Protein AF-A0A257MKI0-F1 (afdb_monomer_lite)

Foldseek 3Di:
DDKDKQAFDPFDQWWWKKFKWFWAFPVREGDLAQQVLCCLQPVHGDQWDDAQQWIWGDDFKSRMIMTTHPDIHHLVVNLVSRVRRVVRSCVSVVVGIDIWTWQARQQYDLVNIDGDCPPPNVLSVLLCVQQNPSAGQEQPTARMKIWTADDDWVSCLSLLLLVLLCLLQLLLLQQADQHHNNAGDLWSRCNLVSNCVSNPQPNLQCVSLRDDRDPTPVVLVVSLVSSCVSCVVVVNNVCNVPDRHRRQWDQDPVRNTIMGGSHHHGDDSLLNSLSVLLSSLLSRFTDIGDRDPVVSSVSNVQSGRNRLVSPLVVLVVSLVSSCVRGDPSNVVSSVVSVCCSVVHHNSVVVVVVVVVQAAEWQEEEEAQALSVLLQVLCVVVVTQYEYEEQDQHRPCCLAQHVQLLVLLLVVLVVLVLQVCVVLLPDHDDDDDDDPQVSLVVSCVRSVVVSVVRVVVQVPRPRYHYQNAFWADRAAQWIDGPPHIYGHLAYEYANAWDFDDDPAACDVVQDAAESNRVSVDPDQWQEEEEEAQALVLQSVLSSNLSNPHAYEYAHLAQFHHPPDDPLQRVLSCVQSVVRYHYHYQWAFRHWDHDPQKIKTWIARNPPRDIDIDITSHYYYPHDIAACCVRHVCVNNPFDADPRRATDADQLQATPRPNYGYFANSRVPLNDSVRRNQSSVQCSCQNPPDPDDVRRDGDDQQWRKDWRSGVFIKIKTADDPVRCVVVVFFKWKFKFALCVAPVSVSVVPRSWMKMWIAGPPQQATRMIMTTGPCRRVLNVVLSVLCPDPSNHCVVVCPDDDDPPDSNVRVVRRNVRIDGDPDDDDPDDDDPDDDDD

Structure (mmCIF, N/CA/C/O backbone):
data_AF-A0A257MKI0-F1
#
_entry.id   AF-A0A257MKI0-F1
#
loop_
_atom_site.group_PDB
_atom_site.id
_atom_site.type_symbol
_atom_site.label_atom_id
_atom_site.label_alt_id
_atom_site.label_comp_id
_atom_site.label_asym_id
_atom_site.label_entity_id
_atom_site.label_seq_id
_atom_site.pdbx_PDB_ins_code
_atom_site.Cartn_x
_atom_site.Cartn_y
_atom_site.Cartn_z
_atom_site.occupancy
_atom_site.B_iso_or_equiv
_atom_site.auth_seq_id
_atom_site.auth_comp_id
_atom_site.auth_asym_id
_atom_site.auth_atom_id
_atom_site.pdbx_PDB_model_num
ATOM 1 N N . MET A 1 1 ? 16.111 -20.413 -36.134 1.00 58.50 1 MET A N 1
ATOM 2 C CA . MET A 1 1 ? 16.837 -19.368 -36.867 1.00 58.50 1 MET A CA 1
ATOM 3 C C . MET A 1 1 ? 17.080 -19.854 -38.273 1.00 58.50 1 MET A C 1
ATOM 5 O O . MET A 1 1 ? 17.811 -20.827 -38.455 1.00 58.50 1 MET A O 1
ATOM 9 N N . GLN A 1 2 ? 16.389 -19.249 -39.230 1.00 78.50 2 GLN A N 1
ATOM 10 C CA . GLN A 1 2 ? 16.575 -19.495 -40.651 1.00 78.50 2 GLN A CA 1
ATOM 11 C C . GLN A 1 2 ? 17.319 -18.280 -41.199 1.00 78.50 2 GLN A C 1
ATOM 13 O O . GLN A 1 2 ? 16.771 -17.188 -41.295 1.00 78.50 2 GLN A O 1
ATOM 18 N N . THR A 1 3 ? 18.603 -18.441 -41.500 1.00 85.69 3 THR A N 1
ATOM 19 C CA . THR A 1 3 ? 19.423 -17.328 -41.981 1.00 85.69 3 THR A CA 1
ATOM 20 C C . THR A 1 3 ? 19.542 -17.347 -43.497 1.00 85.69 3 THR A C 1
ATOM 22 O O . THR A 1 3 ? 19.715 -18.402 -44.110 1.00 85.69 3 THR A O 1
ATOM 25 N N . ALA A 1 4 ? 19.491 -16.164 -44.104 1.00 88.44 4 ALA A N 1
ATOM 26 C CA . ALA A 1 4 ? 19.697 -15.965 -45.533 1.00 88.44 4 ALA A CA 1
ATOM 27 C C . ALA A 1 4 ? 20.921 -15.083 -45.793 1.00 88.44 4 ALA A C 1
ATOM 29 O O . ALA A 1 4 ? 21.214 -14.148 -45.043 1.00 88.44 4 ALA A O 1
ATOM 30 N N . LEU A 1 5 ? 21.639 -15.387 -46.879 1.00 92.50 5 LEU A N 1
ATOM 31 C CA . LEU A 1 5 ? 22.705 -14.535 -47.396 1.00 92.50 5 LEU A CA 1
ATOM 32 C C . LEU A 1 5 ? 22.103 -13.467 -48.315 1.00 92.50 5 LEU A C 1
ATOM 34 O O . LEU A 1 5 ? 21.694 -13.757 -49.439 1.00 92.50 5 LEU A O 1
ATOM 38 N N . PHE A 1 6 ? 22.121 -12.222 -47.858 1.00 92.31 6 PHE A N 1
ATOM 39 C CA . PHE A 1 6 ? 21.768 -11.045 -48.638 1.00 92.31 6 PHE A CA 1
ATOM 40 C C . PHE A 1 6 ? 23.021 -10.451 -49.274 1.00 92.31 6 PHE A C 1
ATOM 42 O O . PHE A 1 6 ? 23.910 -9.961 -48.574 1.00 92.31 6 PHE A O 1
ATOM 49 N N . LYS A 1 7 ? 23.082 -10.467 -50.608 1.00 92.06 7 LYS A N 1
ATOM 50 C CA . LYS A 1 7 ? 24.214 -9.907 -51.354 1.00 92.06 7 LYS A CA 1
ATOM 51 C C . LYS A 1 7 ? 24.302 -8.385 -51.213 1.00 92.06 7 LYS A C 1
ATOM 53 O O . LYS A 1 7 ? 23.307 -7.710 -50.924 1.00 92.06 7 LYS A O 1
ATOM 58 N N . ALA A 1 8 ? 25.497 -7.844 -51.418 1.00 91.00 8 ALA A N 1
ATOM 59 C CA . ALA A 1 8 ? 25.722 -6.415 -51.587 1.00 91.00 8 ALA A CA 1
ATOM 60 C C . ALA A 1 8 ? 24.879 -5.857 -52.748 1.00 91.00 8 ALA A C 1
ATOM 62 O O . ALA A 1 8 ? 24.812 -6.452 -53.825 1.00 91.00 8 ALA A O 1
ATOM 63 N N . LEU A 1 9 ? 24.243 -4.709 -52.517 1.00 89.81 9 LEU A N 1
ATOM 64 C CA . LEU A 1 9 ? 23.454 -3.982 -53.510 1.00 89.81 9 LEU A CA 1
ATOM 65 C C . LEU A 1 9 ? 24.205 -2.728 -53.961 1.00 89.81 9 LEU A C 1
ATOM 67 O O . LEU A 1 9 ? 25.016 -2.172 -53.213 1.00 89.81 9 LEU A O 1
ATOM 71 N N . ALA A 1 10 ? 23.910 -2.258 -55.173 1.00 80.50 10 ALA A N 1
ATOM 72 C CA . ALA A 1 10 ? 24.357 -0.951 -55.635 1.00 80.50 10 ALA A CA 1
ATOM 73 C C . ALA A 1 10 ? 23.570 0.130 -54.881 1.00 80.50 10 ALA A C 1
ATOM 75 O O . ALA A 1 10 ? 22.524 0.576 -55.332 1.00 80.50 10 ALA A O 1
ATOM 76 N N . ALA A 1 11 ? 24.033 0.514 -53.689 1.00 70.69 11 ALA A N 1
ATOM 77 C CA . ALA A 1 11 ? 23.329 1.537 -52.927 1.00 70.69 11 ALA A CA 1
ATOM 78 C C . ALA A 1 11 ? 23.373 2.884 -53.668 1.00 70.69 11 ALA A C 1
ATOM 80 O O . ALA A 1 11 ? 24.420 3.248 -54.220 1.00 70.69 11 ALA A O 1
ATOM 81 N N . PRO A 1 12 ? 22.262 3.632 -53.664 1.00 80.00 12 PRO A N 1
ATOM 82 C CA . PRO A 1 12 ? 22.152 4.854 -54.434 1.00 80.00 12 PRO A CA 1
ATOM 83 C C . PRO A 1 12 ? 23.088 5.938 -53.900 1.00 80.00 12 PRO A C 1
ATOM 85 O O . PRO A 1 12 ? 23.335 6.051 -52.700 1.00 80.00 12 PRO A O 1
ATOM 88 N N . SER A 1 13 ? 23.598 6.767 -54.811 1.00 73.81 13 SER A N 1
ATOM 89 C CA . SER A 1 13 ? 24.434 7.928 -54.482 1.00 73.81 13 SER A CA 1
ATOM 90 C C . SER A 1 13 ? 23.629 9.132 -53.980 1.00 73.81 13 SER A C 1
ATOM 92 O O . SER A 1 13 ? 24.208 10.160 -53.641 1.00 73.81 13 SER A O 1
ATOM 94 N N . SER A 1 14 ? 22.299 9.034 -53.992 1.00 89.06 14 SER A N 1
ATOM 95 C CA . SER A 1 14 ? 21.373 10.073 -53.560 1.00 89.06 14 SER A CA 1
ATOM 96 C C . SER A 1 14 ? 20.139 9.434 -52.927 1.00 89.06 14 SER A C 1
ATOM 98 O O . SER A 1 14 ? 19.568 8.504 -53.495 1.00 89.06 14 SER A O 1
ATOM 100 N N . ILE A 1 15 ? 19.744 9.937 -51.760 1.00 94.94 15 ILE A N 1
ATOM 101 C CA . ILE A 1 15 ? 18.533 9.533 -51.036 1.00 94.94 15 ILE A CA 1
ATOM 102 C C . ILE A 1 15 ? 17.690 10.765 -50.702 1.00 94.94 15 ILE A C 1
ATOM 104 O O . ILE A 1 15 ? 18.186 11.891 -50.777 1.00 94.94 15 ILE A O 1
ATOM 108 N N . GLY A 1 16 ? 16.424 10.559 -50.349 1.00 94.75 16 GLY A N 1
ATOM 109 C CA . GLY A 1 16 ? 15.595 11.579 -49.703 1.00 94.75 16 GLY A CA 1
ATOM 110 C C . GLY A 1 16 ? 15.445 11.294 -48.211 1.00 94.75 16 GLY A C 1
ATOM 111 O O . GLY A 1 16 ? 15.561 10.140 -47.794 1.00 94.75 16 GLY A O 1
ATOM 112 N N . THR A 1 17 ? 15.150 12.322 -47.423 1.00 93.56 17 THR A N 1
ATOM 113 C CA . THR A 1 17 ? 14.766 12.186 -46.013 1.00 93.56 17 THR A CA 1
ATOM 114 C C . THR A 1 17 ? 13.592 13.106 -45.698 1.00 93.56 17 THR A C 1
ATOM 116 O O . THR A 1 17 ? 13.433 14.133 -46.350 1.00 93.56 17 THR A O 1
ATOM 119 N N . GLU A 1 18 ? 12.756 12.732 -44.741 1.00 91.44 18 GLU A N 1
ATOM 120 C CA . GLU A 1 18 ? 11.653 13.551 -44.219 1.00 91.44 18 GLU A CA 1
ATOM 121 C C . GLU A 1 18 ? 11.814 13.561 -42.693 1.00 91.44 18 GLU A C 1
ATOM 123 O O . GLU A 1 18 ? 12.143 12.522 -42.115 1.00 91.44 18 GLU A O 1
ATOM 128 N N . HIS A 1 19 ? 11.712 14.732 -42.061 1.00 90.12 19 HIS A N 1
ATOM 129 C CA . HIS A 1 19 ? 12.033 14.903 -40.641 1.00 90.12 19 HIS A CA 1
ATOM 130 C C . HIS A 1 19 ? 10.906 15.606 -39.911 1.00 90.12 19 HIS A C 1
ATOM 132 O O . HIS A 1 19 ? 10.547 16.730 -40.264 1.00 90.12 19 HIS A O 1
ATOM 138 N N . GLU A 1 20 ? 10.398 14.994 -38.854 1.00 88.25 20 GLU A N 1
ATOM 139 C CA . GLU A 1 20 ? 9.270 15.540 -38.113 1.00 88.25 20 GLU A CA 1
ATOM 140 C C . GLU A 1 20 ? 9.707 16.108 -36.764 1.00 88.25 20 GLU A C 1
ATOM 142 O O . GLU A 1 20 ? 10.469 15.497 -36.003 1.00 88.25 20 GLU A O 1
ATOM 147 N N . TYR A 1 21 ? 9.186 17.294 -36.454 1.00 87.81 21 TYR A N 1
ATOM 148 C CA . TYR A 1 21 ? 9.556 18.057 -35.272 1.00 87.81 21 TYR A CA 1
ATOM 149 C C . TYR A 1 21 ? 8.351 18.469 -34.440 1.00 87.81 21 TYR A C 1
ATOM 151 O O . TYR A 1 21 ? 7.369 19.001 -34.957 1.00 87.81 21 TYR A O 1
ATOM 159 N N . SER A 1 22 ? 8.486 18.306 -33.125 1.00 87.31 22 SER A N 1
ATOM 160 C CA . SER A 1 22 ? 7.577 18.836 -32.116 1.00 87.31 22 SER A CA 1
ATOM 161 C C . SER A 1 22 ? 7.799 20.327 -32.035 1.00 87.31 22 SER A C 1
ATOM 163 O O . SER A 1 22 ? 8.946 20.770 -31.939 1.00 87.31 22 SER A O 1
ATOM 165 N N . ILE A 1 23 ? 6.717 21.089 -32.018 1.00 89.00 23 ILE A N 1
ATOM 166 C CA . ILE A 1 23 ? 6.736 22.521 -31.767 1.00 89.00 23 ILE A CA 1
ATOM 167 C C . ILE A 1 23 ? 6.593 22.725 -30.265 1.00 89.00 23 ILE A C 1
ATOM 169 O O . ILE A 1 23 ? 5.569 22.357 -29.694 1.00 89.00 23 ILE A O 1
ATOM 173 N N . ASN A 1 24 ? 7.591 23.330 -29.626 1.00 88.62 24 ASN A N 1
ATOM 174 C CA . ASN A 1 24 ? 7.605 23.495 -28.175 1.00 88.62 24 ASN A CA 1
ATOM 175 C C . ASN A 1 24 ? 7.844 24.947 -27.765 1.00 88.62 24 ASN A C 1
ATOM 177 O O . ASN A 1 24 ? 8.478 25.711 -28.494 1.00 88.62 24 ASN A O 1
ATOM 181 N N . ASP A 1 25 ? 7.361 25.328 -26.586 1.00 90.25 25 ASP A N 1
ATOM 182 C CA . ASP A 1 25 ? 7.714 26.602 -25.961 1.00 90.25 25 ASP A CA 1
ATOM 183 C C . ASP A 1 25 ? 9.135 26.585 -25.357 1.00 90.25 25 ASP A C 1
ATOM 185 O O . ASP A 1 25 ? 9.897 25.622 -25.479 1.00 90.25 25 ASP A O 1
ATOM 189 N N . LYS A 1 26 ? 9.517 27.679 -24.689 1.00 87.94 26 LYS A N 1
ATOM 190 C CA . LYS A 1 26 ? 10.836 27.816 -24.046 1.00 87.94 26 LYS A CA 1
ATOM 191 C C . LYS A 1 26 ? 11.028 26.874 -22.859 1.00 87.94 26 LYS A C 1
ATOM 193 O O . LYS A 1 26 ? 12.166 26.558 -22.514 1.00 87.94 26 LYS A O 1
ATOM 198 N N . GLU A 1 27 ? 9.935 26.431 -22.251 1.00 87.25 27 GLU A N 1
ATOM 199 C CA . GLU A 1 27 ? 9.901 25.435 -21.185 1.00 87.25 27 GLU A CA 1
ATOM 200 C C . GLU A 1 27 ? 9.820 23.996 -21.732 1.00 87.25 27 GLU A C 1
ATOM 202 O O . GLU A 1 27 ? 9.684 23.058 -20.947 1.00 87.25 27 GLU A O 1
ATOM 207 N N . GLN A 1 28 ? 9.955 23.813 -23.053 1.00 85.56 28 GLN A N 1
ATOM 208 C CA . GLN A 1 28 ? 9.859 22.533 -23.759 1.00 85.56 28 GLN A CA 1
ATOM 209 C C . GLN A 1 28 ? 8.482 21.871 -23.638 1.00 85.56 28 GLN A C 1
ATOM 211 O O . GLN A 1 28 ? 8.385 20.652 -23.631 1.00 85.56 28 GLN A O 1
ATOM 216 N N . ARG A 1 29 ? 7.394 22.632 -23.512 1.00 85.81 29 ARG A N 1
ATOM 217 C CA . ARG A 1 29 ? 6.031 22.083 -23.592 1.00 85.81 29 ARG A CA 1
ATOM 218 C C . ARG A 1 29 ? 5.551 22.122 -25.032 1.00 85.81 29 ARG A C 1
ATOM 220 O O . ARG A 1 29 ? 5.674 23.155 -25.684 1.00 85.81 29 ARG A O 1
ATOM 227 N N . ALA A 1 30 ? 4.981 21.017 -25.502 1.00 86.44 30 ALA A N 1
ATOM 228 C CA . ALA A 1 30 ? 4.439 20.915 -26.849 1.00 86.44 30 ALA A CA 1
ATOM 229 C C . ALA A 1 30 ? 3.257 21.883 -27.054 1.00 86.44 30 ALA A C 1
ATOM 231 O O . ALA A 1 30 ? 2.401 22.034 -26.182 1.00 86.44 30 ALA A O 1
ATOM 232 N N . LEU A 1 31 ? 3.209 22.534 -28.215 1.00 88.00 31 LEU A N 1
ATOM 233 C CA . LEU A 1 31 ? 2.236 23.566 -28.567 1.00 88.00 31 LEU A CA 1
ATOM 234 C C . LEU A 1 31 ? 1.491 23.201 -29.846 1.00 88.00 31 LEU A C 1
ATOM 236 O O . LEU A 1 31 ? 2.104 22.887 -30.858 1.00 88.00 31 LEU A O 1
ATOM 240 N N . THR A 1 32 ? 0.170 23.348 -29.850 1.00 89.06 32 THR A N 1
ATOM 241 C CA . THR A 1 32 ? -0.695 23.050 -31.001 1.00 89.06 32 THR A CA 1
ATOM 242 C C . THR A 1 32 ? -0.822 24.234 -31.971 1.00 89.06 32 THR A C 1
ATOM 244 O O . THR A 1 32 ? -1.911 24.757 -32.203 1.00 89.06 32 THR A O 1
ATOM 247 N N . VAL A 1 33 ? 0.311 24.696 -32.512 1.00 91.12 33 VAL A N 1
ATOM 248 C CA . VAL A 1 33 ? 0.424 25.967 -33.261 1.00 91.12 33 VAL A CA 1
ATOM 249 C C . VAL A 1 33 ? 0.991 25.839 -34.683 1.00 91.12 33 VAL A C 1
ATOM 251 O O . VAL A 1 33 ? 1.382 26.851 -35.269 1.00 91.12 33 VAL A O 1
ATOM 254 N N . SER A 1 34 ? 1.021 24.636 -35.268 1.00 90.56 34 SER A N 1
ATOM 255 C CA . SER A 1 34 ? 1.506 24.396 -36.642 1.00 90.56 34 SER A CA 1
ATOM 256 C C . SER A 1 34 ? 0.906 25.361 -37.670 1.00 90.56 34 SER A C 1
ATOM 258 O O . SER A 1 34 ? 1.637 25.942 -38.471 1.00 90.56 34 SER A O 1
ATOM 260 N N . ASP A 1 35 ? -0.405 25.600 -37.599 1.00 89.75 35 ASP A N 1
ATOM 261 C CA . ASP A 1 35 ? -1.166 26.445 -38.526 1.00 89.75 35 ASP A CA 1
ATOM 262 C C . ASP A 1 35 ? -0.619 27.879 -38.515 1.00 89.75 35 ASP A C 1
ATOM 264 O O . ASP A 1 35 ? -0.352 28.471 -39.559 1.00 89.75 35 ASP A O 1
ATOM 268 N N . GLY A 1 36 ? -0.375 28.410 -37.312 1.00 89.81 36 GLY A N 1
ATOM 269 C CA . GLY A 1 36 ? 0.153 29.756 -37.118 1.00 89.81 36 GLY A CA 1
ATOM 270 C C . GLY A 1 36 ? 1.599 29.901 -37.590 1.00 89.81 36 GLY A C 1
ATOM 271 O O . GLY A 1 36 ? 1.990 30.983 -38.028 1.00 89.81 36 GLY A O 1
ATOM 272 N N . ILE A 1 37 ? 2.397 28.828 -37.543 1.00 92.12 37 ILE A N 1
ATOM 273 C CA . ILE A 1 37 ? 3.754 28.821 -38.107 1.00 92.12 37 ILE A CA 1
ATOM 274 C C . ILE A 1 37 ? 3.690 28.851 -39.634 1.00 92.12 37 ILE A C 1
ATOM 276 O O . ILE A 1 37 ? 4.359 29.688 -40.243 1.00 92.12 37 ILE A O 1
ATOM 280 N N . ILE A 1 38 ? 2.869 27.991 -40.244 1.00 91.94 38 ILE A N 1
ATOM 281 C CA . ILE A 1 38 ? 2.697 27.915 -41.703 1.00 91.94 38 ILE A CA 1
ATOM 282 C C . ILE A 1 38 ? 2.172 29.244 -42.255 1.00 91.94 38 ILE A C 1
ATOM 284 O O . ILE A 1 38 ? 2.754 29.804 -43.187 1.00 91.94 38 ILE A O 1
ATOM 288 N N . GLU A 1 39 ? 1.135 29.808 -41.636 1.00 91.31 39 GLU A N 1
ATOM 289 C CA . GLU A 1 39 ? 0.577 31.099 -42.040 1.00 91.31 39 GLU A CA 1
ATOM 290 C C . GLU A 1 39 ? 1.610 32.227 -41.915 1.00 91.31 39 GLU A C 1
ATOM 292 O O . GLU A 1 39 ? 1.707 33.082 -42.797 1.00 91.31 39 GLU A O 1
ATOM 297 N N . ARG A 1 40 ? 2.451 32.205 -40.872 1.00 91.75 40 ARG A N 1
ATOM 298 C CA . ARG A 1 40 ? 3.508 33.207 -40.667 1.00 91.75 40 ARG A CA 1
ATOM 299 C C . ARG A 1 40 ? 4.583 33.158 -41.754 1.00 91.75 40 ARG A C 1
ATOM 301 O O . ARG A 1 40 ? 5.063 34.217 -42.158 1.00 91.75 40 ARG A O 1
ATOM 308 N N . ILE A 1 41 ? 4.968 31.971 -42.228 1.00 92.69 41 ILE A N 1
ATOM 309 C CA . ILE A 1 41 ? 6.018 31.829 -43.254 1.00 92.69 41 ILE A CA 1
ATOM 310 C C . ILE A 1 41 ? 5.491 31.977 -44.687 1.00 92.69 41 ILE A C 1
ATOM 312 O O . ILE A 1 41 ? 6.238 32.423 -45.557 1.00 92.69 41 ILE A O 1
ATOM 316 N N . ALA A 1 42 ? 4.226 31.632 -44.939 1.00 89.62 42 ALA A N 1
ATOM 317 C CA . ALA A 1 42 ? 3.641 31.614 -46.284 1.00 89.62 42 ALA A CA 1
ATOM 318 C C . ALA A 1 42 ? 2.679 32.782 -46.564 1.00 89.62 42 ALA A C 1
ATOM 320 O O . ALA A 1 42 ? 2.344 33.046 -47.720 1.00 89.62 42 ALA A O 1
ATOM 321 N N . GLY A 1 43 ? 2.202 33.469 -45.520 1.00 88.06 43 GLY A N 1
ATOM 322 C CA . GLY A 1 43 ? 1.152 34.491 -45.600 1.00 88.06 43 GLY A CA 1
ATOM 323 C C . GLY A 1 43 ? -0.254 33.934 -45.855 1.00 88.06 43 GLY A C 1
ATOM 324 O O . GLY A 1 43 ? -1.174 34.705 -46.124 1.00 88.06 43 GLY A O 1
ATOM 325 N N . ARG A 1 44 ? -0.413 32.608 -45.826 1.00 87.50 44 ARG A N 1
ATOM 326 C CA . ARG A 1 44 ? -1.668 31.869 -46.000 1.00 87.50 44 ARG A CA 1
ATOM 327 C C . ARG A 1 44 ? -1.524 30.473 -45.404 1.00 87.50 44 ARG A C 1
ATOM 329 O O . ARG A 1 44 ? -0.408 30.002 -45.206 1.00 87.50 44 ARG A O 1
ATOM 336 N N . LEU A 1 45 ? -2.647 29.815 -45.164 1.00 85.94 45 LEU A N 1
ATOM 337 C CA . LEU A 1 45 ? -2.665 28.439 -44.697 1.00 85.94 45 LEU A CA 1
ATOM 338 C C . LEU A 1 45 ? -2.637 27.490 -45.902 1.00 85.94 45 LEU A C 1
ATOM 340 O O . LEU A 1 45 ? -3.557 27.509 -46.712 1.00 85.94 45 LEU A O 1
ATOM 344 N N . ASP A 1 46 ? -1.562 26.714 -46.032 1.00 85.75 46 ASP A N 1
ATOM 345 C CA . ASP A 1 46 ? -1.358 25.695 -47.070 1.00 85.75 46 ASP A CA 1
ATOM 346 C C . ASP A 1 46 ? -0.908 24.381 -46.406 1.00 85.75 46 ASP A C 1
ATOM 348 O O . ASP A 1 46 ? -0.397 24.383 -45.288 1.00 85.75 46 ASP A O 1
ATOM 352 N N . HIS A 1 47 ? -1.064 23.250 -47.100 1.00 83.56 47 HIS A N 1
ATOM 353 C CA . HIS A 1 47 ? -0.606 21.946 -46.600 1.00 83.56 47 HIS A CA 1
ATOM 354 C C . HIS A 1 47 ? 0.925 21.829 -46.582 1.00 83.56 47 HIS A C 1
ATOM 356 O O . HIS A 1 47 ? 1.488 21.269 -45.649 1.00 83.56 47 HIS A O 1
ATOM 362 N N . GLU A 1 48 ? 1.583 22.373 -47.605 1.00 89.62 48 GLU A N 1
ATOM 363 C CA . GLU A 1 48 ? 3.026 22.292 -47.816 1.00 89.62 48 GLU A CA 1
ATOM 364 C C . GLU A 1 48 ? 3.528 23.621 -48.391 1.00 89.62 48 GLU A C 1
ATOM 366 O O . GLU A 1 48 ? 2.940 24.172 -49.327 1.00 89.62 48 GLU A O 1
ATOM 371 N N . VAL A 1 49 ? 4.619 24.148 -47.833 1.00 92.81 49 VAL A N 1
ATOM 372 C CA . VAL A 1 49 ? 5.180 25.450 -48.207 1.00 92.81 49 VAL A CA 1
ATOM 373 C C . VAL A 1 49 ? 6.683 25.341 -48.418 1.00 92.81 49 VAL A C 1
ATOM 375 O O . VAL A 1 49 ? 7.425 24.906 -47.542 1.00 92.81 49 VAL A O 1
ATOM 378 N N . ALA A 1 50 ? 7.167 25.818 -49.564 1.00 93.12 50 ALA A N 1
ATOM 379 C CA . ALA A 1 50 ? 8.599 25.971 -49.794 1.00 93.12 50 ALA A CA 1
ATOM 380 C C . ALA A 1 50 ? 9.155 27.153 -48.989 1.00 93.12 50 ALA A C 1
ATOM 382 O O . ALA A 1 50 ? 8.808 28.308 -49.242 1.00 93.12 50 ALA A O 1
ATOM 383 N N . PHE A 1 51 ? 10.062 26.875 -48.055 1.00 92.81 51 PHE A N 1
ATOM 384 C CA . PHE A 1 51 ? 10.661 27.881 -47.187 1.00 92.81 51 PHE A CA 1
ATOM 385 C C . PHE A 1 51 ? 12.126 27.549 -46.894 1.00 92.81 51 PHE A C 1
ATOM 387 O O . PHE A 1 51 ? 12.473 26.415 -46.586 1.00 92.81 51 PHE A O 1
ATOM 394 N N . GLY A 1 52 ? 13.021 28.529 -47.031 1.00 86.62 52 GLY A N 1
ATOM 395 C CA . GLY A 1 52 ? 14.437 28.381 -46.674 1.00 86.62 52 GLY A CA 1
ATOM 396 C C . GLY A 1 52 ? 15.209 27.238 -47.341 1.00 86.62 52 GLY A C 1
ATOM 397 O O . GLY A 1 52 ? 16.199 26.760 -46.794 1.00 86.62 52 GLY A O 1
ATOM 398 N N . GLY A 1 53 ? 14.785 26.817 -48.536 1.00 88.44 53 GLY A N 1
ATOM 399 C CA . GLY A 1 53 ? 15.414 25.725 -49.282 1.00 88.44 53 GLY A CA 1
ATOM 400 C C . GLY A 1 53 ? 14.937 24.327 -48.885 1.00 88.44 53 GLY A C 1
ATOM 401 O O . GLY A 1 53 ? 15.484 23.358 -49.406 1.00 88.44 53 GLY A O 1
ATOM 402 N N . ILE A 1 54 ? 13.928 24.228 -48.020 1.00 94.19 54 ILE A N 1
ATOM 403 C CA . ILE A 1 54 ? 13.198 23.007 -47.666 1.00 94.19 54 ILE A CA 1
ATOM 404 C C . ILE A 1 54 ? 11.706 23.192 -47.985 1.00 94.19 54 ILE A C 1
ATOM 406 O O . ILE A 1 54 ? 11.270 24.281 -48.374 1.00 94.19 54 ILE A O 1
ATOM 410 N N . LEU A 1 55 ? 10.932 22.123 -47.874 1.00 94.94 55 LEU A N 1
ATOM 411 C CA . LEU A 1 55 ? 9.480 22.154 -47.776 1.00 94.94 55 LEU A CA 1
ATOM 412 C C . LEU A 1 55 ? 9.120 21.997 -46.298 1.00 94.94 55 LEU A C 1
ATOM 414 O O . LEU A 1 55 ? 9.707 21.170 -45.602 1.00 94.94 55 LEU A O 1
ATOM 418 N N . VAL A 1 56 ? 8.197 22.827 -45.827 1.00 93.94 56 VAL A N 1
ATOM 419 C CA . VAL A 1 56 ? 7.593 22.748 -44.498 1.00 93.94 56 VAL A CA 1
ATOM 420 C C . VAL A 1 56 ? 6.163 22.280 -44.708 1.00 93.94 56 VAL A C 1
ATOM 422 O O . VAL A 1 56 ? 5.371 22.994 -45.327 1.00 93.94 56 VAL A O 1
ATOM 425 N N . SER A 1 57 ? 5.855 21.081 -44.237 1.00 90.62 57 SER A N 1
ATOM 426 C CA . SER A 1 57 ? 4.545 20.451 -44.363 1.00 90.62 57 SER A CA 1
ATOM 427 C C . SER A 1 57 ? 3.878 20.339 -42.997 1.00 90.62 57 SER A C 1
ATOM 429 O O . SER A 1 57 ? 4.543 20.220 -41.961 1.00 90.62 57 SER A O 1
ATOM 431 N N . LYS A 1 58 ? 2.548 20.422 -42.980 1.00 84.94 58 LYS A N 1
ATOM 432 C CA . LYS A 1 58 ? 1.774 20.120 -41.775 1.00 84.94 58 LYS A CA 1
ATOM 433 C C . LYS A 1 58 ? 1.713 18.615 -41.549 1.00 84.94 58 LYS A C 1
ATOM 435 O O . LYS A 1 58 ? 1.591 17.845 -42.496 1.00 84.94 58 LYS A O 1
ATOM 440 N N . GLU A 1 59 ? 1.649 18.232 -40.282 1.00 85.31 59 GLU A N 1
ATOM 441 C CA . GLU A 1 59 ? 1.322 16.868 -39.884 1.00 85.31 59 GLU A CA 1
ATOM 442 C C . GLU A 1 59 ? -0.125 16.739 -39.412 1.00 85.31 59 GLU A C 1
ATOM 444 O O . GLU A 1 59 ? -0.889 17.708 -39.336 1.00 85.31 59 GLU A O 1
ATOM 449 N N . LEU A 1 60 ? -0.542 15.510 -39.103 1.00 81.88 60 LEU A N 1
ATOM 450 C CA . LEU A 1 60 ? -1.913 15.259 -38.660 1.00 81.88 60 LEU A CA 1
ATOM 451 C C . LEU A 1 60 ? -2.254 15.957 -37.337 1.00 81.88 60 LEU A C 1
ATOM 453 O O . LEU A 1 60 ? -3.407 16.337 -37.108 1.00 81.88 60 LEU A O 1
ATOM 457 N N . GLN A 1 61 ? -1.252 16.116 -36.474 1.00 84.12 61 GLN A N 1
ATOM 458 C CA . GLN A 1 61 ? -1.363 16.767 -35.177 1.00 84.12 61 GLN A CA 1
ATOM 459 C C . GLN A 1 61 ? -0.786 18.176 -35.229 1.00 84.12 61 GLN A C 1
ATOM 461 O O . GLN A 1 61 ? 0.298 18.397 -35.762 1.00 84.12 61 GLN A O 1
ATOM 466 N N . LYS A 1 62 ? -1.464 19.129 -34.582 1.00 88.19 62 LYS A N 1
ATOM 467 C CA . LYS A 1 62 ? -1.083 20.548 -34.656 1.00 88.19 62 LYS A CA 1
ATOM 468 C C . LYS A 1 62 ? 0.194 20.916 -33.896 1.00 88.19 62 LYS A C 1
ATOM 470 O O . LYS A 1 62 ? 0.614 22.069 -33.918 1.00 88.19 62 LYS A O 1
ATOM 475 N N . HIS A 1 63 ? 0.781 19.968 -33.170 1.00 87.69 63 HIS A N 1
ATOM 476 C CA . HIS A 1 63 ? 2.044 20.167 -32.459 1.00 87.69 63 HIS A CA 1
ATOM 477 C C . HIS A 1 63 ? 3.254 19.621 -33.209 1.00 87.69 63 HIS A C 1
ATOM 479 O O . HIS A 1 63 ? 4.361 19.682 -32.681 1.00 87.69 63 HIS A O 1
ATOM 485 N N . ALA A 1 64 ? 3.052 19.111 -34.422 1.00 88.56 64 ALA A N 1
ATOM 486 C CA . ALA A 1 64 ? 4.100 18.568 -35.262 1.00 88.56 64 ALA A CA 1
ATOM 487 C C . ALA A 1 64 ? 4.150 19.299 -36.610 1.00 88.56 64 ALA A C 1
ATOM 489 O O . ALA A 1 64 ? 3.126 19.747 -37.133 1.00 88.56 64 ALA A O 1
ATOM 490 N N . ILE A 1 65 ? 5.353 19.414 -37.164 1.00 89.88 65 ILE A N 1
ATOM 491 C CA . ILE A 1 65 ? 5.599 19.827 -38.549 1.00 89.88 65 ILE A CA 1
ATOM 492 C C . ILE A 1 65 ? 6.639 18.909 -39.175 1.00 89.88 65 ILE A C 1
ATOM 494 O O . ILE A 1 65 ? 7.545 18.435 -38.489 1.00 89.88 65 ILE A O 1
ATOM 498 N N . GLU A 1 66 ? 6.539 18.716 -40.480 1.00 91.38 66 GLU A N 1
ATOM 499 C CA . GLU A 1 66 ? 7.474 17.918 -41.261 1.00 91.38 66 GLU A CA 1
ATOM 500 C C . GLU A 1 66 ? 8.355 18.832 -42.120 1.00 91.38 66 GLU A C 1
ATOM 502 O O . GLU A 1 66 ? 7.887 19.791 -42.740 1.00 91.38 66 GLU A O 1
ATOM 507 N N . LEU A 1 67 ? 9.657 18.556 -42.131 1.00 92.31 67 LEU A N 1
ATOM 508 C CA . LEU A 1 67 ? 10.668 19.261 -42.905 1.00 92.31 67 LEU A CA 1
ATOM 509 C C . LEU A 1 67 ? 11.264 18.314 -43.948 1.00 92.31 67 LEU A C 1
ATOM 511 O O . LEU A 1 67 ? 11.863 17.291 -43.610 1.00 92.31 67 LEU A O 1
ATOM 515 N N . ILE A 1 68 ? 11.145 18.691 -45.221 1.00 94.00 68 ILE A N 1
ATOM 516 C CA . ILE A 1 68 ? 11.549 17.855 -46.356 1.00 94.00 68 ILE A CA 1
ATOM 517 C C . ILE A 1 68 ? 12.561 18.618 -47.225 1.00 94.00 68 ILE A C 1
ATOM 519 O O . ILE A 1 68 ? 12.275 19.726 -47.687 1.00 94.00 68 ILE A O 1
ATOM 523 N N . PRO A 1 69 ? 13.751 18.069 -47.514 1.00 93.44 69 PRO A N 1
ATOM 524 C CA . PRO A 1 69 ? 14.665 18.632 -48.502 1.00 93.44 69 PRO A CA 1
ATOM 525 C C . PRO A 1 69 ? 14.005 18.696 -49.883 1.00 93.44 69 PRO A C 1
ATOM 527 O O . PRO A 1 69 ? 13.418 17.724 -50.351 1.00 93.44 69 PRO A O 1
ATOM 530 N N . GLN A 1 70 ? 14.162 19.815 -50.597 1.00 89.00 70 GLN A N 1
ATOM 531 C CA . GLN A 1 70 ? 13.499 20.027 -51.899 1.00 89.00 70 GLN A CA 1
ATOM 532 C C . GLN A 1 70 ? 13.896 19.019 -52.985 1.00 89.00 70 GLN A C 1
ATOM 534 O O . GLN A 1 70 ? 13.217 18.891 -54.005 1.00 89.00 70 GLN A O 1
ATOM 539 N N . ARG A 1 71 ? 15.029 18.338 -52.812 1.00 90.44 71 ARG A N 1
ATOM 540 C CA . ARG A 1 71 ? 15.466 17.263 -53.697 1.00 90.44 71 ARG A CA 1
ATOM 541 C C . ARG A 1 71 ? 16.276 16.220 -52.932 1.00 90.44 71 ARG A C 1
ATOM 543 O O . ARG A 1 71 ? 16.987 16.581 -51.993 1.00 90.44 71 ARG A O 1
ATOM 550 N N . PRO A 1 72 ? 16.264 14.961 -53.396 1.00 92.94 72 PRO A N 1
ATOM 551 C CA . PRO A 1 72 ? 17.217 13.956 -52.952 1.00 92.94 72 PRO A CA 1
ATOM 552 C C . PRO A 1 72 ? 18.671 14.417 -53.142 1.00 92.94 72 PRO A C 1
ATOM 554 O O . PRO A 1 72 ? 18.988 15.165 -54.073 1.00 92.94 72 PRO A O 1
ATOM 557 N N . GLY A 1 73 ? 19.581 13.944 -52.290 1.00 94.50 73 GLY A N 1
ATOM 558 C CA . GLY A 1 73 ? 21.000 14.299 -52.368 1.00 94.50 73 GLY A CA 1
ATOM 559 C C . GLY A 1 73 ? 21.908 13.402 -51.531 1.00 94.50 73 GLY A C 1
ATOM 560 O O . GLY A 1 73 ? 21.493 12.330 -51.095 1.00 94.50 73 GLY A O 1
ATOM 561 N N . SER A 1 74 ? 23.165 13.824 -51.364 1.00 95.00 74 SER A N 1
ATOM 562 C CA . SER A 1 74 ? 24.112 13.166 -50.456 1.00 95.00 74 SER A CA 1
ATOM 563 C C . SER A 1 74 ? 23.778 13.497 -48.998 1.00 95.00 74 SER A C 1
ATOM 565 O O . SER A 1 74 ? 23.109 14.497 -48.736 1.00 95.00 74 SER A O 1
ATOM 567 N N . LEU A 1 75 ? 24.277 12.709 -48.045 1.00 95.00 75 LEU A N 1
ATOM 568 C CA . LEU A 1 75 ? 23.988 12.911 -46.619 1.00 95.00 75 LEU A CA 1
ATOM 569 C C . LEU A 1 75 ? 24.377 14.314 -46.142 1.00 95.00 75 LEU A C 1
ATOM 571 O O . LEU A 1 75 ? 23.570 15.009 -45.535 1.00 95.00 75 LEU A O 1
ATOM 575 N N . SER A 1 76 ? 25.568 14.790 -46.508 1.00 94.38 76 SER A N 1
ATOM 576 C CA . SER A 1 76 ? 26.018 16.139 -46.162 1.00 94.38 76 SER A CA 1
ATOM 577 C C . SER A 1 76 ? 25.202 17.232 -46.854 1.00 94.38 76 SER A C 1
ATOM 579 O O . SER A 1 76 ? 25.078 18.327 -46.312 1.00 94.38 76 SER A O 1
ATOM 581 N N . TYR A 1 77 ? 24.644 16.988 -48.044 1.00 94.94 77 TYR A N 1
ATOM 582 C CA . TYR A 1 77 ? 23.726 17.952 -48.655 1.00 94.94 77 TYR A CA 1
ATOM 583 C C . TYR A 1 77 ? 22.421 18.050 -47.861 1.00 94.94 77 TYR A C 1
ATOM 585 O O . TYR A 1 77 ? 22.001 19.163 -47.546 1.00 94.94 77 TYR A O 1
ATOM 593 N N . LEU A 1 78 ? 21.816 16.906 -47.529 1.00 95.12 78 LEU A N 1
ATOM 594 C CA . LEU A 1 78 ? 20.555 16.842 -46.789 1.00 95.12 78 LEU A CA 1
ATOM 595 C C . LEU A 1 78 ? 20.713 17.485 -45.406 1.00 95.12 78 LEU A C 1
ATOM 597 O O . LEU A 1 78 ? 19.949 18.387 -45.071 1.00 95.12 78 LEU A O 1
ATOM 601 N N . GLU A 1 79 ? 21.771 17.128 -44.672 1.00 94.50 79 GLU A N 1
ATOM 602 C CA . GLU A 1 79 ? 22.101 17.702 -43.361 1.00 94.50 79 GLU A CA 1
ATOM 603 C C . GLU A 1 79 ? 22.204 19.228 -43.405 1.00 94.50 79 GLU A C 1
ATOM 605 O O . GLU A 1 79 ? 21.538 19.925 -42.642 1.00 94.50 79 GLU A O 1
ATOM 610 N N . ASN A 1 80 ? 23.014 19.763 -44.327 1.00 94.31 80 ASN A N 1
ATOM 611 C CA . ASN A 1 80 ? 23.225 21.205 -44.434 1.00 94.31 80 ASN A CA 1
ATOM 612 C C . ASN A 1 80 ? 21.948 21.931 -44.873 1.00 94.31 80 ASN A C 1
ATOM 614 O O . ASN A 1 80 ? 21.647 23.012 -44.369 1.00 94.31 80 ASN A O 1
ATOM 618 N N . ASN A 1 81 ? 21.195 21.361 -45.816 1.00 94.38 81 ASN A N 1
ATOM 619 C CA . ASN A 1 81 ? 19.968 21.968 -46.316 1.00 94.38 81 ASN A CA 1
ATOM 620 C C . ASN A 1 81 ? 18.892 22.046 -45.226 1.00 94.38 81 ASN A C 1
ATOM 622 O O . ASN A 1 81 ? 18.325 23.121 -45.028 1.00 94.38 81 ASN A O 1
ATOM 626 N N . LEU A 1 82 ? 18.684 20.961 -44.477 1.00 93.44 82 LEU A N 1
ATOM 627 C CA . LEU A 1 82 ? 17.759 20.919 -43.343 1.00 93.44 82 LEU A CA 1
ATOM 628 C C . LEU A 1 82 ? 18.203 21.838 -42.214 1.00 93.44 82 LEU A C 1
ATOM 630 O O . LEU A 1 82 ? 17.391 22.608 -41.711 1.00 93.44 82 LEU A O 1
ATOM 634 N N . TYR A 1 83 ? 19.491 21.828 -41.862 1.00 93.56 83 TYR A N 1
ATOM 635 C CA . TYR A 1 83 ? 20.030 22.715 -40.834 1.00 93.56 83 TYR A CA 1
ATOM 636 C C . TYR A 1 83 ? 19.783 24.190 -41.178 1.00 93.56 83 TYR A C 1
ATOM 638 O O . TYR A 1 83 ? 19.271 24.951 -40.356 1.00 93.56 83 TYR A O 1
ATOM 646 N N . HIS A 1 84 ? 20.077 24.598 -42.417 1.00 94.31 84 HIS A N 1
ATOM 647 C CA . HIS A 1 84 ? 19.821 25.964 -42.870 1.00 94.31 84 HIS A CA 1
ATOM 648 C C . HIS A 1 84 ? 18.328 26.308 -42.902 1.00 94.31 84 HIS A C 1
ATOM 650 O O . HIS A 1 84 ? 17.962 27.400 -42.462 1.00 94.31 84 HIS A O 1
ATOM 656 N N . GLY A 1 85 ? 17.479 25.398 -43.382 1.00 93.44 85 GLY A N 1
ATOM 657 C CA . GLY A 1 85 ? 16.028 25.581 -43.393 1.00 93.44 85 GLY A CA 1
ATOM 658 C C . GLY A 1 85 ? 15.455 25.743 -41.984 1.00 93.44 85 GLY A C 1
ATOM 659 O O . GLY A 1 85 ? 14.730 26.701 -41.720 1.00 93.44 85 GLY A O 1
ATOM 660 N N . LEU A 1 86 ? 15.870 24.887 -41.046 1.00 91.25 86 LEU A N 1
ATOM 661 C CA . LEU A 1 86 ? 15.476 24.945 -39.639 1.00 91.25 86 LEU A CA 1
ATOM 662 C C . LEU A 1 86 ? 15.939 26.247 -38.967 1.00 91.25 86 LEU A C 1
ATOM 664 O O . LEU A 1 86 ? 15.164 26.884 -38.255 1.00 91.25 86 LEU A O 1
ATOM 668 N N . CYS A 1 87 ? 17.172 26.699 -39.226 1.00 92.56 87 CYS A N 1
ATOM 669 C CA . CYS A 1 87 ? 17.655 27.991 -38.729 1.00 92.56 87 CYS A CA 1
ATOM 670 C C . CYS A 1 87 ? 16.821 29.169 -39.253 1.00 92.56 87 CYS A C 1
ATOM 672 O O . CYS A 1 87 ? 16.532 30.096 -38.496 1.00 92.56 87 CYS A O 1
ATOM 674 N N . GLN A 1 88 ? 16.428 29.147 -40.529 1.00 93.31 88 GLN A N 1
ATOM 675 C CA . GLN A 1 88 ? 15.567 30.188 -41.093 1.00 93.31 88 GLN A CA 1
ATOM 676 C C . GLN A 1 88 ? 14.158 30.134 -40.504 1.00 93.31 88 GLN A C 1
ATOM 678 O O . GLN A 1 88 ? 13.591 31.183 -40.206 1.00 93.31 88 GLN A O 1
ATOM 683 N N . LEU A 1 89 ? 13.609 28.937 -40.286 1.00 91.44 89 LEU A N 1
ATOM 684 C CA . LEU A 1 89 ? 12.303 28.763 -39.652 1.00 91.44 89 LEU A CA 1
ATOM 685 C C . LEU A 1 89 ? 12.315 29.313 -38.220 1.00 91.44 89 LEU A C 1
ATOM 687 O O . LEU A 1 89 ? 11.441 30.090 -37.848 1.00 91.44 89 LEU A O 1
ATOM 691 N N . TYR A 1 90 ? 13.362 29.001 -37.454 1.00 90.12 90 TYR A N 1
ATOM 692 C CA . TYR A 1 90 ? 13.570 29.513 -36.099 1.00 90.12 90 TYR A CA 1
ATOM 693 C C . TYR A 1 90 ? 13.700 31.047 -36.044 1.00 90.12 90 TYR A C 1
ATOM 695 O O . TYR A 1 90 ? 13.263 31.682 -35.084 1.00 90.12 90 TYR A O 1
ATOM 703 N N . GLN A 1 91 ? 14.282 31.667 -37.076 1.00 91.62 91 GLN A N 1
ATOM 704 C CA . GLN A 1 91 ? 14.325 33.127 -37.217 1.00 91.62 91 GLN A CA 1
ATOM 705 C C . GLN A 1 91 ? 12.958 33.708 -37.604 1.00 91.62 91 GLN A C 1
ATOM 707 O O . GLN A 1 91 ? 12.536 34.712 -37.030 1.00 91.62 91 GLN A O 1
ATOM 712 N N . ALA A 1 92 ? 12.246 33.081 -38.543 1.00 91.31 92 ALA A N 1
ATOM 713 C CA . ALA A 1 92 ? 10.940 33.541 -39.021 1.00 91.31 92 ALA A CA 1
ATOM 714 C C . ALA A 1 92 ? 9.852 33.484 -37.940 1.00 91.31 92 ALA A C 1
ATOM 716 O O . ALA A 1 92 ? 8.925 34.294 -37.931 1.00 91.31 92 ALA A O 1
ATOM 717 N N . THR A 1 93 ? 9.993 32.567 -36.983 1.00 90.62 93 THR A N 1
ATOM 718 C CA . THR A 1 93 ? 9.137 32.479 -35.795 1.00 90.62 93 THR A CA 1
ATOM 719 C C . THR A 1 93 ? 9.606 33.379 -34.645 1.00 90.62 93 THR A C 1
ATOM 721 O O . THR A 1 93 ? 9.040 33.306 -33.560 1.00 90.62 93 THR A O 1
ATOM 724 N N . ASN A 1 94 ? 10.588 34.266 -34.860 1.00 90.31 94 ASN A N 1
ATOM 725 C CA . ASN A 1 94 ? 11.149 35.168 -33.845 1.00 90.31 94 ASN A CA 1
ATOM 726 C C . ASN A 1 94 ? 11.659 34.432 -32.590 1.00 90.31 94 ASN A C 1
ATOM 728 O O . ASN A 1 94 ? 11.539 34.936 -31.471 1.00 90.31 94 ASN A O 1
ATOM 732 N N . HIS A 1 95 ? 12.211 33.227 -32.769 1.00 90.44 95 HIS A N 1
ATOM 733 C CA . HIS A 1 95 ? 12.730 32.388 -31.681 1.00 90.44 95 HIS A CA 1
ATOM 734 C C . HIS A 1 95 ? 11.680 32.032 -30.614 1.00 90.44 95 HIS A C 1
ATOM 736 O O . HIS A 1 95 ? 12.012 31.806 -29.448 1.00 90.44 95 HIS A O 1
ATOM 742 N N . GLU A 1 96 ? 10.401 32.040 -30.996 1.00 90.38 96 GLU A N 1
ATOM 743 C CA . GLU A 1 96 ? 9.282 31.745 -30.101 1.00 90.38 96 GLU A CA 1
ATOM 744 C C . GLU A 1 96 ? 9.199 30.248 -29.773 1.00 90.38 96 GLU A C 1
ATOM 746 O O . GLU A 1 96 ? 8.828 29.896 -28.654 1.00 90.38 96 GLU A O 1
ATOM 751 N N . TYR A 1 97 ? 9.601 29.389 -30.718 1.00 91.44 97 TYR A N 1
ATOM 752 C CA . TYR A 1 97 ? 9.409 27.941 -30.643 1.00 91.44 97 TYR A CA 1
ATOM 753 C C . TYR A 1 97 ? 10.716 27.159 -30.759 1.00 91.44 97 TYR A C 1
ATOM 755 O O . TYR A 1 97 ? 11.552 27.468 -31.610 1.00 91.44 97 TYR A O 1
ATOM 763 N N . ALA A 1 98 ? 10.859 26.110 -29.953 1.00 88.62 98 ALA A N 1
ATOM 764 C CA . ALA A 1 98 ? 11.903 25.101 -30.077 1.00 88.62 98 ALA A CA 1
ATOM 765 C C . ALA A 1 98 ? 11.381 23.886 -30.859 1.00 88.62 98 ALA A C 1
ATOM 767 O O . ALA A 1 98 ? 10.312 23.358 -30.554 1.00 88.62 98 ALA A O 1
ATOM 768 N N . PHE A 1 99 ? 12.156 23.426 -31.841 1.00 86.81 99 PHE A N 1
ATOM 769 C CA . PHE A 1 99 ? 11.835 22.260 -32.663 1.00 86.81 99 PHE A CA 1
ATOM 770 C C . PHE A 1 99 ? 12.652 21.056 -32.190 1.00 86.81 99 PHE A C 1
ATOM 772 O O . PHE A 1 99 ? 13.880 21.080 -32.266 1.00 86.81 99 PHE A O 1
ATOM 779 N N . MET A 1 100 ? 11.984 20.023 -31.679 1.00 80.75 100 MET A N 1
ATOM 780 C CA . MET A 1 100 ? 12.621 18.797 -31.168 1.00 80.75 100 MET A CA 1
ATOM 781 C C . MET A 1 100 ? 12.219 17.597 -32.024 1.00 80.75 100 MET A C 1
ATOM 783 O O . MET A 1 100 ? 11.061 17.536 -32.424 1.00 80.75 100 MET A O 1
ATOM 787 N N . GLY A 1 101 ? 13.130 16.658 -32.300 1.00 72.12 101 GLY A N 1
ATOM 788 C CA . GLY A 1 101 ? 12.791 15.442 -33.056 1.00 72.12 101 GLY A CA 1
ATOM 789 C C . GLY A 1 101 ? 11.684 14.645 -32.356 1.00 72.12 101 GLY A C 1
ATOM 790 O O . GLY A 1 101 ? 11.634 14.609 -31.123 1.00 72.12 101 GLY A O 1
ATOM 791 N N . LEU A 1 102 ? 10.758 14.060 -33.122 1.00 65.25 102 LEU A N 1
ATOM 792 C CA . LEU A 1 102 ? 9.540 13.441 -32.585 1.00 65.25 102 LEU A CA 1
ATOM 793 C C . LEU A 1 102 ? 9.516 11.909 -32.609 1.00 65.25 102 LEU A C 1
ATOM 795 O O . LEU A 1 102 ? 9.564 11.276 -33.654 1.00 65.25 102 LEU A O 1
ATOM 799 N N . GLY A 1 103 ? 9.220 11.318 -31.458 1.00 57.00 103 GLY A N 1
ATOM 800 C CA . GLY A 1 103 ? 8.701 9.948 -31.361 1.00 57.00 103 GLY A CA 1
ATOM 801 C C . GLY A 1 103 ? 7.796 9.770 -30.146 1.00 57.00 103 GLY A C 1
ATOM 802 O O . GLY A 1 103 ? 6.728 9.174 -30.275 1.00 57.00 103 GLY A O 1
ATOM 803 N N . MET A 1 104 ? 8.147 10.380 -29.006 1.00 74.88 104 MET A N 1
ATOM 804 C CA . MET A 1 104 ? 7.293 10.540 -27.818 1.00 74.88 104 MET A CA 1
ATOM 805 C C . MET A 1 104 ? 7.743 11.751 -26.988 1.00 74.88 104 MET A C 1
ATOM 807 O O . MET A 1 104 ? 8.700 11.656 -26.223 1.00 74.88 104 MET A O 1
ATOM 811 N N . HIS A 1 105 ? 7.059 12.894 -27.100 1.00 76.94 105 HIS A N 1
ATOM 812 C CA . HIS A 1 105 ? 7.451 14.092 -26.352 1.00 76.94 105 HIS A CA 1
ATOM 813 C C . HIS A 1 105 ? 7.248 13.908 -24.823 1.00 76.94 105 HIS A C 1
ATOM 815 O O . HIS A 1 105 ? 6.109 13.710 -24.390 1.00 76.94 105 HIS A O 1
ATOM 821 N N . PRO A 1 106 ? 8.293 14.025 -23.971 1.00 73.31 106 PRO A N 1
ATOM 822 C CA . PRO A 1 106 ? 8.212 13.670 -22.549 1.00 73.31 106 PRO A CA 1
ATOM 823 C C . PRO A 1 106 ? 7.232 14.489 -21.708 1.00 73.31 106 PRO A C 1
ATOM 825 O O . PRO A 1 106 ? 6.720 13.976 -20.722 1.00 73.31 106 PRO A O 1
ATOM 828 N N . LEU A 1 107 ? 6.986 15.755 -22.055 1.00 77.69 107 LEU A N 1
ATOM 829 C CA . LEU A 1 107 ? 6.075 16.632 -21.302 1.00 77.69 107 LEU A CA 1
ATOM 830 C C . LEU A 1 107 ? 4.702 16.790 -21.961 1.00 77.69 107 LEU A C 1
ATOM 832 O O . LEU A 1 107 ? 3.883 17.548 -21.453 1.00 77.69 107 LEU A O 1
ATOM 836 N N . LEU A 1 108 ? 4.458 16.120 -23.091 1.00 79.12 108 LEU A N 1
ATOM 837 C CA . LEU A 1 108 ? 3.167 16.209 -23.764 1.00 79.12 108 LEU A CA 1
ATOM 838 C C . LEU A 1 108 ? 2.141 15.402 -22.970 1.00 79.12 108 LEU A C 1
ATOM 840 O O . LEU A 1 108 ? 2.385 14.237 -22.657 1.00 79.12 108 LEU A O 1
ATOM 844 N N . LYS A 1 109 ? 0.992 16.008 -22.673 1.00 77.31 109 LYS A N 1
ATOM 845 C CA . LYS A 1 109 ? -0.173 15.293 -22.150 1.00 77.31 109 LYS A CA 1
ATOM 846 C C . LYS A 1 109 ? -1.202 15.122 -23.249 1.00 77.31 109 LYS A C 1
ATOM 848 O O . LYS A 1 109 ? -1.456 16.047 -24.019 1.00 77.31 109 LYS A O 1
ATOM 853 N N . LEU A 1 110 ? -1.854 13.965 -23.296 1.00 77.25 110 LEU A N 1
ATOM 854 C CA . LEU A 1 110 ? -2.806 13.676 -24.372 1.00 77.25 110 LEU A CA 1
ATOM 855 C C . LEU A 1 110 ? -4.011 14.628 -24.389 1.00 77.25 110 LEU A C 1
ATOM 857 O O . LEU A 1 110 ? -4.530 14.937 -25.460 1.00 77.25 110 LEU A O 1
ATOM 861 N N . GLU A 1 111 ? -4.414 15.150 -23.228 1.00 74.88 111 GLU A N 1
ATOM 862 C CA . GLU A 1 111 ? -5.491 16.145 -23.100 1.00 74.88 111 GLU A CA 1
ATOM 863 C C . GLU A 1 111 ? -5.185 17.488 -23.788 1.00 74.88 111 GLU A C 1
ATOM 865 O O . GLU A 1 111 ? -6.102 18.253 -24.079 1.00 74.88 111 GLU A O 1
ATOM 870 N N . GLU A 1 112 ? -3.911 17.757 -24.082 1.00 74.12 112 GLU A N 1
ATOM 871 C CA . GLU A 1 112 ? -3.426 18.992 -24.708 1.00 74.12 112 GLU A CA 1
ATOM 872 C C . GLU A 1 112 ? -3.263 18.845 -26.234 1.00 74.12 112 GLU A C 1
ATOM 874 O O . GLU A 1 112 ? -2.986 19.822 -26.933 1.00 74.12 112 GLU A O 1
ATOM 879 N N . THR A 1 113 ? -3.449 17.636 -26.778 1.00 80.25 113 THR A N 1
ATOM 880 C CA . THR A 1 113 ? -3.286 17.370 -28.212 1.00 80.25 113 THR A CA 1
ATOM 881 C C . THR A 1 113 ? -4.520 17.770 -29.021 1.00 80.25 113 THR A C 1
ATOM 883 O O . THR A 1 113 ? -5.670 17.557 -28.631 1.00 80.25 113 THR A O 1
ATOM 886 N N . THR A 1 114 ? -4.277 18.322 -30.209 1.00 83.56 114 THR A N 1
ATOM 887 C CA . THR A 1 114 ? -5.307 18.599 -31.213 1.00 83.56 114 THR A CA 1
ATOM 888 C C . THR A 1 114 ? -4.820 18.181 -32.597 1.00 83.56 114 THR A C 1
ATOM 890 O O . THR A 1 114 ? -3.616 18.054 -32.844 1.00 83.56 114 THR A O 1
ATOM 893 N N . TYR A 1 115 ? -5.769 17.947 -33.498 1.00 84.19 115 TYR A N 1
ATOM 894 C CA . TYR A 1 115 ? -5.517 17.599 -34.892 1.00 84.19 115 TYR A CA 1
ATOM 895 C C . TYR A 1 115 ? -6.086 18.657 -35.829 1.00 84.19 115 TYR A C 1
ATOM 897 O O . TYR A 1 115 ? -6.830 19.549 -35.415 1.00 84.19 115 TYR A O 1
ATOM 905 N N . TRP A 1 116 ? -5.722 18.552 -37.098 1.00 79.69 116 TRP A N 1
ATOM 906 C CA . TRP A 1 116 ? -6.184 19.458 -38.138 1.00 79.69 116 TRP A CA 1
ATOM 907 C C . TRP A 1 116 ? -7.704 19.392 -38.355 1.00 79.69 116 TRP A C 1
ATOM 909 O O . TRP A 1 116 ? -8.268 18.344 -38.659 1.00 79.69 116 TRP A O 1
ATOM 919 N N . ASP A 1 117 ? -8.377 20.526 -38.196 1.00 79.00 117 ASP A N 1
ATOM 920 C CA . ASP A 1 117 ? -9.822 20.609 -37.973 1.00 79.00 117 ASP A CA 1
ATOM 921 C C . ASP A 1 117 ? -10.550 21.502 -38.984 1.00 79.00 117 ASP A C 1
ATOM 923 O O . ASP A 1 117 ? -11.613 22.025 -38.669 1.00 79.00 117 ASP A O 1
ATOM 927 N N . HIS A 1 118 ? -10.026 21.686 -40.196 1.00 77.62 118 HIS A N 1
ATOM 928 C CA . HIS A 1 118 ? -10.688 22.469 -41.249 1.00 77.62 118 HIS A CA 1
ATOM 929 C C . HIS A 1 118 ? -10.579 21.799 -42.627 1.00 77.62 118 HIS A C 1
ATOM 931 O O . HIS A 1 118 ? -11.509 21.091 -43.013 1.00 77.62 118 HIS A O 1
ATOM 937 N N . ASP A 1 119 ? -9.475 21.946 -43.361 1.00 78.69 119 ASP A N 1
ATOM 938 C CA . ASP A 1 119 ? -9.345 21.290 -44.669 1.00 78.69 119 ASP A CA 1
ATOM 939 C C . ASP A 1 119 ? -9.259 19.767 -44.511 1.00 78.69 119 ASP A C 1
ATOM 941 O O . ASP A 1 119 ? -8.631 19.265 -43.579 1.00 78.69 119 ASP A O 1
ATOM 945 N N . GLU A 1 120 ? -9.916 19.021 -45.405 1.00 80.81 120 GLU A N 1
ATOM 946 C CA . GLU A 1 120 ? -9.900 17.547 -45.411 1.00 80.81 120 GLU A CA 1
ATOM 947 C C . GLU A 1 120 ? -10.440 16.882 -44.124 1.00 80.81 120 GLU A C 1
ATOM 949 O O . GLU A 1 120 ? -10.166 15.710 -43.865 1.00 80.81 120 GLU A O 1
ATOM 954 N N . GLN A 1 121 ? -11.267 17.590 -43.338 1.00 83.94 121 GLN A N 1
ATOM 955 C CA . GLN A 1 121 ? -11.876 17.120 -42.077 1.00 83.94 121 GLN A CA 1
ATOM 956 C C . GLN A 1 121 ? -12.419 15.681 -42.118 1.00 83.94 121 GLN A C 1
ATOM 958 O O . GLN A 1 121 ? -12.312 14.954 -41.130 1.00 83.94 121 GLN A O 1
ATOM 963 N N . GLU A 1 122 ? -13.002 15.259 -43.242 1.00 87.31 122 GLU A N 1
ATOM 964 C CA . GLU A 1 122 ? -13.568 13.916 -43.404 1.00 87.31 122 GLU A CA 1
ATOM 965 C C . GLU A 1 122 ? -12.514 12.806 -43.223 1.00 87.31 122 GLU A C 1
ATOM 967 O O . GLU A 1 122 ? -12.818 11.763 -42.642 1.00 87.31 122 GLU A O 1
ATOM 972 N N . TYR A 1 123 ? -11.263 13.027 -43.646 1.00 87.81 123 TYR A N 1
ATOM 973 C CA . TYR A 1 123 ? -10.165 12.075 -43.442 1.00 87.81 123 TYR A CA 1
ATOM 974 C C . TYR A 1 123 ? -9.763 12.005 -41.966 1.00 87.81 123 TYR A C 1
ATOM 976 O O . TYR A 1 123 ? -9.685 10.916 -41.392 1.00 87.81 123 TYR A O 1
ATOM 984 N N . TYR A 1 124 ? -9.591 13.164 -41.325 1.00 87.00 124 TYR A N 1
ATOM 985 C CA . TYR A 1 124 ? -9.218 13.279 -39.913 1.00 87.00 124 TYR A CA 1
ATOM 986 C C . TYR A 1 124 ? -10.245 12.645 -38.978 1.00 87.00 124 TYR A C 1
ATOM 988 O O . TYR A 1 124 ? -9.877 11.907 -38.068 1.00 87.00 124 TYR A O 1
ATOM 996 N N . GLN A 1 125 ? -11.538 12.852 -39.234 1.00 88.88 125 GLN A N 1
ATOM 997 C CA . GLN A 1 125 ? -12.613 12.240 -38.449 1.00 88.88 125 GLN A CA 1
ATOM 998 C C . GLN A 1 125 ? -12.593 10.710 -38.534 1.00 88.88 125 GLN A C 1
ATOM 1000 O O . GLN A 1 125 ? -12.825 10.025 -37.536 1.00 88.88 125 GLN A O 1
ATOM 1005 N N . VAL A 1 126 ? -12.310 10.149 -39.715 1.00 89.75 126 VAL A N 1
ATOM 1006 C CA . VAL A 1 126 ? -12.230 8.693 -39.890 1.00 89.75 126 VAL A CA 1
ATOM 1007 C C . VAL A 1 126 ? -10.968 8.129 -39.240 1.00 89.75 126 VAL A C 1
ATOM 1009 O O . VAL A 1 126 ? -11.041 7.072 -38.608 1.00 89.75 126 VAL A O 1
ATOM 1012 N N . TYR A 1 127 ? -9.842 8.836 -39.335 1.00 88.25 127 TYR A N 1
ATOM 1013 C CA . TYR A 1 127 ? -8.612 8.472 -38.641 1.00 88.25 127 TYR A CA 1
ATOM 1014 C C . TYR A 1 127 ? -8.758 8.517 -37.114 1.00 88.25 127 TYR A C 1
ATOM 1016 O O . TYR A 1 127 ? -8.375 7.556 -36.448 1.00 88.25 127 TYR A O 1
ATOM 1024 N N . ASP A 1 128 ? -9.385 9.558 -36.562 1.00 87.81 128 ASP A N 1
ATOM 1025 C CA . ASP A 1 128 ? -9.687 9.676 -35.129 1.00 87.81 128 ASP A CA 1
ATOM 1026 C C . ASP A 1 128 ? -10.605 8.543 -34.659 1.00 87.81 128 ASP A C 1
ATOM 1028 O O . ASP A 1 128 ? -10.321 7.865 -33.674 1.00 87.81 128 ASP A O 1
ATOM 1032 N N . ARG A 1 129 ? -11.663 8.251 -35.424 1.00 90.12 129 ARG A N 1
ATOM 1033 C CA . ARG A 1 129 ? -12.604 7.169 -35.108 1.00 90.12 129 ARG A CA 1
ATOM 1034 C C . ARG A 1 129 ? -11.935 5.796 -35.063 1.00 90.12 129 ARG A C 1
ATOM 1036 O O . ARG A 1 129 ? -12.291 4.986 -34.213 1.00 90.12 129 ARG A O 1
ATOM 1043 N N . LEU A 1 130 ? -11.057 5.495 -36.020 1.00 88.19 130 LEU A N 1
ATOM 1044 C CA . LEU A 1 130 ? -10.457 4.163 -36.133 1.00 88.19 130 LEU A CA 1
ATOM 1045 C C . LEU A 1 130 ? -9.237 3.968 -35.243 1.00 88.19 130 LEU A C 1
ATOM 1047 O O . LEU A 1 130 ? -9.016 2.858 -34.764 1.00 88.19 130 LEU A O 1
ATOM 1051 N N . PHE A 1 131 ? -8.444 5.018 -35.062 1.00 85.19 131 PHE A N 1
ATOM 1052 C CA . PHE A 1 131 ? -7.092 4.891 -34.534 1.00 85.19 131 PHE A CA 1
ATOM 1053 C C . PHE A 1 131 ? -6.767 5.930 -33.455 1.00 85.19 131 PHE A C 1
ATOM 1055 O O . PHE A 1 131 ? -5.644 5.935 -32.970 1.00 85.19 131 PHE A O 1
ATOM 1062 N N . ASN A 1 132 ? -7.703 6.822 -33.106 1.00 84.69 132 ASN A N 1
ATOM 1063 C CA . ASN A 1 132 ? -7.549 7.853 -32.078 1.00 84.69 132 ASN A CA 1
ATOM 1064 C C . ASN A 1 132 ? -6.292 8.727 -32.267 1.00 84.69 132 ASN A C 1
ATOM 1066 O O . ASN A 1 132 ? -5.299 8.597 -31.551 1.00 84.69 132 ASN A O 1
ATOM 1070 N N . ILE A 1 133 ? -6.343 9.652 -33.232 1.00 82.06 133 ILE A N 1
ATOM 1071 C CA . ILE A 1 133 ? -5.224 10.553 -33.592 1.00 82.06 133 ILE A CA 1
ATOM 1072 C C . ILE A 1 133 ? -4.853 11.550 -32.489 1.00 82.06 133 ILE A C 1
ATOM 1074 O O . ILE A 1 133 ? -3.895 12.302 -32.645 1.00 82.06 133 ILE A O 1
ATOM 1078 N N . ARG A 1 134 ? -5.593 11.575 -31.377 1.00 79.31 134 ARG A N 1
ATOM 1079 C CA . ARG A 1 134 ? -5.269 12.362 -30.177 1.00 79.31 134 ARG A CA 1
ATOM 1080 C C . ARG A 1 134 ? -4.324 11.631 -29.224 1.00 79.31 134 ARG A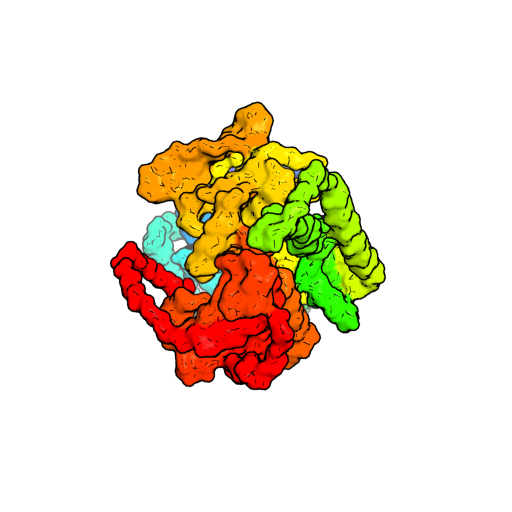 C 1
ATOM 1082 O O . ARG A 1 134 ? -3.994 12.163 -28.174 1.00 79.31 134 ARG A O 1
ATOM 1089 N N . GLN A 1 135 ? -3.931 10.396 -29.533 1.00 77.12 135 GLN A N 1
ATOM 1090 C CA . GLN A 1 135 ? -2.977 9.642 -28.726 1.00 77.12 135 GLN A CA 1
ATOM 1091 C C . GLN A 1 135 ? -1.551 9.736 -29.268 1.00 77.12 135 GLN A C 1
ATOM 1093 O O . GLN A 1 135 ? -1.279 10.216 -30.370 1.00 77.12 135 GLN A O 1
ATOM 1098 N N . HIS A 1 136 ? -0.627 9.256 -28.448 1.00 75.94 136 HIS A N 1
ATOM 1099 C CA . HIS A 1 136 ? 0.761 9.044 -28.801 1.00 75.94 136 HIS A CA 1
ATOM 1100 C C . HIS A 1 136 ? 0.911 7.931 -29.851 1.00 75.94 136 HIS A C 1
ATOM 1102 O O . HIS A 1 136 ? 0.092 7.018 -29.904 1.00 75.94 136 HIS A O 1
ATOM 1108 N N . GLY A 1 137 ? 1.989 7.957 -30.642 1.00 62.78 137 GLY A N 1
ATOM 1109 C CA . GLY A 1 137 ? 2.348 6.848 -31.533 1.00 62.78 137 GLY A CA 1
ATOM 1110 C C . GLY A 1 137 ? 1.354 6.612 -32.675 1.00 62.78 137 GLY A C 1
ATOM 1111 O O . GLY A 1 137 ? 0.866 5.497 -32.865 1.00 62.78 137 GLY A O 1
ATOM 1112 N N . TRP A 1 138 ? 1.036 7.652 -33.438 1.00 65.12 138 TRP A N 1
ATOM 1113 C CA . TRP A 1 138 ? 0.155 7.542 -34.599 1.00 65.12 138 TRP A CA 1
ATOM 1114 C C . TRP A 1 138 ? 0.939 7.404 -35.925 1.00 65.12 138 TRP A C 1
ATOM 1116 O O . TRP A 1 138 ? 2.148 7.615 -35.924 1.00 65.12 138 TRP A O 1
ATOM 1126 N N . LEU A 1 139 ? 0.278 7.015 -37.036 1.00 48.28 139 LEU A N 1
ATOM 1127 C CA . LEU A 1 139 ? 0.861 6.551 -38.326 1.00 48.28 139 LEU A CA 1
ATOM 1128 C C . LEU A 1 139 ? 1.974 7.419 -38.952 1.00 48.28 139 LEU A C 1
ATOM 1130 O O . LEU A 1 139 ? 2.636 6.937 -39.869 1.00 48.28 139 LEU A O 1
ATOM 1134 N N . ASN A 1 140 ? 2.173 8.652 -38.497 1.00 46.72 140 ASN A N 1
ATOM 1135 C CA . ASN A 1 140 ? 3.069 9.631 -39.106 1.00 46.72 140 ASN A CA 1
ATOM 1136 C C . ASN A 1 140 ? 3.719 10.534 -38.040 1.00 46.72 140 ASN A C 1
ATOM 1138 O O . ASN A 1 140 ? 3.693 11.742 -38.163 1.00 46.72 140 ASN A O 1
ATOM 1142 N N . ILE A 1 141 ? 4.144 9.949 -36.911 1.00 55.16 141 ILE A N 1
ATOM 1143 C CA . ILE A 1 141 ? 4.979 10.649 -35.920 1.00 55.16 141 ILE A CA 1
ATOM 1144 C C . ILE A 1 141 ? 6.300 9.902 -35.823 1.00 55.16 141 ILE A C 1
ATOM 1146 O O . ILE A 1 141 ? 6.413 8.928 -35.066 1.00 55.16 141 ILE A O 1
ATOM 1150 N N . GLN A 1 142 ? 7.238 10.268 -36.684 1.00 69.12 142 GLN A N 1
ATOM 1151 C CA . GLN A 1 142 ? 8.567 9.690 -36.823 1.00 69.12 142 GLN A CA 1
ATOM 1152 C C . GLN A 1 142 ? 9.558 10.806 -37.035 1.00 69.12 142 GLN A C 1
ATOM 1154 O O . GLN A 1 142 ? 9.486 11.542 -38.010 1.00 69.12 142 GLN A O 1
ATOM 1159 N N . ALA A 1 143 ? 10.555 10.870 -36.169 1.00 74.88 143 ALA A N 1
ATOM 1160 C CA . ALA A 1 143 ? 11.557 11.904 -36.286 1.00 74.88 143 ALA A CA 1
ATOM 1161 C C . ALA A 1 143 ? 12.323 11.828 -37.615 1.00 74.88 143 ALA A C 1
ATOM 1163 O O . ALA A 1 143 ? 12.754 12.861 -38.121 1.00 74.88 143 ALA A O 1
ATOM 1164 N N . LEU A 1 144 ? 12.445 10.624 -38.196 1.00 88.88 144 LEU A N 1
ATOM 1165 C CA . LEU A 1 144 ? 13.142 10.390 -39.453 1.00 88.88 144 LEU A CA 1
ATOM 1166 C C . LEU A 1 144 ? 12.435 9.364 -40.341 1.00 88.88 144 LEU A C 1
ATOM 1168 O O . LEU A 1 144 ? 12.245 8.206 -39.961 1.00 88.88 144 LEU A O 1
ATOM 1172 N N . GLN A 1 145 ? 12.208 9.755 -41.590 1.00 90.69 145 GLN A N 1
ATOM 1173 C CA . GLN A 1 145 ? 11.856 8.866 -42.688 1.00 90.69 145 GLN A CA 1
ATOM 1174 C C . GLN A 1 145 ? 12.977 8.872 -43.736 1.00 90.69 145 GLN A C 1
ATOM 1176 O O . GLN A 1 145 ? 13.446 9.931 -44.155 1.00 90.69 145 GLN A O 1
ATOM 1181 N N . ILE A 1 146 ? 13.414 7.693 -44.190 1.00 94.00 146 ILE A N 1
ATOM 1182 C CA . ILE A 1 146 ? 14.477 7.563 -45.204 1.00 94.00 146 ILE A CA 1
ATOM 1183 C C . ILE A 1 146 ? 13.883 7.030 -46.505 1.00 94.00 146 ILE A C 1
ATOM 1185 O O . ILE A 1 146 ? 13.288 5.957 -46.516 1.00 94.00 146 ILE A O 1
ATOM 1189 N N . ASN A 1 147 ? 14.106 7.736 -47.613 1.00 95.12 147 ASN A N 1
ATOM 1190 C CA . ASN A 1 147 ? 13.623 7.381 -48.945 1.00 95.12 147 ASN A CA 1
ATOM 1191 C C . ASN A 1 147 ? 14.778 6.906 -49.843 1.00 95.12 147 ASN A C 1
ATOM 1193 O O . ASN A 1 147 ? 15.587 7.711 -50.313 1.00 95.12 147 ASN A O 1
ATOM 1197 N N . ILE A 1 148 ? 14.838 5.601 -50.125 1.00 95.62 148 ILE A N 1
ATOM 1198 C CA . ILE A 1 148 ? 15.895 4.970 -50.935 1.00 95.62 148 ILE A CA 1
ATOM 1199 C C . ILE A 1 148 ? 15.346 4.601 -52.325 1.00 95.62 148 ILE A C 1
ATOM 1201 O O . ILE A 1 148 ? 14.449 3.757 -52.404 1.00 95.62 148 ILE A O 1
ATOM 1205 N N . PRO A 1 149 ? 15.841 5.200 -53.426 1.00 94.81 149 PRO A N 1
ATOM 1206 C CA . PRO A 1 149 ? 15.350 4.904 -54.774 1.00 94.81 149 PRO A CA 1
ATOM 1207 C C . PRO A 1 149 ? 15.704 3.484 -55.245 1.00 94.81 149 PRO A C 1
ATOM 1209 O O . PRO A 1 149 ? 16.718 2.923 -54.831 1.00 94.81 149 PRO A O 1
ATOM 1212 N N . TYR A 1 150 ? 14.890 2.932 -56.149 1.00 93.12 150 TYR A N 1
ATOM 1213 C CA . TYR A 1 150 ? 15.126 1.654 -56.838 1.00 93.12 150 TYR A CA 1
ATOM 1214 C C . TYR A 1 150 ? 14.865 1.781 -58.351 1.00 93.12 150 TYR A C 1
ATOM 1216 O O . TYR A 1 150 ? 14.100 2.644 -58.780 1.00 93.12 150 TYR A O 1
ATOM 1224 N N . HIS A 1 151 ? 15.467 0.907 -59.165 1.00 89.88 151 HIS A N 1
ATOM 1225 C CA . HIS A 1 151 ? 15.416 0.978 -60.636 1.00 89.88 151 HIS A CA 1
ATOM 1226 C C . HIS A 1 151 ? 14.712 -0.216 -61.300 1.00 89.88 151 HIS A C 1
ATOM 1228 O O . HIS A 1 151 ? 14.535 -0.227 -62.518 1.00 89.88 151 HIS A O 1
ATOM 1234 N N . GLY A 1 152 ? 14.292 -1.220 -60.526 1.00 90.94 152 GLY A N 1
ATOM 1235 C CA . GLY A 1 152 ? 13.560 -2.378 -61.036 1.00 90.94 152 GLY A CA 1
ATOM 1236 C C . GLY A 1 152 ? 12.993 -3.275 -59.937 1.00 90.94 152 GLY A C 1
ATOM 1237 O O . GLY A 1 152 ? 13.311 -3.119 -58.760 1.00 90.94 152 GLY A O 1
ATOM 1238 N N . GLU A 1 153 ? 12.152 -4.229 -60.337 1.00 92.94 153 GLU A N 1
ATOM 1239 C CA . GLU A 1 153 ? 11.441 -5.130 -59.420 1.00 92.94 153 GLU A CA 1
ATOM 1240 C C . GLU A 1 153 ? 12.378 -6.042 -58.614 1.00 92.94 153 GLU A C 1
ATOM 1242 O O . GLU A 1 153 ? 12.192 -6.203 -57.410 1.00 92.94 153 GLU A O 1
ATOM 1247 N N . GLU A 1 154 ? 13.418 -6.598 -59.245 1.00 91.69 154 GLU A N 1
ATOM 1248 C CA . GLU A 1 154 ? 14.386 -7.469 -58.560 1.00 91.69 154 GLU A CA 1
ATOM 1249 C C . GLU A 1 154 ? 15.174 -6.712 -57.482 1.00 91.69 154 GLU A C 1
ATOM 1251 O O . GLU A 1 154 ? 15.340 -7.205 -56.364 1.00 91.69 154 GLU A O 1
ATOM 1256 N N . GLU A 1 155 ? 15.627 -5.494 -57.800 1.00 92.50 155 GLU A N 1
ATOM 1257 C CA . GLU A 1 155 ? 16.332 -4.620 -56.857 1.00 92.50 155 GLU A CA 1
ATOM 1258 C C . GLU A 1 155 ? 15.419 -4.225 -55.695 1.00 92.50 155 GLU A C 1
ATOM 1260 O O . GLU A 1 155 ? 15.829 -4.327 -54.538 1.00 92.50 155 GLU A O 1
ATOM 1265 N N . LEU A 1 156 ? 14.172 -3.842 -55.992 1.00 94.44 156 LEU A N 1
ATOM 1266 C CA . LEU A 1 156 ? 13.166 -3.530 -54.982 1.00 94.44 156 LEU A CA 1
ATOM 1267 C C . LEU A 1 156 ? 12.994 -4.696 -54.008 1.00 94.44 156 LEU A C 1
ATOM 1269 O O . LEU A 1 156 ? 13.131 -4.501 -52.803 1.00 94.44 156 LEU A O 1
ATOM 1273 N N . THR A 1 157 ? 12.692 -5.897 -54.504 1.00 95.00 157 THR A N 1
ATOM 1274 C CA . THR A 1 157 ? 12.417 -7.058 -53.649 1.00 95.00 157 THR A CA 1
ATOM 1275 C C . THR A 1 157 ? 13.643 -7.448 -52.820 1.00 95.00 157 THR A C 1
ATOM 1277 O O . THR A 1 157 ? 13.520 -7.701 -51.618 1.00 95.00 157 THR A O 1
ATOM 1280 N N . ALA A 1 158 ? 14.838 -7.438 -53.418 1.00 94.06 158 ALA A N 1
ATOM 1281 C CA . ALA A 1 158 ? 16.078 -7.735 -52.706 1.00 94.06 158 ALA A CA 1
ATOM 1282 C C . ALA A 1 158 ? 16.373 -6.705 -51.604 1.00 94.06 158 ALA A C 1
ATOM 1284 O O . ALA A 1 158 ? 16.692 -7.080 -50.472 1.00 94.06 158 ALA A O 1
ATOM 1285 N N . MET A 1 159 ? 16.233 -5.413 -51.913 1.00 95.31 159 MET A N 1
ATOM 1286 C CA . MET A 1 159 ? 16.452 -4.325 -50.961 1.00 95.31 159 MET A CA 1
ATOM 1287 C C . MET A 1 159 ? 15.409 -4.346 -49.841 1.00 95.31 159 MET A C 1
ATOM 1289 O O . MET A 1 159 ? 15.775 -4.291 -48.670 1.00 95.31 159 MET A O 1
ATOM 1293 N N . PHE A 1 160 ? 14.131 -4.518 -50.179 1.00 96.38 160 PHE A N 1
ATOM 1294 C CA . PHE A 1 160 ? 13.028 -4.583 -49.224 1.00 96.38 160 PHE A CA 1
ATOM 1295 C C . PHE A 1 160 ? 13.239 -5.686 -48.186 1.00 96.38 160 PHE A C 1
ATOM 1297 O O . PHE A 1 160 ? 13.215 -5.420 -46.985 1.00 96.38 160 PHE A O 1
ATOM 1304 N N . ASN A 1 161 ? 13.517 -6.915 -48.633 1.00 96.38 161 ASN A N 1
ATOM 1305 C CA . ASN A 1 161 ? 13.716 -8.047 -47.728 1.00 96.38 161 ASN A CA 1
ATOM 1306 C C . ASN A 1 161 ? 14.980 -7.895 -46.873 1.00 96.38 161 ASN A C 1
ATOM 1308 O O . ASN A 1 161 ? 14.991 -8.298 -45.712 1.00 96.38 161 ASN A O 1
ATOM 1312 N N . LYS A 1 162 ? 16.033 -7.272 -47.415 1.00 96.56 162 LYS A N 1
ATOM 1313 C CA . LYS A 1 162 ? 17.253 -6.984 -46.656 1.00 96.56 162 LYS A CA 1
ATOM 1314 C C . LYS A 1 162 ? 16.998 -5.965 -45.543 1.00 96.56 162 LYS A C 1
ATOM 1316 O O . LYS A 1 162 ? 17.425 -6.190 -44.414 1.00 96.56 162 LYS A O 1
ATOM 1321 N N . ILE A 1 163 ? 16.275 -4.878 -45.830 1.00 96.44 163 ILE A N 1
ATOM 1322 C CA . ILE A 1 163 ? 15.910 -3.861 -44.826 1.00 96.44 163 ILE A CA 1
ATOM 1323 C C . ILE A 1 163 ? 14.955 -4.456 -43.786 1.00 96.44 163 ILE A C 1
ATOM 1325 O O . ILE A 1 163 ? 15.152 -4.245 -42.591 1.00 96.44 163 ILE A O 1
ATOM 1329 N N . ARG A 1 164 ? 13.978 -5.265 -44.216 1.00 96.06 164 ARG A N 1
ATOM 1330 C CA . ARG A 1 164 ? 13.101 -6.035 -43.321 1.00 96.06 164 ARG A CA 1
ATOM 1331 C C . ARG A 1 164 ? 13.910 -6.829 -42.290 1.00 96.06 164 ARG A C 1
ATOM 1333 O O . ARG A 1 164 ? 13.626 -6.737 -41.102 1.00 96.06 164 ARG A O 1
ATOM 1340 N N . SER A 1 165 ? 14.930 -7.569 -42.722 1.00 97.00 165 SER A N 1
ATOM 1341 C CA . SER A 1 165 ? 15.789 -8.352 -41.822 1.00 97.00 165 SER A CA 1
ATOM 1342 C C . SER A 1 165 ? 16.737 -7.503 -40.963 1.00 97.00 165 SER A C 1
ATOM 1344 O O . SER A 1 165 ? 17.194 -7.962 -39.919 1.00 97.00 165 SER A O 1
ATOM 1346 N N . LEU A 1 166 ? 17.030 -6.262 -41.363 1.00 97.06 166 LEU A N 1
ATOM 1347 C CA . LEU A 1 166 ? 17.815 -5.311 -40.566 1.00 97.06 166 LEU A CA 1
ATOM 1348 C C . LEU A 1 166 ? 16.989 -4.584 -39.494 1.00 97.06 166 LEU A C 1
ATOM 1350 O O . LEU A 1 166 ? 17.565 -3.979 -38.588 1.00 97.06 166 LEU A O 1
ATOM 1354 N N . MET A 1 167 ? 15.659 -4.657 -39.576 1.00 95.19 167 MET A N 1
ATOM 1355 C CA . MET A 1 167 ? 14.738 -3.850 -38.777 1.00 95.19 167 MET A CA 1
ATOM 1356 C C . MET A 1 167 ? 14.995 -3.893 -37.266 1.00 95.19 167 MET A C 1
ATOM 1358 O O . MET A 1 167 ? 15.119 -2.819 -36.675 1.00 95.19 167 MET A O 1
ATOM 1362 N N . PRO A 1 168 ? 15.137 -5.072 -36.621 1.00 96.69 168 PRO A N 1
ATOM 1363 C CA . PRO A 1 168 ? 15.324 -5.123 -35.171 1.00 96.69 168 PRO A CA 1
ATOM 1364 C C . PRO A 1 168 ? 16.579 -4.375 -34.712 1.00 96.69 168 PRO A C 1
ATOM 1366 O O . PRO A 1 168 ? 16.581 -3.741 -33.663 1.00 96.69 168 PRO A O 1
ATOM 1369 N N . TYR A 1 169 ? 17.641 -4.405 -35.518 1.00 97.06 169 TYR A N 1
ATOM 1370 C CA . TYR A 1 169 ? 18.912 -3.757 -35.201 1.00 97.06 169 TYR A CA 1
ATOM 1371 C C . TYR A 1 169 ? 18.838 -2.239 -35.358 1.00 97.06 169 TYR A C 1
ATOM 1373 O O . TYR A 1 169 ? 19.374 -1.512 -34.525 1.00 97.06 169 TYR A O 1
ATOM 1381 N N . LEU A 1 170 ? 18.161 -1.762 -36.407 1.00 95.25 170 LEU A N 1
ATOM 1382 C CA . LEU A 1 170 ? 17.943 -0.331 -36.620 1.00 95.25 170 LEU A CA 1
ATOM 1383 C C . LEU A 1 170 ? 17.125 0.257 -35.466 1.00 95.25 170 LEU A C 1
ATOM 1385 O O . LEU A 1 170 ? 17.563 1.232 -34.866 1.00 95.25 170 LEU A O 1
ATOM 1389 N N . VAL A 1 171 ? 16.024 -0.404 -35.094 1.00 94.19 171 VAL A N 1
ATOM 1390 C CA . VAL A 1 171 ? 15.170 -0.012 -33.960 1.00 94.19 171 VAL A CA 1
ATOM 1391 C C . VAL A 1 171 ? 15.944 -0.030 -32.643 1.00 94.19 171 VAL A C 1
ATOM 1393 O O . VAL A 1 171 ? 15.892 0.936 -31.888 1.00 94.19 171 VAL A O 1
ATOM 1396 N N . ALA A 1 172 ? 16.706 -1.097 -32.379 1.00 95.50 172 ALA A N 1
ATOM 1397 C CA . ALA A 1 172 ? 17.504 -1.222 -31.160 1.00 95.50 172 ALA A CA 1
ATOM 1398 C C . ALA A 1 172 ? 18.510 -0.078 -30.996 1.00 95.50 172 ALA A C 1
ATOM 1400 O O . ALA A 1 172 ? 18.682 0.440 -29.895 1.00 95.50 172 ALA A O 1
ATOM 1401 N N . ALA A 1 173 ? 19.195 0.292 -32.080 1.00 94.81 173 ALA A N 1
ATOM 1402 C CA . ALA A 1 173 ? 20.220 1.324 -32.048 1.00 94.81 173 ALA A CA 1
ATOM 1403 C C . ALA A 1 173 ? 19.637 2.742 -32.030 1.00 94.81 173 ALA A C 1
ATOM 1405 O O . ALA A 1 173 ? 20.235 3.612 -31.393 1.00 94.81 173 ALA A O 1
ATOM 1406 N N . SER A 1 174 ? 18.496 2.975 -32.689 1.00 92.25 174 SER A N 1
ATOM 1407 C CA . SER A 1 174 ? 17.879 4.302 -32.747 1.00 92.25 174 SER A CA 1
ATOM 1408 C C . SER A 1 174 ? 17.068 4.651 -31.504 1.00 92.25 174 SER A C 1
ATOM 1410 O O . SER A 1 174 ? 17.067 5.814 -31.136 1.00 92.25 174 SER A O 1
ATOM 1412 N N . ALA A 1 175 ? 16.450 3.671 -30.829 1.00 91.12 175 ALA A N 1
ATOM 1413 C CA . ALA A 1 175 ? 15.485 3.868 -29.740 1.00 91.12 175 ALA A CA 1
ATOM 1414 C C . ALA A 1 175 ? 15.739 5.113 -28.860 1.00 91.12 175 ALA A C 1
ATOM 1416 O O . ALA A 1 175 ? 16.768 5.234 -28.181 1.00 91.12 175 ALA A O 1
ATOM 1417 N N . SER A 1 176 ? 14.772 6.035 -28.850 1.00 88.00 176 SER A N 1
ATOM 1418 C CA . SER A 1 176 ? 14.902 7.325 -28.159 1.00 88.00 176 SER A CA 1
ATOM 1419 C C . SER A 1 176 ? 13.696 7.716 -27.300 1.00 88.00 176 SER A C 1
ATOM 1421 O O . SER A 1 176 ? 13.728 8.743 -26.627 1.00 88.00 176 SER A O 1
ATOM 1423 N N . SER A 1 177 ? 12.680 6.853 -27.230 1.00 86.38 177 SER A N 1
ATOM 1424 C CA . SER A 1 177 ? 11.376 7.129 -26.615 1.00 86.38 177 SER A CA 1
ATOM 1425 C C . SER A 1 177 ? 11.086 6.270 -25.367 1.00 86.38 177 SER A C 1
ATOM 1427 O O . SER A 1 177 ? 10.126 5.491 -25.392 1.00 86.38 177 SER A O 1
ATOM 1429 N N . PRO A 1 178 ? 11.849 6.362 -24.254 1.00 86.88 178 PRO A N 1
ATOM 1430 C CA . PRO A 1 178 ? 11.594 5.550 -23.055 1.00 86.88 178 PRO A CA 1
ATOM 1431 C C . PRO A 1 178 ? 10.438 6.073 -22.184 1.00 86.88 178 PRO A C 1
ATOM 1433 O O . PRO A 1 178 ? 9.999 5.401 -21.242 1.00 86.88 178 PRO A O 1
ATOM 1436 N N . LEU A 1 179 ? 9.973 7.290 -22.481 1.00 82.88 179 LEU A N 1
ATOM 1437 C CA . LEU A 1 179 ? 8.968 8.031 -21.729 1.00 82.88 179 LEU A CA 1
ATOM 1438 C C . LEU A 1 179 ? 7.665 8.148 -22.522 1.00 82.88 179 LEU A C 1
ATOM 1440 O O . LEU A 1 179 ? 7.693 8.306 -23.740 1.00 82.88 179 LEU A O 1
ATOM 1444 N N . VAL A 1 180 ? 6.536 8.136 -21.815 1.00 80.44 180 VAL A N 1
ATOM 1445 C CA . VAL A 1 180 ? 5.205 8.469 -22.349 1.00 80.44 180 VAL A CA 1
ATOM 1446 C C . VAL A 1 180 ? 4.465 9.292 -21.300 1.00 80.44 180 VAL A C 1
ATOM 1448 O O . VAL A 1 180 ? 4.402 8.874 -20.143 1.00 80.44 180 VAL A O 1
ATOM 1451 N N . GLU A 1 181 ? 3.960 10.473 -21.671 1.00 77.69 181 GLU A N 1
ATOM 1452 C CA . GLU A 1 181 ? 3.278 11.413 -20.758 1.00 77.69 181 GLU A CA 1
ATOM 1453 C C . GLU A 1 181 ? 4.041 11.655 -19.434 1.00 77.69 181 GLU A C 1
ATOM 1455 O O . GLU A 1 181 ? 3.475 11.640 -18.337 1.00 77.69 181 GLU A O 1
ATOM 1460 N N . GLY A 1 182 ? 5.365 11.809 -19.519 1.00 74.31 182 GLY A N 1
ATOM 1461 C CA . GLY A 1 182 ? 6.247 12.064 -18.375 1.00 74.31 182 GLY A CA 1
ATOM 1462 C C . GLY A 1 182 ? 6.600 10.841 -17.527 1.00 74.31 182 GLY A C 1
ATOM 1463 O O . GLY A 1 182 ? 7.256 10.991 -16.497 1.00 74.31 182 GLY A O 1
ATOM 1464 N N . LYS A 1 183 ? 6.192 9.632 -17.929 1.00 75.38 183 LYS A N 1
ATOM 1465 C CA . LYS A 1 183 ? 6.418 8.392 -17.171 1.00 75.38 183 LYS A CA 1
ATOM 1466 C C . LYS A 1 183 ? 7.411 7.480 -17.874 1.00 75.38 183 LYS A C 1
ATOM 1468 O O . LYS A 1 183 ? 7.286 7.240 -19.071 1.00 75.38 183 LYS A O 1
ATOM 1473 N N . ILE A 1 184 ? 8.351 6.922 -17.111 1.00 78.56 184 ILE A N 1
ATOM 1474 C CA . ILE A 1 184 ? 9.221 5.835 -17.578 1.00 78.56 184 ILE A CA 1
ATOM 1475 C C . ILE A 1 184 ? 8.385 4.573 -17.740 1.00 78.56 184 ILE A C 1
ATOM 1477 O O . ILE A 1 184 ? 7.574 4.230 -16.879 1.00 78.56 184 ILE A O 1
ATOM 1481 N N . THR A 1 185 ? 8.620 3.863 -18.833 1.00 81.88 185 THR A N 1
ATOM 1482 C CA . THR A 1 185 ? 7.997 2.569 -19.111 1.00 81.88 185 THR A CA 1
ATOM 1483 C C . THR A 1 185 ? 9.068 1.473 -19.212 1.00 81.88 185 THR A C 1
ATOM 1485 O O . THR A 1 185 ? 10.260 1.774 -19.288 1.00 81.88 185 THR A O 1
ATOM 1488 N N . PRO A 1 186 ? 8.677 0.188 -19.274 1.00 82.75 186 PRO A N 1
ATOM 1489 C CA . PRO A 1 186 ? 9.611 -0.904 -19.551 1.00 82.75 186 PRO A CA 1
ATOM 1490 C C . PRO A 1 186 ? 10.179 -0.938 -20.982 1.00 82.75 186 PRO A C 1
ATOM 1492 O O . PRO A 1 186 ? 10.946 -1.848 -21.290 1.00 82.75 186 PRO A O 1
ATOM 1495 N N . TYR A 1 187 ? 9.772 -0.023 -21.867 1.00 89.94 187 TYR A N 1
ATOM 1496 C CA . TYR A 1 187 ? 10.157 0.001 -23.277 1.00 89.94 187 TYR A CA 1
ATOM 1497 C C . TYR A 1 187 ? 11.124 1.150 -23.565 1.00 89.94 187 TYR A C 1
ATOM 1499 O O . TYR A 1 187 ? 10.947 2.249 -23.049 1.00 89.94 187 TYR A O 1
ATOM 1507 N N . MET A 1 188 ? 12.123 0.899 -24.413 1.00 91.06 188 MET A N 1
ATOM 1508 C CA . MET A 1 188 ? 13.050 1.914 -24.929 1.00 91.06 188 MET A CA 1
ATOM 1509 C C . MET A 1 188 ? 12.471 2.661 -26.139 1.00 91.06 188 MET A C 1
ATOM 1511 O O . MET A 1 188 ? 12.793 3.826 -26.354 1.00 91.06 188 MET A O 1
ATOM 1515 N N . ASP A 1 189 ? 11.595 2.011 -26.910 1.00 89.62 189 ASP A N 1
ATOM 1516 C CA . ASP A 1 189 ? 10.830 2.637 -27.993 1.00 89.62 189 ASP A CA 1
ATOM 1517 C C . ASP A 1 189 ? 9.328 2.417 -27.753 1.00 89.62 189 ASP A C 1
ATOM 1519 O O . ASP A 1 189 ? 8.733 1.422 -28.178 1.00 89.62 189 ASP A O 1
ATOM 1523 N N . ASN A 1 190 ? 8.704 3.352 -27.030 1.00 87.25 190 ASN A N 1
ATOM 1524 C CA . ASN A 1 190 ? 7.256 3.336 -26.818 1.00 87.25 190 ASN A CA 1
ATOM 1525 C C . ASN A 1 190 ? 6.468 3.686 -28.074 1.00 87.25 190 ASN A C 1
ATOM 1527 O O . ASN A 1 190 ? 5.321 3.260 -28.203 1.00 87.25 190 ASN A O 1
ATOM 1531 N N . ARG A 1 191 ? 7.051 4.434 -29.013 1.00 87.19 191 ARG A N 1
ATOM 1532 C CA . ARG A 1 191 ? 6.375 4.824 -30.254 1.00 87.19 191 ARG A CA 1
ATOM 1533 C C . ARG A 1 191 ? 5.893 3.596 -31.004 1.00 87.19 191 ARG A C 1
ATOM 1535 O O . ARG A 1 191 ? 4.705 3.504 -31.308 1.00 87.19 191 ARG A O 1
ATOM 1542 N N . LEU A 1 192 ? 6.749 2.596 -31.172 1.00 88.12 192 LEU A N 1
ATOM 1543 C CA . LEU A 1 192 ? 6.370 1.339 -31.819 1.00 88.12 192 LEU A CA 1
ATOM 1544 C C . LEU A 1 192 ? 5.355 0.508 -31.010 1.00 88.12 192 LEU A C 1
ATOM 1546 O O . LEU A 1 192 ? 4.585 -0.262 -31.588 1.00 88.12 192 LEU A O 1
ATOM 1550 N N . VAL A 1 193 ? 5.304 0.656 -29.681 1.00 88.44 193 VAL A N 1
ATOM 1551 C CA . VAL A 1 193 ? 4.272 0.009 -28.846 1.00 88.44 193 VAL A CA 1
ATOM 1552 C C . VAL A 1 193 ? 2.905 0.613 -29.144 1.00 88.44 193 VAL A C 1
ATOM 1554 O O . VAL A 1 193 ? 1.969 -0.123 -29.464 1.00 88.44 193 VAL A O 1
ATOM 1557 N N . TYR A 1 194 ? 2.807 1.941 -29.099 1.00 85.00 194 TYR A N 1
ATOM 1558 C CA . TYR A 1 194 ? 1.560 2.657 -29.348 1.00 85.00 194 TYR A CA 1
ATOM 1559 C C . TYR A 1 194 ? 1.108 2.544 -30.808 1.00 85.00 194 TYR A C 1
ATOM 1561 O O . TYR A 1 194 ? -0.085 2.392 -31.048 1.00 85.00 194 TYR A O 1
ATOM 1569 N N . TYR A 1 195 ? 2.032 2.456 -31.774 1.00 82.81 195 TYR A N 1
ATOM 1570 C CA . TYR A 1 195 ? 1.693 2.155 -33.175 1.00 82.81 195 TYR A CA 1
ATOM 1571 C C . TYR A 1 195 ? 0.853 0.877 -33.293 1.00 82.81 195 TYR A C 1
ATOM 1573 O O . TYR A 1 195 ? -0.165 0.852 -33.986 1.00 82.81 195 TYR A O 1
ATOM 1581 N N . ARG A 1 196 ? 1.264 -0.188 -32.590 1.00 86.12 196 ARG A N 1
ATOM 1582 C CA . ARG A 1 196 ? 0.555 -1.476 -32.597 1.00 86.12 196 ARG A CA 1
ATOM 1583 C C . ARG A 1 196 ? -0.792 -1.383 -31.888 1.00 86.12 196 ARG A C 1
ATOM 1585 O O . ARG A 1 196 ? -1.772 -1.938 -32.377 1.00 86.12 196 ARG A O 1
ATOM 1592 N N . GLN A 1 197 ? -0.841 -0.692 -30.750 1.00 87.06 197 GLN A N 1
ATOM 1593 C CA . GLN A 1 197 ? -2.068 -0.535 -29.964 1.00 87.06 197 GLN A CA 1
ATOM 1594 C C . GLN A 1 197 ? -3.125 0.269 -30.725 1.00 87.06 197 GLN A C 1
ATOM 1596 O O . GLN A 1 197 ? -4.269 -0.173 -30.837 1.00 87.06 197 GLN A O 1
ATOM 1601 N N . ASN A 1 198 ? -2.727 1.393 -31.321 1.00 84.88 198 ASN A N 1
ATOM 1602 C CA . ASN A 1 198 ? -3.625 2.285 -32.048 1.00 84.88 198 ASN A CA 1
ATOM 1603 C C . ASN A 1 198 ? -4.218 1.619 -33.292 1.00 84.88 198 ASN A C 1
ATOM 1605 O O . ASN A 1 198 ? -5.324 1.955 -33.696 1.00 84.88 198 ASN A O 1
ATOM 1609 N N . GLN A 1 199 ? -3.528 0.638 -33.878 1.00 86.00 199 GLN A N 1
ATOM 1610 C CA . GLN A 1 199 ? -3.981 -0.073 -35.077 1.00 86.00 199 GLN A CA 1
ATOM 1611 C C . GLN A 1 199 ? -4.673 -1.404 -34.807 1.00 86.00 199 GLN A C 1
ATOM 1613 O O . GLN A 1 199 ? -4.932 -2.164 -35.739 1.00 86.00 199 GLN A O 1
ATOM 1618 N N . ALA A 1 200 ? -5.054 -1.679 -33.560 1.00 86.44 200 ALA A N 1
ATOM 1619 C CA . ALA A 1 200 ? -5.751 -2.911 -33.201 1.00 86.44 200 ALA A CA 1
ATOM 1620 C C . ALA A 1 200 ? -7.045 -3.148 -34.011 1.00 86.44 200 ALA A C 1
ATOM 1622 O O . ALA A 1 200 ? -7.441 -4.296 -34.209 1.00 86.44 200 ALA A O 1
ATOM 1623 N N . ALA A 1 201 ? -7.686 -2.085 -34.515 1.00 87.06 201 ALA A N 1
ATOM 1624 C CA . ALA A 1 201 ? -8.872 -2.184 -35.367 1.00 87.06 201 ALA A CA 1
ATOM 1625 C C . ALA A 1 201 ? -8.589 -2.806 -36.749 1.00 87.06 201 ALA A C 1
ATOM 1627 O O . ALA A 1 201 ? -9.466 -3.467 -37.312 1.00 87.06 201 ALA A O 1
ATOM 1628 N N . ILE A 1 202 ? -7.389 -2.583 -37.303 1.00 90.81 202 ILE A N 1
ATOM 1629 C CA . ILE A 1 202 ? -6.929 -3.115 -38.595 1.00 90.81 202 ILE A CA 1
ATOM 1630 C C . ILE A 1 202 ? -5.427 -3.449 -38.474 1.00 90.81 202 ILE A C 1
ATOM 1632 O O . ILE A 1 202 ? -4.580 -2.693 -38.960 1.00 90.81 202 ILE A O 1
ATOM 1636 N N . PRO A 1 203 ? -5.072 -4.577 -37.828 1.00 89.50 203 PRO A N 1
ATOM 1637 C CA . PRO A 1 203 ? -3.677 -4.913 -37.529 1.00 89.50 203 PRO A CA 1
ATOM 1638 C C . PRO A 1 203 ? -2.789 -5.027 -38.775 1.00 89.50 203 PRO A C 1
ATOM 1640 O O . PRO A 1 203 ? -1.602 -4.707 -38.717 1.00 89.50 203 PRO A O 1
ATOM 1643 N N . ASP A 1 204 ? -3.374 -5.412 -39.914 1.00 90.06 204 ASP A N 1
ATOM 1644 C CA . ASP A 1 204 ? -2.697 -5.537 -41.210 1.00 90.06 204 ASP A CA 1
ATOM 1645 C C . ASP A 1 204 ? -2.101 -4.217 -41.725 1.00 90.06 204 ASP A C 1
ATOM 1647 O O . ASP A 1 204 ? -1.313 -4.255 -42.663 1.00 90.06 204 ASP A O 1
ATOM 1651 N N . ILE A 1 205 ? -2.450 -3.044 -41.186 1.00 89.38 205 ILE A N 1
ATOM 1652 C CA . ILE A 1 205 ? -1.811 -1.771 -41.579 1.00 89.38 205 ILE A CA 1
ATOM 1653 C C . ILE A 1 205 ? -0.372 -1.696 -41.044 1.00 89.38 205 ILE A C 1
ATOM 1655 O O . ILE A 1 205 ? 0.525 -1.219 -41.746 1.00 89.38 205 ILE A O 1
ATOM 1659 N N . CYS A 1 206 ? -0.148 -2.224 -39.841 1.00 88.81 206 CYS A N 1
ATOM 1660 C CA . CYS A 1 206 ? 1.128 -2.190 -39.131 1.00 88.81 206 CYS A CA 1
ATOM 1661 C C . CYS A 1 206 ? 1.898 -3.508 -39.246 1.00 88.81 206 CYS A C 1
ATOM 1663 O O . CYS A 1 206 ? 3.124 -3.477 -39.306 1.00 88.81 206 CYS A O 1
ATOM 1665 N N . HIS A 1 207 ? 1.197 -4.647 -39.262 1.00 92.38 207 HIS A N 1
ATOM 1666 C CA . HIS A 1 207 ? 1.764 -6.004 -39.207 1.00 92.38 207 HIS A CA 1
ATOM 1667 C C . HIS A 1 207 ? 2.823 -6.180 -38.104 1.00 92.38 207 HIS A C 1
ATOM 1669 O O . HIS A 1 207 ? 3.891 -6.749 -38.295 1.00 92.38 207 HIS A O 1
ATOM 1675 N N . GLY A 1 208 ? 2.563 -5.611 -36.921 1.00 89.06 208 GLY A N 1
ATOM 1676 C CA . GLY A 1 208 ? 3.533 -5.635 -35.823 1.00 89.06 208 GLY A CA 1
ATOM 1677 C C . GLY A 1 208 ? 4.826 -4.867 -36.126 1.00 89.06 208 GLY A C 1
ATOM 1678 O O . GLY A 1 208 ? 5.857 -5.188 -35.545 1.00 89.06 208 GLY A O 1
ATOM 1679 N N . ILE A 1 209 ? 4.767 -3.865 -37.012 1.00 91.44 209 ILE A N 1
ATOM 1680 C CA . ILE A 1 209 ? 5.857 -3.025 -37.541 1.00 91.44 209 ILE A CA 1
ATOM 1681 C C . ILE A 1 209 ? 6.725 -3.744 -38.576 1.00 91.44 209 ILE A C 1
ATOM 1683 O O . ILE A 1 209 ? 7.201 -3.115 -39.520 1.00 91.44 209 ILE A O 1
ATOM 1687 N N . LEU A 1 210 ? 6.926 -5.051 -38.456 1.00 94.31 210 LEU A N 1
ATOM 1688 C CA . LEU A 1 210 ? 7.711 -5.811 -39.419 1.00 94.31 210 LEU A CA 1
ATOM 1689 C C . LEU A 1 210 ? 6.883 -6.067 -40.694 1.00 94.31 210 LEU A C 1
ATOM 1691 O O . LEU A 1 210 ? 5.815 -6.651 -40.593 1.00 94.31 210 LEU A O 1
ATOM 1695 N N . PRO A 1 211 ? 7.336 -5.690 -41.901 1.00 93.44 211 PRO A N 1
ATOM 1696 C CA . PRO A 1 211 ? 6.642 -6.085 -43.125 1.00 93.44 211 PRO A CA 1
ATOM 1697 C C . PRO A 1 211 ? 6.769 -7.593 -43.406 1.00 93.44 211 PRO A C 1
ATOM 1699 O O . PRO A 1 211 ? 7.756 -8.230 -43.034 1.00 93.44 211 PRO A O 1
ATOM 1702 N N . GLU A 1 212 ? 5.816 -8.153 -44.145 1.00 94.00 212 GLU A N 1
ATOM 1703 C CA . GLU A 1 212 ? 5.868 -9.508 -44.701 1.00 94.00 212 GLU A CA 1
ATOM 1704 C C . GLU A 1 212 ? 7.015 -9.645 -45.717 1.00 94.00 212 GLU A C 1
ATOM 1706 O O . GLU A 1 212 ? 7.386 -8.682 -46.390 1.00 94.00 212 GLU A O 1
ATOM 1711 N N . LYS A 1 213 ? 7.583 -10.848 -45.869 1.00 94.94 213 LYS A N 1
ATOM 1712 C CA . LYS A 1 213 ? 8.590 -11.112 -46.912 1.00 94.94 213 LYS A CA 1
ATOM 1713 C C . LYS A 1 213 ? 7.953 -11.002 -48.303 1.00 94.94 213 LYS A C 1
ATOM 1715 O O . LYS A 1 213 ? 6.866 -11.527 -48.532 1.00 94.94 213 LYS A O 1
ATOM 1720 N N . LEU A 1 214 ? 8.652 -10.367 -49.242 1.00 95.38 214 LEU A N 1
ATOM 1721 C CA . LEU A 1 214 ? 8.223 -10.286 -50.640 1.00 95.38 214 LEU A CA 1
ATOM 1722 C C . LEU A 1 214 ? 8.968 -11.317 -51.485 1.00 95.38 214 LEU A C 1
ATOM 1724 O O . LEU A 1 214 ? 10.193 -11.294 -51.531 1.00 95.38 214 LEU A O 1
ATOM 1728 N N . GLU A 1 215 ? 8.251 -12.177 -52.202 1.00 94.44 215 GLU A N 1
ATOM 1729 C CA . GLU A 1 215 ? 8.857 -13.003 -53.257 1.00 94.44 215 GLU A CA 1
ATOM 1730 C C . GLU A 1 215 ? 8.840 -12.251 -54.594 1.00 94.44 215 GLU A C 1
ATOM 1732 O O . GLU A 1 215 ? 9.761 -12.360 -55.401 1.00 94.44 215 GLU A O 1
ATOM 1737 N N . LYS A 1 216 ? 7.805 -11.431 -54.809 1.00 94.19 216 LYS A N 1
ATOM 1738 C CA . LYS A 1 216 ? 7.669 -10.525 -55.953 1.00 94.19 216 LYS A CA 1
ATOM 1739 C C . LYS A 1 216 ? 6.867 -9.275 -55.596 1.00 94.19 216 LYS A C 1
ATOM 1741 O O . LYS A 1 216 ? 6.130 -9.247 -54.612 1.00 94.19 216 LYS A O 1
ATOM 1746 N N . VAL A 1 217 ? 6.953 -8.245 -56.436 1.00 92.00 217 VAL A N 1
ATOM 1747 C CA . VAL A 1 217 ? 6.270 -6.951 -56.229 1.00 92.00 217 VAL A CA 1
ATOM 1748 C C . VAL A 1 217 ? 4.749 -7.094 -56.096 1.00 92.00 217 VAL A C 1
ATOM 1750 O O . VAL A 1 217 ? 4.132 -6.421 -55.268 1.00 92.00 217 VAL A O 1
ATOM 1753 N N . ASP A 1 218 ? 4.145 -8.029 -56.839 1.00 93.56 218 ASP A N 1
ATOM 1754 C CA . ASP A 1 218 ? 2.715 -8.361 -56.742 1.00 93.56 218 ASP A CA 1
ATOM 1755 C C . ASP A 1 218 ? 2.260 -8.696 -55.316 1.00 93.56 218 ASP A C 1
ATOM 1757 O O . ASP A 1 218 ? 1.092 -8.491 -54.980 1.00 93.56 218 ASP A O 1
ATOM 1761 N N . ASP A 1 219 ? 3.138 -9.255 -54.481 1.00 93.69 219 ASP A N 1
ATOM 1762 C CA . ASP A 1 219 ? 2.777 -9.636 -53.116 1.00 93.69 219 ASP A CA 1
ATOM 1763 C C . ASP A 1 219 ? 2.491 -8.394 -52.267 1.00 93.69 219 ASP A C 1
ATOM 1765 O O . ASP A 1 219 ? 1.499 -8.365 -51.539 1.00 93.69 219 ASP A O 1
ATOM 1769 N N . TYR A 1 220 ? 3.243 -7.311 -52.479 1.00 91.88 220 TYR A N 1
ATOM 1770 C CA . TYR A 1 220 ? 2.985 -6.023 -51.836 1.00 91.88 220 TYR A CA 1
ATOM 1771 C C . TYR A 1 220 ? 1.653 -5.406 -52.293 1.00 91.88 220 TYR A C 1
ATOM 1773 O O . TYR A 1 220 ? 0.888 -4.862 -51.495 1.00 91.88 220 TYR A O 1
ATOM 1781 N N . VAL A 1 221 ? 1.309 -5.558 -53.577 1.00 90.81 221 VAL A N 1
ATOM 1782 C CA . VAL A 1 221 ? 0.008 -5.115 -54.111 1.00 90.81 221 VAL A CA 1
ATOM 1783 C C . VAL A 1 221 ? -1.149 -5.896 -53.473 1.00 90.81 221 VAL A C 1
ATOM 1785 O O . VAL A 1 221 ? -2.198 -5.315 -53.178 1.00 90.81 221 VAL A O 1
ATOM 1788 N N . LYS A 1 222 ? -0.980 -7.203 -53.230 1.00 92.94 222 LYS A N 1
ATOM 1789 C CA . LYS A 1 222 ? -1.983 -8.023 -52.526 1.00 92.94 222 LYS A CA 1
ATOM 1790 C C . LYS A 1 222 ? -2.154 -7.581 -51.075 1.00 92.94 222 LYS A C 1
ATOM 1792 O O . LYS A 1 222 ? -3.299 -7.466 -50.640 1.00 92.94 222 LYS A O 1
ATOM 1797 N N . ILE A 1 223 ? -1.057 -7.299 -50.370 1.00 92.06 223 ILE A N 1
ATOM 1798 C CA . ILE A 1 223 ? -1.075 -6.793 -48.989 1.00 92.06 223 ILE A CA 1
ATOM 1799 C C . ILE A 1 223 ? -1.896 -5.499 -48.917 1.00 92.06 223 ILE A C 1
ATOM 1801 O O . ILE A 1 223 ? -2.883 -5.430 -48.182 1.00 92.06 223 ILE A O 1
ATOM 1805 N N . ASN A 1 224 ? -1.595 -4.518 -49.775 1.00 90.56 224 ASN A N 1
ATOM 1806 C CA . ASN A 1 224 ? -2.336 -3.252 -49.818 1.00 90.56 224 ASN A CA 1
ATOM 1807 C C . ASN A 1 224 ? -3.825 -3.447 -50.151 1.00 90.56 224 ASN A C 1
ATOM 1809 O O . ASN A 1 224 ? -4.696 -2.813 -49.555 1.00 90.56 224 ASN A O 1
ATOM 1813 N N . ARG A 1 225 ? -4.158 -4.372 -51.061 1.00 91.50 225 ARG A N 1
ATOM 1814 C CA . ARG A 1 225 ? -5.561 -4.709 -51.361 1.00 91.50 225 ARG A CA 1
ATOM 1815 C C . ARG A 1 225 ? -6.279 -5.318 -50.150 1.00 91.50 225 ARG A C 1
ATOM 1817 O O . ARG A 1 225 ? -7.468 -5.049 -49.956 1.00 91.50 225 ARG A O 1
ATOM 1824 N N . GLY A 1 226 ? -5.578 -6.119 -49.349 1.00 92.44 226 GLY A N 1
ATOM 1825 C CA . GLY A 1 226 ? -6.069 -6.649 -48.077 1.00 92.44 226 GLY A CA 1
ATOM 1826 C C . GLY A 1 226 ? -6.435 -5.526 -47.108 1.00 92.44 226 GLY A C 1
ATOM 1827 O O . GLY A 1 226 ? -7.582 -5.457 -46.665 1.00 92.44 226 GLY A O 1
ATOM 1828 N N . ILE A 1 227 ? -5.514 -4.583 -46.897 1.00 92.12 227 ILE A N 1
ATOM 1829 C CA . ILE A 1 227 ? -5.718 -3.394 -46.053 1.00 92.12 227 ILE A CA 1
ATOM 1830 C C . ILE A 1 227 ? -6.945 -2.594 -46.507 1.00 92.12 227 ILE A C 1
ATOM 1832 O O . ILE A 1 227 ? -7.848 -2.337 -45.710 1.00 92.12 227 ILE A O 1
ATOM 1836 N N . TYR A 1 228 ? -7.052 -2.270 -47.801 1.00 93.62 228 TYR A N 1
ATOM 1837 C CA . TYR A 1 228 ? -8.211 -1.542 -48.334 1.00 93.62 228 TYR A CA 1
ATOM 1838 C C . TYR A 1 228 ? -9.526 -2.304 -48.155 1.00 93.62 228 TYR A C 1
ATOM 1840 O O . TYR A 1 228 ? -10.571 -1.706 -47.899 1.00 93.62 228 TYR A O 1
ATOM 1848 N N . THR A 1 229 ? -9.495 -3.634 -48.244 1.00 93.69 22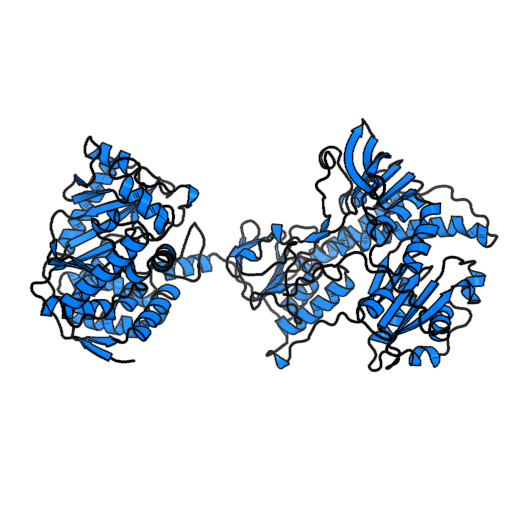9 THR A N 1
ATOM 1849 C CA . THR A 1 229 ? -10.677 -4.463 -47.976 1.00 93.69 229 THR A CA 1
ATOM 1850 C C . THR A 1 229 ? -11.115 -4.342 -46.515 1.00 93.69 229 THR A C 1
ATOM 1852 O O . THR A 1 229 ? -12.314 -4.249 -46.246 1.00 93.69 229 THR A O 1
ATOM 1855 N N . GLN A 1 230 ? -10.172 -4.311 -45.570 1.00 93.38 230 GLN A N 1
ATOM 1856 C CA . GLN A 1 230 ? -10.478 -4.114 -44.152 1.00 93.38 230 GLN A CA 1
ATOM 1857 C C . GLN A 1 230 ? -10.989 -2.694 -43.862 1.00 93.38 230 GLN A C 1
ATOM 1859 O O . GLN A 1 230 ? -12.010 -2.546 -43.192 1.00 93.38 230 GLN A O 1
ATOM 1864 N N . LEU A 1 231 ? -10.368 -1.661 -44.444 1.00 92.75 231 LEU A N 1
ATOM 1865 C CA . LEU A 1 231 ? -10.816 -0.267 -44.314 1.00 92.75 231 LEU A CA 1
ATOM 1866 C C . LEU A 1 231 ? -12.261 -0.084 -44.794 1.00 92.75 231 LEU A C 1
ATOM 1868 O O . LEU A 1 231 ? -13.080 0.519 -44.099 1.00 92.75 231 LEU A O 1
ATOM 1872 N N . LYS A 1 232 ? -12.622 -0.673 -45.941 1.00 93.44 232 LYS A N 1
ATOM 1873 C CA . LYS A 1 232 ? -14.006 -0.647 -46.442 1.00 93.44 232 LYS A CA 1
ATOM 1874 C C . LYS A 1 232 ? -14.984 -1.342 -45.495 1.00 93.44 232 LYS A C 1
ATOM 1876 O O . LYS A 1 232 ? -16.066 -0.812 -45.254 1.00 93.44 232 LYS A O 1
ATOM 1881 N N . LYS A 1 233 ? -14.607 -2.489 -44.913 1.00 93.94 233 LYS A N 1
ATOM 1882 C CA . LYS A 1 233 ? -15.436 -3.197 -43.915 1.00 93.94 233 LYS A CA 1
ATOM 1883 C C . LYS A 1 233 ? -15.683 -2.363 -42.657 1.00 93.94 233 LYS A C 1
ATOM 1885 O O . LYS A 1 233 ? -16.751 -2.479 -42.070 1.00 93.94 233 LYS A O 1
ATOM 1890 N N . GLN A 1 234 ? -14.733 -1.508 -42.284 1.00 93.12 234 GLN A N 1
ATOM 1891 C CA . GLN A 1 234 ? -14.842 -0.590 -41.146 1.00 93.12 234 GLN A CA 1
ATOM 1892 C C . GLN A 1 234 ? -15.498 0.757 -41.509 1.00 93.12 234 GLN A C 1
ATOM 1894 O O . GLN A 1 234 ? -15.425 1.717 -40.741 1.00 93.12 234 GLN A O 1
ATOM 1899 N N . GLY A 1 235 ? -16.116 0.873 -42.694 1.00 92.00 235 GLY A N 1
ATOM 1900 C CA . GLY A 1 235 ? -16.759 2.111 -43.143 1.00 92.00 235 GLY A CA 1
ATOM 1901 C C . GLY A 1 235 ? -15.780 3.280 -43.290 1.00 92.00 235 GLY A C 1
ATOM 1902 O O . GLY A 1 235 ? -16.142 4.421 -43.005 1.00 92.00 235 GLY A O 1
ATOM 1903 N N . ALA A 1 236 ? -14.527 2.999 -43.654 1.00 92.56 236 ALA A N 1
ATOM 1904 C CA . ALA A 1 236 ? -13.437 3.962 -43.815 1.00 92.56 236 ALA A CA 1
ATOM 1905 C C . ALA A 1 236 ? -12.910 3.990 -45.259 1.00 92.56 236 ALA A C 1
ATOM 1907 O O . ALA A 1 236 ? -11.714 4.119 -45.505 1.00 92.56 236 ALA A O 1
ATOM 1908 N N . GLU A 1 237 ? -13.809 3.853 -46.239 1.00 93.00 237 GLU A N 1
ATOM 1909 C CA . GLU A 1 237 ? -13.447 3.822 -47.662 1.00 93.00 237 GLU A CA 1
ATOM 1910 C C . GLU A 1 237 ? -12.754 5.107 -48.135 1.00 93.00 237 GLU A C 1
ATOM 1912 O O . GLU A 1 237 ? -11.926 5.046 -49.041 1.00 93.00 237 GLU A O 1
ATOM 1917 N N . ILE A 1 238 ? -13.031 6.248 -47.494 1.00 91.50 238 ILE A N 1
ATOM 1918 C CA . ILE A 1 238 ? -12.354 7.513 -47.801 1.00 91.50 238 ILE A CA 1
ATOM 1919 C C . ILE A 1 238 ? -10.831 7.385 -47.640 1.00 91.50 238 ILE A C 1
ATOM 1921 O O . ILE A 1 238 ? -10.087 7.837 -48.504 1.00 91.50 238 ILE A O 1
ATOM 1925 N N . LEU A 1 239 ? -10.369 6.624 -46.641 1.00 89.44 239 LEU A N 1
ATOM 1926 C CA . LEU A 1 239 ? -8.949 6.374 -46.402 1.00 89.44 239 LEU A CA 1
ATOM 1927 C C . LEU A 1 239 ? -8.303 5.457 -47.451 1.00 89.44 239 LEU A C 1
ATOM 1929 O O . LEU A 1 239 ? -7.089 5.343 -47.489 1.00 89.44 239 LEU A O 1
ATOM 1933 N N . CYS A 1 240 ? -9.072 4.808 -48.334 1.00 89.19 240 CYS A N 1
ATOM 1934 C CA . CYS A 1 240 ? -8.495 4.068 -49.464 1.00 89.19 240 CYS A CA 1
ATOM 1935 C C . CYS A 1 240 ? -7.965 4.997 -50.570 1.00 89.19 240 CYS A C 1
ATOM 1937 O O . CYS A 1 240 ? -7.312 4.519 -51.497 1.00 89.19 240 CYS A O 1
ATOM 1939 N N . ARG A 1 241 ? -8.302 6.294 -50.514 1.00 85.44 241 ARG A N 1
ATOM 1940 C CA . ARG A 1 241 ? -7.751 7.335 -51.396 1.00 85.44 241 ARG A CA 1
ATOM 1941 C C . ARG A 1 241 ? -6.438 7.903 -50.861 1.00 85.44 241 ARG A C 1
ATOM 1943 O O . ARG A 1 241 ? -5.667 8.436 -51.647 1.00 85.44 241 ARG A O 1
ATOM 1950 N N . GLU A 1 242 ? -6.187 7.695 -49.572 1.00 80.88 242 GLU A N 1
ATOM 1951 C CA . GLU A 1 242 ? -4.943 8.029 -48.892 1.00 80.88 242 GLU A CA 1
ATOM 1952 C C . GLU A 1 242 ? -4.036 6.807 -48.763 1.00 80.88 242 GLU A C 1
ATOM 1954 O O . GLU A 1 242 ? -4.441 5.647 -48.917 1.00 80.88 242 GLU A O 1
ATOM 1959 N N . TRP A 1 243 ? -2.769 7.065 -48.460 1.00 74.88 243 TRP A N 1
ATOM 1960 C CA . TRP A 1 243 ? -1.838 5.996 -48.141 1.00 74.88 243 TRP A CA 1
ATOM 1961 C C . TRP A 1 243 ? -1.900 5.631 -46.658 1.00 74.88 243 TRP A C 1
ATOM 1963 O O . TRP A 1 243 ? -1.452 6.393 -45.809 1.00 74.88 243 TRP A O 1
ATOM 1973 N N . VAL A 1 244 ? -2.392 4.426 -46.354 1.00 80.56 244 VAL A N 1
ATOM 1974 C CA . VAL A 1 244 ? -2.539 3.919 -44.981 1.00 80.56 244 VAL A CA 1
ATOM 1975 C C . VAL A 1 244 ? -1.695 2.657 -44.802 1.00 80.56 244 VAL A C 1
ATOM 1977 O O . VAL A 1 244 ? -2.184 1.534 -44.917 1.00 80.56 244 VAL A O 1
ATOM 1980 N N . ASN A 1 245 ? -0.396 2.833 -44.578 1.00 86.12 245 ASN A N 1
ATOM 1981 C CA . ASN A 1 245 ? 0.532 1.749 -44.252 1.00 86.12 245 ASN A CA 1
ATOM 1982 C C . ASN A 1 245 ? 1.548 2.278 -43.239 1.00 86.12 245 ASN A C 1
ATOM 1984 O O . ASN A 1 245 ? 2.119 3.341 -43.464 1.00 86.12 245 ASN A O 1
ATOM 1988 N N . SER A 1 246 ? 1.770 1.550 -42.147 1.00 86.19 246 SER A N 1
ATOM 1989 C CA . SER A 1 246 ? 2.716 1.935 -41.089 1.00 86.19 246 SER A CA 1
ATOM 1990 C C . SER A 1 246 ? 3.722 0.831 -40.775 1.00 86.19 246 SER A C 1
ATOM 1992 O O . SER A 1 246 ? 4.201 0.715 -39.641 1.00 86.19 246 SER A O 1
ATOM 1994 N N . ARG A 1 247 ? 3.985 -0.054 -41.735 1.00 91.56 247 ARG A N 1
ATOM 1995 C CA . ARG A 1 247 ? 5.106 -0.987 -41.623 1.00 91.56 247 ARG A CA 1
ATOM 1996 C C . ARG A 1 247 ? 6.412 -0.199 -41.559 1.00 91.56 247 ARG A C 1
ATOM 1998 O O . ARG A 1 247 ? 6.520 0.904 -42.084 1.00 91.56 247 ARG A O 1
ATOM 2005 N N . GLY A 1 248 ? 7.435 -0.804 -40.972 1.00 90.75 248 GLY A N 1
ATOM 2006 C CA . GLY A 1 248 ? 8.767 -0.220 -40.869 1.00 90.75 248 GLY A CA 1
ATOM 2007 C C . GLY A 1 248 ? 9.466 -0.026 -42.219 1.00 90.75 248 GLY A C 1
ATOM 2008 O O . GLY A 1 248 ? 10.363 0.808 -42.302 1.00 90.75 248 GLY A O 1
ATOM 2009 N N . VAL A 1 249 ? 9.060 -0.764 -43.265 1.00 93.62 249 VAL A N 1
ATOM 2010 C CA . VAL A 1 249 ? 9.463 -0.536 -44.668 1.00 93.62 249 VAL A CA 1
ATOM 2011 C C . VAL A 1 249 ? 8.227 -0.486 -45.553 1.00 93.62 249 VAL A C 1
ATOM 2013 O O . VAL A 1 249 ? 7.375 -1.378 -45.499 1.00 93.62 249 VAL A O 1
ATOM 2016 N N . ILE A 1 250 ? 8.157 0.528 -46.405 1.00 92.94 250 ILE A N 1
ATOM 2017 C CA . ILE A 1 250 ? 7.011 0.811 -47.262 1.00 92.94 250 ILE A CA 1
ATOM 2018 C C . ILE A 1 250 ? 7.491 1.000 -48.702 1.00 92.94 250 ILE A C 1
ATOM 2020 O O . ILE A 1 250 ? 8.485 1.674 -48.954 1.00 92.94 250 ILE A O 1
ATOM 2024 N N . VAL A 1 251 ? 6.782 0.418 -49.672 1.00 94.12 251 VAL A N 1
ATOM 2025 C CA . VAL A 1 251 ? 7.070 0.620 -51.099 1.00 94.12 251 VAL A CA 1
ATOM 2026 C C . VAL A 1 251 ? 6.259 1.802 -51.622 1.00 94.12 251 VAL A C 1
ATOM 2028 O O . VAL A 1 251 ? 5.028 1.751 -51.645 1.00 94.12 251 VAL A O 1
ATOM 2031 N N . ARG A 1 252 ? 6.934 2.844 -52.116 1.00 92.12 252 ARG A N 1
ATOM 2032 C CA . ARG A 1 252 ? 6.307 4.005 -52.762 1.00 92.12 252 ARG A CA 1
ATOM 2033 C C . ARG A 1 252 ? 6.467 3.923 -54.274 1.00 92.12 252 ARG A C 1
ATOM 2035 O O . ARG A 1 252 ? 7.444 4.401 -54.843 1.00 92.12 252 ARG A O 1
ATOM 2042 N N . PHE A 1 253 ? 5.476 3.339 -54.944 1.00 90.69 253 PHE A N 1
ATOM 2043 C CA . PHE A 1 253 ? 5.490 3.187 -56.405 1.00 90.69 253 PHE A CA 1
ATOM 2044 C C . PHE A 1 253 ? 5.504 4.523 -57.156 1.00 90.69 253 PHE A C 1
ATOM 2046 O O . PHE A 1 253 ? 6.216 4.660 -58.143 1.00 90.69 253 PHE A O 1
ATOM 2053 N N . THR A 1 254 ? 4.780 5.534 -56.669 1.00 88.94 254 THR A N 1
ATOM 2054 C CA . THR A 1 254 ? 4.707 6.865 -57.303 1.00 88.94 254 THR A CA 1
ATOM 2055 C C . THR A 1 254 ? 6.041 7.610 -57.290 1.00 88.94 254 THR A C 1
ATOM 2057 O O . THR A 1 254 ? 6.328 8.361 -58.217 1.00 88.94 254 THR A O 1
ATOM 2060 N N . ARG A 1 255 ? 6.862 7.379 -56.258 1.00 87.62 255 ARG A N 1
ATOM 2061 C CA . ARG A 1 255 ? 8.184 7.997 -56.069 1.00 87.62 255 ARG A CA 1
ATOM 2062 C C . ARG A 1 255 ? 9.344 7.086 -56.485 1.00 87.62 255 ARG A C 1
ATOM 2064 O O . ARG A 1 255 ? 10.484 7.531 -56.506 1.00 87.62 255 ARG A O 1
ATOM 2071 N N . SER A 1 256 ? 9.059 5.825 -56.825 1.00 92.44 256 SER A N 1
ATOM 2072 C CA . SER A 1 256 ? 10.063 4.782 -57.088 1.00 92.44 256 SER A CA 1
ATOM 2073 C C . SER A 1 256 ? 11.116 4.662 -55.972 1.00 92.44 256 SER A C 1
ATOM 2075 O O . SER A 1 256 ? 12.312 4.549 -56.236 1.00 92.44 256 SER A O 1
ATOM 2077 N N . CYS A 1 257 ? 10.669 4.689 -54.709 1.00 94.12 257 CYS A N 1
ATOM 2078 C CA . CYS A 1 257 ? 11.527 4.511 -53.535 1.00 94.12 257 CYS A CA 1
ATOM 2079 C C . CYS A 1 257 ? 10.954 3.524 -52.501 1.00 94.12 257 CYS A C 1
ATOM 2081 O O . CYS A 1 257 ? 9.754 3.227 -52.484 1.00 94.12 257 CYS A O 1
ATOM 2083 N N . LEU A 1 258 ? 11.836 3.010 -51.642 1.00 95.12 258 LEU A N 1
ATOM 2084 C CA . LEU A 1 258 ? 11.485 2.395 -50.365 1.00 95.12 258 LEU A CA 1
ATOM 2085 C C . LEU A 1 258 ? 11.577 3.448 -49.261 1.00 95.12 258 LEU A C 1
ATOM 2087 O O . LEU A 1 258 ? 12.589 4.135 -49.158 1.00 95.12 258 LEU A O 1
ATOM 2091 N N . GLU A 1 259 ? 10.539 3.537 -48.442 1.00 93.50 259 GLU A N 1
ATOM 2092 C CA . GLU A 1 259 ? 10.433 4.441 -47.298 1.00 93.50 259 GLU A CA 1
ATOM 2093 C C . GLU A 1 259 ? 10.635 3.637 -46.008 1.00 93.50 259 GLU A C 1
ATOM 2095 O O . GLU A 1 259 ? 9.951 2.635 -45.779 1.00 93.50 259 GLU A O 1
ATOM 2100 N N . ILE A 1 260 ? 11.612 4.035 -45.195 1.00 93.50 260 ILE A N 1
ATOM 2101 C CA . ILE A 1 260 ? 11.964 3.382 -43.932 1.00 93.50 260 ILE A CA 1
ATOM 2102 C C . ILE A 1 260 ? 11.480 4.262 -42.788 1.00 93.50 260 ILE A C 1
ATOM 2104 O O . ILE A 1 260 ? 11.887 5.416 -42.690 1.00 93.50 260 ILE A O 1
ATOM 2108 N N . LYS A 1 261 ? 10.639 3.674 -41.934 1.00 88.06 261 LYS A N 1
ATOM 2109 C CA . LYS A 1 261 ? 9.783 4.367 -40.960 1.00 88.06 261 LYS A CA 1
ATOM 2110 C C . LYS A 1 261 ? 9.946 3.899 -39.504 1.00 88.06 261 LYS A C 1
ATOM 2112 O O . LYS A 1 261 ? 9.314 4.372 -38.559 1.00 88.06 261 LYS A O 1
ATOM 2117 N N . ALA A 1 262 ? 10.782 2.890 -39.285 1.00 87.81 262 ALA A N 1
ATOM 2118 C CA . ALA A 1 262 ? 10.962 2.328 -37.949 1.00 87.81 262 ALA A CA 1
ATOM 2119 C C . ALA A 1 262 ? 12.048 3.023 -37.121 1.00 87.81 262 ALA A C 1
ATOM 2121 O O . ALA A 1 262 ? 12.140 2.732 -35.935 1.00 87.81 262 ALA A O 1
ATOM 2122 N N . ILE A 1 263 ? 12.859 3.898 -37.717 1.00 88.88 263 ILE A N 1
ATOM 2123 C CA . ILE A 1 263 ? 13.957 4.577 -37.023 1.00 88.88 263 ILE A CA 1
ATOM 2124 C C . ILE A 1 263 ? 13.375 5.755 -36.233 1.00 88.88 263 ILE A C 1
ATOM 2126 O O . ILE A 1 263 ? 12.635 6.565 -36.778 1.00 88.88 263 ILE A O 1
ATOM 2130 N N . ASP A 1 264 ? 13.688 5.811 -34.943 1.00 80.88 264 ASP A N 1
ATOM 2131 C CA . ASP A 1 264 ? 13.242 6.859 -34.017 1.00 80.88 264 ASP A CA 1
ATOM 2132 C C . ASP A 1 264 ? 14.467 7.561 -33.448 1.00 80.88 264 ASP A C 1
ATOM 2134 O O . ASP A 1 264 ? 15.127 7.003 -32.582 1.00 80.88 264 ASP A O 1
ATOM 2138 N N . GLU A 1 265 ? 14.792 8.743 -33.954 1.00 76.69 265 GLU A N 1
ATOM 2139 C CA . GLU A 1 265 ? 15.984 9.503 -33.581 1.00 76.69 265 GLU A CA 1
ATOM 2140 C C . GLU A 1 265 ? 15.553 10.910 -33.146 1.00 76.69 265 GLU A C 1
ATOM 2142 O O . GLU A 1 265 ? 15.063 11.683 -33.950 1.00 76.69 265 GLU A O 1
ATOM 2147 N N . GLN A 1 266 ? 15.684 11.249 -31.864 1.00 71.50 266 GLN A N 1
ATOM 2148 C CA . GLN A 1 266 ? 15.197 12.531 -31.323 1.00 71.50 266 GLN A CA 1
ATOM 2149 C C . GLN A 1 266 ? 16.313 13.501 -30.916 1.00 71.50 266 GLN A C 1
ATOM 2151 O O . GLN A 1 266 ? 16.043 14.526 -30.287 1.00 71.50 266 GLN A O 1
ATOM 2156 N N . GLU A 1 267 ? 17.576 13.183 -31.206 1.00 81.12 267 GLU A N 1
ATOM 2157 C CA . GLU A 1 267 ? 18.720 13.961 -30.737 1.00 81.12 267 GLU A CA 1
ATOM 2158 C C . GLU A 1 267 ? 19.019 15.139 -31.660 1.00 81.12 267 GLU A C 1
ATOM 2160 O O . GLU A 1 267 ? 19.075 16.278 -31.189 1.00 81.12 267 GLU A O 1
ATOM 2165 N N . CYS A 1 268 ? 19.275 14.877 -32.948 1.00 87.12 268 CYS A N 1
ATOM 2166 C CA . CYS A 1 268 ? 19.652 15.903 -33.920 1.00 87.12 268 CYS A CA 1
ATOM 2167 C C . CYS A 1 268 ? 19.776 15.370 -35.359 1.00 87.12 268 CYS A C 1
ATOM 2169 O O . CYS A 1 268 ? 20.089 14.208 -35.598 1.00 87.12 268 CYS A O 1
ATOM 2171 N N . LEU A 1 269 ? 19.744 16.301 -36.321 1.00 89.62 269 LEU A N 1
ATOM 2172 C CA . LEU A 1 269 ? 19.969 16.035 -37.751 1.00 89.62 269 LEU A CA 1
ATOM 2173 C C . LEU A 1 269 ? 21.239 15.222 -38.057 1.00 89.62 269 LEU A C 1
ATOM 2175 O O . LEU A 1 269 ? 21.248 14.395 -38.965 1.00 89.62 269 LEU A O 1
ATOM 2179 N N . HIS A 1 270 ? 22.330 15.444 -37.318 1.00 92.94 270 HIS A N 1
ATOM 2180 C CA . HIS A 1 270 ? 23.570 14.696 -37.536 1.00 92.94 270 HIS A CA 1
ATOM 2181 C C . HIS A 1 270 ? 23.396 13.203 -37.224 1.00 92.94 270 HIS A C 1
ATOM 2183 O O . HIS A 1 270 ? 23.975 12.341 -37.888 1.00 92.94 270 HIS A O 1
ATOM 2189 N N . SER A 1 271 ? 22.586 12.901 -36.211 1.00 91.69 271 SER A N 1
ATOM 2190 C CA . SER A 1 271 ? 22.259 11.542 -35.804 1.00 91.69 271 SER A CA 1
ATOM 2191 C C . SER A 1 271 ? 21.340 10.864 -36.817 1.00 91.69 271 SER A C 1
ATOM 2193 O O . SER A 1 271 ? 21.621 9.733 -37.222 1.00 91.69 271 SER A O 1
ATOM 2195 N N . ASP A 1 272 ? 20.367 11.591 -37.371 1.00 91.44 272 ASP A N 1
ATOM 2196 C CA . ASP A 1 272 ? 19.539 11.106 -38.484 1.00 91.44 272 ASP A CA 1
ATOM 2197 C C . ASP A 1 272 ? 20.384 10.660 -39.687 1.00 91.44 272 ASP A C 1
ATOM 2199 O O . ASP A 1 272 ? 20.203 9.580 -40.272 1.00 91.44 272 ASP A O 1
ATOM 2203 N N . MET A 1 273 ? 21.373 11.484 -40.045 1.00 94.19 273 MET A N 1
ATOM 2204 C CA . MET A 1 273 ? 22.304 11.161 -41.122 1.00 94.19 273 MET A CA 1
ATOM 2205 C C . MET A 1 273 ? 23.200 9.974 -40.772 1.00 94.19 273 MET A C 1
ATOM 2207 O O . MET A 1 273 ? 23.579 9.219 -41.668 1.00 94.19 273 MET A O 1
ATOM 2211 N N . ALA A 1 274 ? 23.511 9.755 -39.494 1.00 95.62 274 ALA A N 1
ATOM 2212 C CA . ALA A 1 274 ? 24.285 8.600 -39.058 1.00 95.62 274 ALA A CA 1
ATOM 2213 C C . ALA A 1 274 ? 23.537 7.281 -39.237 1.00 95.62 274 ALA A C 1
ATOM 2215 O O . ALA A 1 274 ? 24.127 6.314 -39.729 1.00 95.62 274 ALA A O 1
ATOM 2216 N N . PHE A 1 275 ? 22.242 7.239 -38.924 1.00 94.69 275 PHE A N 1
ATOM 2217 C CA . PHE A 1 275 ? 21.420 6.056 -39.193 1.00 94.69 275 PHE A CA 1
ATOM 2218 C C . PHE A 1 275 ? 21.214 5.831 -40.691 1.00 94.69 275 PHE A C 1
ATOM 2220 O O . PHE A 1 275 ? 21.286 4.690 -41.157 1.00 94.69 275 PHE A O 1
ATOM 2227 N N . SER A 1 276 ? 21.075 6.909 -41.465 1.00 95.31 276 SER A N 1
ATOM 2228 C CA . SER A 1 276 ? 21.044 6.845 -42.930 1.00 95.31 276 SER A CA 1
ATOM 2229 C C . SER A 1 276 ? 22.354 6.288 -43.508 1.00 95.31 276 SER A C 1
ATOM 2231 O O . SER A 1 276 ? 22.332 5.369 -44.329 1.00 95.31 276 SER A O 1
ATOM 2233 N N . ALA A 1 277 ? 23.507 6.766 -43.026 1.00 96.06 277 ALA A N 1
ATOM 2234 C CA . ALA A 1 277 ? 24.831 6.266 -43.400 1.00 96.06 277 ALA A CA 1
ATOM 2235 C C . ALA A 1 277 ? 25.004 4.783 -43.056 1.00 96.06 277 ALA A C 1
ATOM 2237 O O . ALA A 1 277 ? 25.514 4.005 -43.867 1.00 96.06 277 ALA A O 1
ATOM 2238 N N . PHE A 1 278 ? 24.566 4.388 -41.861 1.00 97.25 278 PHE A N 1
ATOM 2239 C CA . PHE A 1 278 ? 24.652 3.014 -41.390 1.00 97.25 278 PHE A CA 1
ATOM 2240 C C . PHE A 1 278 ? 23.823 2.070 -42.257 1.00 97.25 278 PHE A C 1
ATOM 2242 O O . PHE A 1 278 ? 24.347 1.064 -42.739 1.00 97.25 278 PHE A O 1
ATOM 2249 N N . LEU A 1 279 ? 22.568 2.430 -42.537 1.00 96.31 279 LEU A N 1
ATOM 2250 C CA . LEU A 1 279 ? 21.690 1.661 -43.412 1.00 96.31 279 LEU A CA 1
ATOM 2251 C C . LEU A 1 279 ? 22.285 1.510 -44.819 1.00 96.31 279 LEU A C 1
ATOM 2253 O O . LEU A 1 279 ? 22.403 0.389 -45.316 1.00 96.31 279 LEU A O 1
ATOM 2257 N N . LEU A 1 280 ? 22.727 2.606 -45.443 1.00 96.44 280 LEU A N 1
ATOM 2258 C CA . LEU A 1 280 ? 23.323 2.571 -46.784 1.00 96.44 280 LEU A CA 1
ATOM 2259 C C . LEU A 1 280 ? 24.575 1.682 -46.840 1.00 96.44 280 LEU A C 1
ATOM 2261 O O . LEU A 1 280 ? 24.738 0.884 -47.770 1.00 96.44 280 LEU A O 1
ATOM 2265 N N . ALA A 1 281 ? 25.442 1.768 -45.830 1.00 96.56 281 ALA A N 1
ATOM 2266 C CA . ALA A 1 281 ? 26.654 0.957 -45.751 1.00 96.56 281 ALA A CA 1
ATOM 2267 C C . ALA A 1 281 ? 26.349 -0.540 -45.571 1.00 96.56 281 ALA A C 1
ATOM 2269 O O . ALA A 1 281 ? 27.011 -1.394 -46.174 1.00 96.56 281 ALA A O 1
ATOM 2270 N N . LEU A 1 282 ? 25.309 -0.877 -44.807 1.00 96.62 282 LEU A N 1
ATOM 2271 C CA . LEU A 1 282 ? 24.820 -2.249 -44.671 1.00 96.62 282 LEU A CA 1
ATOM 2272 C C . LEU A 1 282 ? 24.210 -2.780 -45.974 1.00 96.62 282 LEU A C 1
ATOM 2274 O O . LEU A 1 282 ? 24.451 -3.933 -46.342 1.00 96.62 282 LEU A O 1
ATOM 2278 N N . LEU A 1 283 ? 23.491 -1.948 -46.733 1.00 95.81 283 LEU A N 1
ATOM 2279 C CA . LEU A 1 283 ? 22.969 -2.337 -48.046 1.00 95.81 283 LEU A CA 1
ATOM 2280 C C . LEU A 1 283 ? 24.093 -2.696 -49.034 1.00 95.81 283 LEU A C 1
ATOM 2282 O O . LEU A 1 283 ? 23.940 -3.671 -49.776 1.00 95.81 283 LEU A O 1
ATOM 2286 N N . ARG A 1 284 ? 25.251 -2.021 -48.970 1.00 94.56 284 ARG A N 1
ATOM 2287 C CA . ARG A 1 284 ? 26.463 -2.339 -49.764 1.00 94.56 284 ARG A CA 1
ATOM 2288 C C . ARG A 1 284 ? 27.290 -3.523 -49.256 1.00 94.56 284 ARG A C 1
ATOM 2290 O O . ARG A 1 284 ? 28.298 -3.858 -49.869 1.00 94.56 284 ARG A O 1
ATOM 2297 N N . SER A 1 285 ? 26.895 -4.158 -48.158 1.00 94.56 285 SER A N 1
ATOM 2298 C CA . SER A 1 285 ? 27.634 -5.280 -47.566 1.00 94.56 285 SER A CA 1
ATOM 2299 C C . SER A 1 285 ? 26.974 -6.620 -47.876 1.00 94.56 285 SER A C 1
ATOM 2301 O O . SER A 1 285 ? 25.750 -6.696 -47.940 1.00 94.56 285 SER A O 1
ATOM 2303 N N . ASP A 1 286 ? 27.748 -7.698 -47.995 1.00 94.88 286 ASP A N 1
ATOM 2304 C CA . ASP A 1 286 ? 27.189 -9.053 -47.922 1.00 94.88 286 ASP A CA 1
ATOM 2305 C C . ASP A 1 286 ? 26.825 -9.368 -46.464 1.00 94.88 286 ASP A C 1
ATOM 2307 O O . ASP A 1 286 ? 27.682 -9.321 -45.576 1.00 94.88 286 ASP A O 1
ATOM 2311 N N . LEU A 1 287 ? 25.551 -9.667 -46.202 1.00 95.25 287 LEU A N 1
ATOM 2312 C CA . LEU A 1 287 ? 25.029 -9.875 -44.852 1.00 95.25 287 LEU A CA 1
ATOM 2313 C C . LEU A 1 287 ? 24.357 -11.239 -44.737 1.00 95.25 287 LEU A C 1
ATOM 2315 O O . LEU A 1 287 ? 23.496 -11.584 -45.536 1.00 95.25 287 LEU A O 1
ATOM 2319 N N . VAL A 1 288 ? 24.711 -11.991 -43.699 1.00 94.94 288 VAL A N 1
ATOM 2320 C CA . VAL A 1 288 ? 23.911 -13.130 -43.237 1.00 94.94 288 VAL A CA 1
ATOM 2321 C C . VAL A 1 288 ? 22.991 -12.607 -42.142 1.00 94.94 288 VAL A C 1
ATOM 2323 O O . VAL A 1 288 ? 23.504 -12.098 -41.143 1.00 94.94 288 VAL A O 1
ATOM 2326 N N . LEU A 1 289 ? 21.677 -12.678 -42.357 1.00 95.50 289 LEU A N 1
ATOM 2327 C CA . LEU A 1 289 ? 20.648 -12.168 -41.442 1.00 95.50 289 LEU A CA 1
ATOM 2328 C C . LEU A 1 289 ? 19.543 -13.211 -41.246 1.00 95.50 289 LEU A C 1
ATOM 2330 O O . LEU A 1 289 ? 19.344 -14.070 -42.105 1.00 95.50 289 LEU A O 1
ATOM 2334 N N . GLU A 1 290 ? 18.823 -13.118 -40.131 1.00 95.19 290 GLU A N 1
ATOM 2335 C CA . GLU A 1 290 ? 17.585 -13.872 -39.908 1.00 95.19 290 GLU A CA 1
ATOM 2336 C C . GLU A 1 290 ? 16.514 -13.448 -40.925 1.00 95.19 290 GLU A C 1
ATOM 2338 O O . GLU A 1 290 ? 16.360 -12.259 -41.216 1.00 95.19 290 GLU A O 1
ATOM 2343 N N . GLU A 1 291 ? 15.772 -14.407 -41.477 1.00 93.25 291 GLU A N 1
ATOM 2344 C CA . GLU A 1 291 ? 14.656 -14.133 -42.392 1.00 93.25 291 GLU A CA 1
ATOM 2345 C C . GLU A 1 291 ? 13.304 -14.641 -41.884 1.00 93.25 291 GLU A C 1
ATOM 2347 O O . GLU A 1 291 ? 12.272 -14.146 -42.359 1.00 93.25 291 GLU A O 1
ATOM 2352 N N . ASP A 1 292 ? 13.288 -15.559 -40.909 1.00 94.81 292 ASP A N 1
ATOM 2353 C CA . ASP A 1 292 ? 12.051 -16.071 -40.326 1.00 94.81 292 ASP A CA 1
ATOM 2354 C C . ASP A 1 292 ? 11.269 -14.951 -39.636 1.00 94.81 292 ASP A C 1
ATOM 2356 O O . ASP A 1 292 ? 11.790 -14.186 -38.822 1.00 94.81 292 ASP A O 1
ATOM 2360 N N . GLU A 1 293 ? 9.986 -14.854 -39.972 1.00 94.12 293 GLU A N 1
ATOM 2361 C CA . GLU A 1 293 ? 9.119 -13.787 -39.484 1.00 94.12 293 GLU A CA 1
ATOM 2362 C C . GLU A 1 293 ? 8.919 -13.836 -37.970 1.00 94.12 293 GLU A C 1
ATOM 2364 O O . GLU A 1 293 ? 8.985 -12.799 -37.311 1.00 94.12 293 GLU A O 1
ATOM 2369 N N . SER A 1 294 ? 8.733 -15.030 -37.402 1.00 94.00 294 SER A N 1
ATOM 2370 C CA . SER A 1 294 ? 8.495 -15.182 -35.965 1.00 94.00 294 SER A CA 1
ATOM 2371 C C . SER A 1 294 ? 9.735 -14.810 -35.148 1.00 94.00 294 SER A C 1
ATOM 2373 O O . SER A 1 294 ? 9.628 -14.117 -34.133 1.00 94.00 294 SER A O 1
ATOM 2375 N N . CYS A 1 295 ? 10.925 -15.188 -35.627 1.00 95.19 295 CYS A N 1
ATOM 2376 C CA . CYS A 1 295 ? 12.193 -14.792 -35.024 1.00 95.19 295 CYS A CA 1
ATOM 2377 C C . CYS A 1 295 ? 12.420 -13.280 -35.131 1.00 95.19 295 CYS A C 1
ATOM 2379 O O . CYS A 1 295 ? 12.762 -12.656 -34.128 1.00 95.19 295 CYS A O 1
ATOM 2381 N N . LEU A 1 296 ? 12.177 -12.671 -36.296 1.00 95.81 296 LEU A N 1
ATOM 2382 C CA . LEU A 1 296 ? 12.337 -11.224 -36.471 1.00 95.81 296 LEU A CA 1
ATOM 2383 C C . LEU A 1 296 ? 11.361 -10.414 -35.612 1.00 95.81 296 LEU A C 1
ATOM 2385 O O . LEU A 1 296 ? 11.775 -9.419 -35.023 1.00 95.81 296 LEU A O 1
ATOM 2389 N N . LEU A 1 297 ? 10.104 -10.847 -35.478 1.00 94.88 297 LEU A N 1
ATOM 2390 C CA . LEU A 1 297 ? 9.137 -10.225 -34.565 1.00 94.88 297 LEU A CA 1
ATOM 2391 C C . LEU A 1 297 ? 9.592 -10.332 -33.104 1.00 94.88 297 LEU A C 1
ATOM 2393 O O . LEU A 1 297 ? 9.512 -9.355 -32.360 1.00 94.88 297 L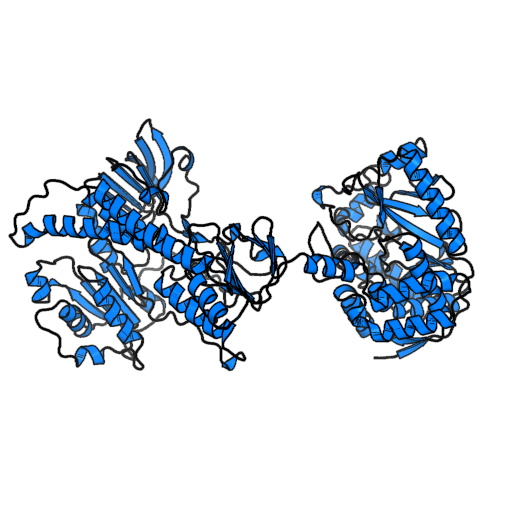EU A O 1
ATOM 2397 N N . SER A 1 298 ? 10.124 -11.488 -32.693 1.00 95.25 298 SER A N 1
ATOM 2398 C CA . SER A 1 298 ? 10.678 -11.663 -31.345 1.00 95.25 298 SER A CA 1
ATOM 2399 C C . SER A 1 298 ? 11.899 -10.774 -31.104 1.00 95.25 298 SER A C 1
ATOM 2401 O O . SER A 1 298 ? 12.033 -10.195 -30.028 1.00 95.25 298 SER A O 1
ATOM 2403 N N . MET A 1 299 ? 12.794 -10.660 -32.085 1.00 96.25 299 MET A N 1
ATOM 2404 C CA . MET A 1 299 ? 13.962 -9.783 -32.001 1.00 96.25 299 MET A CA 1
ATOM 2405 C C . MET A 1 299 ? 13.556 -8.311 -31.967 1.00 96.25 299 MET A C 1
ATOM 2407 O O . MET A 1 299 ? 14.183 -7.526 -31.263 1.00 96.25 299 MET A O 1
ATOM 2411 N N . LEU A 1 300 ? 12.513 -7.936 -32.708 1.00 94.69 300 LEU A N 1
ATOM 2412 C CA . LEU A 1 300 ? 11.971 -6.583 -32.706 1.00 94.69 300 LEU A CA 1
ATOM 2413 C C . LEU A 1 300 ? 11.359 -6.224 -31.346 1.00 94.69 300 LEU A C 1
ATOM 2415 O O . LEU A 1 300 ? 11.588 -5.126 -30.852 1.00 94.69 300 LEU A O 1
ATOM 2419 N N . GLU A 1 301 ? 10.651 -7.152 -30.699 1.00 94.19 301 GLU A N 1
ATOM 2420 C CA . GLU A 1 301 ? 10.153 -6.944 -29.332 1.00 94.19 301 GLU A CA 1
ATOM 2421 C C . GLU A 1 301 ? 11.310 -6.789 -28.326 1.00 94.19 301 GLU A C 1
ATOM 2423 O O . GLU A 1 301 ? 11.257 -5.906 -27.469 1.00 94.19 301 GLU A O 1
ATOM 2428 N N . GLU A 1 302 ? 12.380 -7.585 -28.448 1.00 94.38 302 GLU A N 1
ATOM 2429 C CA . GLU A 1 302 ? 13.586 -7.430 -27.616 1.00 94.38 302 GLU A CA 1
ATOM 2430 C C . GLU A 1 302 ? 14.259 -6.069 -27.860 1.00 94.38 302 GLU A C 1
ATOM 2432 O O . GLU A 1 302 ? 14.610 -5.379 -26.904 1.00 94.38 302 GLU A O 1
ATOM 2437 N N . ALA A 1 303 ? 14.370 -5.637 -29.120 1.00 94.69 303 ALA A N 1
ATOM 2438 C CA . ALA A 1 303 ? 14.900 -4.328 -29.495 1.00 94.69 303 ALA A CA 1
ATOM 2439 C C . ALA A 1 303 ? 14.081 -3.178 -28.891 1.00 94.69 303 ALA A C 1
ATOM 2441 O O . ALA A 1 303 ? 14.641 -2.268 -28.283 1.00 94.69 303 ALA A O 1
ATOM 2442 N N . MET A 1 304 ? 12.750 -3.238 -28.986 1.00 93.00 304 MET A N 1
ATOM 2443 C CA . MET A 1 304 ? 11.859 -2.228 -28.408 1.00 93.00 304 MET A CA 1
ATOM 2444 C C . MET A 1 304 ? 11.935 -2.182 -26.878 1.00 93.00 304 MET A C 1
ATOM 2446 O O . MET A 1 304 ? 11.764 -1.116 -26.289 1.00 93.00 304 MET A O 1
ATOM 2450 N N . ARG A 1 305 ? 12.175 -3.318 -26.210 1.00 92.38 305 ARG A N 1
ATOM 2451 C CA . ARG A 1 305 ? 12.258 -3.398 -24.740 1.00 92.38 305 ARG A CA 1
ATOM 2452 C C . ARG A 1 305 ? 13.618 -3.013 -24.182 1.00 92.38 305 ARG A C 1
ATOM 2454 O O . ARG A 1 305 ? 13.688 -2.410 -23.118 1.00 92.38 305 ARG A O 1
ATOM 2461 N N . ARG A 1 306 ? 14.695 -3.418 -24.850 1.00 90.81 306 ARG A N 1
ATOM 2462 C CA . ARG A 1 306 ? 16.059 -3.379 -24.300 1.00 90.81 306 ARG A CA 1
ATOM 2463 C C . ARG A 1 306 ? 17.044 -2.576 -25.132 1.00 90.81 306 ARG A C 1
ATOM 2465 O O . ARG A 1 306 ? 18.210 -2.515 -24.758 1.00 90.81 306 ARG A O 1
ATOM 2472 N N . GLY A 1 307 ? 16.600 -1.971 -26.230 1.00 92.75 307 GLY A N 1
ATOM 2473 C CA . GLY A 1 307 ? 17.468 -1.206 -27.115 1.00 92.75 307 GLY A CA 1
ATOM 2474 C C . GLY A 1 307 ? 18.641 -2.053 -27.603 1.00 92.75 307 GLY A C 1
ATOM 2475 O O . GLY A 1 307 ? 18.496 -3.226 -27.964 1.00 92.75 307 GLY A O 1
ATOM 2476 N N . THR A 1 308 ? 19.832 -1.468 -27.571 1.00 95.06 308 THR A N 1
ATOM 2477 C CA . THR A 1 308 ? 21.071 -2.115 -28.013 1.00 95.06 308 THR A CA 1
ATOM 2478 C C . THR A 1 308 ? 21.495 -3.274 -27.121 1.00 95.06 308 THR A C 1
ATOM 2480 O O . THR A 1 308 ? 22.072 -4.234 -27.634 1.00 95.06 308 THR A O 1
ATOM 2483 N N . ALA A 1 309 ? 21.200 -3.240 -25.815 1.00 89.81 309 ALA A N 1
ATOM 2484 C CA . ALA A 1 309 ? 21.634 -4.273 -24.876 1.00 89.81 309 ALA A CA 1
ATOM 2485 C C . ALA A 1 309 ? 21.155 -5.681 -25.268 1.00 89.81 309 ALA A C 1
ATOM 2487 O O . ALA A 1 309 ? 21.886 -6.652 -25.068 1.00 89.81 309 ALA A O 1
ATOM 2488 N N . GLY A 1 310 ? 19.967 -5.793 -25.873 1.00 86.00 310 GLY A N 1
ATOM 2489 C CA . GLY A 1 310 ? 19.403 -7.068 -26.326 1.00 86.00 310 GLY A CA 1
ATOM 2490 C C . GLY A 1 310 ? 20.087 -7.669 -27.562 1.00 86.00 310 GLY A C 1
ATOM 2491 O O . GLY A 1 310 ? 20.044 -8.881 -27.755 1.00 86.00 310 GLY A O 1
ATOM 2492 N N . LEU A 1 311 ? 20.742 -6.846 -28.394 1.00 94.62 311 LEU A N 1
ATOM 2493 C CA . LEU A 1 311 ? 21.276 -7.246 -29.710 1.00 94.62 311 LEU A CA 1
ATOM 2494 C C . LEU A 1 311 ? 22.749 -6.842 -29.938 1.00 94.62 311 LEU A C 1
ATOM 2496 O O . LEU A 1 311 ? 23.253 -6.937 -31.061 1.00 94.62 311 LEU A O 1
ATOM 2500 N N . ARG A 1 312 ? 23.462 -6.410 -28.889 1.00 94.62 312 ARG A N 1
ATOM 2501 C CA . ARG A 1 312 ? 24.798 -5.791 -28.976 1.00 94.62 312 ARG A CA 1
ATOM 2502 C C . ARG A 1 312 ? 25.838 -6.587 -29.780 1.00 94.62 312 ARG A C 1
ATOM 2504 O O . ARG A 1 312 ? 26.442 -5.983 -30.665 1.00 94.62 312 ARG A O 1
ATOM 2511 N N . PRO A 1 313 ? 26.044 -7.905 -29.570 1.00 95.31 313 PRO A N 1
ATOM 2512 C CA . PRO A 1 313 ? 27.091 -8.638 -30.293 1.00 95.31 313 PRO A CA 1
ATOM 2513 C C . PRO A 1 313 ? 26.917 -8.590 -31.815 1.00 95.31 313 PRO A C 1
ATOM 2515 O O . PRO A 1 313 ? 27.885 -8.506 -32.576 1.00 95.31 313 PRO A O 1
ATOM 2518 N N . GLU A 1 314 ? 25.663 -8.625 -32.259 1.00 96.00 314 GLU A N 1
ATOM 2519 C CA . GLU A 1 314 ? 25.321 -8.606 -33.672 1.00 96.00 314 GLU A CA 1
ATOM 2520 C C . GLU A 1 314 ? 25.351 -7.184 -34.240 1.00 96.00 314 GLU A C 1
ATOM 2522 O O . GLU A 1 314 ? 25.874 -6.975 -35.332 1.00 96.00 314 GLU A O 1
ATOM 2527 N N . LEU A 1 315 ? 24.916 -6.185 -33.469 1.00 97.12 315 LEU A N 1
ATOM 2528 C CA . LEU A 1 315 ? 25.087 -4.770 -33.809 1.00 97.12 315 LEU A CA 1
ATOM 2529 C C . LEU A 1 315 ? 26.561 -4.400 -34.033 1.00 97.12 315 LEU A C 1
ATOM 2531 O O . LEU A 1 315 ? 26.891 -3.758 -35.028 1.00 97.12 315 LEU A O 1
ATOM 2535 N N . GLU A 1 316 ? 27.470 -4.862 -33.173 1.00 97.62 316 GLU A N 1
ATOM 2536 C CA . GLU A 1 316 ? 28.913 -4.660 -33.348 1.00 97.62 316 GLU A CA 1
ATOM 2537 C C . GLU A 1 316 ? 29.447 -5.336 -34.621 1.00 97.62 316 GLU A C 1
ATOM 2539 O O . GLU A 1 316 ? 30.331 -4.804 -35.301 1.00 97.62 316 GLU A O 1
ATOM 2544 N N . ARG A 1 317 ? 28.923 -6.519 -34.971 1.00 97.31 317 ARG A N 1
ATOM 2545 C CA . ARG A 1 317 ? 29.266 -7.203 -36.227 1.00 97.31 317 ARG A CA 1
ATOM 2546 C C . ARG A 1 317 ? 28.806 -6.387 -37.431 1.00 97.31 317 ARG A C 1
ATOM 2548 O O . ARG A 1 317 ? 29.595 -6.202 -38.358 1.00 97.31 317 ARG A O 1
ATOM 2555 N N . LEU A 1 318 ? 27.567 -5.903 -37.406 1.00 97.88 318 LEU A N 1
ATOM 2556 C CA . LEU A 1 318 ? 26.984 -5.072 -38.457 1.00 97.88 318 LEU A CA 1
ATOM 2557 C C . LEU A 1 318 ? 27.748 -3.752 -38.610 1.00 97.88 318 LEU A C 1
ATOM 2559 O O . LEU A 1 318 ? 28.078 -3.383 -39.734 1.00 97.88 318 LEU A O 1
ATOM 2563 N N . LEU A 1 319 ? 28.136 -3.100 -37.512 1.00 97.94 319 LEU A N 1
ATOM 2564 C CA . LEU A 1 319 ? 28.971 -1.896 -37.535 1.00 97.94 319 LEU A CA 1
ATOM 2565 C C . LEU A 1 319 ? 30.307 -2.132 -38.248 1.00 97.94 319 LEU A C 1
ATOM 2567 O O . LEU A 1 319 ? 30.638 -1.398 -39.175 1.00 97.94 319 LEU A O 1
ATOM 2571 N N . ARG A 1 320 ? 31.037 -3.201 -37.903 1.00 97.62 320 ARG A N 1
ATOM 2572 C CA . ARG A 1 320 ? 32.310 -3.538 -38.572 1.00 97.62 320 ARG A CA 1
ATOM 2573 C C . ARG A 1 320 ? 32.149 -3.793 -40.072 1.00 97.62 320 ARG A C 1
ATOM 2575 O O . ARG A 1 320 ? 33.091 -3.588 -40.838 1.00 97.62 320 ARG A O 1
ATOM 2582 N N . LEU A 1 321 ? 30.996 -4.309 -40.499 1.00 97.00 321 LEU A N 1
ATOM 2583 C CA . LEU A 1 321 ? 30.688 -4.510 -41.918 1.00 97.00 321 LEU A CA 1
ATOM 2584 C C . LEU A 1 321 ? 30.336 -3.185 -42.598 1.00 97.00 321 LEU A C 1
ATOM 2586 O O . LEU A 1 321 ? 30.874 -2.897 -43.667 1.00 97.00 321 LEU A O 1
ATOM 2590 N N . ALA A 1 322 ? 29.528 -2.348 -41.947 1.00 96.88 322 ALA A N 1
ATOM 2591 C CA . ALA A 1 322 ? 29.214 -1.005 -42.413 1.00 96.88 322 ALA A CA 1
ATOM 2592 C C . ALA A 1 322 ? 30.487 -0.158 -42.599 1.00 96.88 322 ALA A C 1
ATOM 2594 O O . ALA A 1 322 ? 30.683 0.420 -43.661 1.00 96.88 322 ALA A O 1
ATOM 2595 N N . GLU A 1 323 ? 31.419 -0.157 -41.643 1.00 96.81 323 GLU A N 1
ATOM 2596 C CA . GLU A 1 323 ? 32.687 0.588 -41.740 1.00 96.81 323 GLU A CA 1
ATOM 2597 C C . GLU A 1 323 ? 33.550 0.179 -42.944 1.00 96.81 323 GLU A C 1
ATOM 2599 O O . GLU A 1 323 ? 34.253 1.010 -43.529 1.00 96.81 323 GLU A O 1
ATOM 2604 N N . LYS A 1 324 ? 33.501 -1.098 -43.338 1.00 96.12 324 LYS A N 1
ATOM 2605 C CA . LYS A 1 324 ? 34.231 -1.606 -44.508 1.00 96.12 324 LYS A CA 1
ATOM 2606 C C . LYS A 1 324 ? 33.598 -1.151 -45.821 1.00 96.12 324 LYS A C 1
ATOM 2608 O O . LYS A 1 324 ? 34.333 -0.825 -46.750 1.00 96.12 324 LYS A O 1
ATOM 2613 N N . SER A 1 325 ? 32.269 -1.114 -45.879 1.00 95.25 325 SER A N 1
ATOM 2614 C CA . SER A 1 325 ? 31.490 -0.844 -47.098 1.00 95.25 325 SER A CA 1
ATOM 2615 C C . SER A 1 325 ? 31.034 0.615 -47.242 1.00 95.25 325 SER A C 1
ATOM 2617 O O . SER A 1 325 ? 30.451 0.989 -48.263 1.00 95.25 325 SER A O 1
ATOM 2619 N N . ALA A 1 326 ? 31.269 1.440 -46.221 1.00 95.25 326 ALA A N 1
ATOM 2620 C CA . ALA A 1 326 ? 30.914 2.851 -46.204 1.00 95.25 326 ALA A CA 1
ATOM 2621 C C . ALA A 1 326 ? 31.804 3.694 -47.129 1.00 95.25 326 ALA A C 1
ATOM 2623 O O . ALA A 1 326 ? 33.021 3.497 -47.232 1.00 95.25 326 ALA A O 1
ATOM 2624 N N . THR A 1 327 ? 31.192 4.690 -47.762 1.00 94.94 327 THR A N 1
ATOM 2625 C CA . THR A 1 327 ? 31.879 5.739 -48.518 1.00 94.94 327 THR A CA 1
ATOM 2626 C C . THR A 1 327 ? 32.668 6.664 -47.583 1.00 94.94 327 THR A C 1
ATOM 2628 O O . THR A 1 327 ? 32.525 6.634 -46.360 1.00 94.94 327 THR A O 1
ATOM 2631 N N . ALA A 1 328 ? 33.524 7.520 -48.149 1.00 93.81 328 ALA A N 1
ATOM 2632 C CA . ALA A 1 328 ? 34.285 8.491 -47.359 1.00 93.81 328 ALA A CA 1
ATOM 2633 C C . ALA A 1 328 ? 33.396 9.520 -46.626 1.00 93.81 328 ALA A C 1
ATOM 2635 O O . ALA A 1 328 ? 33.815 10.053 -45.600 1.00 93.81 328 ALA A O 1
ATOM 2636 N N . GLU A 1 329 ? 32.199 9.805 -47.150 1.00 94.94 329 GLU A N 1
ATOM 2637 C CA . GLU A 1 329 ? 31.203 10.677 -46.517 1.00 94.94 329 GLU A CA 1
ATOM 2638 C C . GLU A 1 329 ? 30.546 9.965 -45.328 1.00 94.94 329 GLU A C 1
ATOM 2640 O O . GLU A 1 329 ? 30.606 10.453 -44.206 1.00 94.94 329 GLU A O 1
ATOM 2645 N N . GLU A 1 330 ? 30.024 8.757 -45.540 1.00 95.75 330 GLU A N 1
ATOM 2646 C CA . GLU A 1 330 ? 29.321 7.966 -44.518 1.00 95.75 330 GLU A CA 1
ATOM 2647 C C . GLU A 1 330 ? 30.202 7.602 -43.321 1.00 95.75 330 GLU A C 1
ATOM 2649 O O . GLU A 1 330 ? 29.745 7.631 -42.179 1.00 95.75 330 GLU A O 1
ATOM 2654 N N . LYS A 1 331 ? 31.493 7.325 -43.558 1.00 96.06 331 LYS A N 1
ATOM 2655 C CA . LYS A 1 331 ? 32.472 7.052 -42.490 1.00 96.06 331 LYS A CA 1
ATOM 2656 C C . LYS A 1 331 ? 32.573 8.171 -41.456 1.00 96.06 331 LYS A C 1
ATOM 2658 O O . LYS A 1 331 ? 33.023 7.907 -40.347 1.00 96.06 331 LYS A O 1
ATOM 2663 N N . ARG A 1 332 ? 32.173 9.401 -41.797 1.00 96.00 332 ARG A N 1
ATOM 2664 C CA . ARG A 1 332 ? 32.164 10.534 -40.860 1.00 96.00 332 ARG A CA 1
ATOM 2665 C C . ARG A 1 332 ? 31.050 10.426 -39.820 1.00 96.00 332 ARG A C 1
ATOM 2667 O O . ARG A 1 332 ? 31.223 10.967 -38.737 1.00 96.00 332 ARG A O 1
ATOM 2674 N N . TYR A 1 333 ? 29.970 9.704 -40.123 1.00 96.25 333 TYR A N 1
ATOM 2675 C CA . TYR A 1 333 ? 28.814 9.565 -39.236 1.00 96.25 333 TYR A CA 1
ATOM 2676 C C . TYR A 1 333 ? 28.829 8.273 -38.402 1.00 96.25 333 TYR A C 1
ATOM 2678 O O . TYR A 1 333 ? 28.309 8.243 -37.287 1.00 96.25 333 TYR A O 1
ATOM 2686 N N . LEU A 1 334 ? 29.467 7.203 -38.897 1.00 97.06 334 LEU A N 1
ATOM 2687 C CA . LEU A 1 334 ? 29.526 5.911 -38.194 1.00 97.06 334 LEU A CA 1
ATOM 2688 C C . LEU A 1 334 ? 30.093 5.949 -36.756 1.00 97.06 334 LEU A C 1
ATOM 2690 O O . LEU A 1 334 ? 29.635 5.133 -35.954 1.00 97.06 334 LEU A O 1
ATOM 2694 N N . PRO A 1 335 ? 31.004 6.868 -36.360 1.00 97.19 335 PRO A N 1
ATOM 2695 C CA . PRO A 1 335 ? 31.428 6.981 -34.962 1.00 97.19 335 PRO A CA 1
ATOM 2696 C C . PRO A 1 335 ? 30.277 7.209 -33.973 1.00 97.19 335 PRO A C 1
ATOM 2698 O O . PRO A 1 335 ? 30.349 6.745 -32.836 1.00 97.19 335 PRO A O 1
ATOM 2701 N N . LEU A 1 336 ? 29.195 7.878 -34.390 1.00 95.00 336 LEU A N 1
ATOM 2702 C CA . LEU A 1 336 ? 28.020 8.055 -33.537 1.00 95.00 336 LEU A CA 1
ATOM 2703 C C . LEU A 1 336 ? 27.267 6.734 -33.332 1.00 95.00 336 LEU A C 1
ATOM 2705 O O . LEU A 1 336 ? 26.864 6.424 -32.214 1.00 95.00 336 LEU A O 1
ATOM 2709 N N . ILE A 1 337 ? 27.143 5.918 -34.380 1.00 96.19 337 ILE A N 1
ATOM 2710 C CA . ILE A 1 337 ? 26.533 4.583 -34.297 1.00 96.19 337 ILE A CA 1
ATOM 2711 C C . ILE A 1 337 ? 27.373 3.665 -33.409 1.00 96.19 337 ILE A C 1
ATOM 2713 O O . ILE A 1 337 ? 26.827 2.956 -32.567 1.00 96.19 337 ILE A O 1
ATOM 2717 N N . ALA A 1 338 ? 28.703 3.733 -33.529 1.00 96.81 338 ALA A N 1
ATOM 2718 C CA . ALA A 1 338 ? 29.618 3.032 -32.632 1.00 96.81 338 ALA A CA 1
ATOM 2719 C C . ALA A 1 338 ? 29.362 3.403 -31.168 1.00 96.81 338 ALA A C 1
ATOM 2721 O O . ALA A 1 338 ? 29.170 2.522 -30.330 1.00 96.81 338 ALA A O 1
ATOM 2722 N N . LYS A 1 339 ? 29.255 4.706 -30.885 1.00 94.81 339 LYS A N 1
ATOM 2723 C CA . LYS A 1 339 ? 28.939 5.217 -29.550 1.00 94.81 339 LYS A CA 1
ATOM 2724 C C . LYS A 1 339 ? 27.584 4.710 -29.040 1.00 94.81 339 LYS A C 1
ATOM 2726 O O . LYS A 1 339 ? 27.499 4.325 -27.879 1.00 94.81 339 LYS A O 1
ATOM 2731 N N . ARG A 1 340 ? 26.545 4.671 -29.884 1.00 92.81 340 ARG A N 1
ATOM 2732 C CA . ARG A 1 340 ? 25.208 4.147 -29.531 1.00 92.81 340 ARG A CA 1
ATOM 2733 C C . ARG A 1 340 ? 25.243 2.657 -29.193 1.00 92.81 340 ARG A C 1
ATOM 2735 O O . ARG A 1 340 ? 24.620 2.233 -28.231 1.00 92.81 340 ARG A O 1
ATOM 2742 N N . ILE A 1 341 ? 25.997 1.860 -29.943 1.00 95.38 341 ILE A N 1
ATOM 2743 C CA . ILE A 1 341 ? 26.116 0.416 -29.688 1.00 95.38 341 ILE A CA 1
ATOM 2744 C C . ILE A 1 341 ? 26.902 0.145 -28.395 1.00 95.38 341 ILE A C 1
ATOM 2746 O O . ILE A 1 341 ? 26.533 -0.744 -27.623 1.00 95.38 341 ILE A O 1
ATOM 2750 N N . GLU A 1 342 ? 27.962 0.919 -28.150 1.00 94.31 342 GLU A N 1
ATOM 2751 C CA . GLU A 1 342 ? 28.826 0.788 -26.973 1.00 94.31 342 GLU A CA 1
ATOM 2752 C C . GLU A 1 342 ? 28.134 1.264 -25.685 1.00 94.31 342 GLU A C 1
ATOM 2754 O O . GLU A 1 342 ? 28.112 0.543 -24.687 1.00 94.31 342 GLU A O 1
ATOM 2759 N N . GLN A 1 343 ? 27.568 2.473 -25.705 1.00 92.94 343 GLN A N 1
ATOM 2760 C CA . GLN A 1 343 ? 27.042 3.154 -24.516 1.00 92.94 343 GLN A CA 1
ATOM 2761 C C . GLN A 1 343 ? 25.552 2.898 -24.274 1.00 92.94 343 GLN A C 1
ATOM 2763 O O . GLN A 1 343 ? 25.071 3.151 -23.172 1.00 92.94 343 GLN A O 1
ATOM 2768 N N . GLY A 1 344 ? 24.827 2.405 -25.278 1.00 93.06 344 GLY A N 1
ATOM 2769 C CA . GLY A 1 344 ? 23.371 2.339 -25.276 1.00 93.06 344 GLY A CA 1
ATOM 2770 C C . GLY A 1 344 ? 22.734 3.331 -26.252 1.00 93.06 344 GLY A C 1
ATOM 2771 O O . GLY A 1 344 ? 23.283 4.397 -26.560 1.00 93.06 344 GLY A O 1
ATOM 2772 N N . SER A 1 345 ? 21.537 2.983 -26.722 1.00 92.62 345 SER A N 1
ATOM 2773 C CA . SER A 1 345 ? 20.626 3.897 -27.419 1.00 92.62 345 SER A CA 1
ATOM 2774 C C . SER A 1 345 ? 20.310 5.132 -26.561 1.00 92.62 345 SER A C 1
ATOM 2776 O O . SER A 1 345 ? 20.592 5.169 -25.359 1.00 92.62 345 SER A O 1
ATOM 2778 N N . LEU A 1 346 ? 19.733 6.184 -27.156 1.00 89.88 346 LEU A N 1
ATOM 2779 C CA . LEU A 1 346 ? 19.397 7.397 -26.397 1.00 89.88 346 LEU A CA 1
ATOM 2780 C C . LEU A 1 346 ? 18.431 7.089 -25.248 1.00 89.88 346 LEU A C 1
ATOM 2782 O O . LEU A 1 346 ? 18.612 7.600 -24.143 1.00 89.88 346 LEU A O 1
ATOM 2786 N N . ALA A 1 347 ? 17.469 6.201 -25.491 1.00 89.94 347 ALA A N 1
ATOM 2787 C CA . ALA A 1 347 ? 16.533 5.731 -24.486 1.00 89.94 347 ALA A CA 1
ATOM 2788 C C . ALA A 1 347 ? 17.235 5.064 -23.292 1.00 89.94 347 ALA A C 1
ATOM 2790 O O . ALA A 1 347 ? 16.960 5.415 -22.144 1.00 89.94 347 ALA A O 1
ATOM 2791 N N . GLU A 1 348 ? 18.192 4.166 -23.551 1.00 90.94 348 GLU A N 1
ATOM 2792 C CA . GLU A 1 348 ? 18.974 3.495 -22.501 1.00 90.94 348 GLU A CA 1
ATOM 2793 C C . GLU A 1 348 ? 19.764 4.509 -21.657 1.00 90.94 348 GLU A C 1
ATOM 2795 O O . GLU A 1 348 ? 19.776 4.425 -20.428 1.00 90.94 348 GLU A O 1
ATOM 2800 N N . VAL A 1 349 ? 20.365 5.517 -22.298 1.00 89.81 349 VAL A N 1
ATOM 2801 C CA . VAL A 1 349 ? 21.106 6.584 -21.605 1.00 89.81 349 VAL A CA 1
ATOM 2802 C C . VAL A 1 349 ? 20.182 7.452 -20.742 1.00 89.81 349 VAL A C 1
ATOM 2804 O O . VAL A 1 349 ? 20.554 7.806 -19.622 1.00 89.81 349 VAL A O 1
ATOM 2807 N N . ILE A 1 350 ? 18.987 7.801 -21.234 1.00 86.69 350 ILE A N 1
ATOM 2808 C CA . ILE A 1 350 ? 17.985 8.559 -20.466 1.00 86.69 350 ILE A CA 1
ATOM 2809 C C . ILE A 1 350 ? 17.568 7.767 -19.225 1.00 86.69 350 ILE A C 1
ATOM 2811 O O . ILE A 1 350 ? 17.599 8.306 -18.119 1.00 86.69 350 ILE A O 1
ATOM 2815 N N . VAL A 1 351 ? 17.230 6.485 -19.391 1.00 85.44 351 VAL A N 1
ATOM 2816 C CA . VAL A 1 351 ? 16.817 5.610 -18.285 1.00 85.44 351 VAL A CA 1
ATOM 2817 C C . VAL A 1 351 ? 17.934 5.462 -17.256 1.00 85.44 351 VAL A C 1
ATOM 2819 O O . VAL A 1 351 ? 17.673 5.584 -16.061 1.00 85.44 351 VAL A O 1
ATOM 2822 N N . GLN A 1 352 ? 19.183 5.282 -17.692 1.00 83.50 352 GLN A N 1
ATOM 2823 C CA . GLN A 1 352 ? 20.316 5.187 -16.773 1.00 83.50 352 GLN A CA 1
ATOM 2824 C C . GLN A 1 352 ? 20.510 6.475 -15.964 1.00 83.50 352 GLN A C 1
ATOM 2826 O O . GLN A 1 352 ? 20.623 6.416 -14.744 1.00 83.50 352 GLN A O 1
ATOM 2831 N N . LYS A 1 353 ? 20.473 7.648 -16.609 1.00 83.31 353 LYS A N 1
ATOM 2832 C CA . LYS A 1 353 ? 20.585 8.936 -15.903 1.00 83.31 353 LYS A CA 1
ATOM 2833 C C . LYS A 1 353 ? 19.447 9.161 -14.909 1.00 83.31 353 LYS A C 1
ATOM 2835 O O . LYS A 1 353 ? 19.670 9.751 -13.856 1.00 83.31 353 LYS A O 1
ATOM 2840 N N . LEU A 1 354 ? 18.237 8.707 -15.242 1.00 75.81 354 LEU A N 1
ATOM 2841 C CA . LEU A 1 354 ? 17.090 8.756 -14.337 1.00 75.81 354 LEU A CA 1
ATOM 2842 C C . LEU A 1 354 ? 17.246 7.785 -13.163 1.00 75.81 354 LEU A C 1
ATOM 2844 O O . LEU A 1 354 ? 16.813 8.108 -12.067 1.00 75.81 354 LEU A O 1
ATOM 2848 N N . HIS A 1 355 ? 17.897 6.637 -13.341 1.00 71.44 355 HIS A N 1
ATOM 2849 C CA . HIS A 1 355 ? 18.254 5.772 -12.215 1.00 71.44 355 HIS A CA 1
ATOM 2850 C C . HIS A 1 355 ? 19.343 6.387 -11.328 1.00 71.44 355 HIS A C 1
ATOM 2852 O O . HIS A 1 355 ? 19.246 6.288 -10.109 1.00 71.44 355 HIS A O 1
ATOM 2858 N N . ASP A 1 356 ? 20.339 7.063 -11.904 1.00 72.25 356 ASP A N 1
ATOM 2859 C CA . ASP A 1 356 ? 21.453 7.652 -11.146 1.00 72.25 356 ASP A CA 1
ATOM 2860 C C . ASP A 1 356 ? 21.009 8.788 -10.198 1.00 72.25 356 ASP A C 1
ATOM 2862 O O . ASP A 1 356 ? 21.685 9.071 -9.209 1.00 72.25 356 ASP A O 1
ATOM 2866 N N . ILE A 1 357 ? 19.863 9.431 -10.461 1.00 75.56 357 ILE A N 1
ATOM 2867 C CA . ILE A 1 357 ? 19.258 10.435 -9.562 1.00 75.56 357 ILE A CA 1
ATOM 2868 C C . ILE A 1 357 ? 18.399 9.818 -8.445 1.00 75.56 357 ILE A C 1
ATOM 2870 O O . ILE A 1 357 ? 17.926 10.544 -7.570 1.00 75.56 357 ILE A O 1
ATOM 2874 N N . MET A 1 358 ? 18.160 8.504 -8.469 1.00 82.69 358 MET A N 1
ATOM 2875 C CA . MET A 1 358 ? 17.311 7.813 -7.500 1.00 82.69 358 MET A CA 1
ATOM 2876 C C . MET A 1 358 ? 18.142 7.207 -6.375 1.00 82.69 358 MET A C 1
ATOM 2878 O O . MET A 1 358 ? 19.170 6.569 -6.594 1.00 82.69 358 MET A O 1
ATOM 2882 N N . GLU A 1 359 ? 17.659 7.326 -5.143 1.00 90.06 359 GLU A N 1
ATOM 2883 C CA . GLU A 1 359 ? 18.301 6.662 -4.015 1.00 90.06 359 GLU A CA 1
ATOM 2884 C C . GLU A 1 359 ? 17.860 5.197 -3.936 1.00 90.06 359 GLU A C 1
ATOM 2886 O O . GLU A 1 359 ? 16.692 4.879 -3.693 1.00 90.06 359 GLU A O 1
ATOM 2891 N N . GLN A 1 360 ? 18.813 4.290 -4.135 1.00 92.44 360 GLN A N 1
ATOM 2892 C CA . GLN A 1 360 ? 18.570 2.853 -4.101 1.00 92.44 360 GLN A CA 1
ATOM 2893 C C . GLN A 1 360 ? 18.704 2.281 -2.683 1.00 92.44 360 GLN A C 1
ATOM 2895 O O . GLN A 1 360 ? 19.694 2.526 -1.985 1.00 92.44 360 GLN A O 1
ATOM 2900 N N . PHE A 1 361 ? 17.726 1.466 -2.292 1.00 96.00 361 PHE A N 1
ATOM 2901 C CA . PHE A 1 361 ? 17.694 0.730 -1.028 1.00 96.00 361 PHE A CA 1
ATOM 2902 C C . PHE A 1 361 ? 17.543 -0.773 -1.281 1.00 96.00 361 PHE A C 1
ATOM 2904 O O . PHE A 1 361 ? 16.945 -1.198 -2.274 1.00 96.00 361 PHE A O 1
ATOM 2911 N N . ASP A 1 362 ? 18.030 -1.589 -0.351 1.00 97.38 362 ASP A N 1
ATOM 2912 C CA . ASP A 1 362 ? 17.824 -3.039 -0.388 1.00 97.38 362 ASP A CA 1
ATOM 2913 C C . ASP A 1 362 ? 16.384 -3.410 -0.023 1.00 97.38 362 ASP A C 1
ATOM 2915 O O . ASP A 1 362 ? 15.855 -4.401 -0.525 1.00 97.38 362 ASP A O 1
ATOM 2919 N N . LEU A 1 363 ? 15.744 -2.593 0.822 1.00 98.44 363 LEU A N 1
ATOM 2920 C CA . LEU A 1 363 ? 14.347 -2.722 1.222 1.00 98.44 363 LEU A CA 1
ATOM 2921 C C . LEU A 1 363 ? 13.726 -1.344 1.472 1.00 98.44 363 LEU A C 1
ATOM 2923 O O . LEU A 1 363 ? 14.312 -0.505 2.156 1.00 98.44 363 LEU A O 1
ATOM 2927 N N . ILE A 1 364 ? 12.502 -1.142 0.985 1.00 98.62 364 ILE A N 1
ATOM 2928 C CA . ILE A 1 364 ? 11.666 -0.003 1.383 1.00 98.62 364 ILE A CA 1
ATOM 2929 C C . ILE A 1 364 ? 10.452 -0.500 2.171 1.00 98.62 364 ILE A C 1
ATOM 2931 O O . ILE A 1 364 ? 9.673 -1.316 1.684 1.00 98.62 364 ILE A O 1
ATOM 2935 N N . VAL A 1 365 ? 10.258 0.021 3.378 1.00 98.69 365 VAL A N 1
ATOM 2936 C CA . VAL A 1 365 ? 9.081 -0.238 4.212 1.00 98.69 365 VAL A CA 1
ATOM 2937 C C . VAL A 1 365 ? 8.242 1.031 4.307 1.00 98.69 365 VAL A C 1
ATOM 2939 O O . VAL A 1 365 ? 8.748 2.100 4.644 1.00 98.69 365 VAL A O 1
ATOM 2942 N N . ILE A 1 366 ? 6.948 0.920 4.019 1.00 98.56 366 ILE A N 1
ATOM 2943 C CA . ILE A 1 366 ? 6.015 2.048 3.985 1.00 98.56 366 ILE A CA 1
ATOM 2944 C C . ILE A 1 366 ? 5.068 1.925 5.182 1.00 98.56 366 ILE A C 1
ATOM 2946 O O . ILE A 1 366 ? 4.168 1.089 5.175 1.00 98.56 366 ILE A O 1
ATOM 2950 N N . GLY A 1 367 ? 5.256 2.766 6.198 1.00 97.56 367 GLY A N 1
ATOM 2951 C CA . GLY A 1 367 ? 4.475 2.806 7.436 1.00 97.56 367 GLY A CA 1
ATOM 2952 C C . GLY A 1 367 ? 5.262 2.346 8.669 1.00 97.56 367 GLY A C 1
ATOM 2953 O O . GLY A 1 367 ? 5.698 1.200 8.766 1.00 97.56 367 GLY A O 1
ATOM 2954 N N . SER A 1 368 ? 5.366 3.227 9.667 1.00 96.12 368 SER A N 1
ATOM 2955 C CA . SER A 1 368 ? 6.098 3.035 10.935 1.00 96.12 368 SER A CA 1
ATOM 2956 C C . SER A 1 368 ? 5.293 2.300 12.019 1.00 96.12 368 SER A C 1
ATOM 2958 O O . SER A 1 368 ? 5.664 2.278 13.192 1.00 96.12 368 SER A O 1
ATOM 2960 N N . GLY A 1 369 ? 4.156 1.705 11.644 1.00 95.69 369 GLY A N 1
ATOM 2961 C CA . GLY A 1 369 ? 3.313 0.899 12.522 1.00 95.69 369 GLY A CA 1
ATOM 2962 C C . GLY A 1 369 ? 3.911 -0.482 12.794 1.00 95.69 369 GLY A C 1
ATOM 2963 O O . GLY A 1 369 ? 4.811 -0.638 13.615 1.00 95.69 369 GLY A O 1
ATOM 2964 N N . ALA A 1 370 ? 3.335 -1.527 12.196 1.00 96.44 370 ALA A N 1
ATOM 2965 C CA . ALA A 1 370 ? 3.894 -2.883 12.277 1.00 96.44 370 ALA A CA 1
ATOM 2966 C C . ALA A 1 370 ? 5.082 -3.072 11.315 1.00 96.44 370 ALA A C 1
ATOM 2968 O O . ALA A 1 370 ? 5.943 -3.908 11.569 1.00 96.44 370 ALA A O 1
ATOM 2969 N N . GLY A 1 371 ? 5.184 -2.233 10.272 1.00 97.38 371 GLY A N 1
ATOM 2970 C CA . GLY A 1 371 ? 6.309 -2.234 9.332 1.00 97.38 371 GLY A CA 1
ATOM 2971 C C . GLY A 1 371 ? 7.668 -2.021 10.003 1.00 97.38 371 GLY A C 1
ATOM 2972 O O . GLY A 1 371 ? 8.662 -2.579 9.549 1.00 97.38 371 GLY A O 1
ATOM 2973 N N . THR A 1 372 ? 7.713 -1.313 11.135 1.00 96.50 372 THR A N 1
ATOM 2974 C CA . THR A 1 372 ? 8.939 -1.129 11.926 1.00 96.50 372 THR A CA 1
ATOM 2975 C C . THR A 1 372 ? 9.586 -2.454 12.328 1.00 96.50 372 THR A C 1
ATOM 2977 O O . THR A 1 372 ? 10.804 -2.548 12.276 1.00 96.50 372 THR A O 1
ATOM 2980 N N . ASN A 1 373 ? 8.809 -3.505 12.627 1.00 96.88 373 ASN A N 1
ATOM 2981 C CA . ASN A 1 373 ? 9.369 -4.824 12.950 1.00 96.88 373 ASN A CA 1
ATOM 2982 C C . ASN A 1 373 ? 10.194 -5.375 11.772 1.00 96.88 373 ASN A C 1
ATOM 2984 O O . ASN A 1 373 ? 11.311 -5.856 11.956 1.00 96.88 373 ASN A O 1
ATOM 2988 N N . VAL A 1 374 ? 9.666 -5.242 10.548 1.00 98.19 374 VAL A N 1
ATOM 2989 C CA . VAL A 1 374 ? 10.342 -5.696 9.326 1.00 98.19 374 VAL A CA 1
ATOM 2990 C C . VAL A 1 374 ? 11.559 -4.826 9.016 1.00 98.19 374 VAL A C 1
ATOM 2992 O O . VAL A 1 374 ? 12.625 -5.347 8.696 1.00 98.19 374 VAL A O 1
ATOM 2995 N N . ALA A 1 375 ? 11.417 -3.504 9.147 1.00 97.62 375 ALA A N 1
ATOM 2996 C CA . ALA A 1 375 ? 12.495 -2.555 8.891 1.00 97.62 375 ALA A CA 1
ATOM 2997 C C . ALA A 1 375 ? 13.681 -2.767 9.845 1.00 97.62 375 ALA A C 1
ATOM 2999 O O . ALA A 1 375 ? 14.822 -2.848 9.391 1.00 97.62 375 ALA A O 1
ATOM 3000 N N . SER A 1 376 ? 13.413 -2.922 11.146 1.00 95.50 376 SER A N 1
ATOM 3001 C CA . SER A 1 376 ? 14.435 -3.197 12.158 1.00 95.50 376 SER A CA 1
ATOM 3002 C C . SER A 1 376 ? 15.138 -4.527 11.902 1.00 95.50 376 SER A C 1
ATOM 3004 O O . SER A 1 376 ? 16.364 -4.556 11.859 1.00 95.50 376 SER A O 1
ATOM 3006 N N . ARG A 1 377 ? 14.396 -5.612 11.633 1.00 96.75 377 ARG A N 1
ATOM 3007 C CA . ARG A 1 377 ? 15.013 -6.918 11.353 1.00 96.75 377 ARG A CA 1
ATOM 3008 C C . ARG A 1 377 ? 15.855 -6.918 10.074 1.00 96.75 377 ARG A C 1
ATOM 3010 O O . ARG A 1 377 ? 16.901 -7.562 10.027 1.00 96.75 377 ARG A O 1
ATOM 3017 N N . ALA A 1 378 ? 15.426 -6.209 9.033 1.00 97.12 378 ALA A N 1
ATOM 3018 C CA . ALA A 1 378 ? 16.212 -6.055 7.810 1.00 97.12 378 ALA A CA 1
ATOM 3019 C C . ALA A 1 378 ? 17.509 -5.265 8.057 1.00 97.12 378 ALA A C 1
ATOM 3021 O O . ALA A 1 378 ? 18.573 -5.678 7.592 1.00 97.12 378 ALA A O 1
ATOM 3022 N N . ALA A 1 379 ? 17.437 -4.184 8.838 1.00 95.44 379 ALA A N 1
ATOM 3023 C CA . ALA A 1 379 ? 18.601 -3.394 9.231 1.00 95.44 379 ALA A CA 1
ATOM 3024 C C . ALA A 1 379 ? 19.586 -4.203 10.100 1.00 95.44 379 ALA A C 1
ATOM 3026 O O . ALA A 1 379 ? 20.792 -4.145 9.872 1.00 95.44 379 ALA A O 1
ATOM 3027 N N . GLU A 1 380 ? 19.093 -5.030 11.031 1.00 94.69 380 GLU A N 1
ATOM 3028 C CA . GLU A 1 380 ? 19.906 -5.969 11.828 1.00 94.69 380 GLU A CA 1
ATOM 3029 C C . GLU A 1 380 ? 20.669 -6.982 10.956 1.00 94.69 380 GLU A C 1
ATOM 3031 O O . GLU A 1 380 ? 21.769 -7.404 11.313 1.00 94.69 380 GLU A O 1
ATOM 3036 N N . LYS A 1 381 ? 20.120 -7.347 9.788 1.00 94.38 381 LYS A N 1
ATOM 3037 C CA . LYS A 1 381 ? 20.786 -8.195 8.783 1.00 94.38 381 LYS A CA 1
ATOM 3038 C C . LYS A 1 381 ? 21.744 -7.417 7.863 1.00 94.38 381 LYS A C 1
ATOM 3040 O O . LYS A 1 381 ? 22.286 -8.002 6.928 1.00 94.38 381 LYS A O 1
ATOM 3045 N N . GLY A 1 382 ? 21.969 -6.127 8.116 1.00 94.31 382 GLY A N 1
ATOM 3046 C CA . GLY A 1 382 ? 22.899 -5.279 7.364 1.00 94.31 382 GLY A CA 1
ATOM 3047 C C . GLY A 1 382 ? 22.360 -4.758 6.032 1.00 94.31 382 GLY A C 1
ATOM 3048 O O . GLY A 1 382 ? 23.142 -4.268 5.221 1.00 94.31 382 GLY A O 1
ATOM 3049 N N . LEU A 1 383 ? 21.050 -4.866 5.786 1.00 96.00 383 LEU A N 1
ATOM 3050 C CA . LEU A 1 383 ? 20.428 -4.292 4.594 1.00 96.00 383 LEU A CA 1
ATOM 3051 C C . LEU A 1 383 ? 20.290 -2.777 4.742 1.00 96.00 383 LEU A C 1
ATOM 3053 O O . LEU A 1 383 ? 19.960 -2.279 5.819 1.00 96.00 383 LEU A O 1
ATOM 3057 N N . ARG A 1 384 ? 20.468 -2.043 3.642 1.00 96.12 384 ARG A N 1
ATOM 3058 C CA . ARG A 1 384 ? 20.158 -0.614 3.579 1.00 96.12 384 ARG A CA 1
ATOM 3059 C C . ARG A 1 384 ? 18.647 -0.437 3.456 1.00 96.12 384 ARG A C 1
ATOM 3061 O O . ARG A 1 384 ? 18.075 -0.682 2.391 1.00 96.12 384 ARG A O 1
ATOM 3068 N N . VAL A 1 385 ? 17.998 0.010 4.527 1.00 98.12 385 VAL A N 1
ATOM 3069 C CA . VAL A 1 385 ? 16.532 0.113 4.602 1.00 98.12 385 VAL A CA 1
ATOM 3070 C C . VAL A 1 385 ? 16.079 1.569 4.541 1.00 98.12 385 VAL A C 1
ATOM 3072 O O . VAL A 1 385 ? 16.635 2.417 5.233 1.00 98.12 385 VAL A O 1
ATOM 3075 N N . ALA A 1 386 ? 15.033 1.863 3.768 1.00 97.81 386 ALA A N 1
ATOM 3076 C CA . ALA A 1 386 ? 14.250 3.085 3.952 1.00 97.81 386 ALA A CA 1
ATOM 3077 C C . ALA A 1 386 ? 12.942 2.752 4.671 1.00 97.81 386 ALA A C 1
ATOM 3079 O O . ALA A 1 386 ? 12.174 1.915 4.196 1.00 97.81 386 ALA A O 1
ATOM 3080 N N . LEU A 1 387 ? 12.664 3.426 5.785 1.00 98.00 387 LEU A N 1
ATOM 3081 C CA . LEU A 1 387 ? 11.354 3.405 6.435 1.00 98.00 387 LEU A CA 1
ATOM 3082 C C . LEU A 1 387 ? 10.666 4.739 6.155 1.00 98.00 387 LEU A C 1
ATOM 3084 O O . LEU A 1 387 ? 11.198 5.783 6.521 1.00 98.00 387 LEU A O 1
ATOM 3088 N N . VAL A 1 388 ? 9.499 4.721 5.519 1.00 97.44 388 VAL A N 1
ATOM 3089 C CA . VAL A 1 388 ? 8.800 5.941 5.092 1.00 97.44 388 VAL A CA 1
ATOM 3090 C C . VAL A 1 388 ? 7.449 6.053 5.782 1.00 97.44 388 VAL A C 1
ATOM 3092 O O . VAL A 1 388 ? 6.651 5.120 5.722 1.00 97.44 388 VAL A O 1
ATOM 3095 N N . ASP A 1 389 ? 7.168 7.181 6.430 1.00 95.62 389 ASP A N 1
ATOM 3096 C CA . ASP A 1 389 ? 5.868 7.450 7.053 1.00 95.62 389 ASP A CA 1
ATOM 3097 C C . ASP A 1 389 ? 5.603 8.960 7.147 1.00 95.62 389 ASP A C 1
ATOM 3099 O O . ASP A 1 389 ? 6.493 9.736 7.469 1.00 95.62 389 ASP A O 1
ATOM 3103 N N . GLN A 1 390 ? 4.366 9.390 6.902 1.00 92.44 390 GLN A N 1
ATOM 3104 C CA . GLN A 1 390 ? 3.949 10.787 7.080 1.00 92.44 390 GLN A CA 1
ATOM 3105 C C . GLN A 1 390 ? 3.468 11.094 8.503 1.00 92.44 390 GLN A C 1
ATOM 3107 O O . GLN A 1 390 ? 3.378 12.258 8.893 1.00 92.44 390 GLN A O 1
ATOM 3112 N N . GLY A 1 391 ? 3.043 10.066 9.238 1.00 87.00 391 GLY A N 1
ATOM 3113 C CA . GLY A 1 391 ? 2.377 10.217 10.522 1.00 87.00 391 GLY A CA 1
ATOM 3114 C C . GLY A 1 391 ? 3.346 10.410 11.689 1.00 87.00 391 GLY A C 1
ATOM 3115 O O . GLY A 1 391 ? 4.569 10.369 11.533 1.00 87.00 391 GLY A O 1
ATOM 3116 N N . PRO A 1 392 ? 2.806 10.587 12.905 1.00 90.56 392 PRO A N 1
ATOM 3117 C CA . PRO A 1 392 ? 3.582 10.376 14.114 1.00 90.56 392 PRO A CA 1
ATOM 3118 C C . PRO A 1 392 ? 4.154 8.953 14.125 1.00 90.56 392 PRO A C 1
ATOM 3120 O O . PRO A 1 392 ? 3.454 7.980 13.827 1.00 90.56 392 PRO A O 1
ATOM 3123 N N . THR A 1 393 ? 5.426 8.843 14.487 1.00 92.56 393 THR A N 1
ATOM 3124 C CA . THR A 1 393 ? 6.181 7.589 14.480 1.00 92.56 393 THR A CA 1
ATOM 3125 C C . THR A 1 393 ? 5.517 6.533 15.370 1.00 92.56 393 THR A C 1
ATOM 3127 O O . THR A 1 393 ? 5.025 6.848 16.454 1.00 92.56 393 THR A O 1
ATOM 3130 N N . GLY A 1 394 ? 5.468 5.281 14.910 1.00 92.06 394 GLY A N 1
ATOM 3131 C CA . GLY A 1 394 ? 4.798 4.165 15.597 1.00 92.06 394 GLY A CA 1
ATOM 3132 C C . GLY A 1 394 ? 3.377 3.873 15.094 1.00 92.06 394 GLY A C 1
ATOM 3133 O O . GLY A 1 394 ? 2.709 2.957 15.589 1.00 92.06 394 GLY A O 1
ATOM 3134 N N . GLY A 1 395 ? 2.898 4.633 14.104 1.00 94.25 395 GLY A N 1
ATOM 3135 C CA . GLY A 1 395 ? 1.609 4.428 13.443 1.00 94.25 395 GLY A CA 1
ATOM 3136 C C . GLY A 1 395 ? 0.391 4.596 14.362 1.00 94.25 395 GLY A C 1
ATOM 3137 O O . GLY A 1 395 ? 0.447 5.221 15.423 1.00 94.25 395 GLY A O 1
ATOM 3138 N N . THR A 1 396 ? -0.755 4.035 13.958 1.00 93.88 396 THR A N 1
ATOM 3139 C CA . THR A 1 396 ? -2.037 4.248 14.654 1.00 93.88 396 THR A CA 1
ATOM 3140 C C . THR A 1 396 ? -2.059 3.685 16.072 1.00 93.88 396 THR A C 1
ATOM 3142 O O . THR A 1 396 ? -2.567 4.348 16.967 1.00 93.88 396 THR A O 1
ATOM 3145 N N . CYS A 1 397 ? -1.534 2.478 16.301 1.00 93.44 397 CYS A N 1
ATOM 3146 C CA . CYS A 1 397 ? -1.677 1.785 17.587 1.00 93.44 397 CYS A CA 1
ATOM 3147 C C . CYS A 1 397 ? -1.066 2.569 18.758 1.00 93.44 397 CYS A C 1
ATOM 3149 O O . CYS A 1 397 ? -1.684 2.652 19.822 1.00 93.44 397 CYS A O 1
ATOM 3151 N N . LEU A 1 398 ? 0.129 3.129 18.548 1.00 94.62 398 LEU A N 1
ATOM 3152 C CA . LEU A 1 398 ? 0.840 3.910 19.554 1.00 94.62 398 LEU A CA 1
ATOM 3153 C C . LEU A 1 398 ? 0.183 5.276 19.772 1.00 94.62 398 LEU A C 1
ATOM 3155 O O . LEU A 1 398 ? -0.019 5.679 20.911 1.00 94.62 398 LEU A O 1
ATOM 3159 N N . ASN A 1 399 ? -0.162 5.962 18.682 1.00 94.44 399 ASN A N 1
ATOM 3160 C CA . ASN A 1 399 ? -0.506 7.381 18.734 1.00 94.44 399 ASN A CA 1
ATOM 3161 C C . ASN A 1 399 ? -2.005 7.648 18.883 1.00 94.44 399 ASN A C 1
ATOM 3163 O O . ASN A 1 399 ? -2.400 8.513 19.652 1.00 94.44 399 ASN A O 1
ATOM 3167 N N . ASN A 1 400 ? -2.839 6.902 18.152 1.00 91.50 400 ASN A N 1
ATOM 3168 C CA . ASN A 1 400 ? -4.255 7.224 17.934 1.00 91.50 400 ASN A CA 1
ATOM 3169 C C . ASN A 1 400 ? -5.171 5.987 18.033 1.00 91.50 400 ASN A C 1
ATOM 3171 O O . ASN A 1 400 ? -6.190 5.895 17.344 1.00 91.50 400 ASN A O 1
ATOM 3175 N N . GLY A 1 401 ? -4.761 4.975 18.799 1.00 91.75 401 GLY A N 1
ATOM 3176 C CA . GLY A 1 401 ? -5.372 3.647 18.774 1.00 91.75 401 GLY A CA 1
ATOM 3177 C C . GLY A 1 401 ? -5.332 2.951 20.127 1.00 91.75 401 GLY A C 1
ATOM 3178 O O . GLY A 1 401 ? -5.830 3.473 21.124 1.00 91.75 401 GLY A O 1
ATOM 3179 N N . CYS A 1 402 ? -4.779 1.739 20.164 1.00 92.19 402 CYS A N 1
ATOM 3180 C CA . CYS A 1 402 ? -4.873 0.842 21.313 1.00 92.19 402 CYS A CA 1
ATOM 3181 C C . CYS A 1 402 ? -4.270 1.436 22.593 1.00 92.19 402 CYS A C 1
ATOM 3183 O O . CYS A 1 402 ? -4.937 1.444 23.619 1.00 92.19 402 CYS A O 1
ATOM 3185 N N . ILE A 1 403 ? -3.041 1.961 22.547 1.00 93.62 403 ILE A N 1
ATOM 3186 C CA . ILE A 1 403 ? -2.367 2.476 23.750 1.00 93.62 403 ILE A CA 1
ATOM 3187 C C . ILE A 1 403 ? -3.152 3.629 24.396 1.00 93.62 403 ILE A C 1
ATOM 3189 O O . ILE A 1 403 ? -3.523 3.496 25.565 1.00 93.62 403 ILE A O 1
ATOM 3193 N N . PRO A 1 404 ? -3.477 4.722 23.679 1.00 95.81 404 PRO A N 1
ATOM 3194 C CA . PRO A 1 404 ? -4.216 5.821 24.285 1.00 95.81 404 PRO A CA 1
ATOM 3195 C C . PRO A 1 404 ? -5.630 5.410 24.703 1.00 95.81 404 PRO A C 1
ATOM 3197 O O . PRO A 1 404 ? -6.031 5.716 25.821 1.00 95.81 404 PRO A O 1
ATOM 3200 N N . SER A 1 405 ? -6.368 4.651 23.881 1.00 95.00 405 SER A N 1
ATOM 3201 C CA . SER A 1 405 ? -7.724 4.211 24.255 1.00 95.00 405 SER A CA 1
ATOM 3202 C C . SER A 1 405 ? -7.730 3.379 25.538 1.00 95.00 405 SER A C 1
ATOM 3204 O O . SER A 1 405 ? -8.558 3.623 26.409 1.00 95.00 405 SER A O 1
ATOM 3206 N N . LYS A 1 406 ? -6.776 2.459 25.728 1.00 95.69 406 LYS A N 1
ATOM 3207 C CA . LYS A 1 406 ? -6.739 1.597 26.923 1.00 95.69 406 LYS A CA 1
ATOM 3208 C C . LYS A 1 406 ? -6.330 2.379 28.176 1.00 95.69 406 LYS A C 1
ATOM 3210 O O . LYS A 1 406 ? -6.795 2.068 29.270 1.00 95.69 406 LYS A O 1
ATOM 3215 N N . MET A 1 407 ? -5.552 3.452 28.016 1.00 96.75 407 MET A N 1
ATOM 3216 C CA . MET A 1 407 ? -5.264 4.405 29.096 1.00 96.75 407 MET A CA 1
ATOM 3217 C C . MET A 1 407 ? -6.498 5.207 29.535 1.00 96.75 407 MET A C 1
ATOM 3219 O O . MET A 1 407 ? -6.561 5.607 30.697 1.00 96.75 407 MET A O 1
ATOM 3223 N N . LEU A 1 408 ? -7.465 5.425 28.635 1.00 97.38 408 LEU A N 1
ATOM 3224 C CA . LEU A 1 408 ? -8.730 6.114 28.920 1.00 97.38 408 LEU A CA 1
ATOM 3225 C C . LEU A 1 408 ? -9.811 5.166 29.461 1.00 97.38 408 LEU A C 1
ATOM 3227 O O . LEU A 1 408 ? -10.512 5.510 30.411 1.00 97.38 408 LEU A O 1
ATOM 3231 N N . ILE A 1 409 ? -9.918 3.959 28.903 1.00 97.56 409 ILE A N 1
ATOM 3232 C CA . ILE A 1 409 ? -10.942 2.972 29.275 1.00 97.56 409 ILE A CA 1
ATOM 3233 C C . ILE A 1 409 ? -10.740 2.455 30.702 1.00 97.56 409 ILE A C 1
ATOM 3235 O O . ILE A 1 409 ? -11.708 2.333 31.444 1.00 97.56 409 ILE A O 1
ATOM 3239 N N . TYR A 1 410 ? -9.499 2.222 31.135 1.00 97.56 410 TYR A N 1
ATOM 3240 C CA . TYR A 1 410 ? -9.257 1.683 32.476 1.00 97.56 410 TYR A CA 1
ATOM 3241 C C . TYR A 1 410 ? -9.813 2.573 33.615 1.00 97.56 410 TYR A C 1
ATOM 3243 O O . TYR A 1 410 ? -10.481 2.054 34.508 1.00 97.56 410 TYR A O 1
ATOM 3251 N N . PRO A 1 411 ? -9.625 3.912 33.616 1.00 97.81 411 PRO A N 1
ATOM 3252 C CA . PRO A 1 411 ? -10.361 4.802 34.519 1.00 97.81 411 PRO A CA 1
ATOM 3253 C C . PRO A 1 411 ? -11.887 4.623 34.488 1.00 97.81 411 PRO A C 1
ATOM 3255 O O . PRO A 1 411 ? -12.519 4.650 35.543 1.00 97.81 411 PRO A O 1
ATOM 3258 N N . ALA A 1 412 ? -12.483 4.412 33.310 1.00 97.81 412 ALA A N 1
ATOM 3259 C CA . ALA A 1 412 ? -13.916 4.153 33.188 1.00 97.81 412 ALA A CA 1
ATOM 3260 C C . ALA A 1 412 ? -14.317 2.812 33.826 1.00 97.81 412 ALA A C 1
ATOM 3262 O O . ALA A 1 412 ? -15.341 2.754 34.506 1.00 97.81 412 ALA A O 1
ATOM 3263 N N . ASP A 1 413 ? -13.493 1.768 33.701 1.00 97.19 413 ASP A N 1
ATOM 3264 C CA . ASP A 1 413 ? -13.705 0.482 34.385 1.00 97.19 413 ASP A CA 1
ATOM 3265 C C . ASP A 1 413 ? -13.690 0.640 35.911 1.00 97.19 413 ASP A C 1
ATOM 3267 O O . ASP A 1 413 ? -14.526 0.062 36.612 1.00 97.19 413 ASP A O 1
ATOM 3271 N N . VAL A 1 414 ? -12.781 1.468 36.441 1.00 97.00 414 VAL A N 1
ATOM 3272 C CA . VAL A 1 414 ? -12.729 1.792 37.878 1.00 97.00 414 VAL A CA 1
ATOM 3273 C C . VAL A 1 414 ? -14.009 2.506 38.318 1.00 97.00 414 VAL A C 1
ATOM 3275 O O . VAL A 1 414 ? -14.583 2.148 39.346 1.00 97.00 414 VAL A O 1
ATOM 3278 N N . ILE A 1 415 ? -14.496 3.475 37.536 1.00 97.31 415 ILE A N 1
ATOM 3279 C CA . ILE A 1 415 ? -15.743 4.190 37.839 1.00 97.31 415 ILE A CA 1
ATOM 3280 C C . ILE A 1 415 ? -16.938 3.229 37.847 1.00 97.31 415 ILE A C 1
ATOM 3282 O O . ILE A 1 415 ? -17.736 3.261 38.785 1.00 97.31 415 ILE A O 1
ATOM 3286 N N . ARG A 1 416 ? -17.051 2.342 36.852 1.00 95.50 416 ARG A N 1
ATOM 3287 C CA . ARG A 1 416 ? -18.118 1.327 36.829 1.00 95.50 416 ARG A CA 1
ATOM 3288 C C . ARG A 1 416 ? -18.024 0.376 38.011 1.00 95.50 416 ARG A C 1
ATOM 3290 O O . ARG A 1 416 ? -19.028 0.127 38.663 1.00 95.50 416 ARG A O 1
ATOM 3297 N N . SER A 1 417 ? -16.815 -0.050 38.368 1.00 94.12 417 SER A N 1
ATOM 3298 C CA . SER A 1 417 ? -16.590 -0.894 39.547 1.00 94.12 417 SER A CA 1
ATOM 3299 C C . SER A 1 417 ? -17.086 -0.229 40.838 1.00 94.12 417 SER A C 1
ATOM 3301 O O . SER A 1 417 ? -17.705 -0.892 41.664 1.00 94.12 417 SER A O 1
ATOM 3303 N N . ILE A 1 418 ? -16.876 1.084 41.004 1.00 95.38 418 ILE A N 1
ATOM 3304 C CA . ILE A 1 418 ? -17.418 1.855 42.140 1.00 95.38 418 ILE A CA 1
ATOM 3305 C C . ILE A 1 418 ? -18.953 1.878 42.103 1.00 95.38 418 ILE A C 1
ATOM 3307 O O . ILE A 1 418 ? -19.596 1.671 43.129 1.00 95.38 418 ILE A O 1
ATOM 3311 N N . GLN A 1 419 ? -19.547 2.109 40.930 1.00 92.88 419 GLN A N 1
ATOM 3312 C CA . GLN A 1 419 ? -21.004 2.163 40.761 1.00 92.88 419 GLN A CA 1
ATOM 3313 C C . GLN A 1 419 ? -21.677 0.809 41.035 1.00 92.88 419 GLN A C 1
ATOM 3315 O O . GLN A 1 419 ? -22.756 0.767 41.631 1.00 92.88 419 GLN A O 1
ATOM 3320 N N . ASP A 1 420 ? -21.037 -0.289 40.637 1.00 92.44 420 ASP A N 1
ATOM 3321 C CA . ASP A 1 420 ? -21.542 -1.650 40.818 1.00 92.44 420 ASP A CA 1
ATOM 3322 C C . ASP A 1 420 ? -21.232 -2.254 42.187 1.00 92.44 420 ASP A C 1
ATOM 3324 O O . ASP A 1 420 ? -21.884 -3.219 42.586 1.00 92.44 420 ASP A O 1
ATOM 3328 N N . ALA A 1 421 ? -20.326 -1.652 42.963 1.00 94.25 421 ALA A N 1
ATOM 3329 C CA . ALA A 1 421 ? -19.990 -2.083 44.321 1.00 94.25 421 ALA A CA 1
ATOM 3330 C C . ALA A 1 421 ? -21.231 -2.218 45.230 1.00 94.25 421 ALA A C 1
ATOM 3332 O O . ALA A 1 421 ? -21.292 -3.093 46.099 1.00 94.25 421 ALA A O 1
ATOM 3333 N N . ARG A 1 422 ? -22.276 -1.415 44.980 1.00 93.12 422 ARG A N 1
ATOM 3334 C CA . ARG A 1 422 ? -23.551 -1.491 45.711 1.00 93.12 422 ARG A CA 1
ATOM 3335 C C . ARG A 1 422 ? -24.256 -2.842 45.562 1.00 93.12 422 ARG A C 1
ATOM 3337 O O . ARG A 1 422 ? -24.949 -3.256 46.487 1.00 93.12 422 ARG A O 1
ATOM 3344 N N . ASN A 1 423 ? -24.071 -3.533 44.434 1.00 90.38 423 ASN A N 1
ATOM 3345 C CA . ASN A 1 423 ? -24.721 -4.816 44.147 1.00 90.38 423 ASN A CA 1
ATOM 3346 C C . ASN A 1 423 ? -24.203 -5.924 45.080 1.00 90.38 423 ASN A C 1
ATOM 3348 O O . ASN A 1 423 ? -24.908 -6.893 45.341 1.00 90.38 423 ASN A O 1
ATOM 3352 N N . ILE A 1 424 ? -23.002 -5.743 45.638 1.00 95.00 424 ILE A N 1
ATOM 3353 C CA . ILE A 1 424 ? -22.381 -6.637 46.626 1.00 95.00 424 ILE A CA 1
ATOM 3354 C C . ILE A 1 424 ? -22.351 -6.029 48.039 1.00 95.00 424 ILE A C 1
ATOM 3356 O O . ILE A 1 424 ? -21.599 -6.477 48.902 1.00 95.00 424 ILE A O 1
ATOM 3360 N N . GLY A 1 425 ? -23.164 -4.997 48.292 1.00 95.69 425 GLY A N 1
ATOM 3361 C CA . GLY A 1 425 ? -23.315 -4.381 49.614 1.00 95.69 425 GLY A CA 1
ATOM 3362 C C . GLY A 1 425 ? -22.219 -3.383 50.006 1.00 95.69 425 GLY A C 1
ATOM 3363 O O . GLY A 1 425 ? -22.129 -3.016 51.177 1.00 95.69 425 GLY A O 1
ATOM 3364 N N . VAL A 1 426 ? -21.393 -2.922 49.060 1.00 96.69 426 VAL A N 1
ATOM 3365 C CA . VAL A 1 426 ? -20.374 -1.890 49.303 1.00 96.69 426 VAL A CA 1
ATOM 3366 C C . VAL A 1 426 ? -20.886 -0.535 48.817 1.00 96.69 426 VAL A C 1
ATOM 3368 O O . VAL A 1 426 ? -21.085 -0.314 47.626 1.00 96.69 426 VAL A O 1
ATOM 3371 N N . HIS A 1 427 ? -21.077 0.402 49.744 1.00 94.50 427 HIS A N 1
ATOM 3372 C CA . HIS A 1 427 ? -21.454 1.777 49.421 1.00 94.50 427 HIS A CA 1
ATOM 3373 C C . HIS A 1 427 ? -20.202 2.647 49.283 1.00 94.50 427 HIS A C 1
ATOM 3375 O O . HIS A 1 427 ? -19.458 2.824 50.247 1.00 94.50 427 HIS A O 1
ATOM 3381 N N . ALA A 1 428 ? -19.983 3.196 48.091 1.00 94.25 428 ALA A N 1
ATOM 3382 C CA . ALA A 1 428 ? -18.900 4.124 47.795 1.00 94.25 428 ALA A CA 1
ATOM 3383 C C . ALA A 1 428 ? -19.447 5.320 47.005 1.00 94.25 428 ALA A C 1
ATOM 3385 O O . ALA A 1 428 ? -20.277 5.152 46.112 1.00 94.25 428 ALA A O 1
ATOM 3386 N N . GLU A 1 429 ? -18.982 6.523 47.336 1.00 89.75 429 GLU A N 1
ATOM 3387 C CA . GLU A 1 429 ? -19.351 7.761 46.645 1.00 89.75 429 GLU A CA 1
ATOM 3388 C C . GLU A 1 429 ? -18.183 8.239 45.774 1.00 89.75 429 GLU A C 1
ATOM 3390 O O . GLU A 1 429 ? -17.031 8.274 46.214 1.00 89.75 429 GLU A O 1
ATOM 3395 N N . LEU A 1 430 ? -18.479 8.593 44.520 1.00 92.44 430 LEU A N 1
ATOM 3396 C CA . LEU A 1 430 ? -17.519 9.189 43.593 1.00 92.44 430 LEU A CA 1
ATOM 3397 C C . LEU A 1 430 ? -17.635 10.716 43.672 1.00 92.44 430 LEU A C 1
ATOM 3399 O O . LEU A 1 430 ? -18.616 11.280 43.196 1.00 92.44 430 LEU A O 1
ATOM 3403 N N . ASN A 1 431 ? -16.631 11.370 44.261 1.00 90.62 431 ASN A N 1
ATOM 3404 C CA . ASN A 1 431 ? -16.650 12.821 44.481 1.00 90.62 431 ASN A CA 1
ATOM 3405 C C . ASN A 1 431 ? -16.264 13.628 43.233 1.00 90.62 431 ASN A C 1
ATOM 3407 O O . ASN A 1 431 ? -16.944 14.585 42.881 1.00 90.62 431 ASN A O 1
ATOM 3411 N N . GLU A 1 432 ? -15.156 13.266 42.581 1.00 92.44 432 GLU A N 1
ATOM 3412 C CA . GLU A 1 432 ? -14.592 14.012 41.452 1.00 92.44 432 GLU A CA 1
ATOM 3413 C C . GLU A 1 432 ? -13.836 13.070 40.506 1.00 92.44 432 GLU A C 1
ATOM 3415 O O . GLU A 1 432 ? -13.197 12.110 40.949 1.00 92.44 432 GLU A O 1
ATOM 3420 N N . VAL A 1 433 ? -13.885 13.368 39.204 1.00 95.12 433 VAL A N 1
ATOM 3421 C CA . VAL A 1 433 ? -13.055 12.729 38.176 1.00 95.12 433 VAL A CA 1
ATOM 3422 C C . VAL A 1 433 ? -12.194 13.795 37.503 1.00 95.12 433 VAL A C 1
ATOM 3424 O O . VAL A 1 433 ? -12.700 14.668 36.804 1.00 95.12 433 VAL A O 1
ATOM 3427 N N . ASP A 1 434 ? -10.879 13.698 37.687 1.00 96.06 434 ASP A N 1
ATOM 3428 C CA . ASP A 1 434 ? -9.911 14.624 37.093 1.00 96.06 434 ASP A CA 1
ATOM 3429 C C . ASP A 1 434 ? -9.604 14.229 35.637 1.00 96.06 434 ASP A C 1
ATOM 3431 O O . ASP A 1 434 ? -8.656 13.491 35.341 1.00 96.06 434 ASP A O 1
ATOM 3435 N N . PHE A 1 435 ? -10.445 14.707 34.715 1.00 96.88 435 PHE A N 1
ATOM 3436 C CA . PHE A 1 435 ? -10.294 14.465 33.277 1.00 96.88 435 PHE A CA 1
ATOM 3437 C C . PHE A 1 435 ? -8.944 14.960 32.741 1.00 96.88 435 PHE A C 1
ATOM 3439 O O . PHE A 1 435 ? -8.283 14.254 31.975 1.00 96.88 435 PHE A O 1
ATOM 3446 N N . ASN A 1 436 ? -8.483 16.125 33.201 1.00 96.50 436 ASN A N 1
ATOM 3447 C CA . ASN A 1 436 ? -7.219 16.715 32.762 1.00 96.50 436 ASN A CA 1
ATOM 3448 C C . ASN A 1 436 ? -6.029 15.830 33.141 1.00 96.50 436 ASN A C 1
ATOM 3450 O O . ASN A 1 436 ? -5.115 15.624 32.336 1.00 96.50 436 ASN A O 1
ATOM 3454 N N . ARG A 1 437 ? -6.038 15.243 34.342 1.00 96.75 437 ARG A N 1
ATOM 3455 C CA . ARG A 1 437 ? -5.021 14.275 34.767 1.00 96.75 437 ARG A CA 1
ATOM 3456 C C . ARG A 1 437 ? -5.088 12.964 33.988 1.00 96.75 437 ARG A C 1
ATOM 3458 O O . ARG A 1 437 ? -4.038 12.387 33.704 1.00 96.75 437 ARG A O 1
ATOM 3465 N N . ILE A 1 438 ? -6.281 12.487 33.630 1.00 97.38 438 ILE A N 1
ATOM 3466 C CA . ILE A 1 438 ? -6.444 11.294 32.782 1.00 97.38 438 ILE A CA 1
ATOM 3467 C C . ILE A 1 438 ? -5.813 11.539 31.403 1.00 97.38 438 ILE A C 1
ATOM 3469 O O . ILE A 1 438 ? -4.962 10.755 30.973 1.00 97.38 438 ILE A O 1
ATOM 3473 N N . MET A 1 439 ? -6.166 12.650 30.752 1.00 97.31 439 MET A N 1
ATOM 3474 C CA . MET A 1 439 ? -5.653 13.012 29.427 1.00 97.31 439 MET A CA 1
ATOM 3475 C C . MET A 1 439 ? -4.143 13.263 29.452 1.00 97.31 439 MET A C 1
ATOM 3477 O O . MET A 1 439 ? -3.406 12.680 28.661 1.00 97.31 439 MET A O 1
ATOM 3481 N N . SER A 1 440 ? -3.641 14.050 30.408 1.00 97.19 440 SER A N 1
ATOM 3482 C CA . SER A 1 440 ? -2.199 14.330 30.528 1.00 97.19 440 SER A CA 1
ATOM 3483 C C . SER A 1 440 ? -1.366 13.080 30.829 1.00 97.19 440 SER A C 1
ATOM 3485 O O . SER A 1 440 ? -0.279 12.921 30.269 1.00 97.19 440 SER A O 1
ATOM 3487 N N . ARG A 1 441 ? -1.874 12.143 31.643 1.00 97.44 441 ARG A N 1
ATOM 3488 C CA . ARG A 1 441 ? -1.236 10.832 31.849 1.00 97.44 441 ARG A CA 1
ATOM 3489 C C . ARG A 1 441 ? -1.171 10.037 30.545 1.00 97.44 441 ARG A C 1
ATOM 3491 O O . ARG A 1 441 ? -0.140 9.426 30.273 1.00 97.44 441 ARG A O 1
ATOM 3498 N N . MET A 1 442 ? -2.251 10.020 29.764 1.00 97.25 442 MET A N 1
ATOM 3499 C CA . MET A 1 442 ? -2.288 9.347 28.464 1.00 97.25 442 MET A CA 1
ATOM 3500 C C . MET A 1 442 ? -1.260 9.958 27.499 1.00 97.25 442 MET A C 1
ATOM 3502 O O . MET A 1 442 ? -0.404 9.226 27.001 1.00 97.25 442 MET A O 1
ATOM 3506 N N . HIS A 1 443 ? -1.265 11.285 27.328 1.00 96.69 443 HIS A N 1
ATOM 3507 C CA . HIS A 1 443 ? -0.313 11.991 26.465 1.00 96.69 443 HIS A CA 1
ATOM 3508 C C . HIS A 1 443 ? 1.135 11.729 26.871 1.00 96.69 443 HIS A C 1
ATOM 3510 O O . HIS A 1 443 ? 1.942 11.350 26.032 1.00 96.69 443 HIS A O 1
ATOM 3516 N N . SER A 1 444 ? 1.455 11.818 28.167 1.00 97.06 444 SER A N 1
ATOM 3517 C CA . SER A 1 444 ? 2.814 11.574 28.662 1.00 97.06 444 SER A CA 1
ATOM 3518 C C . SER A 1 444 ? 3.334 10.172 28.320 1.00 97.06 444 SER A C 1
ATOM 3520 O O . SER A 1 444 ? 4.508 10.021 27.977 1.00 97.06 444 SER A O 1
ATOM 3522 N N . VAL A 1 445 ? 2.478 9.146 28.385 1.00 96.38 445 VAL A N 1
ATOM 3523 C CA . VAL A 1 445 ? 2.852 7.770 28.017 1.00 96.38 445 VAL A CA 1
ATOM 3524 C C . VAL A 1 445 ? 3.076 7.643 26.510 1.00 96.38 445 VAL A C 1
ATOM 3526 O O . VAL A 1 445 ? 4.084 7.063 26.099 1.00 96.38 445 VAL A O 1
ATOM 3529 N N . VAL A 1 446 ? 2.171 8.192 25.695 1.00 96.25 446 VAL A N 1
ATOM 3530 C CA . VAL A 1 446 ? 2.263 8.145 24.227 1.00 96.25 446 VAL A CA 1
ATOM 3531 C C . VAL A 1 446 ? 3.482 8.920 23.730 1.00 96.25 446 VAL A C 1
ATOM 3533 O O . VAL A 1 446 ? 4.274 8.375 22.964 1.00 96.25 446 VAL A O 1
ATOM 3536 N N . ASP A 1 447 ? 3.681 10.149 24.206 1.00 95.81 447 ASP A N 1
ATOM 3537 C CA . ASP A 1 447 ? 4.792 11.009 23.800 1.00 95.81 447 ASP A CA 1
ATOM 3538 C C . ASP A 1 447 ? 6.138 10.398 24.167 1.00 95.81 447 ASP A C 1
ATOM 3540 O O . ASP A 1 447 ? 7.024 10.336 23.321 1.00 95.81 447 ASP A O 1
ATOM 3544 N N . LYS A 1 448 ? 6.281 9.857 25.384 1.00 96.25 448 LYS A N 1
ATOM 3545 C CA . LYS A 1 448 ? 7.518 9.183 25.792 1.00 96.25 448 LYS A CA 1
ATOM 3546 C C . LYS A 1 448 ? 7.837 7.988 24.894 1.00 96.25 448 LYS A C 1
ATOM 3548 O O . LYS A 1 448 ? 8.975 7.827 24.463 1.00 96.25 448 LYS A O 1
ATOM 3553 N N . ALA A 1 449 ? 6.850 7.139 24.618 1.00 94.75 449 ALA A N 1
ATOM 3554 C CA . ALA A 1 449 ? 7.052 5.971 23.767 1.00 94.75 449 ALA A CA 1
ATOM 3555 C C . ALA A 1 449 ? 7.361 6.364 22.311 1.00 94.75 449 ALA A C 1
ATOM 3557 O O . ALA A 1 449 ? 8.223 5.746 21.687 1.00 94.75 449 ALA A O 1
ATOM 3558 N N . ARG A 1 450 ? 6.717 7.416 21.792 1.00 94.38 450 ARG A N 1
ATOM 3559 C CA . ARG A 1 450 ? 6.996 7.971 20.462 1.00 94.38 450 ARG A CA 1
ATOM 3560 C C . ARG A 1 450 ? 8.401 8.562 20.374 1.00 94.38 450 ARG A C 1
ATOM 3562 O O . ARG A 1 450 ? 9.119 8.197 19.453 1.00 94.38 450 ARG A O 1
ATOM 3569 N N . SER A 1 451 ? 8.808 9.407 21.323 1.00 94.25 451 SER A N 1
ATOM 3570 C CA . SER A 1 451 ? 10.155 9.997 21.354 1.00 94.25 451 SER A CA 1
ATOM 3571 C C . SER A 1 451 ? 11.244 8.932 21.409 1.00 94.25 451 SER A C 1
ATOM 3573 O O . SER A 1 451 ? 12.197 9.011 20.646 1.00 94.25 451 SER A O 1
ATOM 3575 N N . ASN A 1 452 ? 11.074 7.901 22.243 1.00 94.00 452 ASN A N 1
ATOM 3576 C CA . ASN A 1 452 ? 12.032 6.797 22.319 1.00 94.00 452 ASN A CA 1
ATOM 3577 C C . ASN A 1 452 ? 12.160 6.046 20.983 1.00 94.00 452 ASN A C 1
ATOM 3579 O O . ASN A 1 452 ? 13.251 5.618 20.615 1.00 94.00 452 ASN A O 1
ATOM 3583 N N . LEU A 1 453 ? 11.045 5.853 20.268 1.00 93.06 453 LEU A N 1
ATOM 3584 C CA . LEU A 1 453 ? 11.059 5.197 18.964 1.00 93.06 453 LEU A CA 1
ATOM 3585 C C . LEU A 1 453 ? 11.678 6.092 17.883 1.00 93.06 453 LEU A C 1
ATOM 3587 O O . LEU A 1 453 ? 12.443 5.600 17.062 1.00 93.06 453 LEU A O 1
ATOM 3591 N N . GLU A 1 454 ? 11.369 7.390 17.889 1.00 91.75 454 GLU A N 1
ATOM 3592 C CA . GLU A 1 454 ? 11.981 8.376 16.988 1.00 91.75 454 GLU A CA 1
ATOM 3593 C C . GLU A 1 454 ? 13.497 8.419 17.173 1.00 91.75 454 GLU A C 1
ATOM 3595 O O . GLU A 1 454 ? 14.224 8.234 16.203 1.00 91.75 454 GLU A O 1
ATOM 3600 N N . GLU A 1 455 ? 13.972 8.526 18.414 1.00 92.56 455 GLU A N 1
ATOM 3601 C CA . GLU A 1 455 ? 15.400 8.512 18.740 1.00 92.56 455 GLU A CA 1
ATOM 3602 C C . GLU A 1 455 ? 16.084 7.211 18.287 1.00 92.56 455 GLU A C 1
ATOM 3604 O O . GLU A 1 455 ? 17.187 7.242 17.742 1.00 92.56 455 GLU A O 1
ATOM 3609 N N . ALA A 1 456 ? 15.435 6.055 18.461 1.00 91.06 456 ALA A N 1
ATOM 3610 C CA . ALA A 1 456 ? 15.982 4.775 18.012 1.00 91.06 456 ALA A CA 1
ATOM 3611 C C . ALA A 1 456 ? 16.091 4.674 16.479 1.00 91.06 456 ALA A C 1
ATOM 3613 O O . ALA A 1 456 ? 17.050 4.091 15.972 1.00 91.06 456 ALA A O 1
ATOM 3614 N N . LEU A 1 457 ? 15.124 5.228 15.741 1.00 90.69 457 LEU A N 1
ATOM 3615 C CA . LEU A 1 457 ? 15.134 5.235 14.276 1.00 90.69 457 LEU A CA 1
ATOM 3616 C C . LEU A 1 457 ? 16.133 6.252 13.712 1.00 90.69 457 LEU A C 1
ATOM 3618 O O . LEU A 1 457 ? 16.827 5.941 12.750 1.00 90.69 457 LEU A O 1
ATOM 3622 N N . GLU A 1 458 ? 16.226 7.440 14.310 1.00 88.00 458 GLU A N 1
ATOM 3623 C CA . GLU A 1 458 ? 17.143 8.507 13.884 1.00 88.00 458 GLU A CA 1
ATOM 3624 C C . GLU A 1 458 ? 18.615 8.152 14.130 1.00 88.00 458 GLU A C 1
ATOM 3626 O O . GLU A 1 458 ? 19.477 8.529 13.340 1.00 88.00 458 GLU A O 1
ATOM 3631 N N . ASN A 1 459 ? 18.906 7.385 15.185 1.00 88.31 459 ASN A N 1
ATOM 3632 C CA . ASN A 1 459 ? 20.264 6.942 15.512 1.00 88.31 459 ASN A CA 1
ATOM 3633 C C . ASN A 1 459 ? 20.699 5.662 14.771 1.00 88.31 459 ASN A C 1
ATOM 3635 O O . ASN A 1 459 ? 21.778 5.132 15.043 1.00 88.31 459 ASN A O 1
ATOM 3639 N N . SER A 1 460 ? 19.881 5.126 13.862 1.00 87.38 460 SER A N 1
ATOM 3640 C CA . SER A 1 460 ? 20.233 3.929 13.097 1.00 87.38 460 SER A CA 1
ATOM 3641 C C . SER A 1 460 ? 21.114 4.267 11.891 1.00 87.38 460 SER A C 1
ATOM 3643 O O . SER A 1 460 ? 20.733 5.060 11.038 1.00 87.38 460 SER A O 1
ATOM 3645 N N . GLU A 1 461 ? 22.273 3.614 11.763 1.00 84.69 461 GLU A N 1
ATOM 3646 C CA . GLU A 1 461 ? 23.144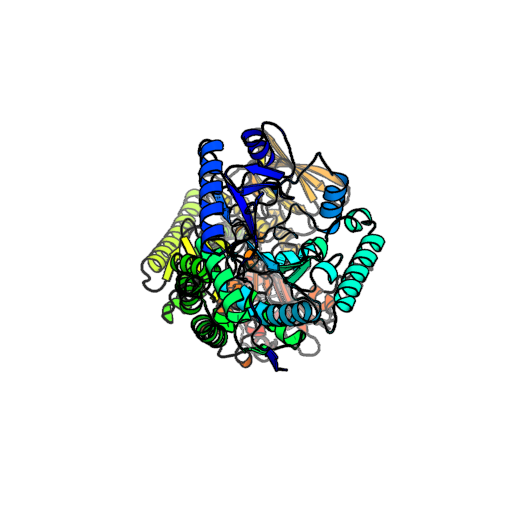 3.779 10.585 1.00 84.69 461 GLU A CA 1
ATOM 3647 C C . GLU A 1 461 ? 22.645 2.996 9.354 1.00 84.69 461 GLU A C 1
ATOM 3649 O O . GLU A 1 461 ? 22.868 3.408 8.216 1.00 84.69 461 GLU A O 1
ATOM 3654 N N . ALA A 1 462 ? 21.959 1.867 9.567 1.00 85.50 462 ALA A N 1
ATOM 3655 C CA . ALA A 1 462 ? 21.485 0.976 8.499 1.00 85.50 462 ALA A CA 1
ATOM 3656 C C . ALA A 1 462 ? 20.065 1.313 7.999 1.00 85.50 462 ALA A C 1
ATOM 3658 O O . ALA A 1 462 ? 19.651 0.852 6.930 1.00 85.50 462 ALA A O 1
ATOM 3659 N N . LEU A 1 463 ? 19.317 2.127 8.751 1.00 93.94 463 LEU A N 1
ATOM 3660 C CA . LEU A 1 463 ? 17.932 2.490 8.462 1.00 93.94 463 LEU A CA 1
ATOM 3661 C C . LEU A 1 463 ? 17.809 4.002 8.261 1.00 93.94 463 LEU A C 1
ATOM 3663 O O . LEU A 1 463 ? 18.049 4.796 9.160 1.00 93.94 463 LEU A O 1
ATOM 3667 N N . SER A 1 464 ? 17.368 4.408 7.073 1.00 95.12 464 SER A N 1
ATOM 3668 C CA . SER A 1 464 ? 16.997 5.789 6.769 1.00 95.12 464 SER A CA 1
ATOM 3669 C C . SER A 1 464 ? 15.514 6.007 7.051 1.00 95.12 464 SER A C 1
ATOM 3671 O O . SER A 1 464 ? 14.664 5.530 6.295 1.00 95.12 464 SER A O 1
ATOM 3673 N N . TYR A 1 465 ? 15.187 6.739 8.116 1.00 95.50 465 TYR A N 1
ATOM 3674 C CA . TYR A 1 465 ? 13.805 7.122 8.401 1.00 95.50 465 TYR A CA 1
ATOM 3675 C C . TYR A 1 465 ? 13.423 8.393 7.629 1.00 95.50 465 TYR A C 1
ATOM 3677 O O . TYR A 1 465 ? 14.063 9.436 7.745 1.00 95.50 465 TYR A O 1
ATOM 3685 N N . ILE A 1 466 ? 12.388 8.297 6.795 1.00 95.19 466 ILE A N 1
ATOM 3686 C CA . ILE A 1 466 ? 11.945 9.336 5.865 1.00 95.19 466 ILE A CA 1
ATOM 3687 C C . ILE A 1 466 ? 10.538 9.774 6.275 1.00 95.19 466 ILE A C 1
ATOM 3689 O O . ILE A 1 466 ? 9.540 9.158 5.901 1.00 95.19 466 ILE A O 1
ATOM 3693 N N . LYS A 1 467 ? 10.459 10.841 7.074 1.00 94.62 467 LYS A N 1
ATOM 3694 C CA . LYS A 1 467 ? 9.209 11.284 7.706 1.00 94.62 467 LYS A CA 1
ATOM 3695 C C . LYS A 1 467 ? 8.348 12.173 6.798 1.00 94.62 467 LYS A C 1
ATOM 3697 O O . LYS A 1 467 ? 8.089 13.337 7.099 1.00 94.62 467 LYS A O 1
ATOM 3702 N N . VAL A 1 468 ? 7.956 11.645 5.645 1.00 95.25 468 VAL A N 1
ATOM 3703 C CA . VAL A 1 468 ? 7.082 12.308 4.667 1.00 95.25 468 VAL A CA 1
ATOM 3704 C C . VAL A 1 468 ? 6.141 11.297 4.025 1.00 95.25 468 VAL A C 1
ATOM 3706 O O . VAL A 1 468 ? 6.346 10.085 4.085 1.00 95.25 468 VAL A O 1
ATOM 3709 N N . ARG A 1 469 ? 5.093 11.801 3.374 1.00 95.12 469 ARG A N 1
ATOM 3710 C CA . ARG A 1 469 ? 4.215 10.963 2.559 1.00 95.12 469 ARG A CA 1
ATOM 3711 C C . ARG A 1 469 ? 4.976 10.422 1.355 1.00 95.12 469 ARG A C 1
ATOM 3713 O O . ARG A 1 469 ? 5.679 11.179 0.686 1.00 95.12 469 ARG A O 1
ATOM 3720 N N . ALA A 1 470 ? 4.773 9.138 1.071 1.00 95.81 470 ALA A N 1
ATOM 3721 C CA . ALA A 1 470 ? 5.212 8.516 -0.164 1.00 95.81 470 ALA A CA 1
ATOM 3722 C C . ALA A 1 470 ? 4.038 8.104 -1.049 1.00 95.81 470 ALA A C 1
ATOM 3724 O O . ALA A 1 470 ? 2.979 7.717 -0.554 1.00 95.81 470 ALA A O 1
ATOM 3725 N N . GLU A 1 471 ? 4.268 8.156 -2.354 1.00 96.62 471 GLU A N 1
ATOM 3726 C CA . GLU A 1 471 ? 3.401 7.579 -3.376 1.00 96.62 471 GLU A CA 1
ATOM 3727 C C . GLU A 1 471 ? 4.242 6.820 -4.400 1.00 96.62 471 GLU A C 1
ATOM 3729 O O . GLU A 1 471 ? 5.374 7.212 -4.696 1.00 96.62 471 GLU A O 1
ATOM 3734 N N . PHE A 1 472 ? 3.694 5.751 -4.970 1.00 95.94 472 PHE A N 1
ATOM 3735 C CA . PHE A 1 472 ? 4.293 5.148 -6.149 1.00 95.94 472 PHE A CA 1
ATOM 3736 C C . PHE A 1 472 ? 4.176 6.111 -7.330 1.00 95.94 472 PHE A C 1
ATOM 3738 O O . PHE A 1 472 ? 3.135 6.726 -7.569 1.00 95.94 472 PHE A O 1
ATOM 3745 N N . ILE A 1 473 ? 5.261 6.234 -8.086 1.00 90.12 473 ILE A N 1
ATOM 3746 C CA . ILE A 1 473 ? 5.302 6.997 -9.345 1.00 90.12 473 ILE A CA 1
ATOM 3747 C C . ILE A 1 473 ? 5.692 6.120 -10.539 1.00 90.12 473 ILE A C 1
ATOM 3749 O O . ILE A 1 473 ? 5.724 6.593 -11.671 1.00 90.12 473 ILE A O 1
ATOM 3753 N N . GLY A 1 474 ? 5.958 4.839 -10.287 1.00 85.38 474 GLY A N 1
ATOM 3754 C CA . GLY A 1 474 ? 6.272 3.841 -11.292 1.00 85.38 474 GLY A CA 1
ATOM 3755 C C . GLY A 1 474 ? 6.649 2.510 -10.653 1.00 85.38 474 GLY A C 1
ATOM 3756 O O . GLY A 1 474 ? 6.527 2.313 -9.440 1.00 85.38 474 GLY A O 1
ATOM 3757 N N . ASP A 1 475 ? 7.148 1.609 -11.489 1.00 90.25 475 ASP A N 1
ATOM 3758 C CA . ASP A 1 475 ? 7.548 0.260 -11.106 1.00 90.25 475 ASP A CA 1
ATOM 3759 C C . ASP A 1 475 ? 8.664 0.271 -10.055 1.00 90.25 475 ASP A C 1
ATOM 3761 O O . ASP A 1 475 ? 9.817 0.566 -10.364 1.00 90.25 475 ASP A O 1
ATOM 3765 N N . TYR A 1 476 ? 8.340 -0.123 -8.821 1.00 94.50 476 TYR A N 1
ATOM 3766 C CA . TYR A 1 476 ? 9.277 -0.135 -7.693 1.00 94.50 476 TYR A CA 1
ATOM 3767 C C . TYR A 1 476 ? 9.877 1.243 -7.358 1.00 94.50 476 TYR A C 1
ATOM 3769 O O . TYR A 1 476 ? 10.979 1.322 -6.804 1.00 94.50 476 TYR A O 1
ATOM 3777 N N . VAL A 1 477 ? 9.179 2.332 -7.688 1.00 93.50 477 VAL A N 1
ATOM 3778 C CA . VAL A 1 477 ? 9.648 3.699 -7.434 1.00 93.50 477 VAL A CA 1
ATOM 3779 C C . VAL A 1 477 ? 8.651 4.449 -6.572 1.00 93.50 477 VAL A C 1
ATOM 3781 O O . VAL A 1 477 ? 7.489 4.594 -6.955 1.00 93.50 477 VAL A O 1
ATOM 3784 N N . LEU A 1 478 ? 9.131 4.987 -5.450 1.00 95.75 478 LEU A N 1
ATOM 3785 C CA . LEU A 1 478 ? 8.376 5.912 -4.615 1.00 95.75 478 LEU A CA 1
ATOM 3786 C C . LEU A 1 478 ? 8.928 7.329 -4.740 1.00 95.75 478 LEU A C 1
ATOM 3788 O O . LEU A 1 478 ? 10.139 7.549 -4.669 1.00 95.75 478 LEU A O 1
ATOM 3792 N N . LYS A 1 479 ? 8.022 8.297 -4.819 1.00 93.69 479 LYS A N 1
ATOM 3793 C CA . LYS A 1 479 ? 8.316 9.689 -4.493 1.00 93.69 479 LYS A CA 1
ATOM 3794 C C . LYS A 1 479 ? 8.012 9.907 -3.018 1.00 93.69 479 LYS A C 1
ATOM 3796 O O . LYS A 1 479 ? 6.877 9.698 -2.606 1.00 93.69 479 LYS A O 1
ATOM 3801 N N . ALA A 1 480 ? 9.006 10.317 -2.237 1.00 94.25 480 ALA A N 1
ATOM 3802 C CA . ALA A 1 480 ? 8.907 10.595 -0.808 1.00 94.25 480 ALA A CA 1
ATOM 3803 C C . ALA A 1 480 ? 9.353 12.042 -0.544 1.00 94.25 480 ALA A C 1
ATOM 3805 O O . ALA A 1 480 ? 10.537 12.323 -0.346 1.00 94.25 480 ALA A O 1
ATOM 3806 N N . GLY A 1 481 ? 8.401 12.979 -0.581 1.00 88.12 481 GLY A N 1
ATOM 3807 C CA . GLY A 1 481 ? 8.710 14.413 -0.604 1.00 88.12 481 GLY A CA 1
ATOM 3808 C C . GLY A 1 481 ? 9.505 14.786 -1.861 1.00 88.12 481 GLY A C 1
ATOM 3809 O O . GLY A 1 481 ? 9.063 14.504 -2.976 1.00 88.12 481 GLY A O 1
ATOM 3810 N N . ASP A 1 482 ? 10.686 15.377 -1.673 1.00 85.56 482 ASP A N 1
ATOM 3811 C CA . ASP A 1 482 ? 11.609 15.735 -2.763 1.00 85.56 482 ASP A CA 1
ATOM 3812 C C . ASP A 1 482 ? 12.534 14.580 -3.181 1.00 85.56 482 ASP A C 1
ATOM 3814 O O . ASP A 1 482 ? 13.282 14.692 -4.152 1.00 85.56 482 ASP A O 1
ATOM 3818 N N . ARG A 1 483 ? 12.497 13.454 -2.459 1.00 90.06 483 ARG A N 1
ATOM 3819 C CA . ARG A 1 483 ? 13.344 12.287 -2.721 1.00 90.06 483 ARG A CA 1
ATOM 3820 C C . ARG A 1 483 ? 12.620 11.312 -3.637 1.00 90.06 483 ARG A C 1
ATOM 3822 O O . ARG A 1 483 ? 11.432 11.047 -3.457 1.00 90.06 483 ARG A O 1
ATOM 3829 N N . THR A 1 484 ? 13.354 10.724 -4.574 1.00 92.06 484 THR A N 1
ATOM 3830 C CA . THR A 1 484 ? 12.883 9.570 -5.347 1.00 92.06 484 THR A CA 1
ATOM 3831 C C . THR A 1 484 ? 13.692 8.359 -4.924 1.00 92.06 484 THR A C 1
ATOM 3833 O O . THR A 1 484 ? 14.916 8.356 -5.051 1.00 92.06 484 THR A O 1
ATOM 3836 N N . ILE A 1 485 ? 13.014 7.348 -4.390 1.00 95.38 485 ILE A N 1
ATOM 3837 C CA . ILE A 1 485 ? 13.641 6.158 -3.815 1.00 95.38 485 ILE A CA 1
ATOM 3838 C C . ILE A 1 485 ? 13.156 4.899 -4.535 1.00 95.38 485 ILE A C 1
ATOM 3840 O O . ILE A 1 485 ? 12.015 4.836 -5.001 1.00 95.38 485 ILE A O 1
ATOM 3844 N N . THR A 1 486 ? 14.007 3.879 -4.625 1.00 95.31 486 THR A N 1
ATOM 3845 C CA . THR A 1 486 ? 13.657 2.618 -5.296 1.00 95.31 486 THR A CA 1
ATOM 3846 C C . THR A 1 486 ? 14.229 1.389 -4.606 1.00 95.31 486 THR A C 1
ATOM 3848 O O . THR A 1 486 ? 15.312 1.422 -4.021 1.00 95.31 486 THR A O 1
ATOM 3851 N N . SER A 1 487 ? 13.479 0.290 -4.684 1.00 96.62 487 SER A N 1
ATOM 3852 C CA . SER A 1 487 ? 13.931 -1.036 -4.278 1.00 96.62 487 SER A CA 1
ATOM 3853 C C . SER A 1 487 ? 13.080 -2.124 -4.919 1.00 96.62 487 SER A C 1
ATOM 3855 O O . SER A 1 487 ? 11.861 -2.009 -4.989 1.00 96.62 487 SER A O 1
ATOM 3857 N N . LYS A 1 488 ? 13.702 -3.233 -5.329 1.00 95.44 488 LYS A N 1
ATOM 3858 C CA . LYS A 1 488 ? 12.968 -4.419 -5.801 1.00 95.44 488 LYS A CA 1
ATOM 3859 C C . LYS A 1 488 ? 12.243 -5.166 -4.677 1.00 95.44 488 LYS A C 1
ATOM 3861 O O . LYS A 1 488 ? 11.391 -5.997 -4.982 1.00 95.44 488 LYS A O 1
ATOM 3866 N N . LYS A 1 489 ? 12.571 -4.885 -3.411 1.00 98.12 489 LYS A N 1
ATOM 3867 C CA . LYS A 1 489 ? 11.892 -5.433 -2.236 1.00 98.12 489 LYS A CA 1
ATOM 3868 C C . LYS A 1 489 ? 11.169 -4.313 -1.500 1.00 98.12 489 LYS A C 1
ATOM 3870 O O . LYS A 1 489 ? 11.784 -3.317 -1.119 1.00 98.12 489 LYS A O 1
ATOM 3875 N N . MET A 1 490 ? 9.867 -4.470 -1.290 1.00 98.69 490 MET A N 1
ATOM 3876 C CA . MET A 1 490 ? 9.061 -3.487 -0.572 1.00 98.69 490 MET A CA 1
ATOM 3877 C C . MET A 1 490 ? 8.058 -4.141 0.369 1.00 98.69 490 MET A C 1
ATOM 3879 O O . MET A 1 490 ? 7.561 -5.230 0.094 1.00 98.69 490 MET A O 1
ATOM 3883 N N . VAL A 1 491 ? 7.723 -3.450 1.457 1.00 98.88 491 VAL A N 1
ATOM 3884 C CA . VAL A 1 491 ? 6.663 -3.857 2.386 1.00 98.88 491 VAL A CA 1
ATOM 3885 C C . VAL A 1 491 ? 5.702 -2.697 2.594 1.00 98.88 491 VAL A C 1
ATOM 3887 O O . VAL A 1 491 ? 6.081 -1.642 3.104 1.00 98.88 491 VAL A O 1
ATOM 3890 N N . ILE A 1 492 ? 4.443 -2.900 2.218 1.00 98.81 492 ILE A N 1
ATOM 3891 C CA . ILE A 1 492 ? 3.363 -1.941 2.412 1.00 98.81 492 ILE A CA 1
ATOM 3892 C C . ILE A 1 492 ? 2.681 -2.227 3.755 1.00 98.81 492 ILE A C 1
ATOM 3894 O O . ILE A 1 492 ? 1.925 -3.183 3.905 1.00 98.81 492 ILE A O 1
ATOM 3898 N N . ALA A 1 493 ? 2.933 -1.367 4.737 1.00 98.31 493 ALA A N 1
ATOM 3899 C CA . ALA A 1 493 ? 2.362 -1.407 6.084 1.00 98.31 493 ALA A CA 1
ATOM 3900 C C . ALA A 1 493 ? 1.638 -0.085 6.417 1.00 98.31 493 ALA A C 1
ATOM 3902 O O . ALA A 1 493 ? 1.676 0.404 7.549 1.00 98.31 493 ALA A O 1
ATOM 3903 N N . THR A 1 494 ? 0.962 0.506 5.423 1.00 97.38 494 THR A N 1
ATOM 3904 C CA . THR A 1 494 ? 0.326 1.837 5.503 1.00 97.38 494 THR A CA 1
ATOM 3905 C C . THR A 1 494 ? -0.844 1.935 6.473 1.00 97.38 494 THR A C 1
ATOM 3907 O O . THR A 1 494 ? -1.347 3.030 6.729 1.00 97.38 494 THR A O 1
ATOM 3910 N N . GLY A 1 495 ? -1.320 0.804 6.984 1.00 96.25 495 GLY A N 1
ATOM 3911 C CA . GLY A 1 495 ? -2.479 0.731 7.855 1.00 96.25 495 GLY A CA 1
ATOM 3912 C C . GLY A 1 495 ? -3.769 1.269 7.215 1.00 96.25 495 GLY A C 1
ATOM 3913 O O . GLY A 1 495 ? -3.934 1.240 5.995 1.00 96.25 495 GLY A O 1
ATOM 3914 N N . ALA A 1 496 ? -4.670 1.781 8.056 1.00 95.88 496 ALA A N 1
ATOM 3915 C CA . ALA A 1 496 ? -5.973 2.321 7.668 1.00 95.88 496 ALA A CA 1
ATOM 3916 C C . ALA A 1 496 ? -6.317 3.600 8.449 1.00 95.88 496 ALA A C 1
ATOM 3918 O O . ALA A 1 496 ? -5.719 3.897 9.491 1.00 95.88 496 ALA A O 1
ATOM 3919 N N . ARG A 1 497 ? -7.318 4.344 7.971 1.00 94.44 497 ARG A N 1
ATOM 3920 C CA . ARG A 1 497 ? -7.838 5.565 8.612 1.00 94.44 497 ARG A CA 1
ATOM 3921 C C . ARG A 1 497 ? -9.349 5.501 8.817 1.00 94.44 497 ARG A C 1
ATOM 3923 O O . ARG A 1 497 ? -10.002 4.605 8.290 1.00 94.44 497 ARG A O 1
ATOM 3930 N N . THR A 1 498 ? -9.906 6.432 9.591 1.00 94.81 498 THR A N 1
ATOM 3931 C CA . THR A 1 498 ? -11.357 6.512 9.829 1.00 94.81 498 THR A CA 1
ATOM 3932 C C . THR A 1 498 ? -12.112 6.673 8.513 1.00 94.81 498 THR A C 1
ATOM 3934 O O . THR A 1 498 ? -11.773 7.527 7.693 1.00 94.81 498 THR A O 1
ATOM 3937 N N . LEU A 1 499 ? -13.127 5.831 8.307 1.00 95.50 499 LEU A N 1
ATOM 3938 C CA . LEU A 1 499 ? -14.057 5.965 7.193 1.00 95.50 499 LEU A CA 1
ATOM 3939 C C . LEU A 1 499 ? -14.964 7.162 7.459 1.00 95.50 499 LEU A C 1
ATOM 3941 O O . LEU A 1 499 ? -15.691 7.180 8.455 1.00 95.50 499 LEU A O 1
ATOM 3945 N N . VAL A 1 500 ? -14.951 8.122 6.538 1.00 95.19 500 VAL A N 1
ATOM 3946 C CA . VAL A 1 500 ? -15.817 9.295 6.604 1.00 95.19 500 VAL A CA 1
ATOM 3947 C C . VAL A 1 500 ? -16.963 9.141 5.602 1.00 95.19 500 VAL A C 1
ATOM 3949 O O . VAL A 1 500 ? -16.746 9.328 4.406 1.00 95.19 500 VAL A O 1
ATOM 3952 N N . PRO A 1 501 ? -18.175 8.756 6.048 1.00 92.81 501 PRO A N 1
ATOM 3953 C CA . PRO A 1 501 ? -19.300 8.539 5.150 1.00 92.81 501 PRO A CA 1
ATOM 3954 C C . PRO A 1 501 ? -19.801 9.863 4.563 1.00 92.81 501 PRO A C 1
ATOM 3956 O O . PRO A 1 501 ? -19.741 10.909 5.211 1.00 92.81 501 PRO A O 1
ATOM 3959 N N . ALA A 1 502 ? -20.351 9.802 3.350 1.00 94.25 502 ALA A N 1
ATOM 3960 C CA . ALA A 1 502 ? -20.965 10.941 2.672 1.00 94.25 502 ALA A CA 1
ATOM 3961 C C . ALA A 1 502 ? -22.342 11.276 3.282 1.00 94.25 502 ALA A C 1
ATOM 3963 O O . ALA A 1 502 ? -23.387 10.974 2.708 1.00 94.25 502 ALA A O 1
ATOM 3964 N N . ILE A 1 503 ? -22.337 11.863 4.479 1.00 96.88 503 ILE A N 1
ATOM 3965 C CA . ILE A 1 503 ? -23.527 12.336 5.194 1.00 96.88 503 ILE A CA 1
ATOM 3966 C C . ILE A 1 503 ? -23.636 13.847 4.990 1.00 96.88 503 ILE A C 1
ATOM 3968 O O . ILE A 1 503 ? -22.686 14.580 5.263 1.00 96.88 503 ILE A O 1
ATOM 3972 N N . ALA A 1 504 ? -24.796 14.325 4.538 1.00 97.75 504 ALA A N 1
ATOM 3973 C CA . ALA A 1 504 ? -25.000 15.747 4.272 1.00 97.75 504 ALA A CA 1
ATOM 3974 C C . ALA A 1 504 ? -24.770 16.594 5.538 1.00 97.75 504 ALA A C 1
ATOM 3976 O O . ALA A 1 504 ? -25.387 16.330 6.569 1.00 97.75 504 ALA A O 1
ATOM 3977 N N . GLY A 1 505 ? -23.903 17.609 5.459 1.00 97.19 505 GLY A N 1
ATOM 3978 C CA . GLY A 1 505 ? -23.633 18.548 6.553 1.00 97.19 505 GLY A CA 1
ATOM 3979 C C . GLY A 1 505 ? -22.660 18.058 7.639 1.00 97.19 505 GLY A C 1
ATOM 3980 O O . GLY A 1 505 ? -22.362 18.809 8.570 1.00 97.19 505 GLY A O 1
ATOM 3981 N N . LEU A 1 506 ? -22.160 16.814 7.563 1.00 97.06 506 LEU A N 1
ATOM 3982 C CA . LEU A 1 506 ? -21.274 16.237 8.587 1.00 97.06 506 LEU A CA 1
ATOM 3983 C C . LEU A 1 506 ? -19.928 16.978 8.670 1.00 97.06 506 LEU A C 1
ATOM 3985 O O . LEU A 1 506 ? -19.444 17.270 9.765 1.00 97.06 506 LEU A O 1
ATOM 3989 N N . GLN A 1 507 ? -19.333 17.299 7.525 1.00 96.12 507 GLN A N 1
ATOM 3990 C CA . GLN A 1 507 ? -18.045 17.983 7.418 1.00 96.12 507 GLN A CA 1
ATOM 3991 C C . GLN A 1 507 ? -18.156 19.421 7.921 1.00 96.12 507 GLN A C 1
ATOM 3993 O O . GLN A 1 507 ? -17.314 19.871 8.694 1.00 96.12 507 GLN A O 1
ATOM 3998 N N . GLU A 1 508 ? -19.222 20.118 7.534 1.00 95.75 508 GLU A N 1
ATOM 3999 C CA . GLU A 1 508 ? -19.506 21.498 7.923 1.00 95.75 508 GLU A CA 1
ATOM 4000 C C . GLU A 1 508 ? -19.806 21.619 9.423 1.00 95.75 508 GLU A C 1
ATOM 4002 O O . GLU A 1 508 ? -19.415 22.595 10.070 1.00 95.75 508 GLU A O 1
ATOM 4007 N N . ALA A 1 509 ? -20.483 20.622 9.999 1.00 95.88 509 ALA A N 1
ATOM 4008 C CA . ALA A 1 509 ? -20.736 20.561 11.435 1.00 95.88 509 ALA A CA 1
ATOM 4009 C C . ALA A 1 509 ? -19.474 20.228 12.249 1.00 95.88 509 ALA A C 1
ATOM 4011 O O . ALA A 1 509 ? -19.354 20.667 13.400 1.00 95.88 509 ALA A O 1
ATOM 4012 N N . GLY A 1 510 ? -18.536 19.494 11.645 1.00 95.75 510 GLY A N 1
ATOM 4013 C CA . GLY A 1 510 ? -17.336 18.966 12.281 1.00 95.75 510 GLY A CA 1
ATOM 4014 C C . GLY A 1 510 ? -17.634 17.769 13.186 1.00 95.75 510 GLY A C 1
ATOM 4015 O O . GLY A 1 510 ? -18.704 17.653 13.789 1.00 95.75 510 GLY A O 1
ATOM 4016 N N . PHE A 1 511 ? -16.656 16.885 13.334 1.00 97.19 511 PHE A N 1
ATOM 4017 C CA . PHE A 1 511 ? -16.756 15.679 14.152 1.00 97.19 511 PHE A CA 1
ATOM 4018 C C . PHE A 1 511 ? -15.407 15.341 14.788 1.00 97.19 511 PHE A C 1
ATOM 4020 O O . PHE A 1 511 ? -14.349 15.730 14.293 1.00 97.19 511 PHE A O 1
ATOM 4027 N N . LEU A 1 512 ? -15.473 14.595 15.882 1.00 97.69 512 LEU A N 1
ATOM 4028 C CA . LEU A 1 512 ? -14.351 13.905 16.483 1.00 97.69 512 LEU A CA 1
ATOM 4029 C C . LEU A 1 512 ? -14.120 12.576 15.760 1.00 97.69 512 LEU A C 1
ATOM 4031 O O . LEU A 1 512 ? -15.068 11.883 15.382 1.00 97.69 512 LEU A O 1
ATOM 4035 N N . ASP A 1 513 ? -12.862 12.194 15.609 1.00 95.50 513 ASP A N 1
ATOM 4036 C CA . ASP A 1 513 ? -12.431 10.868 15.182 1.00 95.50 513 ASP A CA 1
ATOM 4037 C C . ASP A 1 513 ? -11.435 10.296 16.202 1.00 95.50 513 ASP A C 1
ATOM 4039 O O . ASP A 1 513 ? -11.189 10.883 17.258 1.00 95.50 513 ASP A O 1
ATOM 4043 N N . ASN A 1 514 ? -10.848 9.138 15.901 1.00 89.69 514 ASN A N 1
ATOM 4044 C CA . ASN A 1 514 ? -9.878 8.478 16.778 1.00 89.69 514 ASN A CA 1
ATOM 4045 C C . ASN A 1 514 ? -8.588 9.288 17.028 1.00 89.69 514 ASN A C 1
ATOM 4047 O O . ASN A 1 514 ? -7.806 8.903 17.895 1.00 89.69 514 ASN A O 1
ATOM 4051 N N . VAL A 1 515 ? -8.343 10.358 16.268 1.00 92.31 515 VAL A N 1
ATOM 4052 C CA . VAL A 1 515 ? -7.213 11.275 16.448 1.00 92.31 515 VAL A CA 1
ATOM 4053 C C . VAL A 1 515 ? -7.660 12.478 17.277 1.00 92.31 515 VAL A C 1
ATOM 4055 O O . VAL A 1 515 ? -7.081 12.757 18.325 1.00 92.31 515 VAL A O 1
ATOM 4058 N N . SER A 1 516 ? -8.704 13.182 16.840 1.00 95.19 516 SER A N 1
ATOM 4059 C CA . SER A 1 516 ? -9.134 14.441 17.458 1.00 95.19 516 SER A CA 1
ATOM 4060 C C . SER A 1 516 ? -9.809 14.255 18.815 1.00 95.19 516 SER A C 1
ATOM 4062 O O . SER A 1 516 ? -9.659 15.125 19.672 1.00 95.19 516 SER A O 1
ATOM 4064 N N . LEU A 1 517 ? -10.453 13.108 19.081 1.00 95.69 517 LEU A N 1
ATOM 4065 C CA . LEU A 1 517 ? -11.014 12.824 20.412 1.00 95.69 517 LEU A CA 1
ATOM 4066 C C . LEU A 1 517 ? -9.923 12.791 21.491 1.00 95.69 517 LEU A C 1
ATOM 4068 O O . LEU A 1 517 ? -10.163 13.171 22.634 1.00 95.69 517 LEU A O 1
ATOM 4072 N N . LEU A 1 518 ? -8.715 12.345 21.128 1.00 94.44 518 LEU A N 1
ATOM 4073 C CA . LEU A 1 518 ? -7.591 12.233 22.055 1.00 94.44 518 LEU A CA 1
ATOM 4074 C C . LEU A 1 518 ? -6.969 13.592 22.384 1.00 94.44 518 LEU A C 1
ATOM 4076 O O . LEU A 1 518 ? -6.079 13.642 23.217 1.00 94.44 518 LEU A O 1
ATOM 4080 N N . GLN A 1 519 ? -7.423 14.672 21.745 1.00 94.31 519 GLN A N 1
ATOM 4081 C CA . GLN A 1 519 ? -6.945 16.039 21.957 1.00 94.31 519 GLN A CA 1
ATOM 4082 C C . GLN A 1 519 ? -7.973 16.910 22.698 1.00 94.31 519 GLN A C 1
ATOM 4084 O O . GLN A 1 519 ? -7.810 18.128 22.778 1.00 94.31 519 GLN A O 1
ATOM 4089 N N . LEU A 1 520 ? -9.058 16.317 23.211 1.00 95.62 520 LEU A N 1
ATOM 4090 C CA . LEU A 1 520 ? -10.079 17.049 23.958 1.00 95.62 520 LEU A CA 1
ATOM 4091 C C . LEU A 1 520 ? -9.492 17.682 25.226 1.00 95.62 520 LEU A C 1
ATOM 4093 O O . LEU A 1 520 ? -8.959 16.988 26.088 1.00 95.62 520 LEU A O 1
ATOM 4097 N N . ALA A 1 521 ? -9.647 19.001 25.348 1.00 92.88 521 ALA A N 1
ATOM 4098 C CA . ALA A 1 521 ? -9.244 19.756 26.534 1.00 92.88 521 ALA A CA 1
ATOM 4099 C C . ALA A 1 521 ? -10.307 19.735 27.644 1.00 92.88 521 ALA A C 1
ATOM 4101 O O . ALA A 1 521 ? -9.980 19.843 28.819 1.00 92.88 521 ALA A O 1
ATOM 4102 N N . GLU A 1 522 ? -11.580 19.591 27.274 1.00 94.56 522 GLU A N 1
ATOM 4103 C CA . GLU A 1 522 ? -12.718 19.581 28.193 1.00 94.56 522 GLU A CA 1
ATOM 4104 C C . GLU A 1 522 ? -13.702 18.478 27.788 1.00 94.56 522 GLU A C 1
ATOM 4106 O O . GLU A 1 522 ? -13.784 18.097 26.617 1.00 94.56 522 GLU A O 1
ATOM 4111 N N . LEU A 1 523 ? -14.459 17.963 28.760 1.00 95.56 523 LEU A N 1
ATOM 4112 C CA . LEU A 1 523 ? -15.519 16.993 28.500 1.00 95.56 523 LEU A CA 1
ATOM 4113 C C . LEU A 1 523 ? -16.735 17.689 27.871 1.00 95.56 523 LEU A C 1
ATOM 4115 O O . LEU A 1 523 ? -17.237 18.656 28.454 1.00 95.56 523 LEU A O 1
ATOM 4119 N N . PRO A 1 524 ? -17.268 17.189 26.741 1.00 96.62 524 PRO A N 1
ATOM 4120 C CA . PRO A 1 524 ? -18.552 17.661 26.243 1.00 96.62 524 PRO A CA 1
ATOM 4121 C C . PRO A 1 524 ? -19.670 17.225 27.196 1.00 96.62 524 PRO A C 1
ATOM 4123 O O . PRO A 1 524 ? -19.603 16.159 27.806 1.00 96.62 524 PRO A O 1
ATOM 4126 N N . ARG A 1 525 ? -20.746 18.009 27.292 1.00 97.50 525 ARG A N 1
ATOM 4127 C CA . ARG A 1 525 ? -21.921 17.637 28.102 1.00 97.50 525 ARG A CA 1
ATOM 4128 C C . ARG A 1 525 ? -22.733 16.510 27.468 1.00 97.50 525 ARG A C 1
ATOM 4130 O O . ARG A 1 525 ? -23.393 15.756 28.174 1.00 97.50 525 ARG A O 1
ATOM 4137 N N . SER A 1 526 ? -22.697 16.406 26.141 1.00 98.62 526 SER A N 1
ATOM 4138 C CA . SER A 1 526 ? -23.400 15.377 25.370 1.00 98.62 526 SER A CA 1
ATOM 4139 C C . SER A 1 526 ? -22.618 14.986 24.117 1.00 98.62 526 SER A C 1
ATOM 4141 O O . SER A 1 526 ? -21.957 15.827 23.501 1.00 98.62 526 SER A O 1
ATOM 4143 N N . LEU A 1 527 ? -22.713 13.714 23.730 1.00 98.62 527 LEU A N 1
ATOM 4144 C CA . LEU A 1 527 ? -21.980 13.122 22.613 1.00 98.62 527 LEU A CA 1
ATOM 4145 C C . LEU A 1 527 ? -22.876 12.175 21.804 1.00 98.62 527 LEU A C 1
ATOM 4147 O O . LEU A 1 527 ? -23.444 11.228 22.349 1.00 98.62 527 LEU A O 1
ATOM 4151 N N . ILE A 1 528 ? -22.937 12.369 20.485 1.00 98.75 528 ILE A N 1
ATOM 4152 C CA . ILE A 1 528 ? -23.512 11.379 19.562 1.00 98.75 528 ILE A CA 1
ATOM 4153 C C . ILE A 1 528 ? -22.388 10.583 18.904 1.00 98.75 528 ILE A C 1
ATOM 4155 O O . ILE A 1 528 ? -21.524 11.147 18.242 1.00 98.75 528 ILE A O 1
ATOM 4159 N N . ILE A 1 529 ? -22.421 9.261 19.030 1.00 98.56 529 ILE A N 1
ATOM 4160 C CA . ILE A 1 529 ? -21.501 8.356 18.346 1.00 98.56 529 ILE A CA 1
ATOM 4161 C C . ILE A 1 529 ? -22.200 7.777 17.114 1.00 98.56 529 ILE A C 1
ATOM 4163 O O . ILE A 1 529 ? -23.216 7.091 17.232 1.00 98.56 529 ILE A O 1
ATOM 4167 N N . ILE A 1 530 ? -21.654 8.037 15.927 1.00 98.25 530 ILE A N 1
ATOM 4168 C CA . ILE A 1 530 ? -22.168 7.502 14.660 1.00 98.25 530 ILE A CA 1
ATOM 4169 C C . ILE A 1 530 ? -21.408 6.220 14.326 1.00 98.25 530 ILE A C 1
ATOM 4171 O O . ILE A 1 530 ? -20.239 6.260 13.943 1.00 98.25 530 ILE A O 1
ATOM 4175 N N . GLY A 1 531 ? -22.087 5.083 14.442 1.00 96.62 531 GLY A N 1
ATOM 4176 C CA . GLY A 1 531 ? -21.521 3.746 14.288 1.00 96.62 531 GLY A CA 1
ATOM 4177 C C . GLY A 1 531 ? -21.824 2.860 15.497 1.00 96.62 531 GLY A C 1
ATOM 4178 O O . GLY A 1 531 ? -21.995 3.345 16.607 1.00 96.62 531 GLY A O 1
ATOM 4179 N N . GLY A 1 532 ? -21.899 1.545 15.275 1.00 95.62 532 GLY A N 1
ATOM 4180 C CA . GLY A 1 532 ? -22.222 0.553 16.314 1.00 95.62 532 GLY A CA 1
ATOM 4181 C C . GLY A 1 532 ? -21.140 -0.509 16.517 1.00 95.62 532 GLY A C 1
ATOM 4182 O O . GLY A 1 532 ? -21.454 -1.610 16.956 1.00 95.62 532 GLY A O 1
ATOM 4183 N N . GLY A 1 533 ? -19.901 -0.233 16.100 1.00 95.44 533 GLY A N 1
ATOM 4184 C CA . GLY A 1 533 ? -18.767 -1.156 16.227 1.00 95.44 533 GLY A CA 1
ATOM 4185 C C . GLY A 1 533 ? -18.016 -1.020 17.556 1.00 95.44 533 GLY A C 1
ATOM 4186 O O . GLY A 1 533 ? -18.417 -0.266 18.438 1.00 95.44 533 GLY A O 1
ATOM 4187 N N . TYR A 1 534 ? -16.879 -1.711 17.668 1.00 95.06 534 TYR A N 1
ATOM 4188 C CA . TYR A 1 534 ? -16.070 -1.752 18.893 1.00 95.06 534 TYR A CA 1
ATOM 4189 C C . TYR A 1 534 ? -15.640 -0.362 19.391 1.00 95.06 534 TYR A C 1
ATOM 4191 O O . TYR A 1 534 ? -15.772 -0.086 20.576 1.00 95.06 534 TYR A O 1
ATOM 4199 N N . ILE A 1 535 ? -15.229 0.547 18.493 1.00 95.38 535 ILE A N 1
ATOM 4200 C CA . ILE A 1 535 ? -14.865 1.936 18.841 1.00 95.38 535 ILE A CA 1
ATOM 4201 C C . ILE A 1 535 ? -16.039 2.648 19.525 1.00 95.38 535 ILE A C 1
ATOM 4203 O O . ILE A 1 535 ? -15.848 3.347 20.517 1.00 95.38 535 ILE A O 1
ATOM 4207 N N . ALA A 1 536 ? -17.262 2.446 19.024 1.00 97.00 536 ALA A N 1
ATOM 4208 C CA . ALA A 1 536 ? -18.447 3.069 19.596 1.00 97.00 536 ALA A CA 1
ATOM 4209 C C . ALA A 1 536 ? -18.762 2.529 20.995 1.00 97.00 536 ALA A C 1
ATOM 4211 O O . ALA A 1 536 ? -19.097 3.301 21.887 1.00 97.00 536 ALA A O 1
ATOM 4212 N N . CYS A 1 537 ? -18.612 1.221 21.203 1.00 97.69 537 CYS A N 1
ATOM 4213 C CA . CYS A 1 537 ? -18.829 0.592 22.503 1.00 97.69 537 CYS A CA 1
ATOM 4214 C C . CYS A 1 537 ? -17.748 0.972 23.532 1.00 97.69 537 CYS A C 1
ATOM 4216 O O . CYS A 1 537 ? -18.080 1.203 24.694 1.00 97.69 537 CYS A O 1
ATOM 4218 N N . GLU A 1 538 ? -16.477 1.060 23.126 1.00 97.88 538 GLU A N 1
ATOM 4219 C CA . GLU A 1 538 ? -15.361 1.465 23.996 1.00 97.88 538 GLU A CA 1
ATOM 4220 C C . GLU A 1 538 ? -15.490 2.933 24.430 1.00 97.88 538 GLU A C 1
ATOM 4222 O O . GLU A 1 538 ? -15.488 3.238 25.623 1.00 97.88 538 GLU A O 1
ATOM 4227 N N . PHE A 1 539 ? -15.669 3.857 23.480 1.00 97.81 539 PHE A N 1
ATOM 4228 C CA . PHE A 1 539 ? -15.796 5.277 23.819 1.00 97.81 539 PHE A CA 1
ATOM 4229 C C . PHE A 1 539 ? -17.159 5.631 24.407 1.00 97.81 539 PHE A C 1
ATOM 4231 O O . PHE A 1 539 ? -17.244 6.537 25.232 1.00 97.81 539 PHE A O 1
ATOM 4238 N N . GLY A 1 540 ? -18.214 4.893 24.056 1.00 98.06 540 GLY A N 1
ATOM 4239 C CA . GLY A 1 540 ? -19.505 5.020 24.720 1.00 98.06 540 GLY A CA 1
ATOM 4240 C C . GLY A 1 540 ? -19.407 4.687 26.206 1.00 98.06 540 GLY A C 1
ATOM 4241 O O . GLY A 1 540 ? -19.910 5.448 27.031 1.00 98.06 540 GLY A O 1
ATOM 4242 N N . HIS A 1 541 ? -18.691 3.614 26.557 1.00 98.38 541 HIS A N 1
ATOM 4243 C CA . HIS A 1 541 ? -18.364 3.286 27.946 1.00 98.38 541 HIS A CA 1
ATOM 4244 C C . HIS A 1 541 ? -17.528 4.388 28.610 1.00 98.38 541 HIS A C 1
ATOM 4246 O O . HIS A 1 541 ? -17.947 4.913 29.640 1.00 98.38 541 HIS A O 1
ATOM 4252 N N . PHE A 1 542 ? -16.420 4.806 27.987 1.00 98.25 542 PHE A N 1
ATOM 4253 C CA . PHE A 1 542 ? -15.546 5.846 28.537 1.00 98.25 542 PHE A CA 1
ATOM 4254 C C . PHE A 1 542 ? -16.299 7.143 28.862 1.00 98.25 542 PHE A C 1
ATOM 4256 O O . PHE A 1 542 ? -16.350 7.558 30.018 1.00 98.25 542 PHE A O 1
ATOM 4263 N N . PHE A 1 543 ? -16.933 7.768 27.869 1.00 98.31 543 PHE A N 1
ATOM 4264 C CA . PHE A 1 543 ? -17.580 9.067 28.060 1.00 98.31 543 PHE A CA 1
ATOM 4265 C C . PHE A 1 543 ? -18.763 8.992 29.031 1.00 98.31 543 PHE A C 1
ATOM 4267 O O . PHE A 1 543 ? -18.904 9.864 29.889 1.00 98.31 543 PHE A O 1
ATOM 4274 N N . SER A 1 544 ? -19.575 7.933 28.970 1.00 98.31 544 SER A N 1
ATOM 4275 C CA . SER A 1 544 ? -20.698 7.784 29.905 1.00 98.31 544 SER A CA 1
ATOM 4276 C C . SER A 1 544 ? -20.252 7.497 31.337 1.00 98.31 544 SER A C 1
ATOM 4278 O O . SER A 1 544 ? -20.943 7.886 32.277 1.00 98.31 544 SER A O 1
ATOM 4280 N N . ALA A 1 545 ? -19.104 6.842 31.545 1.00 97.94 545 ALA A N 1
ATOM 4281 C CA . ALA A 1 545 ? -18.546 6.659 32.884 1.00 97.94 545 ALA A CA 1
ATOM 4282 C C . ALA A 1 545 ? -18.102 8.002 33.482 1.00 97.94 545 ALA A C 1
ATOM 4284 O O . ALA A 1 545 ? -18.262 8.225 34.678 1.00 97.94 545 ALA A O 1
ATOM 4285 N N . LEU A 1 546 ? -17.622 8.921 32.641 1.00 97.25 546 LEU A N 1
ATOM 4286 C CA . LEU A 1 546 ? -17.249 10.283 33.029 1.00 97.25 546 LEU A CA 1
ATOM 4287 C C . LEU A 1 546 ? -18.457 11.238 33.145 1.00 97.25 546 LEU A C 1
ATOM 4289 O O . LEU A 1 546 ? -18.273 12.417 33.437 1.00 97.25 546 LEU A O 1
ATOM 4293 N N . GLY A 1 547 ? -19.686 10.743 32.955 1.00 96.19 547 GLY A N 1
ATOM 4294 C CA . GLY A 1 547 ? -20.921 11.511 33.142 1.00 96.19 547 GLY A CA 1
ATOM 4295 C C . GLY A 1 547 ? -21.419 12.270 31.907 1.00 96.19 547 GLY A C 1
ATOM 4296 O O . GLY A 1 547 ? -22.325 13.091 32.036 1.00 96.19 547 GLY A O 1
ATOM 4297 N N . VAL A 1 548 ? -20.863 12.010 30.721 1.00 98.25 548 VAL A N 1
ATOM 4298 C CA . VAL A 1 548 ? -21.361 12.575 29.454 1.00 98.25 548 VAL A CA 1
ATOM 4299 C C . VAL A 1 548 ? -22.663 11.881 29.042 1.00 98.25 548 VAL A C 1
ATOM 4301 O O . VAL A 1 548 ? -22.759 10.655 29.116 1.00 98.25 548 VAL A O 1
ATOM 4304 N N . ASP A 1 549 ? -23.647 12.642 28.551 1.00 98.50 549 ASP A N 1
ATOM 4305 C CA . ASP A 1 549 ? -24.857 12.071 27.943 1.00 98.50 549 ASP A CA 1
ATOM 4306 C C . ASP A 1 549 ? -24.539 11.517 26.544 1.00 98.50 549 ASP A C 1
ATOM 4308 O O . ASP A 1 549 ? -24.333 12.271 25.588 1.00 98.50 549 ASP A O 1
ATOM 4312 N N . VAL A 1 550 ? -24.434 10.191 26.433 1.00 98.75 550 VAL A N 1
ATOM 4313 C CA . VAL A 1 550 ? -23.994 9.509 25.209 1.00 98.75 550 VAL A CA 1
ATOM 4314 C C . VAL A 1 550 ? -25.167 8.859 24.482 1.00 98.75 550 VAL A C 1
ATOM 4316 O O . VAL A 1 550 ? -25.878 8.020 25.039 1.00 98.75 550 VAL A O 1
ATOM 4319 N N . THR A 1 551 ? -25.294 9.148 23.186 1.00 98.75 551 THR A N 1
ATOM 4320 C CA . THR A 1 551 ? -26.182 8.427 22.263 1.00 98.75 551 THR A CA 1
ATOM 4321 C C . THR A 1 551 ? -25.374 7.711 21.182 1.00 98.75 551 THR A C 1
ATOM 4323 O O . THR A 1 551 ? -24.640 8.349 20.436 1.00 98.75 551 THR A O 1
ATOM 4326 N N . ILE A 1 552 ? -25.533 6.394 21.044 1.00 98.56 552 ILE A N 1
ATOM 4327 C CA . ILE A 1 552 ? -24.923 5.588 19.976 1.00 98.56 552 ILE A CA 1
ATOM 4328 C C . ILE A 1 552 ? -25.967 5.336 18.889 1.00 98.56 552 ILE A C 1
ATOM 4330 O O . ILE A 1 552 ? -27.013 4.755 19.171 1.00 98.56 552 ILE A O 1
ATOM 4334 N N . ILE A 1 553 ? -25.674 5.721 17.645 1.00 98.12 553 ILE A N 1
ATOM 4335 C CA . ILE A 1 553 ? -26.552 5.507 16.489 1.00 98.12 553 ILE A CA 1
ATOM 4336 C C . ILE A 1 553 ? -25.890 4.523 15.522 1.00 98.12 553 ILE A C 1
ATOM 4338 O O . ILE A 1 553 ? -24.888 4.832 14.876 1.00 98.12 553 ILE A O 1
ATOM 4342 N N . GLY A 1 554 ? -26.459 3.324 15.411 1.00 95.69 554 GLY A N 1
ATOM 4343 C CA . GLY A 1 554 ? -25.949 2.236 14.580 1.00 95.69 554 GLY A CA 1
ATOM 4344 C C . GLY A 1 554 ? -26.912 1.844 13.460 1.00 95.69 554 GLY A C 1
ATOM 4345 O O . GLY A 1 554 ? -28.098 1.622 13.686 1.00 95.69 554 GLY A O 1
ATOM 4346 N N . ARG A 1 555 ? -26.379 1.651 12.247 1.00 94.25 555 ARG A N 1
ATOM 4347 C CA . ARG A 1 555 ? -27.155 1.190 11.078 1.00 94.25 555 ARG A CA 1
ATOM 4348 C C . ARG A 1 555 ? -27.632 -0.263 11.190 1.00 94.25 555 ARG A C 1
ATOM 4350 O O . ARG A 1 555 ? -28.653 -0.634 10.607 1.00 94.25 555 ARG A O 1
ATOM 4357 N N . HIS A 1 556 ? -26.865 -1.103 11.879 1.00 92.00 556 HIS A N 1
ATOM 4358 C CA . HIS A 1 556 ? -27.185 -2.515 12.091 1.00 92.00 556 HIS A CA 1
ATOM 4359 C C . HIS A 1 556 ? -28.203 -2.674 13.238 1.00 92.00 556 HIS A C 1
ATOM 4361 O O . HIS A 1 556 ? -28.177 -1.839 14.141 1.00 92.00 556 HIS A O 1
ATOM 4367 N N . PRO A 1 557 ? -29.077 -3.705 13.245 1.00 88.00 557 PRO A N 1
ATOM 4368 C CA . PRO A 1 557 ? -30.054 -3.920 14.327 1.00 88.00 557 PRO A CA 1
ATOM 4369 C C . PRO A 1 557 ? -29.438 -4.161 15.714 1.00 88.00 557 PRO A C 1
ATOM 4371 O O . PRO A 1 557 ? -30.087 -3.929 16.731 1.00 88.00 557 PRO A O 1
ATOM 4374 N N . PHE A 1 558 ? -28.171 -4.573 15.752 1.00 87.06 558 PHE A N 1
ATOM 4375 C CA . PHE A 1 558 ? -27.412 -4.843 16.971 1.00 87.06 558 PHE A CA 1
ATOM 4376 C C . PHE A 1 558 ? -26.080 -4.094 16.952 1.00 87.06 558 PHE A C 1
ATOM 4378 O O . PHE A 1 558 ? -25.510 -3.886 15.872 1.00 87.06 558 PHE A O 1
ATOM 4385 N N . LEU A 1 559 ? -25.583 -3.733 18.138 1.00 94.44 559 LEU A N 1
ATOM 4386 C CA . LEU A 1 559 ? -24.183 -3.346 18.322 1.00 94.44 559 LEU A CA 1
ATOM 4387 C C . LEU A 1 559 ? -23.265 -4.539 18.027 1.00 94.44 559 LEU A C 1
ATOM 4389 O O . LEU A 1 559 ? -23.704 -5.686 18.068 1.00 94.44 559 LEU A O 1
ATOM 4393 N N . LEU A 1 560 ? -21.997 -4.252 17.735 1.00 94.62 560 LEU A N 1
ATOM 4394 C CA . LEU A 1 560 ? -20.963 -5.251 17.462 1.00 94.62 560 LEU A CA 1
ATOM 4395 C C . LEU A 1 560 ? -21.387 -6.233 16.357 1.00 94.62 560 LEU A C 1
ATOM 4397 O O . LEU A 1 560 ? -21.469 -7.443 16.539 1.00 94.62 560 LEU A O 1
ATOM 4401 N N . LYS A 1 561 ? -21.693 -5.681 15.177 1.00 89.88 561 LYS A N 1
ATOM 4402 C CA . LYS A 1 561 ? -22.041 -6.476 13.991 1.00 89.88 561 LYS A CA 1
ATOM 4403 C C . LYS A 1 561 ? -20.973 -7.553 13.738 1.00 89.88 561 LYS A C 1
ATOM 4405 O O . LYS A 1 561 ? -19.809 -7.214 13.551 1.00 89.88 561 LYS A O 1
ATOM 4410 N N . GLY A 1 562 ? -21.410 -8.806 13.612 1.00 88.12 562 GLY A N 1
ATOM 4411 C CA . GLY A 1 562 ? -20.539 -9.960 13.350 1.00 88.12 562 GLY A CA 1
ATOM 4412 C C . GLY A 1 562 ? -20.125 -10.733 14.605 1.00 88.12 562 GLY A C 1
ATOM 4413 O O . GLY A 1 562 ? -19.460 -11.758 14.477 1.00 88.12 562 GLY A O 1
ATOM 4414 N N . GLU A 1 563 ? -20.526 -10.268 15.790 1.00 92.81 563 GLU A N 1
ATOM 4415 C CA . GLU A 1 563 ? -20.385 -11.016 17.039 1.00 92.81 563 GLU A CA 1
ATOM 4416 C C . GLU A 1 563 ? -21.471 -12.077 17.226 1.00 92.81 563 GLU A C 1
ATOM 4418 O O . GLU A 1 563 ? -22.524 -12.044 16.582 1.00 92.81 563 GLU A O 1
ATOM 4423 N N . ASP A 1 564 ? -21.220 -12.995 18.163 1.00 91.00 564 ASP A N 1
ATOM 4424 C CA . ASP A 1 564 ? -22.230 -13.931 18.646 1.00 91.00 564 ASP A CA 1
ATOM 4425 C C . ASP A 1 564 ? -23.453 -13.176 19.197 1.00 91.00 564 ASP A C 1
ATOM 4427 O O . ASP A 1 564 ? -23.325 -12.215 19.960 1.00 91.00 564 ASP A O 1
ATOM 4431 N N . ALA A 1 565 ? -24.655 -13.602 18.802 1.00 88.50 565 ALA A N 1
ATOM 4432 C CA . ALA A 1 565 ? -25.885 -12.884 19.125 1.00 88.50 565 ALA A CA 1
ATOM 4433 C C . ALA A 1 565 ? -26.181 -12.836 20.634 1.00 88.50 565 ALA A C 1
ATOM 4435 O O . ALA A 1 565 ? -26.722 -11.835 21.108 1.00 88.50 565 ALA A O 1
ATOM 4436 N N . GLU A 1 566 ? -25.828 -13.881 21.392 1.00 91.38 566 GLU A N 1
ATOM 4437 C CA . GLU A 1 566 ? -26.009 -13.907 22.849 1.00 91.38 566 GLU A CA 1
ATOM 4438 C C . GLU A 1 566 ? -25.065 -12.895 23.505 1.00 91.38 566 GLU A C 1
ATOM 4440 O O . GLU A 1 566 ? -25.498 -12.066 24.310 1.00 91.38 566 GLU A O 1
ATOM 4445 N N . ALA A 1 567 ? -23.802 -12.889 23.073 1.00 93.94 567 ALA A N 1
ATOM 4446 C CA . ALA A 1 567 ? -22.785 -11.963 23.555 1.00 93.94 567 ALA A CA 1
ATOM 4447 C C . ALA A 1 567 ? -23.117 -10.499 23.213 1.00 93.94 567 ALA A C 1
ATOM 4449 O O . ALA A 1 567 ? -23.120 -9.633 24.091 1.00 93.94 567 ALA A O 1
ATOM 4450 N N . ALA A 1 568 ? -23.470 -10.213 21.956 1.00 93.00 568 ALA A N 1
ATOM 4451 C CA . ALA A 1 568 ? -23.831 -8.871 21.500 1.00 93.00 568 ALA A CA 1
ATOM 4452 C C . ALA A 1 568 ? -25.075 -8.332 22.219 1.00 93.00 568 ALA A C 1
ATOM 4454 O O . ALA A 1 568 ? -25.136 -7.145 22.565 1.00 93.00 568 ALA A O 1
ATOM 4455 N N . LYS A 1 569 ? -26.067 -9.195 22.475 1.00 92.44 569 LYS A N 1
ATOM 4456 C CA . LYS A 1 569 ? -27.267 -8.844 23.240 1.00 92.44 569 LYS A CA 1
ATOM 4457 C C . LYS A 1 569 ? -26.917 -8.494 24.680 1.00 92.44 569 LYS A C 1
ATOM 4459 O O . LYS A 1 569 ? -27.389 -7.469 25.167 1.00 92.44 569 LYS A O 1
ATOM 4464 N N . LEU A 1 570 ? -26.086 -9.302 25.330 1.00 94.06 570 LEU A N 1
ATOM 4465 C CA . LEU A 1 570 ? -25.680 -9.083 26.713 1.00 94.06 570 LEU A CA 1
ATOM 4466 C C . LEU A 1 570 ? -24.900 -7.766 26.863 1.00 94.06 570 LEU A C 1
ATOM 4468 O O . LEU A 1 570 ? -25.237 -6.943 27.716 1.00 94.06 570 LEU A O 1
ATOM 4472 N N . VAL A 1 571 ? -23.940 -7.507 25.967 1.00 95.44 571 VAL A N 1
ATOM 4473 C CA . VAL A 1 571 ? -23.214 -6.227 25.925 1.00 95.44 571 VAL A CA 1
ATOM 4474 C C . VAL A 1 571 ? -24.175 -5.062 25.702 1.00 95.44 571 VAL A C 1
ATOM 4476 O O . VAL A 1 571 ? -24.123 -4.072 26.427 1.00 95.44 571 VAL A O 1
ATOM 4479 N N . SER A 1 572 ? -25.090 -5.178 24.735 1.00 94.12 572 SER A N 1
ATOM 4480 C CA . SER A 1 572 ? -26.055 -4.113 24.432 1.00 94.12 572 SER A CA 1
ATOM 4481 C C . SER A 1 572 ? -26.971 -3.816 25.621 1.00 94.12 572 SER A C 1
ATOM 4483 O O . SER A 1 572 ? -27.209 -2.651 25.931 1.00 94.12 572 SER A O 1
ATOM 4485 N N . GLN A 1 573 ? -27.460 -4.850 26.312 1.00 93.88 573 GLN A N 1
ATOM 4486 C CA . GLN A 1 573 ? -28.314 -4.707 27.492 1.00 93.88 573 GLN A CA 1
ATOM 4487 C C . GLN A 1 573 ? -27.585 -3.989 28.624 1.00 93.88 573 GLN A C 1
ATOM 4489 O O . GLN A 1 573 ? -28.109 -3.011 29.158 1.00 93.88 573 GLN A O 1
ATOM 4494 N N . ARG A 1 574 ? -26.368 -4.422 28.959 1.00 94.50 574 ARG A N 1
ATOM 4495 C CA . ARG A 1 574 ? -25.599 -3.808 30.042 1.00 94.50 574 ARG A CA 1
ATOM 4496 C C . ARG A 1 574 ? -25.177 -2.382 29.705 1.00 94.50 574 ARG A C 1
ATOM 4498 O O . ARG A 1 574 ? -25.392 -1.484 30.513 1.00 94.50 574 ARG A O 1
ATOM 4505 N N . LEU A 1 575 ? -24.667 -2.147 28.497 1.00 95.31 575 LEU A N 1
ATOM 4506 C CA . LEU A 1 575 ? -24.236 -0.821 28.062 1.00 95.31 575 LEU A CA 1
ATOM 4507 C C . LEU A 1 575 ? -25.414 0.168 27.989 1.00 95.31 575 LEU A C 1
ATOM 4509 O O . LEU A 1 575 ? -25.254 1.335 28.346 1.00 95.31 575 LEU A O 1
ATOM 4513 N N . SER A 1 576 ? -26.615 -0.293 27.610 1.00 96.31 576 SER A N 1
ATOM 4514 C CA . SER A 1 576 ? -27.825 0.548 27.537 1.00 96.31 576 SER A CA 1
ATOM 4515 C C . SER A 1 576 ? -28.291 1.125 28.879 1.00 96.31 576 SER A C 1
ATOM 4517 O O . SER A 1 576 ? -29.089 2.060 28.903 1.00 96.31 576 SER A O 1
ATOM 4519 N N . GLN A 1 577 ? -27.775 0.612 30.000 1.00 95.94 577 GLN A N 1
ATOM 4520 C CA . GLN A 1 577 ? -28.020 1.186 31.328 1.00 95.94 577 GLN A CA 1
ATOM 4521 C C . GLN A 1 577 ? -27.305 2.532 31.516 1.00 95.94 577 GLN A C 1
ATOM 4523 O O . GLN A 1 577 ? -27.639 3.282 32.432 1.00 95.94 577 GLN A O 1
ATOM 4528 N N . PHE A 1 578 ? -26.328 2.834 30.657 1.00 97.12 578 PHE A N 1
ATOM 4529 C CA . PHE A 1 578 ? -25.464 4.004 30.772 1.00 97.12 578 PHE A CA 1
ATOM 4530 C C . PHE A 1 578 ? -25.438 4.883 29.521 1.00 97.12 578 PHE A C 1
ATOM 4532 O O . PHE A 1 578 ? -25.094 6.057 29.617 1.00 97.12 578 PHE A O 1
ATOM 4539 N N . VAL A 1 579 ? -25.780 4.329 28.355 1.00 98.06 579 VAL A N 1
ATOM 4540 C CA . VAL A 1 579 ? -25.826 5.057 27.080 1.00 98.06 579 VAL A CA 1
ATOM 4541 C C . VAL A 1 579 ? -27.159 4.830 26.381 1.00 98.06 579 VAL A C 1
ATOM 4543 O O . VAL A 1 579 ? -27.756 3.756 26.466 1.00 98.06 579 VAL A O 1
ATOM 4546 N N . ARG A 1 580 ? -27.605 5.809 25.596 1.00 98.19 580 ARG A N 1
ATOM 4547 C CA . ARG A 1 580 ? -28.769 5.644 24.726 1.00 98.19 580 ARG A CA 1
ATOM 4548 C C . ARG A 1 580 ? -28.365 4.908 23.449 1.00 98.19 580 ARG A C 1
ATOM 4550 O O . ARG A 1 580 ? -27.673 5.463 22.602 1.00 98.19 580 ARG A O 1
ATOM 4557 N N . VAL A 1 581 ? -28.819 3.668 23.283 1.00 97.50 581 VAL A N 1
ATOM 4558 C CA . VAL A 1 581 ? -28.520 2.844 22.098 1.00 97.50 581 VAL A CA 1
ATOM 4559 C C . VAL A 1 581 ? -29.660 2.929 21.080 1.00 97.50 581 VAL A C 1
ATOM 4561 O O . VAL A 1 581 ? -30.786 2.536 21.371 1.00 97.50 581 VAL A O 1
ATOM 4564 N N . ILE A 1 582 ? -29.361 3.424 19.878 1.00 97.12 582 ILE A N 1
ATOM 4565 C CA . ILE A 1 582 ? -30.292 3.579 18.752 1.00 97.12 582 ILE A CA 1
ATOM 4566 C C . ILE A 1 582 ? -29.770 2.761 17.564 1.00 97.12 582 ILE A C 1
ATOM 4568 O O . ILE A 1 582 ? -28.990 3.239 16.741 1.00 97.12 582 ILE A O 1
ATOM 4572 N N . THR A 1 583 ? -30.170 1.495 17.479 1.00 95.12 583 THR A N 1
ATOM 4573 C CA . THR A 1 583 ? -29.789 0.583 16.388 1.00 95.12 583 THR A CA 1
ATOM 4574 C C . THR A 1 583 ? -30.836 0.551 15.273 1.00 95.12 583 THR A C 1
ATOM 4576 O O . THR A 1 583 ? -31.947 1.049 15.431 1.00 95.12 583 THR A O 1
ATOM 4579 N N . GLY A 1 584 ? -30.485 0.011 14.103 1.00 95.62 584 GLY A N 1
ATOM 4580 C CA . GLY A 1 584 ? -31.372 -0.015 12.932 1.00 95.62 584 GLY A CA 1
ATOM 4581 C C . GLY A 1 584 ? -31.632 1.358 12.294 1.00 95.62 584 GLY A C 1
ATOM 4582 O O . GLY A 1 584 ? -32.567 1.490 11.506 1.00 95.62 584 GLY A O 1
ATOM 4583 N N . HIS A 1 585 ? -30.817 2.371 12.602 1.00 97.31 585 HIS A N 1
ATOM 4584 C CA . HIS A 1 585 ? -30.988 3.743 12.120 1.00 97.31 585 HIS A CA 1
ATOM 4585 C C . HIS A 1 585 ? -29.819 4.178 11.232 1.00 97.31 585 HIS A C 1
ATOM 4587 O O . HIS A 1 585 ? -28.650 4.023 11.581 1.00 97.31 585 HIS A O 1
ATOM 4593 N N . GLU A 1 586 ? -30.130 4.742 10.071 1.00 96.81 586 GLU A N 1
ATOM 4594 C CA . GLU A 1 586 ? -29.160 5.309 9.137 1.00 96.81 586 GLU A CA 1
ATOM 4595 C C . GLU A 1 586 ? -29.104 6.826 9.294 1.00 96.81 586 GLU A C 1
ATOM 4597 O O . GLU A 1 586 ? -30.106 7.507 9.094 1.00 96.81 586 GLU A O 1
ATOM 4602 N N . VAL A 1 587 ? -27.941 7.369 9.650 1.00 97.62 587 VAL A N 1
ATOM 4603 C CA . VAL A 1 587 ? -27.752 8.823 9.702 1.00 97.62 587 VAL A CA 1
ATOM 4604 C C . VAL A 1 587 ? -27.751 9.380 8.280 1.00 97.62 587 VAL A C 1
ATOM 4606 O O . VAL A 1 587 ? -26.975 8.927 7.443 1.00 97.62 587 VAL A O 1
ATOM 4609 N N . ILE A 1 588 ? -28.619 10.359 8.019 1.00 97.81 588 ILE A N 1
ATOM 4610 C CA . ILE A 1 588 ? -28.835 10.936 6.683 1.00 97.81 588 ILE A CA 1
ATOM 4611 C C . ILE A 1 588 ? -28.366 12.390 6.571 1.00 97.81 588 ILE A C 1
ATOM 4613 O O . ILE A 1 588 ? -27.981 12.818 5.485 1.00 97.81 588 ILE A O 1
ATOM 4617 N N . SER A 1 589 ? -28.371 13.149 7.670 1.00 98.12 589 SER A N 1
ATOM 4618 C CA . SER A 1 589 ? -27.875 14.526 7.688 1.00 98.12 589 SER A CA 1
ATOM 4619 C C . SER A 1 589 ? -27.429 14.969 9.079 1.00 98.12 589 SER A C 1
ATOM 4621 O O . SER A 1 589 ? -27.870 14.428 10.098 1.00 98.12 589 SER A O 1
ATOM 4623 N N . VAL A 1 590 ? -26.562 15.978 9.105 1.00 98.38 590 VAL A N 1
ATOM 4624 C CA . VAL A 1 590 ? -26.104 16.677 10.303 1.00 98.38 590 VAL A CA 1
ATOM 4625 C C . VAL A 1 590 ? -26.230 18.181 10.077 1.00 98.38 590 VAL A C 1
ATOM 4627 O O . VAL A 1 590 ? -25.850 18.697 9.032 1.00 98.38 590 VAL A O 1
ATOM 4630 N N . GLU A 1 591 ? -26.747 18.900 11.066 1.00 97.56 591 GLU A N 1
ATOM 4631 C CA . GLU A 1 591 ? -26.863 20.357 11.051 1.00 97.56 591 GLU A CA 1
ATOM 4632 C C . GLU A 1 591 ? -26.160 20.951 12.268 1.00 97.56 591 GLU A C 1
ATOM 4634 O O . GLU A 1 591 ? -26.378 20.519 13.401 1.00 97.56 591 GLU A O 1
ATOM 4639 N N . LYS A 1 592 ? -25.360 22.000 12.071 1.00 96.50 592 LYS A N 1
ATOM 4640 C CA . LYS A 1 592 ? -24.811 22.774 13.187 1.00 96.50 592 LYS A CA 1
ATOM 4641 C C . LYS A 1 592 ? -25.841 23.795 13.674 1.00 96.50 592 LYS A C 1
ATOM 4643 O O . LYS A 1 592 ? -26.268 24.660 12.913 1.00 96.50 592 LYS A O 1
ATOM 4648 N N . ARG A 1 593 ? -26.209 23.732 14.955 1.00 94.50 593 ARG A N 1
ATOM 4649 C CA . ARG A 1 593 ? -27.171 24.624 15.625 1.00 94.50 593 ARG A CA 1
ATOM 4650 C C . ARG A 1 593 ? -26.499 25.341 16.796 1.00 94.50 593 ARG A C 1
ATOM 4652 O O . ARG A 1 593 ? -26.606 24.949 17.957 1.00 94.50 593 ARG A O 1
ATOM 4659 N N . GLY A 1 594 ? -25.767 26.411 16.487 1.00 92.81 594 GLY A N 1
ATOM 4660 C CA . GLY A 1 594 ? -24.988 27.147 17.487 1.00 92.81 594 GLY A CA 1
ATOM 4661 C C . GLY A 1 594 ? -23.858 26.288 18.064 1.00 92.81 594 GLY A C 1
ATOM 4662 O O . GLY A 1 594 ? -22.927 25.941 17.336 1.00 92.81 594 GLY A O 1
ATOM 4663 N N . LYS A 1 595 ? -23.937 25.964 19.364 1.00 92.31 595 LYS A N 1
ATOM 4664 C CA . LYS A 1 595 ? -23.000 25.053 20.053 1.00 92.31 595 LYS A CA 1
ATOM 4665 C C . LYS A 1 595 ? -23.384 23.571 19.945 1.00 92.31 595 LYS A C 1
ATOM 4667 O O . LYS A 1 595 ? -22.582 22.728 20.313 1.00 92.31 595 LYS A O 1
ATOM 4672 N N . MET A 1 596 ? -24.590 23.270 19.467 1.00 97.12 596 MET A N 1
ATOM 4673 C CA . MET A 1 596 ? -25.094 21.904 19.326 1.00 97.12 596 MET A CA 1
ATOM 4674 C C . MET A 1 596 ? -24.982 21.434 17.874 1.00 97.12 596 MET A C 1
ATOM 4676 O O . MET A 1 596 ? -24.951 22.237 16.937 1.00 97.12 596 MET A O 1
ATOM 4680 N N . LYS A 1 597 ? -24.977 20.120 17.685 1.00 97.94 597 LYS A N 1
ATOM 4681 C CA . LYS A 1 597 ? -25.010 19.423 16.402 1.00 97.94 597 LYS A CA 1
ATOM 4682 C C . LYS A 1 597 ? -26.247 18.531 16.393 1.00 97.94 597 LYS A C 1
ATOM 4684 O O . LYS A 1 597 ? -26.414 17.691 17.275 1.00 97.94 597 LYS A O 1
ATOM 4689 N N . ALA A 1 598 ? -27.123 18.741 15.419 1.00 98.06 598 ALA A N 1
ATOM 4690 C CA . ALA A 1 598 ? -28.357 17.993 15.263 1.00 98.06 598 ALA A CA 1
ATOM 4691 C C . ALA A 1 598 ? -28.179 16.910 14.196 1.00 98.06 598 ALA A C 1
ATOM 4693 O O . ALA A 1 598 ? -27.904 17.212 13.038 1.00 98.06 598 ALA A O 1
ATOM 4694 N N . VAL A 1 599 ? -28.339 15.650 14.584 1.00 98.31 599 VAL A N 1
ATOM 4695 C CA . VAL A 1 599 ? -28.173 14.466 13.740 1.00 98.31 599 VAL A CA 1
ATOM 4696 C C . VAL A 1 599 ? -29.546 13.903 13.400 1.00 98.31 599 VAL A C 1
ATOM 4698 O O . VAL A 1 599 ? -30.304 13.518 14.292 1.00 98.31 599 VAL A O 1
ATOM 4701 N N . SER A 1 600 ? -29.859 13.829 12.110 1.00 98.31 600 SER A N 1
ATOM 4702 C CA . SER A 1 600 ? -31.084 13.200 11.615 1.00 98.31 600 SER A CA 1
ATOM 4703 C C . SER A 1 600 ? -30.788 11.769 11.187 1.00 98.31 600 SER A C 1
ATOM 4705 O O . SER A 1 600 ? -29.955 11.535 10.308 1.00 98.31 600 SER A O 1
ATOM 4707 N N . ALA A 1 601 ? -31.483 10.806 11.787 1.00 97.94 601 ALA A N 1
ATOM 4708 C CA . ALA A 1 601 ? -31.333 9.390 11.489 1.00 97.94 601 ALA A CA 1
ATOM 4709 C C . ALA A 1 601 ? -32.667 8.762 11.078 1.00 97.94 601 ALA A C 1
ATOM 4711 O O . ALA A 1 601 ? -33.682 8.898 11.760 1.00 97.94 601 ALA A O 1
ATOM 4712 N N . LYS A 1 602 ? -32.657 8.064 9.947 1.00 97.69 602 LYS A N 1
ATOM 4713 C CA . LYS A 1 602 ? -33.798 7.359 9.380 1.00 97.69 602 LYS A CA 1
ATOM 4714 C C . LYS A 1 602 ? -33.849 5.933 9.918 1.00 97.69 602 LYS A C 1
ATOM 4716 O O . LYS A 1 602 ? -32.908 5.164 9.724 1.00 97.69 602 LYS A O 1
ATOM 4721 N N . ASN A 1 603 ? -34.951 5.567 10.558 1.00 97.31 603 ASN A N 1
ATOM 4722 C CA . ASN A 1 603 ? -35.230 4.186 10.921 1.00 97.31 603 ASN A CA 1
ATOM 4723 C C . ASN A 1 603 ? -35.381 3.348 9.639 1.00 97.31 603 ASN A C 1
ATOM 4725 O O . ASN A 1 603 ? -36.105 3.718 8.711 1.00 97.31 603 ASN A O 1
ATOM 4729 N N . ARG A 1 604 ? -34.652 2.234 9.557 1.00 95.75 604 ARG A N 1
ATOM 4730 C CA . ARG A 1 604 ? -34.608 1.384 8.360 1.00 95.75 604 ARG A CA 1
ATOM 4731 C C . ARG A 1 604 ? -35.821 0.468 8.206 1.00 95.75 604 ARG A C 1
ATOM 4733 O O . ARG A 1 604 ? -35.997 -0.076 7.121 1.00 95.75 604 ARG A O 1
ATOM 4740 N N . GLU A 1 605 ? -36.621 0.299 9.252 1.00 94.00 605 GLU A N 1
ATOM 4741 C CA . GLU A 1 605 ? -37.821 -0.538 9.243 1.00 94.00 605 GLU A CA 1
ATOM 4742 C C . GLU A 1 605 ? -39.059 0.251 8.797 1.00 94.00 605 GLU A C 1
ATOM 4744 O O . GLU A 1 605 ? -39.723 -0.139 7.841 1.00 94.00 605 GLU A O 1
ATOM 4749 N N . ASP A 1 606 ? -39.344 1.391 9.437 1.00 94.94 606 ASP A N 1
ATOM 4750 C CA . ASP A 1 606 ? -40.555 2.186 9.173 1.00 94.94 606 ASP A CA 1
ATOM 4751 C C . ASP A 1 606 ? -40.309 3.459 8.338 1.00 94.94 606 ASP A C 1
ATOM 4753 O O . ASP A 1 606 ? -41.251 4.149 7.939 1.00 94.94 606 ASP A O 1
ATOM 4757 N N . GLY A 1 607 ? -39.043 3.784 8.058 1.00 95.00 607 GLY A N 1
ATOM 4758 C CA . GLY A 1 607 ? -38.640 4.940 7.262 1.00 95.00 607 GLY A CA 1
ATOM 4759 C C . GLY A 1 607 ? -38.755 6.294 7.967 1.00 95.00 607 GLY A C 1
ATOM 4760 O O . GLY A 1 607 ? -38.466 7.310 7.325 1.00 95.00 607 GLY A O 1
ATOM 4761 N N . ARG A 1 608 ? -39.157 6.346 9.244 1.00 96.94 608 ARG A N 1
ATOM 4762 C CA . ARG A 1 608 ? -39.307 7.598 10.000 1.00 96.94 608 ARG A CA 1
ATOM 4763 C C . ARG A 1 608 ? -37.953 8.223 10.305 1.00 96.94 608 ARG A C 1
ATOM 4765 O O . ARG A 1 608 ? -36.976 7.532 10.580 1.00 96.94 608 ARG A O 1
ATOM 4772 N N . VAL A 1 609 ? -37.900 9.551 10.265 1.00 97.62 609 VAL A N 1
ATOM 4773 C CA . VAL A 1 609 ? -36.698 10.317 10.606 1.00 97.62 609 VAL A CA 1
ATOM 4774 C C . VAL A 1 609 ? -36.805 10.798 12.047 1.00 97.62 609 VAL A C 1
ATOM 4776 O O . VAL A 1 609 ? -37.776 11.454 12.423 1.00 97.62 609 VAL A O 1
ATOM 4779 N N . HIS A 1 610 ? -35.788 10.480 12.836 1.00 97.50 610 HIS A N 1
ATOM 4780 C CA . HIS A 1 610 ? -35.617 10.926 14.210 1.00 97.50 610 HIS A CA 1
ATOM 4781 C C . HIS A 1 610 ? -34.452 11.910 14.286 1.00 97.50 610 HIS A C 1
ATOM 4783 O O . HIS A 1 610 ? -33.429 11.709 13.633 1.00 97.50 610 HIS A O 1
ATOM 4789 N N . GLN A 1 611 ? -34.605 12.962 15.090 1.00 97.44 611 GLN A N 1
ATOM 4790 C CA . GLN A 1 611 ? -33.554 13.946 15.328 1.00 97.44 611 GLN A CA 1
ATOM 4791 C C . GLN A 1 611 ? -32.983 13.777 16.739 1.00 97.44 611 GLN A C 1
ATOM 4793 O O . GLN A 1 611 ? -33.727 13.611 17.707 1.00 97.44 611 GLN A O 1
ATOM 4798 N N . PHE A 1 612 ? -31.660 13.828 16.831 1.00 97.88 612 PHE A N 1
ATOM 4799 C CA . PHE A 1 612 ? -30.884 13.770 18.067 1.00 97.88 612 PHE A CA 1
ATOM 4800 C C . PHE A 1 612 ? -29.971 14.994 18.117 1.00 97.88 612 PHE A C 1
ATOM 4802 O O . PHE A 1 612 ? -29.485 15.423 17.075 1.00 97.88 612 PHE A O 1
ATOM 4809 N N . GLU A 1 613 ? -29.721 15.557 19.295 1.00 97.88 613 GLU A N 1
ATOM 4810 C CA . GLU A 1 613 ? -28.843 16.723 19.449 1.00 97.88 613 GLU A CA 1
ATOM 4811 C C . GLU A 1 613 ? -27.778 16.450 20.513 1.00 97.88 613 GLU A C 1
ATOM 4813 O O . GLU A 1 613 ? -28.082 15.872 21.554 1.00 97.88 613 GLU A O 1
ATOM 4818 N N . ALA A 1 614 ? -26.539 16.861 20.244 1.00 98.31 614 ALA A N 1
ATOM 4819 C CA . ALA A 1 614 ? -25.423 16.797 21.187 1.00 98.31 614 ALA A CA 1
ATOM 4820 C C . ALA A 1 614 ? -24.415 17.927 20.932 1.00 98.31 614 ALA A C 1
ATOM 4822 O O . ALA A 1 614 ? -24.442 18.548 19.872 1.00 98.31 614 ALA A O 1
ATOM 4823 N N . GLU A 1 615 ? -23.529 18.212 21.886 1.00 98.25 615 GLU A N 1
ATOM 4824 C CA . GLU A 1 615 ? -22.446 19.191 21.690 1.00 98.25 615 GLU A CA 1
ATOM 4825 C C . GLU A 1 615 ? -21.409 18.675 20.687 1.00 98.25 615 GLU A C 1
ATOM 4827 O O . GLU A 1 615 ? -20.974 19.409 19.799 1.00 98.25 615 GLU A O 1
ATOM 4832 N N . GLU A 1 616 ? -21.070 17.389 20.778 1.00 98.25 616 GLU A N 1
ATOM 4833 C CA . GLU A 1 616 ? -20.086 16.755 19.910 1.00 98.25 616 GLU A CA 1
ATOM 4834 C C . GLU A 1 616 ? -20.618 15.511 19.194 1.00 98.25 616 GLU A C 1
ATOM 4836 O O . GLU A 1 616 ? -21.586 14.868 19.609 1.00 98.25 616 GLU A O 1
ATOM 4841 N N . ILE A 1 617 ? -19.951 15.171 18.091 1.00 98.44 617 ILE A N 1
ATOM 4842 C CA . ILE A 1 617 ? -20.180 13.941 17.329 1.00 98.44 617 ILE A CA 1
ATOM 4843 C C . ILE A 1 617 ? -18.868 13.171 17.295 1.00 98.44 617 ILE A C 1
ATOM 4845 O O . ILE A 1 617 ? -17.864 13.742 16.891 1.00 98.44 617 ILE A O 1
ATOM 4849 N N . LEU A 1 618 ? -18.875 11.889 17.649 1.00 98.38 618 LEU A N 1
ATOM 4850 C CA . LEU A 1 618 ? -17.761 10.970 17.417 1.00 98.38 618 LEU A CA 1
ATOM 4851 C C . LEU A 1 618 ? -18.094 10.045 16.249 1.00 98.38 618 LEU A C 1
ATOM 4853 O O . LEU A 1 618 ? -19.098 9.329 16.259 1.00 98.38 618 LEU A O 1
ATOM 4857 N N . LEU A 1 619 ? -17.226 10.026 15.246 1.00 97.75 619 LEU A N 1
ATOM 4858 C CA . LEU A 1 619 ? -17.374 9.164 14.090 1.00 97.75 619 LEU A CA 1
ATOM 4859 C C . LEU A 1 619 ? -16.689 7.809 14.320 1.00 97.75 619 LEU A C 1
ATOM 4861 O O . LEU A 1 619 ? -15.471 7.716 14.441 1.00 97.75 619 LEU A O 1
ATOM 4865 N N . ALA A 1 620 ? -17.488 6.745 14.331 1.00 95.69 620 ALA A N 1
ATOM 4866 C CA . ALA A 1 620 ? -17.068 5.356 14.522 1.00 95.69 620 ALA A CA 1
ATOM 4867 C C . ALA A 1 620 ? -17.674 4.435 13.439 1.00 95.69 620 ALA A C 1
ATOM 4869 O O . ALA A 1 620 ? -18.066 3.296 13.707 1.00 95.69 620 ALA A O 1
ATOM 4870 N N . ALA A 1 621 ? -17.781 4.940 12.204 1.00 92.12 621 ALA A N 1
ATOM 4871 C CA . ALA A 1 621 ? -18.474 4.275 11.097 1.00 92.12 621 ALA A CA 1
ATOM 4872 C C . ALA A 1 621 ? -17.683 3.119 10.452 1.00 92.12 621 ALA A C 1
ATOM 4874 O O . ALA A 1 621 ? -18.265 2.306 9.735 1.00 92.12 621 ALA A O 1
ATOM 4875 N N . GLY A 1 622 ? -16.374 3.035 10.698 1.00 92.44 622 GLY A N 1
ATOM 4876 C CA . GLY A 1 622 ? -15.497 2.010 10.138 1.00 92.44 622 GLY A CA 1
ATOM 4877 C C . GLY A 1 622 ? -14.108 2.548 9.813 1.00 92.44 622 GLY A C 1
ATOM 4878 O O . GLY A 1 622 ? -13.738 3.651 10.222 1.00 92.44 622 GLY A O 1
ATOM 4879 N N . ARG A 1 623 ? -13.341 1.757 9.062 1.00 94.62 623 ARG A N 1
ATOM 4880 C CA . ARG A 1 623 ? -11.993 2.095 8.591 1.00 94.62 623 ARG A CA 1
ATOM 4881 C C . ARG A 1 623 ? -11.934 1.974 7.070 1.00 94.62 623 ARG A C 1
ATOM 4883 O O . ARG A 1 623 ? -12.693 1.197 6.495 1.00 94.62 623 ARG A O 1
ATOM 4890 N N . GLN A 1 624 ? -11.049 2.736 6.443 1.00 96.38 624 GLN A N 1
ATOM 4891 C CA . GLN A 1 624 ? -10.795 2.720 5.002 1.00 96.38 624 GLN A CA 1
ATOM 4892 C C . GLN A 1 624 ? -9.284 2.623 4.722 1.00 96.38 624 GLN A C 1
ATOM 4894 O O . GLN A 1 624 ? -8.493 3.096 5.554 1.00 96.38 624 GLN A O 1
ATOM 4899 N N . PRO A 1 625 ? -8.874 2.014 3.593 1.00 97.50 625 PRO A N 1
ATOM 4900 C CA . PRO A 1 625 ? -7.467 1.816 3.257 1.00 97.50 625 PRO A CA 1
ATOM 4901 C C . PRO A 1 625 ? -6.758 3.140 2.989 1.00 97.50 625 PRO A C 1
ATOM 4903 O O . PRO A 1 625 ? -7.388 4.139 2.663 1.00 97.50 625 PRO A O 1
ATOM 4906 N N . ASN A 1 626 ? -5.427 3.119 3.075 1.00 97.38 626 ASN A N 1
ATOM 4907 C CA . ASN A 1 626 ? -4.550 4.228 2.682 1.00 97.38 626 ASN A CA 1
ATOM 4908 C C . ASN A 1 626 ? -3.941 4.057 1.276 1.00 97.38 626 ASN A C 1
ATOM 4910 O O . ASN A 1 626 ? -2.977 4.736 0.931 1.00 97.38 626 ASN A O 1
ATOM 4914 N N . SER A 1 627 ? -4.488 3.150 0.464 1.00 97.00 627 SER A N 1
ATOM 4915 C CA . SER A 1 627 ? -4.036 2.876 -0.906 1.00 97.00 627 SER A CA 1
ATOM 4916 C C . SER A 1 627 ? -4.295 4.043 -1.856 1.00 97.00 627 SER A C 1
ATOM 4918 O O . SER A 1 627 ? -3.432 4.357 -2.665 1.00 97.00 627 SER A O 1
ATOM 4920 N N . ASP A 1 628 ? -5.411 4.755 -1.692 1.00 96.12 628 ASP A N 1
ATOM 4921 C CA . ASP A 1 628 ? -5.714 5.990 -2.423 1.00 96.12 628 ASP A CA 1
ATOM 4922 C C . ASP A 1 628 ? -4.669 7.083 -2.182 1.00 96.12 628 ASP A C 1
ATOM 4924 O O . ASP A 1 628 ? -4.508 7.983 -3.000 1.00 96.12 628 ASP A O 1
ATOM 4928 N N . LEU A 1 629 ? -3.956 7.002 -1.052 1.00 96.38 629 LEU A N 1
ATOM 4929 C CA . LEU A 1 629 ? -2.893 7.932 -0.727 1.00 96.38 629 LEU A CA 1
ATOM 4930 C C . LEU A 1 629 ? -1.519 7.503 -1.251 1.00 96.38 629 LEU A C 1
ATOM 4932 O O . LEU A 1 629 ? -0.681 8.380 -1.466 1.00 96.38 629 LEU A O 1
ATOM 4936 N N . LEU A 1 630 ? -1.300 6.192 -1.386 1.00 97.75 630 LEU A N 1
ATOM 4937 C CA . LEU A 1 630 ? -0.032 5.561 -1.759 1.00 97.75 630 LEU A CA 1
ATOM 4938 C C . LEU A 1 630 ? 0.072 5.280 -3.269 1.00 97.75 630 LEU A C 1
ATOM 4940 O O . LEU A 1 630 ? 1.178 5.181 -3.791 1.00 97.75 630 LEU A O 1
ATOM 4944 N N . HIS A 1 631 ? -1.054 5.144 -3.966 1.00 97.38 631 HIS A N 1
ATOM 4945 C CA . HIS A 1 631 ? -1.136 4.799 -5.388 1.00 97.38 631 HIS A CA 1
ATOM 4946 C C . HIS A 1 631 ? -0.416 3.493 -5.804 1.00 97.38 631 HIS A C 1
ATOM 4948 O O . HIS A 1 631 ? 0.305 3.486 -6.807 1.00 97.38 631 HIS A O 1
ATOM 4954 N N . PRO A 1 632 ? -0.568 2.372 -5.066 1.00 97.19 632 PRO A N 1
ATOM 4955 C CA . PRO A 1 632 ? 0.173 1.132 -5.325 1.00 97.19 632 PRO A CA 1
ATOM 4956 C C . PRO A 1 632 ? -0.091 0.532 -6.723 1.00 97.19 632 PRO A C 1
ATOM 4958 O O . PRO A 1 632 ? 0.777 -0.147 -7.283 1.00 97.19 632 PRO A O 1
ATOM 4961 N N . GLU A 1 633 ? -1.221 0.865 -7.351 1.00 94.75 633 GLU A N 1
ATOM 4962 C CA . GLU A 1 633 ? -1.556 0.497 -8.729 1.00 94.75 633 GLU A CA 1
ATOM 4963 C C . GLU A 1 633 ? -0.515 0.977 -9.750 1.00 94.75 633 GLU A C 1
ATOM 4965 O O . GLU A 1 633 ? -0.276 0.303 -10.752 1.00 94.75 633 GLU A O 1
ATOM 4970 N N . ARG A 1 634 ? 0.176 2.094 -9.480 1.00 90.00 634 ARG A N 1
ATOM 4971 C CA . ARG A 1 634 ? 1.220 2.643 -10.365 1.00 90.00 634 ARG A CA 1
ATOM 4972 C C . ARG A 1 634 ? 2.479 1.776 -10.435 1.00 90.00 634 ARG A C 1
ATOM 4974 O O . ARG A 1 634 ? 3.291 1.975 -11.332 1.00 90.00 634 ARG A O 1
ATOM 4981 N N . SER A 1 635 ? 2.634 0.816 -9.521 1.00 91.75 635 SER A N 1
ATOM 4982 C CA . SER A 1 635 ? 3.680 -0.216 -9.565 1.00 91.75 635 SER A CA 1
ATOM 4983 C C . SER A 1 635 ? 3.131 -1.609 -9.918 1.00 91.75 635 SER A C 1
ATOM 4985 O O . SER A 1 635 ? 3.860 -2.601 -9.815 1.00 91.75 635 SER A O 1
ATOM 4987 N N . GLY A 1 636 ? 1.855 -1.709 -10.309 1.00 93.69 636 GLY A N 1
ATOM 4988 C CA . GLY A 1 636 ? 1.193 -2.967 -10.665 1.00 93.69 636 GLY A CA 1
ATOM 4989 C C . GLY A 1 636 ? 0.668 -3.786 -9.480 1.00 93.69 636 GLY A C 1
ATOM 4990 O O . GLY A 1 636 ? 0.431 -4.984 -9.637 1.00 93.69 636 GLY A O 1
ATOM 4991 N N . VAL A 1 637 ? 0.509 -3.179 -8.298 1.00 98.31 637 VAL A N 1
ATOM 4992 C CA . VAL A 1 637 ? -0.107 -3.830 -7.131 1.00 98.31 637 VAL A CA 1
ATOM 4993 C C . VAL A 1 637 ? -1.631 -3.726 -7.225 1.00 98.31 637 VAL A C 1
ATOM 4995 O O . VAL A 1 637 ? -2.181 -2.631 -7.337 1.00 98.31 637 VAL A O 1
ATOM 4998 N N . GLU A 1 638 ? -2.313 -4.865 -7.163 1.00 98.44 638 GLU A N 1
ATOM 4999 C CA . GLU A 1 638 ? -3.769 -4.954 -7.219 1.00 98.44 638 GLU A CA 1
ATOM 5000 C C . GLU A 1 638 ? -4.418 -4.587 -5.878 1.00 98.44 638 GLU A C 1
ATOM 5002 O O . GLU A 1 638 ? -3.957 -4.967 -4.795 1.00 98.44 638 GLU A O 1
ATOM 5007 N N . THR A 1 639 ? -5.535 -3.867 -5.964 1.00 98.25 639 THR A N 1
ATOM 5008 C CA . THR A 1 639 ? -6.429 -3.597 -4.837 1.00 98.25 639 THR A CA 1
ATOM 5009 C C . THR A 1 639 ? -7.822 -4.144 -5.126 1.00 98.25 639 THR A C 1
ATOM 5011 O O . THR A 1 639 ? -8.222 -4.295 -6.283 1.00 98.25 639 THR A O 1
ATOM 5014 N N . ASP A 1 640 ? -8.567 -4.483 -4.075 1.00 97.62 640 ASP A N 1
ATOM 5015 C CA . ASP A 1 640 ? -9.963 -4.882 -4.215 1.00 97.62 640 ASP A CA 1
ATOM 5016 C C . ASP A 1 640 ? -10.869 -3.677 -4.538 1.00 97.62 640 ASP A C 1
ATOM 5018 O O . ASP A 1 640 ? -10.438 -2.525 -4.600 1.00 97.62 640 ASP A O 1
ATOM 5022 N N . ARG A 1 641 ? -12.171 -3.924 -4.722 1.00 96.69 641 ARG A N 1
ATOM 5023 C CA . ARG A 1 641 ? -13.145 -2.866 -5.063 1.00 96.69 641 ARG A CA 1
ATOM 5024 C C . ARG A 1 641 ? -13.290 -1.775 -3.995 1.00 96.69 641 ARG A C 1
ATOM 5026 O O . ARG A 1 641 ? -13.854 -0.726 -4.290 1.00 96.69 641 ARG A O 1
ATOM 5033 N N . LEU A 1 642 ? -12.856 -2.036 -2.764 1.00 95.50 642 LEU A N 1
ATOM 5034 C CA . LEU A 1 642 ? -12.867 -1.089 -1.650 1.00 95.50 642 LEU A CA 1
ATOM 5035 C C . LEU A 1 642 ? -11.494 -0.425 -1.447 1.00 95.50 642 LEU A C 1
ATOM 5037 O O . LEU A 1 642 ? -11.363 0.428 -0.570 1.00 95.50 642 LEU A O 1
ATOM 5041 N N . GLY A 1 643 ? -10.495 -0.788 -2.256 1.00 97.31 643 GLY A N 1
ATOM 5042 C CA . GLY A 1 643 ? -9.136 -0.268 -2.219 1.00 97.31 643 GLY A CA 1
ATOM 5043 C C . GLY A 1 643 ? -8.192 -1.028 -1.283 1.00 97.31 643 GLY A C 1
ATOM 5044 O O . GLY A 1 643 ? -7.069 -0.569 -1.085 1.00 97.31 643 GLY A O 1
ATOM 5045 N N . TRP A 1 644 ? -8.586 -2.149 -0.676 1.00 98.44 644 TRP A N 1
ATOM 5046 C CA . TRP A 1 644 ? -7.675 -2.926 0.176 1.00 98.44 644 TRP A CA 1
ATOM 5047 C C . TRP A 1 644 ? -6.646 -3.672 -0.667 1.00 98.44 644 TRP A C 1
ATOM 5049 O O . TRP A 1 644 ? -6.962 -4.139 -1.759 1.00 98.44 644 TRP A O 1
ATOM 5059 N N . ILE A 1 645 ? -5.414 -3.795 -0.174 1.00 98.69 645 ILE A N 1
ATOM 5060 C CA . ILE A 1 645 ? -4.343 -4.453 -0.931 1.00 98.69 645 ILE A CA 1
ATOM 5061 C C . ILE A 1 645 ? -4.588 -5.960 -0.963 1.00 98.69 645 ILE A C 1
ATOM 5063 O O . ILE A 1 645 ? -4.788 -6.593 0.077 1.00 98.69 645 ILE A O 1
ATOM 5067 N N . VAL A 1 646 ? -4.549 -6.539 -2.163 1.00 98.50 646 VAL A N 1
ATOM 5068 C CA . VAL A 1 646 ? -4.709 -7.981 -2.354 1.00 98.50 646 VAL A CA 1
ATOM 5069 C C . VAL A 1 646 ? -3.352 -8.664 -2.211 1.00 98.50 646 VAL A C 1
ATOM 5071 O O . VAL A 1 646 ? -2.372 -8.280 -2.848 1.00 98.50 646 VAL A O 1
ATOM 5074 N N . VAL A 1 647 ? -3.309 -9.699 -1.373 1.00 98.56 647 VAL A N 1
ATOM 5075 C CA . VAL A 1 647 ? -2.126 -10.534 -1.139 1.00 98.56 647 VAL A CA 1
ATOM 5076 C C . VAL A 1 647 ? -2.472 -12.015 -1.226 1.00 98.56 647 VAL A C 1
ATOM 5078 O O . VAL A 1 647 ? -3.618 -12.417 -0.997 1.00 98.56 647 VAL A O 1
ATOM 5081 N N . ASN A 1 648 ? -1.468 -12.830 -1.537 1.00 97.88 648 ASN A N 1
ATOM 5082 C CA . ASN A 1 648 ? -1.550 -14.284 -1.470 1.00 97.88 648 ASN A CA 1
ATOM 5083 C C . ASN A 1 648 ? -1.387 -14.803 -0.018 1.00 97.88 648 ASN A C 1
ATOM 5085 O O . ASN A 1 648 ? -1.271 -14.033 0.935 1.00 97.88 648 ASN A O 1
ATOM 5089 N N . GLN A 1 649 ? -1.363 -16.130 0.160 1.00 97.44 649 GLN A N 1
ATOM 5090 C CA . GLN A 1 649 ? -1.207 -16.785 1.474 1.00 97.44 649 GLN A CA 1
ATOM 5091 C C . GLN A 1 649 ? 0.160 -16.550 2.155 1.00 97.44 649 GLN A C 1
ATOM 5093 O O . GLN A 1 649 ? 0.331 -16.933 3.306 1.00 97.44 649 GLN A O 1
ATOM 5098 N N . TYR A 1 650 ? 1.122 -15.954 1.449 1.00 98.00 650 TYR A N 1
ATOM 5099 C CA . TYR A 1 650 ? 2.466 -15.621 1.933 1.00 98.00 650 TYR A CA 1
ATOM 5100 C C . TYR A 1 650 ? 2.633 -14.115 2.189 1.00 98.00 650 TYR A C 1
ATOM 5102 O O . TYR A 1 650 ? 3.742 -13.665 2.472 1.00 98.00 650 TYR A O 1
ATOM 5110 N N . LEU A 1 651 ? 1.539 -13.345 2.080 1.00 98.50 651 LEU A N 1
ATOM 5111 C CA . LEU A 1 651 ? 1.488 -11.884 2.206 1.00 98.50 651 LEU A CA 1
ATOM 5112 C C . LEU A 1 651 ? 2.205 -11.114 1.076 1.00 98.50 651 LEU A C 1
ATOM 5114 O O . LEU A 1 651 ? 2.424 -9.906 1.190 1.00 98.50 651 LEU A O 1
ATOM 5118 N N . GLU A 1 652 ? 2.529 -11.781 -0.037 1.00 98.38 652 GLU A N 1
ATOM 5119 C CA . GLU A 1 652 ? 3.050 -11.140 -1.251 1.00 98.38 652 GLU A CA 1
ATOM 5120 C C . GLU A 1 652 ? 1.889 -10.623 -2.120 1.00 98.38 652 GLU A C 1
ATOM 5122 O O . GLU A 1 652 ? 0.859 -11.288 -2.272 1.00 98.38 652 GLU A O 1
ATOM 5127 N N . THR A 1 653 ? 2.041 -9.420 -2.674 1.00 98.69 653 THR A N 1
ATOM 5128 C CA . THR A 1 653 ? 1.052 -8.777 -3.557 1.00 98.69 653 THR A CA 1
ATOM 5129 C C . THR A 1 653 ? 1.083 -9.360 -4.980 1.00 98.69 653 THR A C 1
ATOM 5131 O O . THR A 1 653 ? 1.878 -10.245 -5.291 1.00 98.69 653 THR A O 1
ATOM 5134 N N . SER A 1 654 ? 0.262 -8.827 -5.895 1.00 98.00 654 SER A N 1
ATOM 5135 C CA . SER A 1 654 ? 0.345 -9.143 -7.334 1.00 98.00 654 SER A CA 1
ATOM 5136 C C . SER A 1 654 ? 1.691 -8.763 -7.976 1.00 98.00 654 SER A C 1
ATOM 5138 O O . SER A 1 654 ? 2.028 -9.270 -9.048 1.00 98.00 654 SER A O 1
ATOM 5140 N N . LYS A 1 655 ? 2.482 -7.888 -7.336 1.00 97.62 655 LYS A N 1
ATOM 5141 C CA . LYS A 1 655 ? 3.816 -7.499 -7.797 1.00 97.62 655 LYS A CA 1
ATOM 5142 C C . LYS A 1 655 ? 4.885 -8.229 -6.987 1.00 97.62 655 LYS A C 1
ATOM 5144 O O . LYS A 1 655 ? 5.069 -7.973 -5.799 1.00 97.62 655 LYS A O 1
ATOM 5149 N N . LYS A 1 656 ? 5.645 -9.093 -7.667 1.00 96.06 656 LYS A N 1
ATOM 5150 C CA . LYS A 1 656 ? 6.737 -9.869 -7.062 1.00 96.06 656 LYS A CA 1
ATOM 5151 C C . LYS A 1 656 ? 7.714 -8.974 -6.295 1.00 96.06 656 LYS A C 1
ATOM 5153 O O . LYS A 1 656 ? 8.157 -7.952 -6.823 1.00 96.06 656 LYS A O 1
ATOM 5158 N N . GLY A 1 657 ? 8.081 -9.380 -5.084 1.00 96.12 657 GLY A N 1
ATOM 5159 C CA . GLY A 1 657 ? 8.971 -8.629 -4.196 1.00 96.12 657 GLY A CA 1
ATOM 5160 C C . GLY A 1 657 ? 8.290 -7.504 -3.411 1.00 96.12 657 GLY A C 1
ATOM 5161 O O . GLY A 1 657 ? 8.942 -6.898 -2.562 1.00 96.12 657 GLY A O 1
ATOM 5162 N N . ILE A 1 658 ? 7.000 -7.233 -3.640 1.00 98.62 658 ILE A N 1
ATOM 5163 C CA . ILE A 1 658 ? 6.207 -6.305 -2.829 1.00 98.62 658 ILE A CA 1
ATOM 5164 C C . ILE A 1 658 ? 5.257 -7.114 -1.946 1.00 98.62 658 ILE A C 1
ATOM 5166 O O . ILE A 1 658 ? 4.389 -7.825 -2.449 1.00 98.62 658 ILE A O 1
ATOM 5170 N N . TYR A 1 659 ? 5.408 -6.971 -0.634 1.00 98.81 659 TYR A N 1
ATOM 5171 C CA . TYR A 1 659 ? 4.571 -7.590 0.394 1.00 98.81 659 TYR A CA 1
ATOM 5172 C C . TYR A 1 659 ? 3.662 -6.543 1.038 1.00 98.81 659 TYR A C 1
ATOM 5174 O O . TYR A 1 659 ? 3.964 -5.349 0.994 1.00 98.81 659 TYR A O 1
ATOM 5182 N N . ALA A 1 660 ? 2.563 -6.965 1.658 1.00 98.75 660 ALA A N 1
ATOM 5183 C CA . ALA A 1 660 ? 1.707 -6.072 2.434 1.00 98.75 660 ALA A CA 1
ATOM 5184 C C . ALA A 1 660 ? 1.194 -6.743 3.712 1.00 98.75 660 ALA A C 1
ATOM 5186 O O . ALA A 1 660 ? 0.977 -7.951 3.740 1.00 98.75 660 ALA A O 1
ATOM 5187 N N . LEU A 1 661 ? 1.010 -5.951 4.771 1.00 98.56 661 LEU A N 1
ATOM 5188 C CA . LEU A 1 661 ? 0.610 -6.446 6.091 1.00 98.56 661 LEU A CA 1
ATOM 5189 C C . LEU A 1 661 ? -0.242 -5.444 6.879 1.00 98.56 661 LEU A C 1
ATOM 5191 O O . LEU A 1 661 ? -0.285 -4.242 6.589 1.00 98.56 661 LEU A O 1
ATOM 5195 N N . GLY A 1 662 ? -0.867 -5.943 7.938 1.00 98.12 662 GLY A N 1
ATOM 5196 C CA . GLY A 1 662 ? -1.670 -5.208 8.901 1.00 98.12 662 GLY A CA 1
ATOM 5197 C C . GLY A 1 662 ? -2.955 -4.654 8.302 1.00 98.12 662 GLY A C 1
ATOM 5198 O O . GLY A 1 662 ? -3.499 -5.173 7.327 1.00 98.12 662 GLY A O 1
ATOM 5199 N N . ASP A 1 663 ? -3.429 -3.534 8.857 1.00 97.94 663 ASP A N 1
ATOM 5200 C CA . ASP A 1 663 ? -4.691 -2.926 8.423 1.00 97.94 663 ASP A CA 1
ATOM 5201 C C . ASP A 1 663 ? -4.728 -2.581 6.923 1.00 97.94 663 ASP A C 1
ATOM 5203 O O . ASP A 1 663 ? -5.817 -2.420 6.387 1.00 97.94 663 ASP A O 1
ATOM 5207 N N . ALA A 1 664 ? -3.588 -2.496 6.223 1.00 98.19 664 ALA A N 1
ATOM 5208 C CA . ALA A 1 664 ? -3.554 -2.262 4.775 1.00 98.19 664 ALA A CA 1
ATOM 5209 C C . ALA A 1 664 ? -4.287 -3.356 3.965 1.00 98.19 664 ALA A C 1
ATOM 5211 O O . ALA A 1 664 ? -4.714 -3.108 2.834 1.00 98.19 664 ALA A O 1
ATOM 5212 N N . LEU A 1 665 ? -4.463 -4.542 4.557 1.00 98.38 665 LEU A N 1
ATOM 5213 C CA . LEU A 1 665 ? -5.164 -5.683 3.968 1.00 98.38 665 LEU A CA 1
ATOM 5214 C C . LEU A 1 665 ? -6.683 -5.655 4.198 1.00 98.38 665 LEU A C 1
ATOM 5216 O O . LEU A 1 665 ? -7.404 -6.450 3.600 1.00 98.38 665 LEU A O 1
ATOM 5220 N N . GLY A 1 666 ? -7.181 -4.808 5.108 1.00 96.44 666 GLY A N 1
ATOM 5221 C CA . GLY A 1 666 ? -8.606 -4.750 5.465 1.00 96.44 666 GLY A CA 1
ATOM 5222 C C . GLY A 1 666 ? -9.141 -5.984 6.201 1.00 96.44 666 GLY A C 1
ATOM 5223 O O . GLY A 1 666 ? -10.350 -6.112 6.396 1.00 96.44 666 GLY A O 1
ATOM 5224 N N . LYS A 1 667 ? -8.258 -6.897 6.620 1.00 92.44 667 LYS A N 1
ATOM 5225 C CA . LYS A 1 667 ? -8.576 -8.148 7.325 1.00 92.44 667 LYS A CA 1
ATOM 5226 C C . LYS A 1 667 ? -8.003 -8.091 8.735 1.00 92.44 667 LYS A C 1
ATOM 5228 O O . LYS A 1 667 ? -6.923 -7.547 8.914 1.00 92.44 667 LYS A O 1
ATOM 5233 N N . HIS A 1 668 ? -8.733 -8.629 9.718 1.00 92.94 668 HIS A N 1
ATOM 5234 C CA . HIS A 1 668 ? -8.274 -8.787 11.109 1.00 92.94 668 HIS A CA 1
ATOM 5235 C C . HIS A 1 668 ? -7.435 -7.601 11.633 1.00 92.94 668 HIS A C 1
ATOM 5237 O O . HIS A 1 668 ? -6.295 -7.778 12.050 1.00 92.94 668 HIS A O 1
ATOM 5243 N N . MET A 1 669 ? -8.000 -6.388 11.570 1.00 95.06 669 MET A N 1
ATOM 5244 C CA . MET A 1 669 ? -7.311 -5.110 11.827 1.00 95.06 669 MET A CA 1
ATOM 5245 C C . MET A 1 669 ? -6.943 -4.911 13.308 1.00 95.06 669 MET A C 1
ATOM 5247 O O . MET A 1 669 ? -7.516 -4.078 14.017 1.00 95.06 669 MET A O 1
ATOM 5251 N N . TYR A 1 670 ? -5.999 -5.716 13.787 1.00 95.69 670 TYR A N 1
ATOM 5252 C CA . TYR A 1 670 ? -5.526 -5.750 15.160 1.00 95.69 670 TYR A CA 1
ATOM 5253 C C . TYR A 1 670 ? -4.005 -5.687 15.210 1.00 95.69 670 TYR A C 1
ATOM 5255 O O . TYR A 1 670 ? -3.303 -6.238 14.361 1.00 95.69 670 TYR A O 1
ATOM 5263 N N . ARG A 1 671 ? -3.468 -5.056 16.262 1.00 95.50 671 ARG A N 1
ATOM 5264 C CA . ARG A 1 671 ? -2.015 -4.895 16.398 1.00 95.50 671 ARG A CA 1
ATOM 5265 C C . ARG A 1 671 ? -1.282 -6.233 16.497 1.00 95.50 671 ARG A C 1
ATOM 5267 O O . ARG A 1 671 ? -0.219 -6.371 15.904 1.00 95.50 671 ARG A O 1
ATOM 5274 N N . HIS A 1 672 ? -1.813 -7.197 17.245 1.00 96.12 672 HIS A N 1
ATOM 5275 C CA . HIS A 1 672 ? -1.192 -8.516 17.387 1.00 96.12 672 HIS A CA 1
ATOM 5276 C C . HIS A 1 672 ? -1.219 -9.311 16.081 1.00 96.12 672 HIS A C 1
ATOM 5278 O O . HIS A 1 672 ? -0.224 -9.953 15.766 1.00 96.12 672 HIS A O 1
ATOM 5284 N N . THR A 1 673 ? -2.285 -9.199 15.282 1.00 97.69 673 THR A N 1
ATOM 5285 C CA . THR A 1 673 ? -2.334 -9.795 13.939 1.00 97.69 673 THR A CA 1
ATOM 5286 C C . THR A 1 673 ? -1.304 -9.158 13.011 1.00 97.69 673 THR A C 1
ATOM 5288 O O . THR A 1 673 ? -0.521 -9.879 12.408 1.00 97.69 673 THR A O 1
ATOM 5291 N N . ALA A 1 674 ? -1.202 -7.826 12.987 1.00 98.19 674 ALA A N 1
ATOM 5292 C CA . ALA A 1 674 ? -0.189 -7.135 12.187 1.00 98.19 674 ALA A CA 1
ATOM 5293 C C . ALA A 1 674 ? 1.255 -7.475 12.616 1.00 98.19 674 ALA A C 1
ATOM 5295 O O . ALA A 1 674 ? 2.153 -7.513 11.780 1.00 98.19 674 ALA A O 1
ATOM 5296 N N . ASN A 1 675 ? 1.493 -7.720 13.912 1.00 98.06 675 ASN A N 1
ATOM 5297 C CA . ASN A 1 675 ? 2.788 -8.201 14.400 1.00 98.06 675 ASN A CA 1
ATOM 5298 C C . ASN A 1 675 ? 3.081 -9.626 13.901 1.00 98.06 675 ASN A C 1
ATOM 5300 O O . ASN A 1 675 ? 4.186 -9.874 13.438 1.00 98.06 675 ASN A O 1
ATOM 5304 N N . TYR A 1 676 ? 2.109 -10.540 13.980 1.00 98.19 676 TYR A N 1
ATOM 5305 C CA . TYR A 1 676 ? 2.254 -11.908 13.473 1.00 98.19 676 TYR A CA 1
ATOM 5306 C C . TYR A 1 676 ? 2.507 -11.930 11.958 1.00 98.19 676 TYR A C 1
ATOM 5308 O O . TYR A 1 676 ? 3.438 -12.577 11.491 1.00 98.19 676 TYR A O 1
ATOM 5316 N N . GLU A 1 677 ? 1.746 -11.148 11.195 1.00 98.69 677 GLU A N 1
ATOM 5317 C CA . GLU A 1 677 ? 1.961 -10.973 9.756 1.00 98.69 677 GLU A CA 1
ATOM 5318 C C . GLU A 1 677 ? 3.350 -10.402 9.445 1.00 98.69 677 GLU A C 1
ATOM 5320 O O . GLU A 1 677 ? 3.969 -10.804 8.464 1.00 98.69 677 GLU A O 1
ATOM 5325 N N . ALA A 1 678 ? 3.874 -9.501 10.283 1.00 98.56 678 ALA A N 1
ATOM 5326 C CA . ALA A 1 678 ? 5.236 -9.001 10.131 1.00 98.56 678 ALA A CA 1
ATOM 5327 C C . ALA A 1 678 ? 6.291 -10.097 10.318 1.00 98.56 678 ALA A C 1
ATOM 5329 O O . ALA A 1 678 ? 7.255 -10.099 9.561 1.00 98.56 678 ALA A O 1
ATOM 5330 N N . GLU A 1 679 ? 6.107 -11.040 11.247 1.00 98.38 679 GLU A N 1
ATOM 5331 C CA . GLU A 1 679 ? 7.012 -12.193 11.388 1.00 98.38 679 GLU A CA 1
ATOM 5332 C C . GLU A 1 679 ? 6.979 -13.088 10.140 1.00 98.38 679 GLU A C 1
ATOM 5334 O O . GLU A 1 679 ? 8.033 -13.439 9.610 1.00 98.38 679 GLU A O 1
ATOM 5339 N N . VAL A 1 680 ? 5.788 -13.361 9.595 1.00 98.44 680 VAL A N 1
ATOM 5340 C CA . VAL A 1 680 ? 5.637 -14.124 8.340 1.00 98.44 680 VAL A CA 1
ATOM 5341 C C . VAL A 1 680 ? 6.314 -13.399 7.169 1.00 98.44 680 VAL A C 1
ATOM 5343 O O . VAL A 1 680 ? 7.052 -14.010 6.397 1.00 98.44 680 VAL A O 1
ATOM 5346 N N . VAL A 1 681 ? 6.122 -12.079 7.040 1.00 98.56 681 VAL A N 1
ATOM 5347 C CA . VAL A 1 681 ? 6.792 -11.273 6.003 1.00 98.56 681 VAL A CA 1
ATOM 5348 C C . VAL A 1 681 ? 8.307 -11.257 6.201 1.00 98.56 681 VAL A C 1
ATOM 5350 O O . VAL A 1 681 ? 9.035 -11.368 5.220 1.00 98.56 681 VAL A O 1
ATOM 5353 N N . ILE A 1 682 ? 8.799 -11.135 7.436 1.00 98.44 682 ILE A N 1
ATOM 5354 C CA . ILE A 1 682 ? 10.233 -11.199 7.752 1.00 98.44 682 ILE A CA 1
ATOM 5355 C C . ILE A 1 682 ? 10.819 -12.515 7.247 1.00 98.44 682 ILE A C 1
ATOM 5357 O O . ILE A 1 682 ? 11.814 -12.484 6.521 1.00 98.44 682 ILE A O 1
ATOM 5361 N N . HIS A 1 683 ? 10.189 -13.641 7.582 1.00 98.19 683 HIS A N 1
ATOM 5362 C CA . HIS A 1 683 ? 10.640 -14.955 7.146 1.00 98.19 683 HIS A CA 1
ATOM 5363 C C . HIS A 1 683 ? 10.643 -15.063 5.613 1.00 98.19 683 HIS A C 1
ATOM 5365 O O . HIS A 1 683 ? 11.684 -15.297 4.993 1.00 98.19 683 HIS A O 1
ATOM 5371 N N . ASN A 1 684 ? 9.500 -14.780 4.984 1.00 98.12 684 ASN A N 1
ATOM 5372 C CA . ASN A 1 684 ? 9.313 -14.935 3.541 1.00 98.12 684 ASN A CA 1
ATOM 5373 C C . ASN A 1 684 ? 10.206 -14.001 2.708 1.00 98.12 684 ASN A C 1
ATOM 5375 O O . ASN A 1 684 ? 10.673 -14.378 1.635 1.00 98.12 684 ASN A O 1
ATOM 5379 N N . LEU A 1 685 ? 10.458 -12.776 3.180 1.00 96.62 685 LEU A N 1
ATOM 5380 C CA . LEU A 1 685 ? 11.200 -11.758 2.430 1.00 96.62 685 LEU A CA 1
ATOM 5381 C C . LEU A 1 685 ? 12.719 -11.806 2.663 1.00 96.62 685 LEU A C 1
ATOM 5383 O O . LEU A 1 685 ? 13.496 -11.431 1.766 1.00 96.62 685 LEU A O 1
ATOM 5387 N N . LEU A 1 686 ? 13.142 -12.186 3.875 1.00 95.25 686 LEU A N 1
ATOM 5388 C CA . LEU A 1 686 ? 14.528 -12.063 4.341 1.00 95.25 686 LEU A CA 1
ATOM 5389 C C . LEU A 1 686 ? 15.226 -13.403 4.604 1.00 95.25 686 LEU A C 1
ATOM 5391 O O . LEU A 1 686 ? 16.448 -13.393 4.765 1.00 95.25 686 LEU A O 1
ATOM 5395 N N . GLU A 1 687 ? 14.501 -14.520 4.700 1.00 94.25 687 GLU A N 1
ATOM 5396 C CA . GLU A 1 687 ? 15.059 -15.802 5.166 1.00 94.25 687 GLU A CA 1
ATOM 5397 C C . GLU A 1 687 ? 14.827 -16.958 4.194 1.00 94.25 687 GLU A C 1
ATOM 5399 O O . GLU A 1 687 ? 15.757 -17.728 3.958 1.00 94.25 687 GLU A O 1
ATOM 5404 N N . ALA A 1 688 ? 13.635 -17.047 3.601 1.00 93.12 688 ALA A N 1
ATOM 5405 C CA . ALA A 1 688 ? 13.284 -18.116 2.675 1.00 93.12 688 ALA A CA 1
ATOM 5406 C C . ALA A 1 688 ? 14.155 -18.102 1.402 1.00 93.12 688 ALA A C 1
ATOM 5408 O O . ALA A 1 688 ? 14.256 -17.094 0.694 1.00 93.12 688 ALA A O 1
ATOM 5409 N N . ASN A 1 689 ? 14.739 -19.253 1.059 1.00 89.06 689 ASN A N 1
ATOM 5410 C CA . ASN A 1 689 ? 15.575 -19.467 -0.128 1.00 89.06 689 ASN A CA 1
ATOM 5411 C C . ASN A 1 689 ? 14.844 -20.260 -1.219 1.00 89.06 689 ASN A C 1
ATOM 5413 O O . ASN A 1 689 ? 15.390 -21.176 -1.836 1.00 89.06 689 ASN A O 1
ATOM 5417 N N . GLY A 1 690 ? 13.591 -19.895 -1.480 1.00 86.19 690 GLY A N 1
ATOM 5418 C CA . GLY A 1 690 ? 12.752 -20.511 -2.504 1.00 86.19 690 GLY A CA 1
ATOM 5419 C C . GLY A 1 690 ? 11.344 -20.798 -2.002 1.00 86.19 690 GLY A C 1
ATOM 5420 O O . GLY A 1 690 ? 11.039 -20.652 -0.824 1.00 86.19 690 GLY A O 1
ATOM 5421 N N . GLU A 1 691 ? 10.470 -21.223 -2.911 1.00 86.06 691 GLU A N 1
ATOM 5422 C CA . GLU A 1 691 ? 9.034 -21.361 -2.627 1.00 86.06 691 GLU A CA 1
ATOM 5423 C C . GLU A 1 691 ? 8.700 -22.441 -1.586 1.00 86.06 691 GLU A C 1
ATOM 5425 O O . GLU A 1 691 ? 7.678 -22.341 -0.915 1.00 86.06 691 GLU A O 1
ATOM 5430 N N . LEU A 1 692 ? 9.553 -23.462 -1.436 1.00 90.31 692 LEU A N 1
ATOM 5431 C CA . LEU A 1 692 ? 9.355 -24.553 -0.471 1.00 90.31 692 LEU A CA 1
ATOM 5432 C C . LEU A 1 692 ? 9.613 -24.134 0.981 1.00 90.31 692 LEU A C 1
ATOM 5434 O O . LEU A 1 692 ? 9.171 -24.831 1.890 1.00 90.31 692 LEU A O 1
ATOM 5438 N N . GLU A 1 693 ? 10.327 -23.028 1.186 1.00 95.00 693 GLU A N 1
ATOM 5439 C CA . GLU A 1 693 ? 10.632 -22.480 2.510 1.00 95.00 693 GLU A CA 1
ATOM 5440 C C . GLU A 1 693 ? 9.640 -21.381 2.916 1.00 95.00 693 GLU A C 1
ATOM 5442 O O . GLU A 1 693 ? 9.752 -20.859 4.009 1.00 95.00 693 GLU A O 1
ATOM 5447 N N . LEU A 1 694 ? 8.662 -21.020 2.073 1.00 96.44 694 LEU A N 1
ATOM 5448 C CA . LEU A 1 694 ? 7.710 -19.960 2.409 1.00 96.44 694 LEU A CA 1
ATOM 5449 C C . LEU A 1 694 ? 6.711 -20.396 3.489 1.00 96.44 694 LEU A C 1
ATOM 5451 O O . LEU A 1 694 ? 6.036 -21.425 3.375 1.00 96.44 694 LEU A O 1
ATOM 5455 N N . GLU A 1 695 ? 6.531 -19.536 4.485 1.00 97.19 695 GLU A N 1
ATOM 5456 C CA . GLU A 1 695 ? 5.554 -19.691 5.554 1.00 97.19 695 GLU A CA 1
ATOM 5457 C C . GLU A 1 695 ? 4.217 -19.059 5.176 1.00 97.19 695 GLU A C 1
ATOM 5459 O O . GLU A 1 695 ? 4.123 -17.887 4.793 1.00 97.19 695 GLU A O 1
ATOM 5464 N N . LYS A 1 696 ? 3.148 -19.848 5.303 1.00 97.75 696 LYS A N 1
ATOM 5465 C CA . LYS A 1 696 ? 1.783 -19.359 5.113 1.00 97.75 696 LYS A CA 1
ATOM 5466 C C . LYS A 1 696 ? 1.318 -18.632 6.361 1.00 97.75 696 LYS A C 1
ATOM 5468 O O . LYS A 1 696 ? 1.524 -19.114 7.471 1.00 97.75 696 LYS A O 1
ATOM 5473 N N . VAL A 1 697 ? 0.598 -17.536 6.165 1.00 96.88 697 VAL A N 1
ATOM 5474 C CA . VAL A 1 697 ? -0.127 -16.896 7.260 1.00 96.88 697 VAL A CA 1
ATOM 5475 C C . VAL A 1 697 ? -1.288 -17.787 7.715 1.00 96.88 697 VAL A C 1
ATOM 5477 O O . VAL A 1 697 ? -2.066 -18.281 6.893 1.00 96.88 697 VAL A O 1
ATOM 5480 N N . ASP A 1 698 ? -1.408 -17.989 9.026 1.00 95.19 698 ASP A N 1
ATOM 5481 C CA . ASP A 1 698 ? -2.476 -18.770 9.643 1.00 95.19 698 ASP A CA 1
ATOM 5482 C C . ASP A 1 698 ? -3.389 -17.883 10.506 1.00 95.19 698 ASP A C 1
ATOM 5484 O O . ASP A 1 698 ? -2.964 -17.258 11.476 1.00 95.19 698 ASP A O 1
ATOM 5488 N N . TYR A 1 699 ? -4.673 -17.837 10.145 1.00 95.56 699 TYR A N 1
ATOM 5489 C CA . TYR A 1 699 ? -5.690 -17.030 10.822 1.00 95.56 699 TYR A CA 1
ATOM 5490 C C . TYR A 1 699 ? -6.711 -17.861 11.618 1.00 95.56 699 TYR A C 1
ATOM 5492 O O . TYR A 1 699 ? -7.731 -17.315 12.044 1.00 95.56 699 TYR A O 1
ATOM 5500 N N . HIS A 1 700 ? -6.498 -19.166 11.821 1.00 93.88 700 HIS A N 1
ATOM 5501 C CA . HIS A 1 700 ? -7.520 -20.018 12.447 1.00 93.88 700 HIS A CA 1
ATOM 5502 C C . HIS A 1 700 ? -7.869 -19.595 13.889 1.00 93.88 700 HIS A C 1
ATOM 5504 O O . HIS A 1 700 ? -9.015 -19.746 14.307 1.00 93.88 700 HIS A O 1
ATOM 5510 N N . ALA A 1 701 ? -6.910 -19.027 14.629 1.00 96.25 701 ALA A N 1
ATOM 5511 C CA . ALA A 1 701 ? -7.048 -18.652 16.038 1.00 96.25 701 ALA A CA 1
ATOM 5512 C C . ALA A 1 701 ? -6.786 -17.158 16.301 1.00 96.25 701 ALA A C 1
ATOM 5514 O O . ALA A 1 701 ? -6.163 -16.807 17.302 1.00 96.25 701 ALA A O 1
ATOM 5515 N N . VAL A 1 702 ? -7.244 -16.258 15.422 1.00 97.25 702 VAL A N 1
ATOM 5516 C CA . VAL A 1 702 ? -7.099 -14.804 15.639 1.00 97.25 702 VAL A CA 1
ATOM 5517 C C . VAL A 1 702 ? -7.960 -14.347 16.827 1.00 97.25 702 VAL A C 1
ATOM 5519 O O . VAL A 1 702 ? -9.189 -14.443 16.740 1.00 97.25 702 VAL A O 1
ATOM 5522 N N . PRO A 1 703 ? -7.365 -13.810 17.912 1.00 97.44 703 PRO A N 1
ATOM 5523 C CA . PRO A 1 703 ? -8.137 -13.261 19.015 1.00 97.44 703 PRO A CA 1
ATOM 5524 C C . PRO A 1 703 ? -8.541 -11.810 18.775 1.00 97.44 703 PRO A C 1
ATOM 5526 O O . PRO A 1 703 ? -7.913 -11.080 18.004 1.00 97.44 703 PRO A O 1
ATOM 5529 N N . TYR A 1 704 ? -9.543 -11.358 19.516 1.00 97.38 704 TYR A N 1
ATOM 5530 C CA . TYR A 1 704 ? -9.926 -9.956 19.608 1.00 97.38 704 TYR A CA 1
ATOM 5531 C C . TYR A 1 704 ? -10.557 -9.646 20.967 1.00 97.38 704 TYR A C 1
ATOM 5533 O O . TYR A 1 704 ? -11.030 -10.534 21.676 1.00 97.38 704 TYR A O 1
ATOM 5541 N N . ALA A 1 705 ? -10.577 -8.360 21.313 1.00 97.19 705 ALA A N 1
ATOM 5542 C CA . ALA A 1 705 ? -11.260 -7.854 22.493 1.00 97.19 705 ALA A CA 1
ATOM 5543 C C . ALA A 1 705 ? -11.875 -6.479 22.214 1.00 97.19 705 ALA A C 1
ATOM 5545 O O . ALA A 1 705 ? -11.291 -5.646 21.517 1.00 97.19 705 ALA A O 1
ATOM 5546 N N . VAL A 1 706 ? -13.052 -6.257 22.788 1.00 97.69 706 VAL A N 1
ATOM 5547 C CA . VAL A 1 706 ? -13.783 -4.995 22.836 1.00 97.69 706 VAL A CA 1
ATOM 5548 C C . VA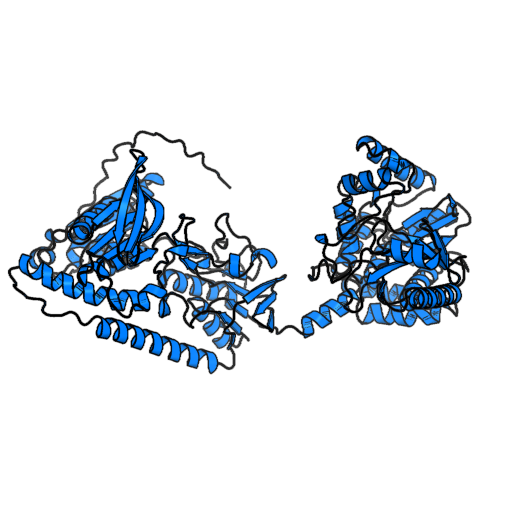L A 1 706 ? -13.854 -4.582 24.298 1.00 97.69 706 VAL A C 1
ATOM 5550 O O . VAL A 1 706 ? -14.574 -5.186 25.096 1.00 97.69 706 VAL A O 1
ATOM 5553 N N . PHE A 1 707 ? -13.113 -3.537 24.654 1.00 97.12 707 PHE A N 1
ATOM 5554 C CA . PHE A 1 707 ? -12.991 -3.058 26.033 1.00 97.12 707 PHE A CA 1
ATOM 5555 C C . PHE A 1 707 ? -14.152 -2.111 26.386 1.00 97.12 707 PHE A C 1
ATOM 5557 O O . PHE A 1 707 ? -13.971 -0.944 26.723 1.00 97.12 707 PHE A O 1
ATOM 5564 N N . THR A 1 708 ? -15.373 -2.608 26.190 1.00 97.38 708 THR A N 1
ATOM 5565 C CA . THR A 1 708 ? -16.620 -1.957 26.606 1.00 97.38 708 THR A CA 1
ATOM 5566 C C . THR A 1 708 ? -17.024 -2.440 28.001 1.00 97.38 708 THR A C 1
ATOM 5568 O O . THR A 1 708 ? -16.238 -3.100 28.675 1.00 97.38 708 THR A O 1
ATOM 5571 N N . TYR A 1 709 ? -18.234 -2.107 28.448 1.00 95.50 709 TYR A N 1
ATOM 5572 C CA . TYR A 1 709 ? -18.743 -2.531 29.744 1.00 95.50 709 TYR A CA 1
ATOM 5573 C C . TYR A 1 709 ? -20.034 -3.352 29.585 1.00 95.50 709 TYR A C 1
ATOM 5575 O O . TYR A 1 709 ? -21.085 -2.775 29.287 1.00 95.50 709 TYR A O 1
ATOM 5583 N N . PRO A 1 710 ? -19.975 -4.688 29.750 1.00 95.44 710 PRO A N 1
ATOM 5584 C CA . PRO A 1 710 ? -18.818 -5.492 30.153 1.00 95.44 710 PRO A CA 1
ATOM 5585 C C . PRO A 1 710 ? -17.840 -5.711 28.987 1.00 95.44 710 PRO A C 1
ATOM 5587 O O . PRO A 1 710 ? -18.217 -5.586 27.822 1.00 95.44 710 PRO A O 1
ATOM 5590 N N . THR A 1 711 ? -16.598 -6.095 29.289 1.00 97.50 711 THR A N 1
ATOM 5591 C CA . THR A 1 711 ? -15.622 -6.477 28.259 1.00 97.50 711 THR A CA 1
ATOM 5592 C C . THR A 1 711 ? -16.137 -7.676 27.470 1.00 97.50 711 THR A C 1
ATOM 5594 O O . THR A 1 711 ? -16.656 -8.626 28.053 1.00 97.50 711 THR A O 1
ATOM 5597 N N . LEU A 1 712 ? -15.957 -7.653 26.152 1.00 98.12 712 LEU A N 1
ATOM 5598 C CA . LEU A 1 712 ? -16.197 -8.791 25.268 1.00 98.12 712 LEU A CA 1
ATOM 5599 C C . LEU A 1 712 ? -14.874 -9.206 24.632 1.00 98.12 712 LEU A C 1
ATOM 5601 O O . LEU A 1 712 ? -14.094 -8.354 24.216 1.00 98.12 712 LEU A O 1
ATOM 5605 N N . ALA A 1 713 ? -14.614 -10.500 24.530 1.00 98.25 713 ALA A N 1
ATOM 5606 C CA . ALA A 1 713 ? -13.460 -11.035 23.824 1.00 98.25 713 ALA A CA 1
ATOM 5607 C C . ALA A 1 713 ? -13.817 -12.336 23.113 1.00 98.25 713 ALA A C 1
ATOM 5609 O O . ALA A 1 713 ? -14.765 -13.024 23.489 1.00 98.25 713 ALA A O 1
ATOM 5610 N N . GLY A 1 714 ? -13.050 -12.691 22.093 1.00 97.81 714 GLY A N 1
ATOM 5611 C CA . GLY A 1 714 ? -13.281 -13.926 21.365 1.00 97.81 714 GLY A CA 1
ATOM 5612 C C . GLY A 1 714 ? -12.085 -14.372 20.547 1.00 97.81 714 GLY A C 1
ATOM 5613 O O . GLY A 1 714 ? -11.093 -13.655 20.408 1.00 97.81 714 GLY A O 1
ATOM 5614 N N . VAL A 1 715 ? -12.194 -15.587 20.023 1.00 98.06 715 VAL A N 1
ATOM 5615 C CA . VAL A 1 715 ? -11.219 -16.214 19.132 1.00 98.06 715 VAL A CA 1
ATOM 5616 C C . VAL A 1 715 ? -11.940 -17.175 18.191 1.00 98.06 715 VAL A C 1
ATOM 5618 O O . VAL A 1 715 ? -12.888 -17.845 18.599 1.00 98.06 715 VAL A O 1
ATOM 5621 N N . GLY A 1 716 ? -11.477 -17.261 16.945 1.00 95.12 716 GLY A N 1
ATOM 5622 C CA . GLY A 1 716 ? -11.949 -18.264 15.993 1.00 95.12 716 GLY A CA 1
ATOM 5623 C C . GLY A 1 716 ? -13.383 -18.039 15.504 1.00 95.12 716 GLY A C 1
ATOM 5624 O O . GLY A 1 716 ? -13.857 -16.905 15.395 1.00 95.12 716 GLY A O 1
ATOM 5625 N N . MET A 1 717 ? -14.052 -19.138 15.154 1.00 94.88 717 MET A N 1
ATOM 5626 C CA . MET A 1 717 ? -15.398 -19.127 14.585 1.00 94.88 717 MET A CA 1
ATOM 5627 C C . MET A 1 717 ? -16.473 -19.009 15.663 1.00 94.88 717 MET A C 1
ATOM 5629 O O . MET A 1 717 ? -16.415 -19.670 16.701 1.00 94.88 717 MET A O 1
ATOM 5633 N N . LYS A 1 718 ? -17.514 -18.226 15.375 1.00 93.81 718 LYS A N 1
ATOM 5634 C CA . LYS A 1 718 ? -18.753 -18.227 16.172 1.00 93.81 718 LYS A CA 1
ATOM 5635 C C . LYS A 1 718 ? -19.675 -19.356 15.709 1.00 93.81 718 LYS A C 1
ATOM 5637 O O . LYS A 1 718 ? -19.543 -19.858 14.592 1.00 93.81 718 LYS A O 1
ATOM 5642 N N . GLU A 1 719 ? -20.666 -19.703 16.531 1.00 92.06 719 GLU A N 1
ATOM 5643 C CA . GLU A 1 719 ? -21.644 -20.765 16.231 1.00 92.06 719 GLU A CA 1
ATOM 5644 C C . GLU A 1 719 ? -22.294 -20.578 14.848 1.00 92.06 719 GLU A C 1
ATOM 5646 O O . GLU A 1 719 ? -22.345 -21.502 14.041 1.00 92.06 719 GLU A O 1
ATOM 5651 N N . GLN A 1 720 ? -22.726 -19.352 14.541 1.00 89.75 720 GLN A N 1
ATOM 5652 C CA . GLN A 1 720 ? -23.390 -19.017 13.277 1.00 89.75 720 GLN A CA 1
ATOM 5653 C C . GLN A 1 720 ? -22.462 -19.159 12.063 1.00 89.75 720 GLN A C 1
ATOM 5655 O O . GLN A 1 720 ? -22.906 -19.552 10.987 1.00 89.75 720 GLN A O 1
ATOM 5660 N N . GLU A 1 721 ? -21.171 -18.859 12.225 1.00 92.69 721 GLU A N 1
ATOM 5661 C CA . GLU A 1 721 ? -20.177 -18.996 11.157 1.00 92.69 721 GLU A CA 1
ATOM 5662 C C . GLU A 1 721 ? -19.868 -20.471 10.878 1.00 92.69 721 GLU A C 1
ATOM 5664 O O . GLU A 1 721 ? -19.747 -20.862 9.717 1.00 92.69 721 GLU A O 1
ATOM 5669 N N . ALA A 1 722 ? -19.781 -21.298 11.925 1.00 91.69 722 ALA A N 1
ATOM 5670 C CA . ALA A 1 722 ? -19.589 -22.738 11.785 1.00 91.69 722 ALA A CA 1
ATOM 5671 C C . ALA A 1 722 ? -20.808 -23.407 11.127 1.00 91.69 722 ALA A C 1
ATOM 5673 O O . ALA A 1 722 ? -20.653 -24.191 10.189 1.00 91.69 722 ALA A O 1
ATOM 5674 N N . ALA A 1 723 ? -22.020 -23.013 11.533 1.00 87.25 723 ALA A N 1
ATOM 5675 C CA . ALA A 1 723 ? -23.262 -23.467 10.911 1.00 87.25 723 ALA A CA 1
ATOM 5676 C C . ALA A 1 723 ? -23.356 -23.052 9.431 1.00 87.25 723 ALA A C 1
ATOM 5678 O O . ALA A 1 723 ? -23.706 -23.870 8.583 1.00 87.25 723 ALA A O 1
ATOM 5679 N N . ALA A 1 724 ? -22.981 -21.813 9.088 1.00 90.38 724 ALA A N 1
ATOM 5680 C CA . ALA A 1 724 ? -22.957 -21.338 7.700 1.00 90.38 724 ALA A CA 1
ATOM 5681 C C . ALA A 1 724 ? -21.950 -22.098 6.815 1.00 90.38 724 ALA A C 1
ATOM 5683 O O . ALA A 1 724 ? -22.131 -22.173 5.600 1.00 90.38 724 ALA A O 1
ATOM 5684 N N . LYS A 1 725 ? -20.906 -22.684 7.414 1.00 92.94 725 LYS A N 1
ATOM 5685 C CA . LYS A 1 725 ? -19.950 -23.579 6.741 1.00 92.94 725 LYS A CA 1
ATOM 5686 C C . LYS A 1 725 ? -20.408 -25.042 6.690 1.00 92.94 725 LYS A C 1
ATOM 5688 O O . LYS A 1 725 ? -19.692 -25.866 6.130 1.00 92.94 725 LYS A O 1
ATOM 5693 N N . GLY A 1 726 ? -21.578 -25.366 7.244 1.00 92.19 726 GLY A N 1
ATOM 5694 C CA . GLY A 1 726 ? -22.123 -26.724 7.268 1.00 92.19 726 GLY A CA 1
ATOM 5695 C C . GLY A 1 726 ? -21.394 -27.676 8.218 1.00 92.19 726 GLY A C 1
ATOM 5696 O O . GLY A 1 726 ? -21.446 -28.884 8.006 1.00 92.19 726 GLY A O 1
ATOM 5697 N N . LEU A 1 727 ? -20.697 -27.154 9.233 1.00 93.31 727 LEU A N 1
ATOM 5698 C CA . LEU A 1 727 ? -19.999 -27.972 10.226 1.00 93.31 727 LEU A CA 1
ATOM 5699 C C . LEU A 1 727 ? -20.979 -28.483 11.288 1.00 93.31 727 LEU A C 1
ATOM 5701 O O . LEU A 1 727 ? -21.801 -27.721 11.803 1.00 93.31 727 LEU A O 1
ATOM 5705 N N . ASN A 1 728 ? -20.850 -29.758 11.658 1.00 94.50 728 ASN A N 1
ATOM 5706 C CA . ASN A 1 728 ? -21.502 -30.295 12.849 1.00 94.50 728 ASN A CA 1
ATOM 5707 C C . ASN A 1 728 ? -20.735 -29.809 14.077 1.00 94.50 728 ASN A C 1
ATOM 5709 O O . ASN A 1 728 ? -19.527 -30.039 14.186 1.00 94.50 728 ASN A O 1
ATOM 5713 N N . VAL A 1 729 ? -21.423 -29.120 14.987 1.00 96.31 729 VAL A N 1
ATOM 5714 C CA . VAL A 1 729 ? -20.782 -28.482 16.138 1.00 96.31 729 VAL A CA 1
ATOM 5715 C C . VAL A 1 729 ? -21.408 -28.883 17.462 1.00 96.31 729 VAL A C 1
ATOM 5717 O O . VAL A 1 729 ? -22.613 -29.116 17.563 1.00 96.31 729 VAL A O 1
ATOM 5720 N N . LEU A 1 730 ? -20.565 -28.890 18.488 1.00 96.81 730 LEU A N 1
ATOM 5721 C CA . LEU A 1 730 ? -20.952 -28.883 19.888 1.00 96.81 730 LEU A CA 1
ATOM 5722 C C . LEU A 1 730 ? -20.731 -27.479 20.445 1.00 96.81 730 LEU A C 1
ATOM 5724 O O . LEU A 1 730 ? -19.691 -26.861 20.207 1.00 96.81 730 LEU A O 1
ATOM 5728 N N . VAL A 1 731 ? -21.708 -26.972 21.188 1.00 97.31 731 VAL A N 1
ATOM 5729 C CA . VAL A 1 731 ? -21.655 -25.648 21.803 1.00 97.31 731 VAL A CA 1
ATOM 5730 C C . VAL A 1 731 ? -21.758 -25.805 23.307 1.00 97.31 731 VAL A C 1
ATOM 5732 O O . VAL A 1 731 ? -22.647 -26.490 23.798 1.00 97.31 731 VAL A O 1
ATOM 5735 N N . GLY A 1 732 ? -20.842 -25.168 24.025 1.00 97.06 732 GLY A N 1
ATOM 5736 C CA . GLY A 1 732 ? -20.814 -25.154 25.480 1.00 97.06 732 GLY A CA 1
ATOM 5737 C C . GLY A 1 732 ? -21.031 -23.750 26.016 1.00 97.06 732 GLY A C 1
ATOM 5738 O O . GLY A 1 732 ? -20.517 -22.790 25.437 1.00 97.06 732 GLY A O 1
ATOM 5739 N N . ARG A 1 733 ? -21.798 -23.614 27.100 1.00 97.19 733 ARG A N 1
ATOM 5740 C CA . ARG A 1 733 ? -22.141 -22.321 27.712 1.00 97.19 733 ARG A CA 1
ATOM 5741 C C . ARG A 1 733 ? -21.989 -22.388 29.224 1.00 97.19 733 ARG A C 1
ATOM 5743 O O . ARG A 1 733 ? -22.397 -23.362 29.842 1.00 97.19 733 ARG A O 1
ATOM 5750 N N . ALA A 1 734 ? -21.446 -21.333 29.817 1.00 97.25 734 ALA A N 1
ATOM 5751 C CA . ALA A 1 734 ? -21.452 -21.152 31.264 1.00 97.25 734 ALA A CA 1
ATOM 5752 C C . ALA A 1 734 ? -21.534 -19.667 31.623 1.00 97.25 734 ALA A C 1
ATOM 5754 O O . ALA A 1 734 ? -20.827 -18.835 31.049 1.00 97.25 734 ALA A O 1
ATOM 5755 N N . GLY A 1 735 ? -22.388 -19.336 32.585 1.00 97.38 735 GLY A N 1
ATOM 5756 C CA . GLY A 1 735 ? -22.454 -18.013 33.184 1.00 97.38 735 GLY A CA 1
ATOM 5757 C C . GLY A 1 735 ? -21.391 -17.841 34.267 1.00 97.38 735 GLY A C 1
ATOM 5758 O O . GLY A 1 735 ? -20.965 -18.799 34.914 1.00 97.38 735 GLY A O 1
ATOM 5759 N N . TYR A 1 736 ? -20.974 -16.603 34.530 1.00 96.88 736 TYR A N 1
ATOM 5760 C CA . TYR A 1 736 ? -20.020 -16.349 35.621 1.00 96.88 736 TYR A CA 1
ATOM 5761 C C . TYR A 1 736 ? -20.606 -16.760 36.980 1.00 96.88 736 TYR A C 1
ATOM 5763 O O . TYR A 1 736 ? -19.897 -17.368 37.788 1.00 96.88 736 TYR A O 1
ATOM 5771 N N . MET A 1 737 ? -21.904 -16.511 37.198 1.00 96.06 737 MET A N 1
ATOM 5772 C CA . MET A 1 737 ? -22.653 -16.921 38.397 1.00 96.06 737 MET A CA 1
ATOM 5773 C C . MET A 1 737 ? -22.717 -18.436 38.615 1.00 96.06 737 MET A C 1
ATOM 5775 O O . MET A 1 737 ? -23.037 -18.869 39.719 1.00 96.06 737 MET A O 1
ATOM 5779 N N . ASP A 1 738 ? -22.348 -19.248 37.623 1.00 96.00 738 ASP A N 1
ATOM 5780 C CA . ASP A 1 738 ? -22.240 -20.694 37.815 1.00 96.00 738 ASP A CA 1
ATOM 5781 C C . ASP A 1 738 ? -20.990 -21.060 38.632 1.00 96.00 738 ASP A C 1
ATOM 5783 O O . ASP A 1 738 ? -20.870 -22.176 39.130 1.00 96.00 738 ASP A O 1
ATOM 5787 N N . THR A 1 739 ? -20.049 -20.130 38.819 1.00 96.56 739 THR A N 1
ATOM 5788 C CA . THR A 1 739 ? -18.827 -20.332 39.611 1.00 96.56 739 THR A CA 1
ATOM 5789 C C . THR A 1 739 ? -18.894 -19.629 40.963 1.00 96.56 739 THR A C 1
ATOM 5791 O O . THR A 1 739 ? -19.438 -18.534 41.090 1.00 96.56 739 THR A O 1
ATOM 5794 N N . ALA A 1 740 ? -18.236 -20.198 41.978 1.00 96.62 740 ALA A N 1
ATOM 5795 C CA . ALA A 1 740 ? -18.131 -19.566 43.295 1.00 96.62 740 ALA A CA 1
ATOM 5796 C C . ALA A 1 740 ? -17.479 -18.171 43.225 1.00 96.62 740 ALA A C 1
ATOM 5798 O O . ALA A 1 740 ? -17.869 -17.268 43.965 1.00 96.62 740 ALA A O 1
ATOM 5799 N N . LYS A 1 741 ? -16.516 -17.968 42.311 1.00 96.75 741 LYS A N 1
ATOM 5800 C CA . LYS A 1 741 ? -15.888 -16.659 42.105 1.00 96.75 741 LYS A CA 1
ATOM 5801 C C . LYS A 1 741 ? -16.854 -15.643 41.493 1.00 96.75 741 LYS A C 1
ATOM 5803 O O . LYS A 1 741 ? -16.883 -14.514 41.973 1.00 96.75 741 LYS A O 1
ATOM 5808 N N . GLY A 1 742 ? -17.636 -16.022 40.483 1.00 95.94 742 GLY A N 1
ATOM 5809 C CA . GLY A 1 742 ? -18.634 -15.128 39.892 1.00 95.94 742 GLY A CA 1
ATOM 5810 C C . GLY A 1 742 ? -19.756 -14.780 40.868 1.00 95.94 742 GLY A C 1
ATOM 5811 O O . GLY A 1 742 ? -20.095 -13.605 40.983 1.00 95.94 742 GLY A O 1
ATOM 5812 N N . VAL A 1 743 ? -20.220 -15.745 41.675 1.00 95.69 743 VAL A N 1
ATOM 5813 C CA . VAL A 1 743 ? -21.154 -15.483 42.789 1.00 95.69 743 VAL A CA 1
ATOM 5814 C C . VAL A 1 743 ? -20.567 -14.476 43.776 1.00 95.69 743 VAL A C 1
ATOM 5816 O O . VAL A 1 743 ? -21.238 -13.518 44.147 1.00 95.69 743 VAL A O 1
ATOM 5819 N N . ALA A 1 744 ? -19.300 -14.641 44.168 1.00 95.38 744 ALA A N 1
ATOM 5820 C CA . ALA A 1 744 ? -18.627 -13.700 45.064 1.00 95.38 744 ALA A CA 1
ATOM 5821 C C . ALA A 1 744 ? -18.460 -12.292 44.457 1.00 95.38 744 ALA A C 1
ATOM 5823 O O . ALA A 1 744 ? -18.330 -11.322 45.200 1.00 95.38 744 ALA A O 1
ATOM 5824 N N . MET A 1 745 ? -18.436 -12.177 43.127 1.00 94.44 745 MET A N 1
ATOM 5825 C CA . MET A 1 745 ? -18.378 -10.901 42.408 1.00 94.44 745 MET A CA 1
ATOM 5826 C C . MET A 1 745 ? -19.760 -10.280 42.166 1.00 94.44 745 MET A C 1
ATOM 5828 O O . MET A 1 745 ? -19.822 -9.092 41.864 1.00 94.44 745 MET A O 1
ATOM 5832 N N . GLY A 1 746 ? -20.845 -11.053 42.282 1.00 93.25 746 GLY A N 1
ATOM 5833 C CA . GLY A 1 746 ? -22.185 -10.619 41.880 1.00 93.25 746 GLY A CA 1
ATOM 5834 C C . GLY A 1 746 ? -22.298 -10.348 40.374 1.00 93.25 746 GLY A C 1
ATOM 5835 O O . GLY A 1 746 ? -23.015 -9.437 39.970 1.00 93.25 746 GLY A O 1
ATOM 5836 N N . GLU A 1 747 ? -21.548 -11.081 39.545 1.00 92.81 747 GLU A N 1
ATOM 5837 C CA . GLU A 1 747 ? -21.460 -10.828 38.101 1.00 92.81 747 GLU A CA 1
ATOM 5838 C C . GLU A 1 747 ? -22.544 -11.579 37.315 1.00 92.81 747 GLU A C 1
ATOM 5840 O O . GLU A 1 747 ? -22.328 -12.687 36.821 1.00 92.81 747 GLU A O 1
ATOM 5845 N N . GLU A 1 748 ? -23.717 -10.961 37.186 1.00 89.75 748 GLU A N 1
ATOM 5846 C CA . GLU A 1 748 ? -24.880 -11.523 36.481 1.00 89.75 748 GLU A CA 1
ATOM 5847 C C . GLU A 1 748 ? -24.797 -11.409 34.949 1.00 89.75 748 GLU A C 1
ATOM 5849 O O . GLU A 1 748 ? -25.537 -12.082 34.235 1.00 89.75 748 GLU A O 1
ATOM 5854 N N . SER A 1 749 ? -23.909 -10.558 34.431 1.00 88.44 749 SER A N 1
ATOM 5855 C CA . SER A 1 749 ? -23.745 -10.275 33.000 1.00 88.44 749 SER A CA 1
ATOM 5856 C C . SER A 1 749 ? -22.530 -11.006 32.404 1.00 88.44 749 SER A C 1
ATOM 5858 O O . SER A 1 749 ? -22.021 -10.615 31.358 1.00 88.44 749 SER A O 1
ATOM 5860 N N . GLY A 1 750 ? -22.038 -12.064 33.053 1.00 95.19 750 GLY A N 1
ATOM 5861 C CA . GLY A 1 750 ? -20.896 -12.844 32.577 1.00 95.19 750 GLY A CA 1
ATOM 5862 C C . GLY A 1 750 ? -21.295 -14.101 31.799 1.00 95.19 750 GLY A C 1
ATOM 5863 O O . GLY A 1 750 ? -22.141 -14.863 32.266 1.00 95.19 750 GLY A O 1
ATOM 5864 N N . LEU A 1 751 ? -20.646 -14.357 30.660 1.00 97.56 751 LEU A N 1
ATOM 5865 C CA . LEU A 1 751 ? -20.871 -15.519 29.790 1.00 97.56 751 LEU A CA 1
ATOM 5866 C C . LEU A 1 751 ? -19.551 -16.023 29.192 1.00 97.56 751 LEU A C 1
ATOM 5868 O O . LEU A 1 751 ? -18.765 -15.241 28.667 1.00 97.56 751 LEU A O 1
ATOM 5872 N N . VAL A 1 752 ? -19.352 -17.338 29.183 1.00 98.12 752 VAL A N 1
ATOM 5873 C CA . VAL A 1 752 ? -18.396 -18.031 28.311 1.00 98.12 752 VAL A CA 1
ATOM 5874 C C . VAL A 1 752 ? -19.177 -18.943 27.381 1.00 98.12 752 VAL A C 1
ATOM 5876 O O . VAL A 1 752 ? -20.011 -19.728 27.832 1.00 98.12 752 VAL A O 1
ATOM 5879 N N . LYS A 1 753 ? -18.870 -18.862 26.090 1.00 97.81 753 LYS A N 1
ATOM 5880 C CA . LYS A 1 753 ? -19.388 -19.740 25.049 1.00 97.81 753 LYS A CA 1
ATOM 5881 C C . LYS A 1 753 ? -18.226 -20.334 24.264 1.00 97.81 753 LYS A C 1
ATOM 5883 O O . LYS A 1 753 ? -17.355 -19.595 23.815 1.00 97.81 753 LYS A O 1
ATOM 5888 N N . VAL A 1 754 ? -18.212 -21.649 24.090 1.00 98.00 754 VAL A N 1
ATOM 5889 C CA . VAL A 1 754 ? -17.202 -22.379 23.307 1.00 98.00 754 VAL A CA 1
ATOM 5890 C C . VAL A 1 754 ? -17.879 -23.142 22.177 1.00 98.00 754 VAL A C 1
ATOM 5892 O O . VAL A 1 754 ? -19.002 -23.620 22.338 1.00 98.00 754 VAL A O 1
ATOM 5895 N N . VAL A 1 755 ? -17.211 -23.241 21.031 1.00 97.38 755 VAL A N 1
ATOM 5896 C CA . VAL A 1 755 ? -17.705 -23.943 19.842 1.00 97.38 755 VAL A CA 1
ATOM 5897 C C . VAL A 1 755 ? -16.656 -24.955 19.414 1.00 97.38 755 VAL A C 1
ATOM 5899 O O . VAL A 1 755 ? -15.498 -24.594 19.193 1.00 97.38 755 VAL A O 1
ATOM 5902 N N . LEU A 1 756 ? -17.052 -26.218 19.312 1.00 97.56 756 LEU A N 1
ATOM 5903 C CA . LEU A 1 756 ? -16.188 -27.326 18.922 1.00 97.56 756 LEU A CA 1
ATOM 5904 C C . LEU A 1 756 ? -16.774 -28.052 17.714 1.00 97.56 756 LEU A C 1
ATOM 5906 O O . LEU A 1 756 ? -17.989 -28.141 17.568 1.00 97.56 756 LEU A O 1
ATOM 5910 N N . GLU A 1 757 ? -15.912 -28.600 16.869 1.00 96.12 757 GLU A N 1
ATOM 5911 C CA . GLU A 1 757 ? -16.304 -29.535 15.820 1.00 96.12 757 GLU A CA 1
ATOM 5912 C C . GLU A 1 757 ? -16.673 -30.879 16.452 1.00 96.12 757 GLU A C 1
ATOM 5914 O O . GLU A 1 757 ? -15.890 -31.456 17.207 1.00 96.12 757 GLU A O 1
ATOM 5919 N N . GLU A 1 758 ? -17.868 -31.384 16.151 1.00 94.75 758 GLU A N 1
ATOM 5920 C CA . GLU A 1 758 ? -18.409 -32.579 16.806 1.00 94.75 758 GLU A CA 1
ATOM 5921 C C . GLU A 1 758 ? -17.587 -33.839 16.501 1.00 94.75 758 GLU A C 1
ATOM 5923 O O . GLU A 1 758 ? -17.366 -34.666 17.382 1.00 94.75 758 GLU A O 1
ATOM 5928 N N . GLU A 1 759 ? -17.118 -33.986 15.262 1.00 91.31 759 GLU A N 1
ATOM 5929 C CA . GLU A 1 759 ? -16.444 -35.209 14.811 1.00 91.31 759 GLU A CA 1
AT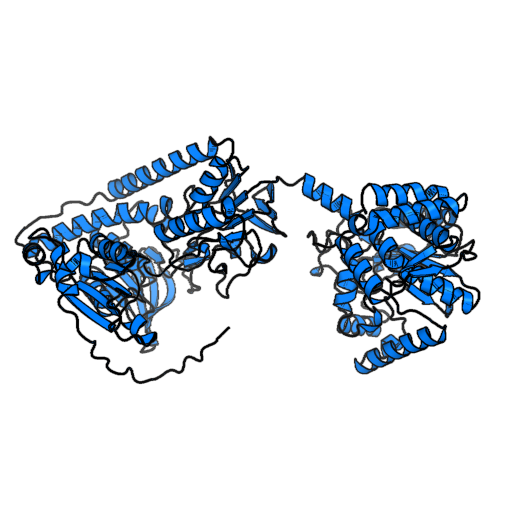OM 5930 C C . GLU A 1 759 ? -15.028 -35.350 15.375 1.00 91.31 759 GLU A C 1
ATOM 5932 O O . GLU A 1 759 ? -14.586 -36.458 15.681 1.00 91.31 759 GLU A O 1
ATOM 5937 N N . THR A 1 760 ? -14.307 -34.236 15.504 1.00 93.56 760 THR A N 1
ATOM 5938 C CA . THR A 1 760 ? -12.887 -34.235 15.880 1.00 93.56 760 THR A CA 1
ATOM 5939 C C . THR A 1 760 ? -12.642 -33.759 17.307 1.00 93.56 760 THR A C 1
ATOM 5941 O O . THR A 1 760 ? -11.570 -34.010 17.852 1.00 93.56 760 THR A O 1
ATOM 5944 N N . GLY A 1 761 ? -13.603 -33.062 17.918 1.00 92.69 761 GLY A N 1
ATOM 5945 C CA . GLY A 1 761 ? -13.426 -32.386 19.203 1.00 92.69 761 GLY A CA 1
ATOM 5946 C C . GLY A 1 761 ? -12.546 -31.134 19.130 1.00 92.69 761 GLY A C 1
ATOM 5947 O O . GLY A 1 761 ? -12.219 -30.567 20.176 1.00 92.69 761 GLY A O 1
ATOM 5948 N N . LYS A 1 762 ? -12.158 -30.687 17.926 1.00 96.81 762 LYS A N 1
ATOM 5949 C CA . LYS A 1 762 ? -11.357 -29.474 17.748 1.00 96.81 762 LYS A CA 1
ATOM 5950 C C . LYS A 1 762 ? -12.137 -28.242 18.166 1.00 96.81 762 LYS A C 1
ATOM 5952 O O . LYS A 1 762 ? -13.292 -28.063 17.786 1.00 96.81 762 LYS A O 1
ATOM 5957 N N . ILE A 1 763 ? -11.479 -27.357 18.895 1.00 98.12 763 ILE A N 1
ATOM 5958 C CA . ILE A 1 763 ? -12.006 -26.049 19.256 1.00 98.12 763 ILE A CA 1
ATOM 5959 C C . ILE A 1 763 ? -12.016 -25.177 18.001 1.00 98.12 763 ILE A C 1
ATOM 5961 O O . ILE A 1 763 ? -10.973 -24.871 17.429 1.00 98.12 763 ILE A O 1
ATOM 5965 N N . LEU A 1 764 ? -13.210 -24.767 17.583 1.00 97.25 764 LEU A N 1
ATOM 5966 C CA . LEU A 1 764 ? -13.415 -23.869 16.450 1.00 97.25 764 LEU A CA 1
ATOM 5967 C C . LEU A 1 764 ? -13.368 -22.403 16.878 1.00 97.25 764 LEU A C 1
ATOM 5969 O O . LEU A 1 764 ? -12.949 -21.554 16.092 1.00 97.25 764 LEU A O 1
ATOM 5973 N N . GLY A 1 765 ? -13.790 -22.104 18.106 1.00 97.56 765 GLY A N 1
ATOM 5974 C CA . GLY A 1 765 ? -13.733 -20.758 18.657 1.00 97.56 765 GLY A CA 1
ATOM 5975 C C . GLY A 1 765 ? -14.353 -20.629 20.042 1.00 97.56 765 GLY A C 1
ATOM 5976 O O . GLY A 1 765 ? -14.909 -21.578 20.602 1.00 97.56 765 GLY A O 1
ATOM 5977 N N . ALA A 1 766 ? -14.248 -19.428 20.600 1.00 98.06 766 ALA A N 1
ATOM 5978 C CA . ALA A 1 766 ? -14.872 -19.060 21.860 1.00 98.06 766 ALA A CA 1
ATOM 5979 C C . ALA A 1 766 ? -15.243 -17.576 21.896 1.00 98.06 766 ALA A C 1
ATOM 5981 O O . ALA A 1 766 ? -14.606 -16.734 21.260 1.00 98.06 766 ALA A O 1
ATOM 5982 N N . THR A 1 767 ? -16.251 -17.258 22.698 1.00 98.25 767 THR A N 1
ATOM 5983 C CA . THR A 1 767 ? -16.682 -15.899 23.015 1.00 98.25 767 THR A CA 1
ATOM 5984 C C . THR A 1 767 ? -16.839 -15.778 24.522 1.00 98.25 767 THR A C 1
ATOM 5986 O O . THR A 1 767 ? -17.461 -16.621 25.164 1.00 98.25 767 THR A O 1
ATOM 5989 N N . VAL A 1 768 ? -16.271 -14.724 25.093 1.00 98.44 768 VAL A N 1
ATOM 5990 C CA . VAL A 1 768 ? -16.322 -14.428 26.521 1.00 98.44 768 VAL A CA 1
ATOM 5991 C C . VAL A 1 768 ? -16.839 -13.012 26.709 1.00 98.44 768 VAL A C 1
ATOM 5993 O O . VAL A 1 768 ? -16.398 -12.086 26.031 1.00 98.44 768 VAL A O 1
ATOM 5996 N N . VAL A 1 769 ? -17.765 -12.837 27.643 1.00 98.25 769 VAL A N 1
ATOM 5997 C CA . VAL A 1 769 ? -18.296 -11.540 28.046 1.00 98.25 769 VAL A CA 1
ATOM 5998 C C . VAL A 1 769 ? -18.246 -11.443 29.562 1.00 98.25 769 VAL A C 1
ATOM 6000 O O . VAL A 1 769 ? -18.667 -12.368 30.248 1.00 98.25 769 VAL A O 1
ATOM 6003 N N . GLY A 1 770 ? -17.725 -10.339 30.086 1.00 96.75 770 GLY A N 1
ATOM 6004 C CA . GLY A 1 770 ? -17.590 -10.108 31.522 1.00 96.75 770 GLY A CA 1
ATOM 6005 C C . GLY A 1 770 ? -16.206 -9.589 31.921 1.00 96.75 770 GLY A C 1
ATOM 6006 O O . GLY A 1 770 ? -15.321 -9.402 31.078 1.00 96.75 770 GLY A O 1
ATOM 6007 N N . PRO A 1 771 ? -15.981 -9.364 33.225 1.00 94.19 771 PRO A N 1
ATOM 6008 C CA . PRO A 1 771 ? -14.660 -9.065 33.761 1.00 94.19 771 PRO A CA 1
ATOM 6009 C C . PRO A 1 771 ? -13.638 -10.131 33.349 1.00 94.19 771 PRO A C 1
ATOM 6011 O O . PRO A 1 771 ? -13.934 -11.326 33.346 1.00 94.19 771 PRO A O 1
ATOM 6014 N N . SER A 1 772 ? -12.428 -9.700 33.001 1.00 95.50 772 SER A N 1
ATOM 6015 C CA . SER A 1 772 ? -11.340 -10.579 32.544 1.00 95.50 772 SER A CA 1
ATOM 6016 C C . SER A 1 772 ? -11.638 -11.410 31.281 1.00 95.50 772 SER A C 1
ATOM 6018 O O . SER A 1 772 ? -11.022 -12.455 31.060 1.00 95.50 772 SER A O 1
ATOM 6020 N N . ALA A 1 773 ? -12.581 -10.970 30.436 1.00 97.75 773 ALA A N 1
ATOM 6021 C CA . ALA A 1 773 ? -12.925 -11.686 29.207 1.00 97.75 773 ALA A CA 1
ATOM 6022 C C . ALA A 1 773 ? -11.728 -11.861 28.258 1.00 97.75 773 ALA A C 1
ATOM 6024 O O . ALA A 1 773 ? -11.562 -12.936 27.683 1.00 97.75 773 ALA A O 1
ATOM 6025 N N . ALA A 1 774 ? -10.875 -10.839 28.116 1.00 97.12 774 ALA A N 1
ATOM 6026 C CA . ALA A 1 774 ? -9.693 -10.900 27.254 1.00 97.12 774 ALA A CA 1
ATOM 6027 C C . ALA A 1 774 ? -8.701 -11.978 27.724 1.00 97.12 774 ALA A C 1
ATOM 6029 O O . ALA A 1 774 ? -8.200 -12.759 26.917 1.00 97.12 774 ALA A O 1
ATOM 6030 N N . GLU A 1 775 ? -8.468 -12.071 29.032 1.00 97.31 775 GLU A N 1
ATOM 6031 C CA . GLU A 1 775 ? -7.581 -13.056 29.648 1.00 97.31 775 GLU A CA 1
ATOM 6032 C C . GLU A 1 775 ? -8.133 -14.482 29.540 1.00 97.31 775 GLU A C 1
ATOM 6034 O O . GLU A 1 775 ? -7.370 -15.425 29.326 1.00 97.31 775 GLU A O 1
ATOM 6039 N N . LEU A 1 776 ? -9.451 -14.659 29.662 1.00 97.44 776 LEU A N 1
ATOM 6040 C CA . LEU A 1 776 ? -10.101 -15.960 29.488 1.00 97.44 776 LEU A CA 1
ATOM 6041 C C . LEU A 1 776 ? -10.093 -16.407 28.020 1.00 97.44 776 LEU A C 1
ATOM 6043 O O . LEU A 1 776 ? -9.743 -17.551 27.736 1.00 97.44 776 LEU A O 1
ATOM 6047 N N . ALA A 1 777 ? -10.405 -15.513 27.077 1.00 98.00 777 ALA A N 1
ATOM 6048 C CA . ALA A 1 777 ? -10.347 -15.817 25.647 1.00 98.00 777 ALA A CA 1
ATOM 6049 C C . ALA A 1 777 ? -8.919 -16.182 25.202 1.00 98.00 777 ALA A C 1
ATOM 6051 O O . ALA A 1 777 ? -8.735 -17.115 24.420 1.00 98.00 777 ALA A O 1
ATOM 6052 N N . GLN A 1 778 ? -7.898 -15.518 25.759 1.00 97.81 778 GLN A N 1
ATOM 6053 C CA . GLN A 1 778 ? -6.492 -15.818 25.474 1.00 97.81 778 GLN A CA 1
ATOM 6054 C C . GLN A 1 778 ? -6.100 -17.260 25.840 1.00 97.81 778 GLN A C 1
ATOM 6056 O O . GLN A 1 778 ? -5.260 -17.852 25.164 1.00 97.81 778 GLN A O 1
ATOM 6061 N N . GLN A 1 779 ? -6.713 -17.860 26.865 1.00 96.81 779 GLN A N 1
ATOM 6062 C CA . GLN A 1 779 ? -6.467 -19.269 27.198 1.00 96.81 779 GLN A CA 1
ATOM 6063 C C . GLN A 1 779 ? -6.920 -20.195 26.065 1.00 96.81 779 GLN A C 1
ATOM 6065 O O . GLN A 1 779 ? -6.222 -21.153 25.741 1.00 96.81 779 GLN A O 1
ATOM 6070 N N . VAL A 1 780 ? -8.040 -19.876 25.410 1.00 98.06 780 VAL A N 1
ATOM 6071 C CA . VAL A 1 780 ? -8.551 -20.648 24.271 1.00 98.06 780 VAL A CA 1
ATOM 6072 C C . VAL A 1 780 ? -7.657 -20.492 23.040 1.00 98.06 780 VAL A C 1
ATOM 6074 O O . VAL A 1 780 ? -7.418 -21.477 22.347 1.00 98.06 780 VAL A O 1
ATOM 6077 N N . VAL A 1 781 ? -7.077 -19.306 22.814 1.00 97.81 781 VAL A N 1
ATOM 6078 C CA . VAL A 1 781 ? -6.075 -19.091 21.749 1.00 97.81 781 VAL A CA 1
ATOM 6079 C C . VAL A 1 781 ? -4.925 -20.086 21.882 1.00 97.81 781 VAL A C 1
ATOM 6081 O O . VAL A 1 781 ? -4.529 -20.706 20.897 1.00 97.81 781 VAL A O 1
ATOM 6084 N N . TYR A 1 782 ? -4.398 -20.270 23.096 1.00 97.19 782 TYR A N 1
ATOM 6085 C CA . TYR A 1 782 ? -3.306 -21.215 23.321 1.00 97.19 782 TYR A CA 1
ATOM 6086 C C . TYR A 1 782 ? -3.726 -22.659 23.047 1.00 97.19 782 TYR A C 1
ATOM 6088 O O . TYR A 1 782 ? -2.953 -23.393 22.440 1.00 97.19 782 TYR A O 1
ATOM 6096 N N . LEU A 1 783 ? -4.946 -23.052 23.428 1.00 97.00 783 LEU A N 1
ATOM 6097 C CA . LEU A 1 783 ? -5.475 -24.391 23.146 1.00 97.00 783 LEU A CA 1
ATOM 6098 C C . LEU A 1 783 ? -5.609 -24.644 21.642 1.00 97.00 783 LEU A C 1
ATOM 6100 O O . LEU A 1 783 ? -5.152 -25.681 21.164 1.00 97.00 783 LEU A O 1
ATOM 6104 N N . MET A 1 784 ? -6.160 -23.684 20.892 1.00 97.81 784 MET A N 1
ATOM 6105 C CA . MET A 1 784 ? -6.323 -23.785 19.435 1.00 97.81 784 MET A CA 1
ATOM 6106 C C . MET A 1 784 ? -4.984 -23.890 18.690 1.00 97.81 784 MET A C 1
ATOM 6108 O O . MET A 1 784 ? -4.934 -24.500 17.632 1.00 97.81 784 MET A O 1
ATOM 6112 N N . ASN A 1 785 ? -3.894 -23.369 19.263 1.00 96.00 785 ASN A N 1
ATOM 6113 C CA . ASN A 1 785 ? -2.545 -23.458 18.689 1.00 96.00 785 ASN A CA 1
ATOM 6114 C C . ASN A 1 785 ? -1.740 -24.683 19.171 1.00 96.00 785 ASN A C 1
ATOM 6116 O O . ASN A 1 785 ? -0.549 -24.795 18.878 1.00 96.00 785 ASN A O 1
ATOM 6120 N N . THR A 1 786 ? -2.352 -25.606 19.919 1.00 95.88 786 THR A N 1
ATOM 6121 C CA . THR A 1 786 ? -1.731 -26.909 20.214 1.00 95.88 786 THR A CA 1
ATOM 6122 C C . THR A 1 786 ? -1.848 -27.861 19.022 1.00 95.88 786 THR A C 1
ATOM 6124 O O . THR A 1 786 ? -2.674 -27.666 18.137 1.00 95.88 786 THR A O 1
ATOM 6127 N N . GLU A 1 787 ? -1.059 -28.938 19.020 1.00 93.56 787 GLU A N 1
ATOM 6128 C CA . GLU A 1 787 ? -1.112 -29.978 17.979 1.00 93.56 787 GLU A CA 1
ATOM 6129 C C . GLU A 1 787 ? -2.523 -30.578 17.801 1.00 93.56 787 GLU A C 1
ATOM 6131 O O . GLU A 1 787 ? -2.963 -30.803 16.675 1.00 93.56 787 GLU A O 1
ATOM 6136 N N . TYR A 1 788 ? -3.245 -30.803 18.907 1.00 93.50 788 TYR A N 1
ATOM 6137 C CA . TYR A 1 788 ? -4.559 -31.462 18.902 1.00 93.50 788 TYR A CA 1
ATOM 6138 C C . TYR A 1 788 ? -5.741 -30.488 18.837 1.00 93.50 788 TYR A C 1
ATOM 6140 O O . TYR A 1 788 ? -6.822 -30.879 18.402 1.00 93.50 788 TYR A O 1
ATOM 6148 N N . GLN A 1 789 ? -5.540 -29.224 19.227 1.00 96.44 789 GLN A N 1
ATOM 6149 C CA . GLN A 1 789 ? -6.564 -28.170 19.213 1.00 96.44 789 GLN A CA 1
ATOM 6150 C C . GLN A 1 789 ? -7.818 -28.509 20.036 1.00 96.44 789 GLN A C 1
ATOM 6152 O O . GLN A 1 789 ? -8.906 -28.037 19.721 1.00 96.44 789 GLN A O 1
ATOM 6157 N N . ASP A 1 790 ? -7.693 -29.348 21.064 1.00 94.44 790 ASP A N 1
ATOM 6158 C CA . ASP A 1 790 ? -8.827 -29.917 21.793 1.00 94.44 790 ASP A CA 1
ATOM 6159 C C . ASP A 1 790 ? -8.979 -29.353 23.221 1.00 94.44 790 ASP A C 1
ATOM 6161 O O . ASP A 1 790 ? -8.164 -28.576 23.728 1.00 94.44 790 ASP A O 1
ATOM 6165 N N . LEU A 1 791 ? -10.069 -29.750 23.882 1.00 94.25 791 LEU A N 1
ATOM 6166 C CA . LEU A 1 791 ? -10.419 -29.336 25.245 1.00 94.25 791 LEU A CA 1
ATOM 6167 C C . LEU A 1 791 ? -9.669 -30.107 26.349 1.00 94.25 791 LEU A C 1
ATOM 6169 O O . LEU A 1 791 ? -9.786 -29.773 27.534 1.00 94.25 791 LEU A O 1
ATOM 6173 N N . MET A 1 792 ? -8.924 -31.165 26.011 1.00 94.12 792 MET A N 1
ATOM 6174 C CA . MET A 1 792 ? -8.383 -32.108 26.995 1.00 94.12 792 MET A CA 1
ATOM 6175 C C . MET A 1 792 ? -7.377 -31.492 27.973 1.00 94.12 792 MET A C 1
ATOM 6177 O O . MET A 1 792 ? -7.415 -31.882 29.147 1.00 94.12 792 MET A O 1
ATOM 6181 N N . PRO A 1 793 ? -6.506 -30.536 27.581 1.00 93.81 793 PRO A N 1
ATOM 6182 C CA . PRO A 1 793 ? -5.661 -29.829 28.535 1.00 93.81 793 PRO A CA 1
ATOM 6183 C C . PRO A 1 793 ? -6.465 -29.140 29.642 1.00 93.81 793 PRO A C 1
ATOM 6185 O O . PRO A 1 793 ? -6.040 -29.167 30.794 1.00 93.81 793 PRO A O 1
ATOM 6188 N N . VAL A 1 794 ? -7.646 -28.592 29.327 1.00 92.75 794 VAL A N 1
ATOM 6189 C CA . VAL A 1 794 ? -8.522 -27.933 30.310 1.00 92.75 794 VAL A CA 1
ATOM 6190 C C . VAL A 1 794 ? -9.163 -28.957 31.241 1.00 92.75 794 VAL A C 1
ATOM 6192 O O . VAL A 1 794 ? -9.118 -28.781 32.454 1.00 92.75 794 VAL A O 1
ATOM 6195 N N . MET A 1 795 ? -9.702 -30.057 30.704 1.00 91.75 795 MET A N 1
ATOM 6196 C CA . MET A 1 795 ? -10.365 -31.087 31.526 1.00 91.75 795 MET A CA 1
ATOM 6197 C C . MET A 1 795 ? -9.416 -31.817 32.476 1.00 91.75 795 MET A C 1
ATOM 6199 O O . MET A 1 795 ? -9.835 -32.306 33.521 1.00 91.75 795 MET A O 1
ATOM 6203 N N . ARG A 1 796 ? -8.134 -31.927 32.114 1.00 92.94 796 ARG A N 1
ATOM 6204 C CA . ARG A 1 796 ? -7.114 -32.589 32.941 1.00 92.94 796 ARG A CA 1
ATOM 6205 C C . ARG A 1 796 ? -6.439 -31.644 33.934 1.00 92.94 796 ARG A C 1
ATOM 6207 O O . ARG A 1 796 ? -5.732 -32.119 34.824 1.00 92.94 796 ARG A O 1
ATOM 6214 N N . ALA A 1 797 ? -6.600 -30.333 33.770 1.00 92.62 797 ALA A N 1
ATOM 6215 C CA . ALA A 1 797 ? -5.935 -29.347 34.605 1.00 92.62 797 ALA A CA 1
ATOM 6216 C C . ALA A 1 797 ? -6.538 -29.289 36.017 1.00 92.62 797 ALA A C 1
ATOM 6218 O O . ALA A 1 797 ? -7.746 -29.401 36.216 1.00 92.62 797 ALA A O 1
ATOM 6219 N N . GLN A 1 798 ? -5.683 -29.036 37.010 1.00 95.81 798 GLN A N 1
ATOM 6220 C CA . GLN A 1 798 ? -6.124 -28.613 38.339 1.00 95.81 798 GLN A CA 1
ATOM 6221 C C . GLN A 1 798 ? -6.337 -27.098 38.310 1.00 95.81 798 GLN A C 1
ATOM 6223 O O . GLN A 1 798 ? -5.373 -26.336 38.220 1.00 95.81 798 GLN A O 1
ATOM 6228 N N . VAL A 1 799 ? -7.594 -26.662 38.361 1.00 94.44 799 VAL A N 1
ATOM 6229 C CA . VAL A 1 799 ? -7.945 -25.237 38.334 1.00 94.44 799 VAL A CA 1
ATOM 6230 C C . VAL A 1 799 ? -8.014 -24.685 39.754 1.00 94.44 799 VAL A C 1
ATOM 6232 O O . VAL A 1 799 ? -8.585 -25.302 40.651 1.00 94.44 799 VAL A O 1
ATOM 6235 N N . ILE A 1 800 ? -7.405 -23.516 39.967 1.00 96.38 800 ILE A N 1
ATOM 6236 C CA . ILE A 1 800 ? -7.410 -22.827 41.262 1.00 96.38 800 ILE A CA 1
ATOM 6237 C C . ILE A 1 800 ? -8.858 -22.489 41.643 1.00 96.38 800 ILE A C 1
ATOM 6239 O O . ILE A 1 800 ? -9.585 -21.912 40.835 1.00 96.38 800 ILE A O 1
ATOM 6243 N N . HIS A 1 801 ? -9.249 -22.790 42.881 1.00 95.56 801 HIS A N 1
ATOM 6244 C CA . HIS A 1 801 ? -10.598 -22.549 43.388 1.00 95.56 801 HIS A CA 1
ATOM 6245 C C . HIS A 1 801 ? -10.601 -21.599 44.606 1.00 95.56 801 HIS A C 1
ATOM 6247 O O . HIS A 1 801 ? -9.811 -21.819 45.530 1.00 95.56 801 HIS A O 1
ATOM 6253 N N . PRO A 1 802 ? -11.505 -20.597 44.670 1.00 94.44 802 PRO A N 1
ATOM 6254 C CA . PRO A 1 802 ? -12.407 -20.164 43.600 1.00 94.44 802 PRO A CA 1
ATOM 6255 C C . PRO A 1 802 ? -11.726 -19.177 42.629 1.00 94.44 802 PRO A C 1
ATOM 6257 O O . PRO A 1 802 ? -11.169 -18.164 43.063 1.00 94.44 802 PRO A O 1
ATOM 6260 N N . THR A 1 803 ? -11.809 -19.409 41.314 1.00 95.88 803 THR A N 1
ATOM 6261 C CA . THR A 1 803 ? -11.347 -18.455 40.279 1.00 95.88 803 THR A CA 1
ATOM 6262 C C . THR A 1 803 ? -12.283 -18.378 39.073 1.00 95.88 803 THR A C 1
ATOM 6264 O O . THR A 1 803 ? -13.070 -19.283 38.822 1.00 95.88 803 THR A O 1
ATOM 6267 N N . LEU A 1 804 ? -12.186 -17.293 38.289 1.00 95.19 804 LEU A N 1
ATOM 6268 C CA . LEU A 1 804 ? -12.955 -17.159 37.045 1.00 95.19 804 LEU A CA 1
ATOM 6269 C C . LEU A 1 804 ? -12.554 -18.200 35.991 1.00 95.19 804 LEU A C 1
ATOM 6271 O O . LEU A 1 804 ? -13.368 -18.535 35.146 1.00 95.19 804 LEU A O 1
ATOM 6275 N N . ASN A 1 805 ? -11.353 -18.780 36.056 1.00 95.19 805 ASN A N 1
ATOM 6276 C CA . ASN A 1 805 ? -10.944 -19.825 35.109 1.00 95.19 805 ASN A CA 1
ATOM 6277 C C . ASN A 1 805 ? -11.879 -21.048 35.143 1.00 95.19 805 ASN A C 1
ATOM 6279 O O . ASN A 1 805 ? -12.026 -21.744 34.142 1.00 95.19 805 ASN A O 1
ATOM 6283 N N . GLU A 1 806 ? -12.557 -21.294 36.269 1.00 96.56 806 GLU A N 1
ATOM 6284 C CA . GLU A 1 806 ? -13.539 -22.375 36.399 1.00 96.56 806 GLU A CA 1
ATOM 6285 C C . GLU A 1 806 ? -14.741 -22.210 35.452 1.00 96.56 806 GLU A C 1
ATOM 6287 O O . GLU A 1 806 ? -15.352 -23.213 35.086 1.00 96.56 806 GLU A O 1
ATOM 6292 N N . VAL A 1 807 ? -15.075 -20.987 35.007 1.00 96.94 807 VAL A N 1
ATOM 6293 C CA . VAL A 1 807 ? -16.194 -20.779 34.067 1.00 96.94 807 VAL A CA 1
ATOM 6294 C C . VAL A 1 807 ? -15.874 -21.355 32.688 1.00 96.94 807 VAL A C 1
ATOM 6296 O O . VAL A 1 807 ? -16.750 -21.915 32.034 1.00 96.94 807 VAL A O 1
ATOM 6299 N N . LEU A 1 808 ? -14.600 -21.327 32.284 1.00 95.94 808 LEU A N 1
ATOM 6300 C CA . LEU A 1 808 ? -14.154 -21.945 31.040 1.00 95.94 808 LEU A CA 1
ATOM 6301 C C . LEU A 1 808 ? -14.262 -23.476 31.112 1.00 95.94 808 LEU A C 1
ATOM 6303 O O . LEU A 1 808 ? -14.752 -24.101 30.174 1.00 95.94 808 LEU A O 1
ATOM 6307 N N . VAL A 1 809 ? -13.875 -24.079 32.245 1.00 95.81 809 VAL A N 1
ATOM 6308 C CA . VAL A 1 809 ? -14.034 -25.528 32.486 1.00 95.81 809 VAL A CA 1
ATOM 6309 C C . VAL A 1 809 ? -15.503 -25.931 32.401 1.00 95.81 809 VAL A C 1
ATOM 6311 O O . VAL A 1 809 ? -15.830 -26.922 31.749 1.00 95.81 809 VAL A O 1
ATOM 6314 N N . ARG A 1 810 ? -16.394 -25.155 33.031 1.00 96.31 810 ARG A N 1
ATOM 6315 C CA . ARG A 1 810 ? -17.841 -25.400 32.974 1.00 96.31 810 ARG A CA 1
ATOM 6316 C C . ARG A 1 810 ? -18.365 -25.337 31.547 1.00 96.31 810 ARG A C 1
ATOM 6318 O O . ARG A 1 810 ? -19.022 -26.279 31.127 1.00 96.31 810 ARG A O 1
ATOM 6325 N N . ALA A 1 811 ? -17.999 -24.310 30.780 1.00 97.12 811 ALA A N 1
ATOM 6326 C CA . ALA A 1 811 ? -18.423 -24.201 29.386 1.00 97.12 811 ALA A CA 1
ATOM 6327 C C . ALA A 1 811 ? -17.992 -25.425 28.558 1.00 97.12 811 ALA A C 1
ATOM 6329 O O . ALA A 1 811 ? -18.800 -25.967 27.815 1.00 97.12 811 ALA A O 1
ATOM 6330 N N . PHE A 1 812 ? -16.764 -25.924 28.730 1.00 96.69 812 PHE A N 1
ATOM 6331 C CA . PHE A 1 812 ? -16.311 -27.153 28.062 1.00 96.69 812 PHE A CA 1
ATOM 6332 C C . PHE A 1 812 ? -16.950 -28.449 28.593 1.00 96.69 812 PHE A C 1
ATOM 6334 O O . PHE A 1 812 ? -16.875 -29.471 27.917 1.00 96.69 812 PHE A O 1
ATOM 6341 N N . SER A 1 813 ? -17.553 -28.432 29.784 1.00 94.38 813 SER A N 1
ATOM 6342 C CA . SER A 1 813 ? -18.223 -29.602 30.375 1.00 94.38 813 SER A CA 1
ATOM 6343 C C . SER A 1 813 ? -19.694 -29.718 29.959 1.00 94.38 813 SER A C 1
ATOM 6345 O O . SER A 1 813 ? -20.248 -30.813 29.983 1.00 94.38 813 SER A O 1
ATOM 6347 N N . GLU A 1 814 ? -20.310 -28.610 29.548 1.00 93.62 814 GLU A N 1
ATOM 6348 C CA . GLU A 1 814 ? -21.733 -28.498 29.192 1.00 93.62 814 GLU A CA 1
ATOM 6349 C C . GLU A 1 814 ? -21.927 -28.435 27.663 1.00 93.62 814 GLU A C 1
ATOM 6351 O O . GLU A 1 814 ? -22.615 -27.560 27.141 1.00 93.62 814 GLU A O 1
ATOM 6356 N N . LEU A 1 815 ? -21.255 -29.323 26.921 1.00 95.12 815 LEU A N 1
ATOM 6357 C CA . LEU A 1 815 ? -21.328 -29.368 25.457 1.00 95.12 815 LEU A CA 1
ATOM 6358 C C . LEU A 1 815 ? -22.628 -30.023 24.973 1.00 95.12 815 LEU A C 1
ATOM 6360 O O . LEU A 1 815 ? -22.912 -31.178 25.290 1.00 95.12 815 LEU A O 1
ATOM 6364 N N . GLU A 1 816 ? -23.366 -29.322 24.117 1.00 94.62 816 GLU A N 1
ATOM 6365 C CA . GLU A 1 816 ? -24.611 -29.802 23.515 1.00 94.62 816 GLU A CA 1
ATOM 6366 C C . GLU A 1 816 ? -24.677 -29.517 22.008 1.00 94.62 816 GLU A C 1
ATOM 6368 O O . GLU A 1 816 ? -24.002 -28.629 21.484 1.00 94.62 816 GLU A O 1
ATOM 6373 N N . ARG A 1 817 ? -25.521 -30.268 21.289 1.00 90.69 817 ARG A N 1
ATOM 6374 C CA . ARG A 1 817 ? -25.854 -29.938 19.897 1.00 90.69 817 ARG A CA 1
ATOM 6375 C C . ARG A 1 817 ? -26.802 -28.736 19.885 1.00 90.69 817 ARG A C 1
ATOM 6377 O O . ARG A 1 817 ? -27.840 -28.803 20.546 1.00 90.69 817 ARG A O 1
ATOM 6384 N N . PRO A 1 818 ? -26.522 -27.674 19.114 1.00 83.00 818 PRO A N 1
ATOM 6385 C CA . PRO A 1 818 ? -27.410 -26.524 19.060 1.00 83.00 818 PRO A CA 1
ATOM 6386 C C . PRO A 1 818 ? -28.752 -26.893 18.413 1.00 83.00 818 PRO A C 1
ATOM 6388 O O . PRO A 1 818 ? -28.813 -27.561 17.379 1.00 83.00 818 PRO A O 1
ATOM 6391 N N . THR A 1 819 ? -29.856 -26.421 18.994 1.00 68.12 819 THR A N 1
ATOM 6392 C CA . THR A 1 819 ? -31.189 -26.490 18.376 1.00 68.12 819 THR A CA 1
ATOM 6393 C C . THR A 1 819 ? -31.271 -25.501 17.211 1.00 68.12 819 THR A C 1
ATOM 6395 O O . THR A 1 819 ? -31.670 -24.349 17.377 1.00 68.12 819 THR A O 1
ATOM 6398 N N . ILE A 1 820 ? -30.880 -25.932 16.011 1.00 55.19 820 ILE A N 1
ATOM 6399 C CA . ILE A 1 820 ? -30.999 -25.107 14.804 1.00 55.19 820 ILE A CA 1
ATOM 6400 C C . ILE A 1 820 ? -32.488 -24.939 14.479 1.00 55.19 820 ILE A C 1
ATOM 6402 O O . ILE A 1 820 ? -33.154 -25.879 14.049 1.00 55.19 820 ILE A O 1
ATOM 6406 N N . THR A 1 821 ? -33.020 -23.728 14.658 1.00 40.00 821 THR A N 1
ATOM 6407 C CA . THR A 1 821 ? -34.283 -23.345 14.016 1.00 40.00 821 THR A CA 1
ATOM 6408 C C . THR A 1 821 ? -33.934 -22.907 12.592 1.00 40.00 821 THR A C 1
ATOM 6410 O O . THR A 1 821 ? -33.143 -21.972 12.452 1.00 40.00 821 THR A O 1
ATOM 6413 N N . PRO A 1 822 ? -34.453 -23.552 11.530 1.00 36.09 822 PRO A N 1
ATOM 6414 C CA . PRO A 1 822 ? -34.170 -23.133 10.163 1.00 36.09 822 PRO A CA 1
ATOM 6415 C C . PRO A 1 822 ? -34.613 -21.680 9.978 1.00 36.09 822 PRO A C 1
ATOM 6417 O O . PRO A 1 822 ? -35.793 -21.363 10.143 1.00 36.09 822 PRO A O 1
ATOM 6420 N N . ILE A 1 823 ? -33.676 -20.787 9.661 1.00 39.81 823 ILE A N 1
ATOM 6421 C CA . ILE A 1 823 ? -34.015 -19.430 9.235 1.00 39.81 823 ILE A CA 1
ATOM 6422 C C . ILE A 1 823 ? -34.698 -19.580 7.876 1.00 39.81 823 ILE A C 1
ATOM 6424 O O . ILE A 1 823 ? -34.093 -20.074 6.927 1.00 39.81 823 ILE A O 1
ATOM 6428 N N . ALA A 1 824 ? -35.980 -19.218 7.806 1.00 33.09 824 ALA A N 1
ATOM 6429 C CA . ALA A 1 824 ? -36.733 -19.227 6.564 1.00 33.09 824 ALA A CA 1
ATOM 6430 C C . ALA A 1 824 ? -36.048 -18.300 5.551 1.00 33.09 824 ALA A C 1
ATOM 6432 O O . ALA A 1 824 ? -35.889 -17.101 5.787 1.00 33.09 824 ALA A O 1
ATOM 6433 N N . ASP A 1 825 ? -35.628 -18.898 4.443 1.00 35.91 825 ASP A N 1
ATOM 6434 C CA . ASP A 1 825 ? -34.964 -18.242 3.330 1.00 35.91 825 ASP A CA 1
ATOM 6435 C C . ASP A 1 825 ? -35.834 -17.110 2.771 1.00 35.91 825 ASP A C 1
ATOM 6437 O O . ASP A 1 825 ? -36.992 -17.301 2.392 1.00 35.91 825 ASP A O 1
ATOM 6441 N N . GLY A 1 826 ? -35.258 -15.914 2.724 1.00 34.62 826 GLY A N 1
ATOM 6442 C CA . GLY A 1 826 ? -35.925 -14.701 2.268 1.00 34.62 826 GLY A CA 1
ATOM 6443 C C . GLY A 1 826 ? -34.955 -13.675 1.703 1.00 34.62 826 GLY A C 1
ATOM 6444 O O . GLY A 1 826 ? -35.197 -12.484 1.831 1.00 34.62 826 GLY A O 1
ATOM 6445 N N . SER A 1 827 ? -33.825 -14.103 1.135 1.00 29.44 827 SER A N 1
ATOM 6446 C CA . SER A 1 827 ? -33.106 -13.351 0.099 1.00 29.44 827 SER A CA 1
ATOM 6447 C C . SER A 1 827 ? -31.971 -14.200 -0.462 1.00 29.44 827 SER A C 1
ATOM 6449 O O . SER A 1 827 ? -30.930 -14.392 0.156 1.00 29.44 827 SER A O 1
ATOM 6451 N N . THR A 1 828 ? -32.168 -14.682 -1.683 1.00 28.36 828 THR A N 1
ATOM 6452 C CA . THR A 1 828 ? -31.099 -15.158 -2.557 1.00 28.36 828 THR A CA 1
ATOM 6453 C C . THR A 1 828 ? -30.030 -14.076 -2.695 1.00 28.36 828 THR A C 1
ATOM 6455 O O . THR A 1 828 ? -30.191 -13.127 -3.463 1.00 28.36 828 THR A O 1
ATOM 6458 N N . VAL A 1 829 ? -28.923 -14.227 -1.971 1.00 30.86 829 VAL A N 1
ATOM 6459 C CA . VAL A 1 829 ? -27.654 -13.597 -2.327 1.00 30.86 829 VAL A CA 1
ATOM 6460 C C . VAL A 1 829 ? -27.072 -14.451 -3.444 1.00 30.86 829 VAL A C 1
ATOM 6462 O O . VAL A 1 829 ? -26.569 -15.548 -3.211 1.00 30.86 829 VAL A O 1
ATOM 6465 N N . GLN A 1 830 ? -27.191 -13.971 -4.682 1.00 28.22 830 GLN A N 1
ATOM 6466 C CA . GLN A 1 830 ? -26.386 -14.489 -5.781 1.00 28.22 830 GLN A CA 1
ATOM 6467 C C . GLN A 1 830 ? -24.912 -14.345 -5.396 1.00 28.22 830 GLN A C 1
ATOM 6469 O O . GLN A 1 830 ? -24.393 -13.236 -5.272 1.00 28.22 830 GLN A O 1
ATOM 6474 N N . GLY A 1 831 ? -24.254 -15.482 -5.186 1.00 27.75 831 GLY A N 1
ATOM 6475 C CA . GLY A 1 831 ? -22.813 -15.549 -5.042 1.00 27.75 831 GLY A CA 1
ATOM 6476 C C . GLY A 1 831 ? -22.139 -15.086 -6.328 1.00 27.75 831 GLY A C 1
ATOM 6477 O O . GLY A 1 831 ? -22.295 -15.704 -7.379 1.00 27.75 831 GLY A O 1
ATOM 6478 N N . SER A 1 832 ? -21.355 -14.016 -6.242 1.00 27.80 832 SER A N 1
ATOM 6479 C CA . SER A 1 832 ? -20.271 -13.777 -7.186 1.00 27.80 832 SER A CA 1
ATOM 6480 C C . SER A 1 832 ? -19.064 -14.581 -6.713 1.00 27.80 832 SER A C 1
ATOM 6482 O O . SER A 1 832 ? -18.314 -14.141 -5.842 1.00 27.80 832 SER A O 1
ATOM 6484 N N . GLY A 1 833 ? -18.927 -15.790 -7.253 1.00 27.95 833 GLY A N 1
ATOM 6485 C CA . GLY A 1 833 ? -17.641 -16.471 -7.308 1.00 27.95 833 GLY A CA 1
ATOM 6486 C C . GLY A 1 833 ? -16.740 -15.814 -8.359 1.00 27.95 833 GLY A C 1
ATOM 6487 O O . GLY A 1 833 ? -17.232 -15.432 -9.425 1.00 27.95 833 GLY A O 1
ATOM 6488 N N . LYS A 1 834 ? -15.439 -15.801 -8.044 1.00 30.12 834 LYS A N 1
ATOM 6489 C CA . LYS A 1 834 ? -14.284 -15.166 -8.708 1.00 30.12 834 LYS A CA 1
ATOM 6490 C C . LYS A 1 834 ? -13.955 -13.763 -8.220 1.00 30.12 834 LYS A C 1
ATOM 6492 O O . LYS A 1 834 ? -14.704 -12.814 -8.540 1.00 30.12 834 LYS A O 1
#

Secondary structure (DSSP, 8-state):
--EEEE------S-BEEEEEEEEE-TT--B---HHHHHHHHHSS--SEEEETTEEEEE-SBTTEEEEEESS-B-HHHHHHHHHHHHHHHHHHTTT--EEEE-S--TT--GGG--B--STTHHHHHHHHHHH-TTSSS-TT--SEEEEEE-SSHHHHHHHHHHHHHHHHHHHHHH--B-EETTEE-S-SBHHHHHHHHHTTTSGGGTGGGSPPPPSSHHHHHHHHHHHHHHHHHTT-GGGGSS----SSEEEETTTTEEEE------S-HHHHHHHHHHHHHHHTS-EEEE--HHHHHHHHHHHHHHGGGGTHHHHHHHHHHHHHH--TTGGGTHHHHHHHHHH--HHHHHHHHHHHTSEE-SEEEE-SSSHHHHHHHHHHTT--EEEE-SSSTTHHHHHSSHHHHHHHHHHHHHHHHHHHGGGGT---------HHHHHHHHHHHHHHHHHHHHHHHHT-SSEEEE-S-EEEEETTEEEETTEEEE-S-EEE---EEE-----BTHHHH--B-TTGGGG-SS--SEEEEE--SHHHHHHHHHHHHTT-EEEEE-SSSSSSTTS-HHHHHHHHHHHTTTSEEE-SEEEEEEEEETTEEEEEEEETTT--EEEEEESEEEE-S-EEESHHHH-GGGGT--B-TTSPBPB-TTSBBSSTTEEE-GGGGSSS--HHHHHHHHHHHHHHHHT--SGGGPPPP--TT-EEEE-SSS-EEEEE--HHHHHHTT--EEEEEEEGGGSHHHHHHT-TT-EEEEEEETTT--EEEEEEESTTHHHHHHHHHHHHTSSS-SSHHHHHS---SS-THHHHHHHHHSEE------------------

pLDDT: mean 91.61, std 10.16, range [27.75, 98.88]

Sequence (834 aa):
MQTALFKALAAPSSIGTEHEYSINDKEQRALTVSDGIIERIAGRLDHEVAFGGILVSKELQKHAIELIPQRPGSLSYLENNLYHGLCQLYQATNHEYAFMGLGMHPLLKLEETTYWDHDEQEYYQVYDRLFNIRQHGWLNIQALQINIPYHGEEELTAMFNKIRSLMPYLVAASASSPLVEGKITPYMDNRLVYYRQNQAAIPDICHGILPEKLEKVDDYVKINRGIYTQLKKQGAEILCREWVNSRGVIVRFTRSCLEIKAIDEQECLHSDMAFSAFLLALLRSDLVLEEDESCLLSMLEEAMRRGTAGLRPELERLLRLAEKSATAEEKRYLPLIAKRIEQGSLAEVIVQKLHDIMEQFDLIVIGSGAGTNVASRAAEKGLRVALVDQGPTGGTCLNNGCIPSKMLIYPADVIRSIQDARNIGVHAELNEVDFNRIMSRMHSVVDKARSNLEEALENSEALSYIKVRAEFIGDYVLKAGDRTITSKKMVIATGARTLVPAIAGLQEAGFLDNVSLLQLAELPRSLIIIGGGYIACEFGHFFSALGVDVTIIGRHPFLLKGEDAEAAKLVSQRLSQFVRVITGHEVISVEKRGKMKAVSAKNREDGRVHQFEAEEILLAAGRQPNSDLLHPERSGVETDRLGWIVVNQYLETSKKGIYALGDALGKHMYRHTANYEAEVVIHNLLEANGELELEKVDYHAVPYAVFTYPTLAGVGMKEQEAAAKGLNVLVGRAGYMDTAKGVAMGEESGLVKVVLEEETGKILGATVVGPSAAELAQQVVYLMNTEYQDLMPVMRAQVIHPTLNEVLVRAFSELERPTITPIADGSTVQGSGK

Radius of gyration: 36.95 Å; chains: 1; bounding box: 75×70×111 Å